Protein 6UUL (pdb70)

Sequence (875 aa):
QVQLVQSGAEVKKPGSSVTISCKPVGGTFTNFAIHWVRQAPGQGLEWVGGRVPVVGIYKYGKKFHDRLRLYEDDPMKTVFLELRSLTSDDTGVYYCTRWRGCGMCPYDTSSYYNDASDVWGPGTKVIVSAASTKGPSVFPLAPSSKSGGTAALGCLVKDYFPEPVTVSWNSGALTSGVHTFPAVLQSSGLYSLSSVVTVPSSSLGTQTYICNVNHKPSNTKVDKKVEPKSEIVLTQSPVTLSLSSGETGTLSCRASQNISSSWIAWYQQRRGQVPRLLISAASARAAGIPDRFTGRGSGTDFTLTITRLEPEDLGVYSCQYYGGSFFTFGPGTQVDVKRTVAAPSVFIFPPSDEQLKSGTASVVCLLNNFYPREAKVQWKVDNALQSGNSQESVTEQDSKDSTYSLSSTLTLSKADYEKHKVYACEVTHQGLSSPVTKSFNRGECQVQLVQSGAEVKKPGSSVTISCKPVGGTFTNFAIHWVRQAPGQGLEWVGGRVPVVGIYKYGKKFHDRLRLYEDDPMKTVFLELRSLTSDDTGVYYCTRWRGDASDVWGPGTKVIVSAASTKGPSVFPLAPSSGGTAALGCLVKDYFPEPVTVSWNSGALTSGVHTFPAVLQSSGLYSLSSVVTVPSSSLGTQTYICNVNHKPSNTKVDKKVEPKSEIVLTQSPVTLSLSSGETGTLSCRASQNISSSWIAWYQQRRGQVPRLLISAASARAAGIPDRFTGRGSGTDFTLTITRLEPEDLGVYSCQYYGGSFFTFGPGTQVDVKRTVAAPSVFIFPPSDEQLKSGTASVVCLLNNFYPREAKVQWKVDNALQSGNSQESVTEQDSKDSTYSLSSTLTLSKADYEKHKVYACEVTHQGLSSPVTKSFNRGEC

Structure (mmCIF, N/CA/C/O backbone):
data_6UUL
#
_entry.id   6UUL
#
_cell.length_a   92.731
_cell.length_b   97.870
_cell.length_c   125.550
_cell.angle_alpha   90.000
_cell.angle_beta   90.000
_cell.angle_gamma   90.000
#
_symmetry.space_group_name_H-M   'P 21 21 21'
#
loop_
_entity.id
_entity.type
_entity.pdbx_description
1 polymer 'D5 Fab Heavy Chain'
2 polymer 'D5 Fab Light Chain'
3 branched 2-acetamido-2-deoxy-beta-D-glucopyranose-(1-4)-[alpha-L-fucopyranose-(1-6)]2-acetamido-2-deoxy-beta-D-glucopyranose
4 non-polymer 2-acetamido-2-deoxy-beta-D-glucopyranose
5 non-polymer GLYCEROL
6 water water
#
loop_
_atom_site.group_PDB
_atom_site.id
_atom_site.type_symbol
_atom_site.label_atom_id
_atom_site.label_alt_id
_atom_site.label_comp_id
_atom_site.label_asym_id
_atom_site.label_entity_id
_atom_site.label_seq_id
_atom_site.pdbx_PDB_ins_code
_atom_site.Cartn_x
_atom_site.Cartn_y
_atom_site.Cartn_z
_atom_site.occupancy
_atom_site.B_iso_or_equiv
_atom_site.auth_seq_id
_atom_site.auth_comp_id
_atom_site.auth_asym_id
_atom_site.auth_atom_id
_atom_site.pdbx_PDB_model_num
ATOM 1 N N . GLN A 1 1 ? -42.33246 -19.93538 -6.08300 1.000 86.02000 1 GLN A N 1
ATOM 2 C CA . GLN A 1 1 ? -41.98134 -20.34738 -4.72907 1.000 90.35000 1 GLN A CA 1
ATOM 3 C C . GLN A 1 1 ? -43.00120 -19.83512 -3.71492 1.000 90.78000 1 GLN A C 1
ATOM 4 O O . GLN A 1 1 ? -44.14033 -19.52702 -4.06705 1.000 93.07000 1 GLN A O 1
ATOM 10 N N . VAL A 1 2 ? -42.58715 -19.75078 -2.45294 1.000 82.94000 2 VAL A N 1
ATOM 11 C CA . VAL A 1 2 ? -43.43040 -19.26016 -1.36942 1.000 77.22000 2 VAL A CA 1
ATOM 12 C C . VAL A 1 2 ? -42.73531 -18.06703 -0.72908 1.000 72.83000 2 VAL A C 1
ATOM 13 O O . VAL A 1 2 ? -41.52967 -18.11680 -0.45889 1.000 70.52000 2 VAL A O 1
ATOM 17 N N . GLN A 1 3 ? -43.49377 -16.99945 -0.49089 1.000 69.66000 3 GLN A N 1
ATOM 18 C CA . GLN A 1 3 ? -42.97654 -15.78361 0.11654 1.000 74.11000 3 GLN A CA 1
ATOM 19 C C . GLN A 1 3 ? -43.90424 -15.35446 1.24650 1.000 66.83000 3 GLN A C 1
ATOM 20 O O . GLN A 1 3 ? -45.08718 -15.70023 1.27046 1.000 70.61000 3 GLN A O 1
ATOM 26 N N . LEU A 1 4 ? -43.35325 -14.59686 2.19228 1.000 62.42000 4 LEU A N 1
ATOM 27 C CA . LEU A 1 4 ? -44.09697 -14.12675 3.35217 1.000 62.27000 4 LEU A CA 1
ATOM 28 C C . LEU A 1 4 ? -43.95241 -12.61745 3.47245 1.000 62.45000 4 LEU A C 1
ATOM 29 O O . LEU A 1 4 ? -42.84900 -12.07906 3.34079 1.000 68.50000 4 LEU A O 1
ATOM 34 N N . VAL A 1 5 ? -45.07122 -11.94174 3.72702 1.000 54.92000 5 VAL A N 1
ATOM 35 C CA . VAL A 1 5 ? -45.12848 -10.48675 3.81992 1.000 55.98000 5 VAL A CA 1
ATOM 36 C C . VAL A 1 5 ? -45.71907 -10.11347 5.17321 1.000 45.62000 5 VAL A C 1
ATOM 37 O O . VAL A 1 5 ? -46.78037 -10.62292 5.55344 1.000 56.80000 5 VAL A O 1
ATOM 41 N N . GLN A 1 6 ? -45.03700 -9.22211 5.89237 1.000 45.88000 6 GLN A N 1
ATOM 42 C CA . GLN A 1 6 ? -45.41828 -8.84189 7.24477 1.000 53.28000 6 GLN A CA 1
ATOM 43 C C . GLN A 1 6 ? -45.77367 -7.36071 7.31410 1.000 54.42000 6 GLN A C 1
ATOM 44 O O . GLN A 1 6 ? -45.40319 -6.56553 6.44563 1.000 52.72000 6 GLN A O 1
ATOM 50 N N . SER A 1 7 ? -46.48805 -6.99799 8.37759 1.000 55.74000 7 SER A N 1
ATOM 51 C CA . SER A 1 7 ? -46.87257 -5.61679 8.61969 1.000 47.32000 7 SER A CA 1
ATOM 52 C C . SER A 1 7 ? -45.68132 -4.80775 9.13342 1.000 51.23000 7 SER A C 1
ATOM 53 O O . SER A 1 7 ? -44.61301 -5.34324 9.44118 1.000 59.49000 7 SER A O 1
ATOM 56 N N . GLY A 1 8 ? -45.88174 -3.49186 9.22995 1.000 44.94000 8 GLY A N 1
ATOM 57 C CA . GLY A 1 8 ? -44.79860 -2.56681 9.48921 1.000 46.77000 8 GLY A CA 1
ATOM 58 C C . GLY A 1 8 ? -44.43370 -2.44404 10.95805 1.000 47.26000 8 GLY A C 1
ATOM 59 O O . GLY A 1 8 ? -45.06216 -3.01899 11.84714 1.000 55.53000 8 GLY A O 1
ATOM 60 N N . ALA A 1 9 ? -43.39059 -1.64930 11.20163 1.000 51.84000 9 ALA A N 1
ATOM 61 C CA . ALA A 1 9 ? -42.83886 -1.48549 12.54079 1.000 48.33000 9 ALA A CA 1
ATOM 62 C C . ALA A 1 9 ? -43.86979 -0.89236 13.49622 1.000 52.66000 9 ALA A C 1
ATOM 63 O O . ALA A 1 9 ? -44.72591 -0.09393 13.10928 1.000 60.37000 9 ALA A O 1
ATOM 65 N N . GLU A 1 10 ? -43.77759 -1.29629 14.76194 1.000 54.87000 10 GLU A N 1
ATOM 66 C CA . GLU A 1 10 ? -44.74909 -0.93812 15.78573 1.000 61.09000 10 GLU A CA 1
ATOM 67 C C . GLU A 1 10 ? -44.03759 -0.37955 17.00919 1.000 58.46000 10 GLU A C 1
ATOM 68 O O . GLU A 1 10 ? -42.95185 -0.84234 17.37233 1.000 55.03000 10 GLU A O 1
ATOM 74 N N . VAL A 1 11 ? -44.65574 0.61612 17.64069 1.000 56.03000 11 VAL A N 1
ATOM 75 C CA . VAL A 1 11 ? -44.20906 1.15537 18.92176 1.000 44.38000 11 VAL A CA 1
ATOM 76 C C . VAL A 1 11 ? -45.38800 1.07136 19.87901 1.000 51.85000 11 VAL A C 1
ATOM 77 O O . VAL A 1 11 ? -46.44345 1.66289 19.62175 1.000 52.69000 11 VAL A O 1
ATOM 81 N N . LYS A 1 12 ? -45.21572 0.33981 20.97560 1.000 50.36000 12 LYS A N 1
ATOM 82 C CA . LYS A 1 12 ? -46.31433 0.05458 21.88422 1.000 54.03000 12 LYS A CA 1
ATOM 83 C C . LYS A 1 12 ? -45.95621 0.46765 23.30442 1.000 59.62000 12 LYS A C 1
ATOM 84 O O . LYS A 1 12 ? -44.80406 0.35481 23.73216 1.000 54.62000 12 LYS A O 1
ATOM 90 N N . LYS A 1 13 ? -46.97177 0.94941 24.03689 1.000 50.57000 13 LYS A N 1
ATOM 91 C CA . LYS A 1 13 ? -46.81656 1.30389 25.43685 1.000 56.96000 13 LYS A CA 1
ATOM 92 C C . LYS A 1 13 ? -46.79020 0.04635 26.30325 1.000 58.11000 13 LYS A C 1
ATOM 93 O O . LYS A 1 13 ? -47.46497 -0.93995 25.99791 1.000 56.89000 13 LYS A O 1
ATOM 99 N N . PRO A 1 14 ? -46.01008 0.05368 27.38166 1.000 57.14000 14 PRO A N 1
ATOM 100 C CA . PRO A 1 14 ? -46.01018 -1.09277 28.29959 1.000 53.25000 14 PRO A CA 1
ATOM 101 C C . PRO A 1 14 ? -47.40517 -1.35940 28.84206 1.000 58.55000 14 PRO A C 1
ATOM 102 O O . PRO A 1 14 ? -48.10555 -0.44488 29.27991 1.000 53.38000 14 PRO A O 1
ATOM 106 N N . GLY A 1 15 ? -47.80767 -2.62834 28.80165 1.000 58.14000 15 GLY A N 1
ATOM 107 C CA . GLY A 1 15 ? -49.12002 -3.04472 29.22651 1.000 55.42000 15 GLY A CA 1
ATOM 108 C C . GLY A 1 15 ? -50.13032 -3.17469 28.10633 1.000 53.81000 15 GLY A C 1
ATOM 109 O O . GLY A 1 15 ? -51.17907 -3.79547 28.30715 1.000 58.70000 15 GLY A O 1
ATOM 110 N N . SER A 1 16 ? -49.84327 -2.61323 26.93675 1.000 44.93000 16 SER A N 1
ATOM 111 C CA . SER A 1 16 ? -50.74660 -2.71180 25.79895 1.000 53.94000 16 SER A CA 1
ATOM 112 C C . SER A 1 16 ? -50.49344 -4.02351 25.05220 1.000 61.44000 16 SER A C 1
ATOM 113 O O . SER A 1 16 ? -49.69442 -4.86833 25.46825 1.000 59.88000 16 SER A O 1
ATOM 116 N N . SER A 1 17 ? -51.18123 -4.20499 23.92822 1.000 63.90000 17 SER A N 1
ATOM 117 C CA . SER A 1 17 ? -51.07617 -5.41179 23.12357 1.000 61.69000 17 SER A CA 1
ATOM 118 C C . SER A 1 17 ? -50.78759 -5.03973 21.67651 1.000 66.73000 17 SER A C 1
ATOM 119 O O . SER A 1 17 ? -51.19234 -3.97679 21.19797 1.000 70.25000 17 SER A O 1
ATOM 122 N N . VAL A 1 18 ? -50.08921 -5.93120 20.97913 1.000 64.74000 18 VAL A N 1
ATOM 123 C CA . VAL A 1 18 ? -49.67278 -5.69097 19.60420 1.000 57.35000 18 VAL A CA 1
ATOM 124 C C . VAL A 1 18 ? -50.20961 -6.80973 18.72267 1.000 57.64000 18 VAL A C 1
ATOM 125 O O . VAL A 1 18 ? -50.34337 -7.96044 19.15335 1.000 57.12000 18 VAL A O 1
ATOM 129 N N . THR A 1 19 ? -50.53794 -6.45531 17.48065 1.000 61.90000 19 THR A N 1
ATOM 130 C CA . THR A 1 19 ? -51.03700 -7.40159 16.49079 1.000 61.83000 19 THR A CA 1
ATOM 131 C C . THR A 1 19 ? -50.19901 -7.27381 15.22796 1.000 63.05000 19 THR A C 1
ATOM 132 O O . THR A 1 19 ? -50.08148 -6.17988 14.66597 1.000 56.79000 19 THR A O 1
ATOM 136 N N . ILE A 1 20 ? -49.61564 -8.38871 14.79102 1.000 57.21000 20 ILE A N 1
ATOM 137 C CA . ILE A 1 20 ? -48.77160 -8.44393 13.60422 1.000 55.07000 20 ILE A CA 1
ATOM 138 C C . ILE A 1 20 ? -49.44647 -9.35010 12.58769 1.000 46.31000 20 ILE A C 1
ATOM 139 O O . ILE A 1 20 ? -50.05034 -10.36265 12.95648 1.000 51.19000 20 ILE A O 1
ATOM 144 N N . SER A 1 21 ? -49.33465 -8.99554 11.31190 1.000 44.34000 21 SER A N 1
ATOM 145 C CA . SER A 1 21 ? -49.94627 -9.76245 10.23914 1.000 52.39000 21 SER A CA 1
ATOM 146 C C . SER A 1 21 ? -48.87040 -10.37418 9.35398 1.000 48.97000 21 SER A C 1
ATOM 147 O O . SER A 1 21 ? -47.78736 -9.80630 9.17667 1.000 50.20000 21 SER A O 1
ATOM 150 N N . CYS A 1 22 ? -49.19220 -11.53584 8.78901 1.000 51.60000 22 CYS A N 1
ATOM 151 C CA . CYS A 1 22 ? -48.29639 -12.25949 7.89360 1.000 54.71000 22 CYS A CA 1
ATOM 152 C C . CYS A 1 22 ? -49.13074 -12.79771 6.74251 1.000 58.73000 22 CYS A C 1
ATOM 153 O O . CYS A 1 22 ? -50.02269 -13.62462 6.95781 1.000 63.16000 22 CYS A O 1
ATOM 156 N N . LYS A 1 23 ? -48.85853 -12.32275 5.53000 1.000 60.92000 23 LYS A N 1
ATOM 157 C CA . LYS A 1 23 ? -49.63654 -12.73853 4.36833 1.000 66.41000 23 LYS A CA 1
ATOM 158 C C . LYS A 1 23 ? -48.77006 -13.56644 3.43053 1.000 61.54000 23 LYS A C 1
ATOM 159 O O . LYS A 1 23 ? -47.86307 -13.01526 2.78534 1.000 61.84000 23 LYS A O 1
ATOM 165 N N . PRO A 1 24 ? -49.00155 -14.87407 3.32158 1.000 59.43000 24 PRO A N 1
ATOM 166 C CA . PRO A 1 24 ? -48.20299 -15.68897 2.39894 1.000 64.33000 24 PRO A CA 1
ATOM 167 C C . PRO A 1 24 ? -48.51924 -15.36328 0.94738 1.000 63.56000 24 PRO A C 1
ATOM 168 O O . PRO A 1 24 ? -49.66997 -15.11134 0.58210 1.000 59.73000 24 PRO A O 1
ATOM 172 N N . VAL A 1 25 ? -47.47946 -15.37327 0.11891 1.000 57.24000 25 VAL A N 1
ATOM 173 C CA . VAL A 1 25 ? -47.60352 -15.16637 -1.32004 1.000 61.84000 25 VAL A CA 1
ATOM 174 C C . VAL A 1 25 ? -47.10092 -16.43703 -1.99389 1.000 66.46000 25 VAL A C 1
ATOM 175 O O . VAL A 1 25 ? -45.88843 -16.64569 -2.12508 1.000 66.68000 25 VAL A O 1
ATOM 179 N N . GLY A 1 26 ? -48.02169 -17.28652 -2.42274 1.000 68.45000 26 GLY A N 1
ATOM 180 C CA . GLY A 1 26 ? -47.68651 -18.52812 -3.08784 1.000 67.68000 26 GLY A CA 1
ATOM 181 C C . GLY A 1 26 ? -48.04591 -19.74079 -2.24561 1.000 63.11000 26 GLY A C 1
ATOM 182 O O . GLY A 1 26 ? -48.35778 -19.65121 -1.05729 1.000 65.98000 26 GLY A O 1
ATOM 183 N N . GLY A 1 27 ? -47.99975 -20.89599 -2.90316 1.000 62.06000 27 GLY A N 1
ATOM 184 C CA . GLY A 1 27 ? -48.29662 -22.15343 -2.24955 1.000 52.20000 27 GLY A CA 1
ATOM 185 C C . GLY A 1 27 ? -49.70000 -22.20315 -1.65826 1.000 61.20000 27 GLY A C 1
ATOM 186 O O . GLY A 1 27 ? -50.56501 -21.37121 -1.92188 1.000 72.40000 27 GLY A O 1
ATOM 187 N N . THR A 1 28 ? -49.90266 -23.22271 -0.83248 1.000 62.34000 28 THR A N 1
ATOM 188 C CA . THR A 1 28 ? -51.18607 -23.42663 -0.18761 1.000 57.33000 28 THR A CA 1
ATOM 189 C C . THR A 1 28 ? -51.24280 -22.64889 1.12361 1.000 55.46000 28 THR A C 1
ATOM 190 O O . THR A 1 28 ? -50.30362 -21.94677 1.50636 1.000 59.16000 28 THR A O 1
ATOM 194 N N . PHE A 1 29 ? -52.36585 -22.78684 1.82898 1.000 49.76000 29 PHE A N 1
ATOM 195 C CA . PHE A 1 29 ? -52.62951 -22.01341 3.02951 1.000 54.34000 29 PHE A CA 1
ATOM 196 C C . PHE A 1 29 ? -52.90471 -22.86495 4.25621 1.000 47.88000 29 PHE A C 1
ATOM 197 O O . PHE A 1 29 ? -52.68223 -22.38994 5.37374 1.000 51.76000 29 PHE A O 1
ATOM 205 N N . THR A 1 30 ? -53.35199 -24.10808 4.08612 1.000 44.98000 30 THR A N 1
ATOM 206 C CA . THR A 1 30 ? -53.80265 -24.93114 5.20088 1.000 52.23000 30 THR A CA 1
ATOM 207 C C . THR A 1 30 ? -52.96974 -26.19268 5.38603 1.000 44.95000 30 THR A C 1
ATOM 208 O O . THR A 1 30 ? -53.33858 -27.05067 6.19767 1.000 58.39000 30 THR A O 1
ATOM 212 N N . ASN A 1 31 ? -51.86064 -26.33210 4.66404 1.000 44.22000 31 ASN A N 1
ATOM 213 C CA . ASN A 1 31 ? -51.04202 -27.53336 4.77105 1.000 48.92000 31 ASN A CA 1
ATOM 214 C C . ASN A 1 31 ? -49.90331 -27.40038 5.77302 1.000 44.49000 31 ASN A C 1
ATOM 215 O O . ASN A 1 31 ? -49.53320 -28.39292 6.41151 1.000 50.18000 31 ASN A O 1
ATOM 220 N N . PHE A 1 32 ? -49.33836 -26.20619 5.92912 1.000 46.00000 32 PHE A N 1
ATOM 221 C CA . PHE A 1 32 ? -48.12493 -26.02322 6.71292 1.000 49.06000 32 PHE A CA 1
ATOM 222 C C . PHE A 1 32 ? -48.33498 -24.94149 7.76017 1.000 47.03000 32 PHE A C 1
ATOM 223 O O . PHE A 1 32 ? -48.84063 -23.85950 7.44948 1.000 44.51000 32 PHE A O 1
ATOM 231 N N . ALA A 1 33 ? -47.94611 -25.24299 8.99661 1.000 47.99000 33 ALA A N 1
ATOM 232 C CA . ALA A 1 33 ? -48.08016 -24.28683 10.08425 1.000 42.21000 33 ALA A CA 1
ATOM 233 C C . ALA A 1 33 ? -47.19740 -23.06871 9.84939 1.000 37.88000 33 ALA A C 1
ATOM 234 O O . ALA A 1 33 ? -46.11544 -23.15608 9.26318 1.000 42.99000 33 ALA A O 1
ATOM 236 N N . ILE A 1 34 ? -47.68191 -21.91813 10.30056 1.000 47.63000 34 ILE A N 1
ATOM 237 C CA . ILE A 1 34 ? -46.88457 -20.69973 10.34558 1.000 44.91000 34 ILE A CA 1
ATOM 238 C C . ILE A 1 34 ? -46.28647 -20.59869 11.74132 1.000 44.46000 34 ILE A C 1
ATOM 239 O O . ILE A 1 34 ? -47.01682 -20.61284 12.73785 1.000 45.93000 34 ILE A O 1
ATOM 244 N N . HIS A 1 35 ? -44.96133 -20.51527 11.81759 1.000 40.23000 35 HIS A N 1
ATOM 245 C CA . HIS A 1 35 ? -44.24946 -20.49083 13.08805 1.000 36.22000 35 HIS A CA 1
ATOM 246 C C . HIS A 1 35 ? -43.62227 -19.12354 13.29941 1.000 38.21000 35 HIS A C 1
ATOM 247 O O . HIS A 1 35 ? -42.88779 -18.62829 12.43755 1.000 41.28000 35 HIS A O 1
ATOM 254 N N . TRP A 1 36 ? -43.92287 -18.51785 14.44160 1.000 38.90000 36 TRP A N 1
ATOM 255 C CA . TRP A 1 36 ? -43.42692 -17.19290 14.77761 1.000 38.58000 36 TRP A CA 1
ATOM 256 C C . TRP A 1 36 ? -42.17945 -17.31771 15.63871 1.000 39.60000 36 TRP A C 1
ATOM 257 O O . TRP A 1 36 ? -42.17213 -18.04663 16.63767 1.000 39.99000 36 TRP A O 1
ATOM 268 N N . VAL A 1 37 ? -41.12961 -16.61053 15.23651 1.000 32.31000 37 VAL A N 1
ATOM 269 C CA . VAL A 1 37 ? -39.85073 -16.58865 15.93180 1.000 32.00000 37 VAL A CA 1
ATOM 270 C C . VAL A 1 37 ? -39.46945 -15.13007 16.12417 1.000 41.38000 37 VAL A C 1
ATOM 271 O O . VAL A 1 37 ? -39.58661 -14.32912 15.18983 1.000 50.15000 37 VAL A O 1
ATOM 275 N N . ARG A 1 38 ? -39.02612 -14.78005 17.32509 1.000 40.55000 38 ARG A N 1
ATOM 276 C CA . ARG A 1 38 ? -38.63554 -13.40729 17.60667 1.000 46.23000 38 ARG A CA 1
ATOM 277 C C . ARG A 1 38 ? -37.18783 -13.35494 18.07352 1.000 44.72000 38 ARG A C 1
ATOM 278 O O . ARG A 1 38 ? -36.58104 -14.36724 18.43492 1.000 39.40000 38 ARG A O 1
ATOM 286 N N . GLN A 1 39 ? -36.63479 -12.14555 18.06108 1.000 38.61000 39 GLN A N 1
ATOM 287 C CA . GLN A 1 39 ? -35.25585 -11.92711 18.48057 1.000 35.62000 39 GLN A CA 1
ATOM 288 C C . GLN A 1 39 ? -35.17748 -10.60180 19.22375 1.000 39.89000 39 GLN A C 1
ATOM 289 O O . GLN A 1 39 ? -35.38348 -9.54225 18.62703 1.000 38.30000 39 GLN A O 1
ATOM 295 N N . ALA A 1 40 ? -34.89548 -10.66376 20.52194 1.000 47.78000 40 ALA A N 1
ATOM 296 C CA . ALA A 1 40 ? -34.61902 -9.46359 21.28908 1.000 49.47000 40 ALA A CA 1
ATOM 297 C C . ALA A 1 40 ? -33.23257 -8.92944 20.93185 1.000 48.46000 40 ALA A C 1
ATOM 298 O O . ALA A 1 40 ? -32.37504 -9.67853 20.45530 1.000 48.95000 40 ALA A O 1
ATOM 300 N N . PRO A 1 41 ? -32.99607 -7.63085 21.13022 1.000 52.92000 41 PRO A N 1
ATOM 301 C CA . PRO A 1 41 ? -31.67843 -7.06372 20.80736 1.000 50.05000 41 PRO A CA 1
ATOM 302 C C . PRO A 1 41 ? -30.55289 -7.79279 21.52880 1.000 53.72000 41 PRO A C 1
ATOM 303 O O . PRO A 1 41 ? -30.58558 -7.97536 22.74826 1.000 55.38000 41 PRO A O 1
ATOM 307 N N . GLY A 1 42 ? -29.55823 -8.22057 20.75387 1.000 56.69000 42 GLY A N 1
ATOM 308 C CA . GLY A 1 42 ? -28.39210 -8.88461 21.31026 1.000 63.98000 42 GLY A CA 1
ATOM 309 C C . GLY A 1 42 ? -28.66799 -10.22843 21.94638 1.000 68.22000 42 GLY A C 1
ATOM 310 O O . GLY A 1 42 ? -27.93132 -10.63907 22.84994 1.000 74.30000 42 GLY A O 1
ATOM 311 N N . GLN A 1 43 ? -29.70905 -10.93137 21.50386 1.000 63.37000 43 GLN A N 1
ATOM 312 C CA . GLN A 1 43 ? -30.04774 -12.23686 22.05455 1.000 59.39000 43 GLN A CA 1
ATOM 313 C C . GLN A 1 43 ? -30.34187 -13.21879 20.92683 1.000 56.50000 43 GLN A C 1
ATOM 314 O O . GLN A 1 43 ? -30.39319 -12.85760 19.74652 1.000 49.51000 43 GLN A O 1
ATOM 320 N N . GLY A 1 44 ? -30.53498 -14.47992 21.30812 1.000 50.94000 44 GLY A N 1
ATOM 321 C CA . GLY A 1 44 ? -30.76925 -15.53521 20.34862 1.000 48.64000 44 GLY A CA 1
ATOM 322 C C . GLY A 1 44 ? -32.21156 -15.60139 19.87993 1.000 41.52000 44 GLY A C 1
ATOM 323 O O . GLY A 1 44 ? -33.09245 -14.87222 20.33379 1.000 43.93000 44 GLY A O 1
ATOM 324 N N . LEU A 1 45 ? -32.44820 -16.50986 18.94093 1.000 43.58000 45 LEU A N 1
ATOM 325 C CA . LEU A 1 45 ? -33.78593 -16.69278 18.39984 1.000 39.90000 45 LEU A CA 1
ATOM 326 C C . LEU A 1 45 ? -34.68312 -17.37629 19.42268 1.000 39.70000 45 LEU A C 1
ATOM 327 O O . LEU A 1 45 ? -34.25636 -18.28421 20.14095 1.000 43.86000 45 LEU A O 1
ATOM 332 N N . GLU A 1 46 ? -35.93492 -16.93061 19.49288 1.000 35.63000 46 GLU A N 1
ATOM 333 C CA . GLU A 1 46 ? -36.88714 -17.44676 20.46665 1.000 41.11000 46 GLU A CA 1
ATOM 334 C C . GLU A 1 46 ? -38.18439 -17.80420 19.75788 1.000 39.52000 46 GLU A C 1
ATOM 335 O O . GLU A 1 46 ? -38.81723 -16.94197 19.14101 1.000 41.97000 46 GLU A O 1
ATOM 341 N N . TRP A 1 47 ? -38.57884 -19.06903 19.85243 1.000 39.61000 47 TRP A N 1
ATOM 342 C CA . TRP A 1 47 ? -39.82775 -19.52165 19.25732 1.000 44.39000 47 TRP A CA 1
ATOM 343 C C . TRP A 1 47 ? -41.00493 -19.04371 20.09726 1.000 38.22000 47 TRP A C 1
ATOM 344 O O . TRP A 1 47 ? -41.04279 -19.26183 21.31179 1.000 43.77000 47 TRP A O 1
ATOM 355 N N . VAL A 1 48 ? -41.96280 -18.39390 19.44899 1.000 39.07000 48 VAL A N 1
ATOM 356 C CA . VAL A 1 48 ? -43.13379 -17.84115 20.12362 1.000 40.90000 48 VAL A CA 1
ATOM 357 C C . VAL A 1 48 ? -44.31768 -18.79676 20.06104 1.000 45.65000 48 VAL A C 1
ATOM 358 O O . VAL A 1 48 ? -44.91822 -19.12088 21.08592 1.000 45.55000 48 VAL A O 1
ATOM 362 N N . GLY A 1 49 ? -44.65651 -19.26110 18.86422 1.000 43.70000 49 GLY A N 1
ATOM 363 C CA . GLY A 1 49 ? -45.74885 -20.20251 18.68972 1.000 43.03000 49 GLY A CA 1
ATOM 364 C C . GLY A 1 49 ? -45.96501 -20.45691 17.21501 1.000 41.40000 49 GLY A C 1
ATOM 365 O O . GLY A 1 49 ? -45.44331 -19.74261 16.35373 1.000 44.46000 49 GLY A O 1
ATOM 366 N N . GLY A 1 50 ? -46.74335 -21.49186 16.93441 1.000 39.07000 50 GLY A N 1
ATOM 367 C CA . GLY A 1 50 ? -47.06210 -21.84446 15.56322 1.000 39.77000 50 GLY A CA 1
ATOM 368 C C . GLY A 1 50 ? -48.48923 -22.33343 15.44120 1.000 44.80000 50 GLY A C 1
ATOM 369 O O . GLY A 1 50 ? -49.05889 -22.89245 16.38030 1.000 47.35000 50 GLY A O 1
ATOM 370 N N . ARG A 1 51 ? -49.06349 -22.12650 14.25587 1.000 40.38000 51 ARG A N 1
ATOM 371 C CA . ARG A 1 51 ? -50.45072 -22.50346 14.01577 1.000 41.91000 51 ARG A CA 1
ATOM 372 C C . ARG A 1 51 ? -50.65695 -22.86988 12.55406 1.000 41.51000 51 ARG A C 1
ATOM 373 O O . ARG A 1 51 ? -50.27461 -22.10710 11.66145 1.000 38.78000 51 ARG A O 1
ATOM 381 N N . VAL A 1 52 ? -51.26179 -24.03339 12.32075 1.000 39.87000 52 VAL A N 1
ATOM 382 C CA . VAL A 1 52 ? -51.74091 -24.41702 10.99314 1.000 48.51000 52 VAL A CA 1
ATOM 383 C C . VAL A 1 52 ? -53.02534 -23.64388 10.72081 1.000 51.32000 52 VAL A C 1
ATOM 384 O O . VAL A 1 52 ? -54.00917 -23.81428 11.45427 1.000 46.73000 52 VAL A O 1
ATOM 388 N N . PRO A 1 53 A -53.07170 -22.79877 9.69340 1.000 47.62000 52 PRO A N 1
ATOM 389 C CA . PRO A 1 53 A -54.27076 -21.98421 9.46759 1.000 52.93000 52 PRO A CA 1
ATOM 390 C C . PRO A 1 53 A -55.48535 -22.83930 9.13275 1.000 63.03000 52 PRO A C 1
ATOM 391 O O . PRO A 1 53 A -55.37149 -23.92601 8.55920 1.000 56.15000 52 PRO A O 1
ATOM 395 N N . VAL A 1 54 ? -56.65904 -22.33260 9.52364 1.000 65.12000 53 VAL A N 1
ATOM 396 C CA . VAL A 1 54 ? -57.96239 -22.94106 9.25443 1.000 55.53000 53 VAL A CA 1
ATOM 397 C C . VAL A 1 54 ? -58.11084 -24.27093 9.98293 1.000 60.34000 53 VAL A C 1
ATOM 398 O O . VAL A 1 54 ? -59.09276 -24.48447 10.70207 1.000 68.42000 53 VAL A O 1
ATOM 402 N N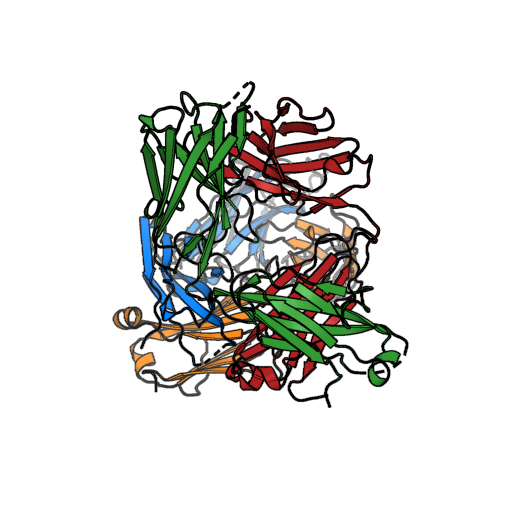 . VAL A 1 55 ? -57.14594 -25.17665 9.79763 1.000 58.96000 54 VAL A N 1
ATOM 403 C CA . VAL A 1 55 ? -57.21335 -26.48667 10.44061 1.000 60.40000 54 VAL A CA 1
ATOM 404 C C . VAL A 1 55 ? -57.16545 -26.35191 11.95770 1.000 59.92000 54 VAL A C 1
ATOM 405 O O . VAL A 1 55 ? -57.69576 -27.20278 12.68301 1.000 56.12000 54 VAL A O 1
ATOM 409 N N . GLY A 1 56 ? -56.53123 -25.29642 12.46377 1.000 66.72000 55 GLY A N 1
ATOM 410 C CA . GLY A 1 56 ? -56.58926 -24.99992 13.88108 1.000 60.67000 55 GLY A CA 1
ATOM 411 C C . GLY A 1 56 ? -55.68426 -25.81895 14.77045 1.000 59.70000 55 GLY A C 1
ATOM 412 O O . GLY A 1 56 ? -55.94849 -25.92186 15.97245 1.000 57.95000 55 GLY A O 1
ATOM 413 N N . ILE A 1 57 ? -54.62948 -26.41338 14.22627 1.000 56.79000 56 ILE A N 1
ATOM 414 C CA . ILE A 1 57 ? -53.60866 -27.06479 15.03804 1.000 59.27000 56 ILE A CA 1
ATOM 415 C C . ILE A 1 57 ? -52.57640 -26.01518 15.42586 1.000 59.03000 56 ILE A C 1
ATOM 416 O O . ILE A 1 57 ? -52.05439 -25.29832 14.56328 1.000 59.67000 56 ILE A O 1
ATOM 421 N N . TYR A 1 58 ? -52.29178 -25.90979 16.72263 1.000 54.48000 57 TYR A N 1
ATOM 422 C CA . TYR A 1 58 ? -51.45208 -24.82615 17.21312 1.000 52.89000 57 TYR A CA 1
ATOM 423 C C . TYR A 1 58 ? -50.89708 -25.18717 18.58111 1.000 52.52000 57 TYR A C 1
ATOM 424 O O . TYR A 1 58 ? -51.45240 -26.02278 19.29668 1.000 61.32000 57 TYR A O 1
ATOM 433 N N . LYS A 1 59 ? -49.78725 -24.53667 18.92945 1.000 48.33000 58 LYS A N 1
ATOM 434 C CA . LYS A 1 59 ? -49.23518 -24.56243 20.27696 1.000 44.27000 58 LYS A CA 1
ATOM 435 C C . LYS A 1 59 ? -48.60938 -23.20569 20.55858 1.000 49.91000 58 LYS A C 1
ATOM 436 O O . LYS A 1 59 ? -48.16593 -22.50845 19.64158 1.000 44.33000 58 LYS A O 1
ATOM 442 N N . TYR A 1 60 ? -48.57841 -22.83930 21.83501 1.000 50.80000 59 TYR A N 1
ATOM 443 C CA . TYR A 1 60 ? -47.96978 -21.59780 22.28654 1.000 51.44000 59 TYR A CA 1
ATOM 444 C C . TYR A 1 60 ? -46.79135 -21.92132 23.19054 1.000 52.31000 59 TYR A C 1
ATOM 445 O O . TYR A 1 60 ? -46.83608 -22.88995 23.95540 1.000 55.70000 59 TYR A O 1
ATOM 454 N N . GLY A 1 61 ? -45.73814 -21.11403 23.09764 1.000 51.92000 60 GLY A N 1
ATOM 455 C CA . GLY A 1 61 ? -44.63029 -21.26524 24.02412 1.000 48.45000 60 GLY A CA 1
ATOM 456 C C . GLY A 1 61 ? -45.09050 -21.05853 25.45629 1.000 52.14000 60 GLY A C 1
ATOM 457 O O . GLY A 1 61 ? -45.95951 -20.22907 25.73580 1.000 48.54000 60 GLY A O 1
ATOM 458 N N . LYS A 1 62 ? -44.50700 -21.84087 26.36992 1.000 56.44000 61 LYS A N 1
ATOM 459 C CA . LYS A 1 62 ? -44.89852 -21.77194 27.77604 1.000 68.45000 61 LYS A CA 1
ATOM 460 C C . LYS A 1 62 ? -44.76035 -20.35681 28.32229 1.000 73.13000 61 LYS A C 1
ATOM 461 O O . LYS A 1 62 ? -45.60415 -19.89656 29.10031 1.000 80.79000 61 LYS A O 1
ATOM 467 N N . LYS A 1 63 ? -43.70090 -19.65262 27.92028 1.000 63.98000 62 LYS A N 1
ATOM 468 C CA . LYS A 1 63 ? -43.46413 -18.28925 28.37772 1.000 62.28000 62 LYS A CA 1
ATOM 469 C C . LYS A 1 63 ? -44.57737 -17.33599 27.96033 1.000 58.94000 62 LYS A C 1
ATOM 470 O O . LYS A 1 63 ? -44.78438 -16.31325 28.62171 1.000 59.70000 62 LYS A O 1
ATOM 476 N N . PHE A 1 64 ? -45.30997 -17.65424 26.89445 1.000 57.27000 63 PHE A N 1
ATOM 477 C CA . PHE A 1 64 ? -46.30780 -16.75380 26.33368 1.000 61.39000 63 PHE A CA 1
ATOM 478 C C . PHE A 1 64 ? -47.73589 -17.19653 26.61853 1.000 71.08000 63 PHE A C 1
ATOM 479 O O . PHE A 1 64 ? -48.67342 -16.61236 26.06493 1.000 65.29000 63 PHE A O 1
ATOM 487 N N . HIS A 1 65 ? -47.93130 -18.21288 27.45296 1.000 84.47000 64 HIS A N 1
ATOM 488 C CA . HIS A 1 65 ? -49.28376 -18.67629 27.71915 1.000 96.77000 64 HIS A CA 1
ATOM 489 C C . HIS A 1 65 ? -50.04409 -17.64450 28.54471 1.000 96.69000 64 HIS A C 1
ATOM 490 O O . HIS A 1 65 ? -49.45830 -16.87558 29.31260 1.000 97.05000 64 HIS A O 1
ATOM 497 N N . ASP A 1 66 ? -51.36630 -17.63058 28.36519 1.000 101.57000 65 ASP A N 1
ATOM 498 C CA . ASP A 1 66 ? -52.26256 -16.64266 28.96362 1.000 103.82000 65 ASP A CA 1
ATOM 499 C C . ASP A 1 66 ? -51.94966 -15.22820 28.49234 1.000 93.52000 65 ASP A C 1
ATOM 500 O O . ASP A 1 66 ? -52.31832 -14.25411 29.15702 1.000 100.65000 65 ASP A O 1
ATOM 505 N N . ARG A 1 67 ? -51.28417 -15.09226 27.34478 1.000 75.92000 66 ARG A N 1
ATOM 506 C CA . ARG A 1 67 ? -50.81920 -13.78434 26.90307 1.000 67.99000 66 ARG A CA 1
ATOM 507 C C . ARG A 1 67 ? -50.79539 -13.67105 25.38166 1.000 66.30000 66 ARG A C 1
ATOM 508 O O . ARG A 1 67 ? -50.82263 -12.56265 24.83581 1.000 59.37000 66 ARG A O 1
ATOM 516 N N . LEU A 1 68 ? -50.75423 -14.80741 24.68869 1.000 65.40000 67 LEU A N 1
ATOM 517 C CA . LEU A 1 68 ? -50.58906 -14.84444 23.24268 1.000 58.14000 67 LEU A CA 1
ATOM 518 C C . LEU A 1 68 ? -51.82785 -15.43523 22.58067 1.000 55.53000 67 LEU A C 1
ATOM 519 O O . LEU A 1 68 ? -52.54543 -16.24376 23.17740 1.000 52.88000 67 LEU A O 1
ATOM 524 N N . ARG A 1 69 ? -52.07086 -15.02472 21.33686 1.000 49.36000 68 ARG A N 1
ATOM 525 C CA . ARG A 1 69 ? -53.15544 -15.58357 20.54303 1.000 49.57000 68 ARG A CA 1
ATOM 526 C C . ARG A 1 69 ? -52.76138 -15.56653 19.07343 1.000 49.16000 68 ARG A C 1
ATOM 527 O O . ARG A 1 69 ? -52.37577 -14.52103 18.54196 1.000 46.43000 68 ARG A O 1
ATOM 535 N N . LEU A 1 70 ? -52.85569 -16.72530 18.42714 1.000 48.87000 69 LEU A N 1
ATOM 536 C CA . LEU A 1 70 ? -52.60261 -16.86641 16.99954 1.000 57.09000 69 LEU A CA 1
ATOM 537 C C . LEU A 1 70 ? -53.90670 -17.19506 16.28584 1.000 50.81000 69 LEU A C 1
ATOM 538 O O . LEU A 1 70 ? -54.68223 -18.03290 16.75167 1.000 47.88000 69 LEU A O 1
ATOM 543 N N . TYR A 1 71 ? -54.14492 -16.54136 15.15462 1.000 50.06000 70 TYR A N 1
ATOM 544 C CA . TYR A 1 71 ? -55.38807 -16.73310 14.41773 1.000 52.27000 70 TYR A CA 1
ATOM 545 C C . TYR A 1 71 ? -55.16969 -16.28633 12.97741 1.000 51.97000 70 TYR A C 1
ATOM 546 O O . TYR A 1 71 ? -54.09241 -15.80813 12.60862 1.000 45.65000 70 TYR A O 1
ATOM 555 N N . GLU A 1 72 ? -56.20891 -16.44741 12.16055 1.000 58.22000 71 GLU A N 1
ATOM 556 C CA . GLU A 1 72 ? -56.12602 -16.14052 10.74101 1.000 64.51000 71 GLU A CA 1
ATOM 557 C C . GLU A 1 72 ? -57.43199 -15.52199 10.26514 1.000 65.17000 71 GLU A C 1
ATOM 558 O O . GLU A 1 72 ? -58.46594 -15.60261 10.93347 1.000 55.01000 71 GLU A O 1
ATOM 564 N N . ASP A 1 73 ? -57.36281 -14.89231 9.09450 1.000 58.99000 72 ASP A N 1
ATOM 565 C CA . ASP A 1 73 ? -58.53742 -14.46628 8.33946 1.000 70.36000 72 ASP A CA 1
ATOM 566 C C . ASP A 1 73 ? -58.52037 -15.24456 7.02838 1.000 68.98000 72 ASP A C 1
ATOM 567 O O . ASP A 1 73 ? -57.76109 -14.91282 6.11161 1.000 65.38000 72 ASP A O 1
ATOM 572 N N . ASP A 1 74 ? -59.35503 -16.28157 6.95070 1.000 67.79000 73 ASP A N 1
ATOM 573 C CA . ASP A 1 74 ? -59.34105 -17.16890 5.78888 1.000 72.14000 73 ASP A CA 1
ATOM 574 C C . ASP A 1 74 ? -59.61181 -16.44144 4.47637 1.000 71.47000 73 ASP A C 1
ATOM 575 O O . ASP A 1 74 ? -58.86745 -16.67552 3.50853 1.000 66.18000 73 ASP A O 1
ATOM 580 N N . PRO A 1 75 ? -60.62561 -15.57099 4.35719 1.000 72.21000 74 PRO A N 1
ATOM 581 C CA . PRO A 1 75 ? -60.83611 -14.89238 3.06234 1.000 64.49000 74 PRO A CA 1
ATOM 582 C C . PRO A 1 75 ? -59.62247 -14.12366 2.56625 1.000 66.79000 74 PRO A C 1
ATOM 583 O O . PRO A 1 75 ? -59.23383 -14.27156 1.39973 1.000 73.52000 74 PRO A O 1
ATOM 587 N N . MET A 1 76 ? -59.00439 -13.30790 3.42135 1.000 71.08000 75 MET A N 1
ATOM 588 C CA . MET A 1 76 ? -57.86718 -12.49634 3.00444 1.000 69.34000 75 MET A CA 1
ATOM 589 C C . MET A 1 76 ? -56.55814 -13.27486 2.94739 1.000 64.50000 75 MET A C 1
ATOM 590 O O . MET A 1 76 ? -55.54979 -12.71148 2.50503 1.000 67.44000 75 MET A O 1
ATOM 595 N N . LYS A 1 77 ? -56.55026 -14.54263 3.37040 1.000 65.65000 76 LYS A N 1
ATOM 596 C CA . LYS A 1 77 ? -55.34209 -15.37347 3.39666 1.000 69.47000 76 LYS A CA 1
ATOM 597 C C . LYS A 1 77 ? -54.22530 -14.67701 4.17756 1.000 61.05000 76 LYS A C 1
ATOM 598 O O . LYS A 1 77 ? -53.15376 -14.35903 3.65323 1.000 61.08000 76 LYS A O 1
ATOM 604 N N . THR A 1 78 ? -54.50943 -14.43422 5.45377 1.000 55.65000 77 THR A N 1
ATOM 605 C CA . THR A 1 78 ? -53.62019 -13.69039 6.32819 1.000 53.22000 77 THR A CA 1
ATOM 606 C C . THR A 1 78 ? -53.68073 -14.30221 7.71849 1.000 53.03000 77 THR A C 1
ATOM 607 O O . THR A 1 78 ? -54.76315 -14.63259 8.21159 1.000 54.70000 77 THR A O 1
ATOM 611 N N . VAL A 1 79 ? -52.51645 -14.46972 8.33783 1.000 54.10000 78 VAL A N 1
ATOM 612 C CA . VAL A 1 79 ? -52.43087 -14.97349 9.70012 1.000 48.97000 78 VAL A CA 1
ATOM 613 C C . VAL A 1 79 ? -51.96226 -13.84016 10.60116 1.000 48.04000 78 VAL A C 1
ATOM 614 O O . VAL A 1 79 ? -51.34219 -12.86877 10.15672 1.000 44.29000 78 VAL A O 1
ATOM 618 N N . PHE A 1 80 ? -52.26568 -13.97197 11.89056 1.000 49.83000 79 PHE A N 1
ATOM 619 C CA . PHE A 1 80 ? -52.04087 -12.89310 12.83961 1.000 51.54000 79 PHE A CA 1
ATOM 620 C C . PHE A 1 80 ? -51.44459 -13.43360 14.12812 1.000 52.95000 79 PHE A C 1
ATOM 621 O O . PHE A 1 80 ? -51.75563 -14.54697 14.56091 1.000 48.30000 79 PHE A O 1
ATOM 629 N N . LEU A 1 81 ? -50.59092 -12.61708 14.73975 1.000 46.46000 80 LEU A N 1
ATOM 630 C CA . LEU A 1 81 ? -50.07587 -12.85370 16.07918 1.000 50.25000 80 LEU A CA 1
ATOM 631 C C . LEU A 1 81 ? -50.51872 -11.70801 16.97699 1.000 51.95000 80 LEU A C 1
ATOM 632 O O . LEU A 1 81 ? -50.39822 -10.53836 16.59980 1.000 47.01000 80 LEU A O 1
ATOM 637 N N . GLU A 1 82 ? -51.01672 -12.04497 18.16398 1.000 49.53000 81 GLU A N 1
ATOM 638 C CA . GLU A 1 82 ? -51.43236 -11.05758 19.15220 1.000 50.49000 81 GLU A CA 1
ATOM 639 C C . GLU A 1 82 ? -50.71212 -11.35100 20.45805 1.000 54.41000 81 GLU A C 1
ATOM 640 O O . GLU A 1 82 ? -50.82636 -12.45763 20.99606 1.000 59.69000 81 GLU A O 1
ATOM 646 N N . LEU A 1 83 ? -49.97198 -10.36622 20.96234 1.000 45.35000 82 LEU A N 1
ATOM 647 C CA . LEU A 1 83 ? -49.25307 -10.48525 22.22518 1.000 42.90000 82 LEU A CA 1
ATOM 648 C C . LEU A 1 83 ? -49.73082 -9.38577 23.16312 1.000 48.74000 82 LEU A C 1
ATOM 649 O O . LEU A 1 83 ? -49.60035 -8.19769 22.84860 1.000 47.78000 82 LEU A O 1
ATOM 654 N N . ARG A 1 84 A -50.27331 -9.78191 24.30949 1.000 55.24000 82 ARG A N 1
ATOM 655 C CA . ARG A 1 84 A -50.84494 -8.85797 25.27769 1.000 57.95000 82 ARG A CA 1
ATOM 656 C C . ARG A 1 84 A -49.85011 -8.57278 26.39735 1.000 55.84000 82 ARG A C 1
ATOM 657 O O . ARG A 1 84 A -48.80532 -9.21647 26.51233 1.000 51.40000 82 ARG A O 1
ATOM 665 N N . SER A 1 85 B -50.19425 -7.58591 27.22609 1.000 57.03000 82 SER A N 1
ATOM 666 C CA . SER A 1 85 B -49.43618 -7.23973 28.42947 1.000 53.42000 82 SER A CA 1
ATOM 667 C C . SER A 1 85 B -47.94679 -7.09012 28.12152 1.000 51.95000 82 SER A C 1
ATOM 668 O O . SER A 1 85 B -47.08672 -7.75214 28.70622 1.000 57.01000 82 SER A O 1
ATOM 671 N N . LEU A 1 86 C -47.65697 -6.19891 27.17982 1.000 54.78000 82 LEU A N 1
ATOM 672 C CA . LEU A 1 86 C -46.29021 -6.02238 26.71182 1.000 50.36000 82 LEU A CA 1
ATOM 673 C C . LEU A 1 86 C -45.40645 -5.40805 27.79196 1.000 56.59000 82 LEU A C 1
ATOM 674 O O . LEU A 1 86 C -45.80762 -4.47890 28.49882 1.000 56.05000 82 LEU A O 1
ATOM 679 N N . THR A 1 87 ? -44.19828 -5.95030 27.92468 1.000 50.21000 83 THR A N 1
ATOM 680 C CA . THR A 1 87 ? -43.13854 -5.35977 28.72443 1.000 47.73000 83 THR A CA 1
ATOM 681 C C . THR A 1 87 ? -41.91302 -5.20148 27.83810 1.000 51.54000 83 THR A C 1
ATOM 682 O O . THR A 1 87 ? -41.89544 -5.63957 26.68563 1.000 53.09000 83 THR A O 1
ATOM 686 N N . SER A 1 88 ? -40.87464 -4.56780 28.38406 1.000 50.87000 84 SER A N 1
ATOM 687 C CA . SER A 1 88 ? -39.66214 -4.35310 27.60398 1.000 51.97000 84 SER A CA 1
ATOM 688 C C . SER A 1 88 ? -39.02243 -5.66581 27.16732 1.000 52.65000 84 SER A C 1
ATOM 689 O O . SER A 1 88 ? -38.25352 -5.67433 26.20072 1.000 54.42000 84 SER A O 1
ATOM 692 N N . ASP A 1 89 ? -39.33227 -6.77480 27.84775 1.000 51.41000 85 ASP A N 1
ATOM 693 C CA . ASP A 1 89 ? -38.82825 -8.08070 27.43477 1.000 68.82000 85 ASP A CA 1
ATOM 694 C C . ASP A 1 89 ? -39.37587 -8.51565 26.08142 1.000 62.87000 85 ASP A C 1
ATOM 695 O O . ASP A 1 89 ? -38.80141 -9.41419 25.45666 1.000 59.58000 85 ASP A O 1
ATOM 700 N N . ASP A 1 90 ? -40.46705 -7.90750 25.61994 1.000 46.32000 86 ASP A N 1
ATOM 701 C CA . ASP A 1 90 ? -41.08201 -8.25925 24.34878 1.000 45.63000 86 ASP A CA 1
ATOM 702 C C . ASP A 1 90 ? -40.56330 -7.42789 23.18229 1.000 45.78000 86 ASP A C 1
ATOM 703 O O . ASP A 1 90 ? -41.00268 -7.63913 22.04701 1.000 50.45000 86 ASP A O 1
ATOM 708 N N . THR A 1 91 ? -39.64400 -6.49800 23.42618 1.000 39.63000 87 THR A N 1
ATOM 709 C CA . THR A 1 91 ? -39.08797 -5.69492 22.34464 1.000 42.43000 87 THR A CA 1
ATOM 710 C C . THR A 1 91 ? -38.18188 -6.55444 21.47013 1.000 44.77000 87 THR A C 1
ATOM 711 O O . THR A 1 91 ? -37.35148 -7.31305 21.97885 1.000 49.17000 87 THR A O 1
ATOM 715 N N . GLY A 1 92 ? -38.34570 -6.44712 20.15944 1.000 46.62000 88 GLY A N 1
ATOM 716 C CA . GLY A 1 92 ? -37.50538 -7.19224 19.24649 1.000 42.67000 88 GLY A CA 1
ATOM 717 C C . GLY A 1 92 ? -38.14588 -7.30744 17.87599 1.000 43.21000 88 GLY A C 1
ATOM 718 O O . GLY A 1 92 ? -39.16127 -6.67655 17.58501 1.000 41.42000 88 GLY A O 1
ATOM 719 N N . VAL A 1 93 ? -37.51639 -8.13362 17.04132 1.000 43.71000 89 VAL A N 1
ATOM 720 C CA . VAL A 1 93 ? -37.95184 -8.36765 15.66882 1.000 43.20000 89 VAL A CA 1
ATOM 721 C C . VAL A 1 93 ? -38.72001 -9.67910 15.62015 1.000 44.39000 89 VAL A C 1
ATOM 722 O O . VAL A 1 93 ? -38.22530 -10.71632 16.08165 1.000 38.80000 89 VAL A O 1
ATOM 726 N N . TYR A 1 94 ? -39.91984 -9.63812 15.04864 1.000 35.51000 90 TYR A N 1
ATOM 727 C CA . TYR A 1 94 ? -40.82013 -10.78211 14.99621 1.000 38.34000 90 TYR A CA 1
ATOM 728 C C . TYR A 1 94 ? -40.88139 -11.30367 13.56698 1.000 43.32000 90 TYR A C 1
ATOM 729 O O . TYR A 1 94 ? -41.23827 -10.56235 12.64524 1.000 46.80000 90 TYR A O 1
ATOM 738 N N . TYR A 1 95 ? -40.53370 -12.57436 13.38856 1.000 33.76000 91 TYR A N 1
ATOM 739 C CA . TYR A 1 95 ? -40.53763 -13.22444 12.08597 1.000 35.55000 91 TYR A CA 1
ATOM 740 C C . TYR A 1 95 ? -41.65831 -14.25179 12.02705 1.000 41.58000 91 TYR A C 1
ATOM 741 O O . TYR A 1 95 ? -41.83249 -15.03588 12.96578 1.000 45.99000 91 TYR A O 1
ATOM 750 N N . CYS A 1 96 ? -42.40575 -14.25861 10.92734 1.000 42.76000 92 CYS A N 1
ATOM 751 C CA . CYS A 1 96 ? -43.25187 -15.39441 10.59531 1.000 40.96000 92 CYS A CA 1
ATOM 752 C C . CYS A 1 96 ? -42.49808 -16.27498 9.60935 1.000 41.87000 92 CYS A C 1
ATOM 753 O O . CYS A 1 96 ? -41.81152 -15.77393 8.71307 1.000 40.52000 92 CYS A O 1
ATOM 756 N N . THR A 1 97 ? -42.58926 -17.58811 9.81240 1.000 41.16000 93 THR A N 1
ATOM 757 C CA . THR A 1 97 ? -41.80478 -18.55166 9.05284 1.000 43.14000 93 THR A CA 1
ATOM 758 C C . THR A 1 97 ? -42.66651 -19.76292 8.72704 1.000 32.65000 93 THR A C 1
ATOM 759 O O . THR A 1 97 ? -43.71605 -19.98301 9.33759 1.000 37.03000 93 THR A O 1
ATOM 763 N N . ARG A 1 98 ? -42.19760 -20.56615 7.77263 1.000 36.49000 94 ARG A N 1
ATOM 764 C CA . ARG A 1 98 ? -42.84541 -21.83997 7.47625 1.000 39.63000 94 ARG A CA 1
ATOM 765 C C . ARG A 1 98 ? -41.92713 -22.68084 6.59796 1.000 36.78000 94 ARG A C 1
ATOM 766 O O . ARG A 1 98 ? -40.87350 -22.22984 6.14202 1.000 36.26000 94 ARG A O 1
ATOM 774 N N . TRP A 1 99 ? -42.35397 -23.91932 6.37356 1.000 38.26000 95 TRP A N 1
ATOM 775 C CA . TRP A 1 99 ? -41.65626 -24.88370 5.53473 1.000 41.40000 95 TRP A CA 1
ATOM 776 C C . TRP A 1 99 ? -42.26212 -24.84505 4.13800 1.000 35.17000 95 TRP A C 1
ATOM 777 O O . TRP A 1 99 ? -43.48684 -24.88413 3.99161 1.000 42.22000 95 TRP A O 1
ATOM 788 N N . ARG A 1 100 ? -41.40885 -24.74502 3.11755 1.000 46.55000 96 ARG A N 1
ATOM 789 C CA . ARG A 1 100 ? -41.90897 -24.66677 1.74860 1.000 42.12000 96 ARG A CA 1
ATOM 790 C C . ARG A 1 100 ? -42.59999 -25.96409 1.34098 1.000 45.56000 96 ARG A C 1
ATOM 791 O O . ARG A 1 100 ? -43.70732 -25.94227 0.79126 1.000 46.23000 96 ARG A O 1
ATOM 799 N N . GLY A 1 101 ? -41.96375 -27.10275 1.60535 1.000 42.78000 97 GLY A N 1
ATOM 800 C CA . GLY A 1 101 ? -42.60996 -28.38570 1.37323 1.000 38.24000 97 GLY A CA 1
ATOM 801 C C . GLY A 1 101 ? -42.96085 -28.60538 -0.08534 1.000 40.35000 97 GLY A C 1
ATOM 802 O O . GLY A 1 101 ? -42.19910 -28.26198 -0.99650 1.000 54.92000 97 GLY A O 1
ATOM 803 N N . CYS A 1 102 ? -44.14928 -29.17124 -0.31263 1.000 45.04000 98 CYS A N 1
ATOM 804 C CA . CYS A 1 102 ? -44.61399 -29.55269 -1.64121 1.000 49.72000 98 CYS A CA 1
ATOM 805 C C . CYS A 1 102 ? -45.21066 -28.39778 -2.43534 1.000 53.41000 98 CYS A C 1
ATOM 806 O O . CYS A 1 102 ? -45.95889 -28.66169 -3.38273 1.000 63.42000 98 CYS A O 1
ATOM 809 N N . GLY A 1 103 ? -44.91332 -27.14691 -2.08667 1.000 51.01000 99 GLY A N 1
ATOM 810 C CA . GLY A 1 103 ? -45.42208 -26.00860 -2.83385 1.000 54.73000 99 GLY A CA 1
ATOM 811 C C . GLY A 1 103 ? -46.93212 -25.99974 -2.98337 1.000 46.98000 99 GLY A C 1
ATOM 812 O O . GLY A 1 103 ? -47.65425 -25.73290 -2.01837 1.000 54.07000 99 GLY A O 1
ATOM 813 N N . MET A 1 104 ? -47.42282 -26.30708 -4.18857 1.000 50.63000 100 MET A N 1
ATOM 814 C CA . MET A 1 104 ? -48.86180 -26.37962 -4.42409 1.000 54.74000 100 MET A CA 1
ATOM 815 C C . MET A 1 104 ? -49.48654 -27.65843 -3.87961 1.000 54.36000 100 MET A C 1
ATOM 816 O O . MET A 1 104 ? -50.70950 -27.71064 -3.70879 1.000 53.47000 100 MET A O 1
ATOM 821 N N . CYS A 1 105 A -48.68009 -28.68466 -3.61335 1.000 56.10000 100 CYS A N 1
ATOM 822 C CA . CYS A 1 105 A -49.10368 -29.92612 -2.97266 1.000 47.91000 100 CYS A CA 1
ATOM 823 C C . CYS A 1 105 A -50.29706 -30.59118 -3.65511 1.000 49.44000 100 CYS A C 1
ATOM 824 O O . CYS A 1 105 A -51.32588 -30.82864 -3.00777 1.000 50.90000 100 CYS A O 1
ATOM 827 N N . PRO A 1 106 B -50.19675 -30.93607 -4.94352 1.000 48.18000 100 PRO A N 1
ATOM 828 C CA . PRO A 1 106 B -51.31230 -31.64108 -5.59431 1.000 62.66000 100 PRO A CA 1
ATOM 829 C C . PRO A 1 106 B -51.51389 -33.05529 -5.08760 1.000 64.86000 100 PRO A C 1
ATOM 830 O O . PRO A 1 106 B -52.58003 -33.63367 -5.33448 1.000 59.95000 100 PRO A O 1
ATOM 834 N N . TYR A 1 107 C -50.53512 -33.62753 -4.38625 1.000 53.71000 100 TYR A N 1
ATOM 835 C CA . TYR A 1 107 C -50.59241 -35.01827 -3.95966 1.000 52.97000 100 TYR A CA 1
ATOM 836 C C . TYR A 1 107 C -50.74079 -35.17193 -2.45354 1.000 53.84000 100 TYR A C 1
ATOM 837 O O . TYR A 1 107 C -50.66865 -36.29531 -1.94466 1.000 48.27000 100 TYR A O 1
ATOM 846 N N . ASP A 1 108 D -50.95149 -34.07917 -1.72662 1.000 46.16000 100 ASP A N 1
ATOM 847 C CA . ASP A 1 108 D -51.07505 -34.15058 -0.27862 1.000 50.27000 100 ASP A CA 1
ATOM 848 C C . ASP A 1 108 D -52.13838 -33.16882 0.18747 1.000 61.03000 100 ASP A C 1
ATOM 849 O O . ASP A 1 108 D -52.15502 -32.01303 -0.24537 1.000 60.34000 100 ASP A O 1
ATOM 854 N N . THR A 1 109 E -53.03095 -33.63906 1.05574 1.000 63.39000 100 THR A N 1
ATOM 855 C CA . THR A 1 109 E -54.00113 -32.78168 1.71878 1.000 69.24000 100 THR A CA 1
ATOM 856 C C . THR A 1 109 E -53.81221 -32.75044 3.22707 1.000 71.24000 100 THR A C 1
ATOM 857 O O . THR A 1 109 E -54.59562 -32.09374 3.92265 1.000 73.99000 100 THR A O 1
ATOM 861 N N . SER A 1 110 F -52.80095 -33.43783 3.75027 1.000 67.34000 100 SER A N 1
ATOM 862 C CA . SER A 1 110 F -52.54808 -33.44156 5.17970 1.000 62.17000 100 SER A CA 1
ATOM 863 C C . SER A 1 110 F -52.02498 -32.07825 5.63418 1.000 52.28000 100 SER A C 1
ATOM 864 O O . SER A 1 110 F -51.65705 -31.21323 4.83238 1.000 48.42000 100 SER A O 1
ATOM 867 N N . SER A 1 111 G -51.99980 -31.89623 6.94824 1.000 47.59000 100 SER A N 1
ATOM 868 C CA . SER A 1 111 G -51.43051 -30.71554 7.57332 1.000 49.77000 100 SER A CA 1
ATOM 869 C C . SER A 1 111 G -50.18494 -31.11350 8.34962 1.000 53.79000 100 SER A C 1
ATOM 870 O O . SER A 1 111 G -50.10116 -32.22050 8.88970 1.000 54.43000 100 SER A O 1
ATOM 873 N N . TYR A 1 112 H -49.21272 -30.20302 8.39790 1.000 45.63000 100 TYR A N 1
ATOM 874 C CA . TYR A 1 112 H -47.91179 -30.49059 8.99012 1.000 48.66000 100 TYR A CA 1
ATOM 875 C C . TYR A 1 112 H -47.52598 -29.37775 9.95171 1.000 50.15000 100 TYR A C 1
ATOM 876 O O . TYR A 1 112 H -47.39955 -28.21664 9.54913 1.000 49.10000 100 TYR A O 1
ATOM 885 N N . TYR A 1 113 I -47.33374 -29.74187 11.21696 1.000 45.62000 100 TYR A N 1
ATOM 886 C CA . TYR A 1 113 I -46.92317 -28.81357 12.25860 1.000 43.94000 100 TYR A CA 1
ATOM 887 C C . TYR A 1 113 I -45.42197 -28.83036 12.51693 1.000 43.10000 100 TYR A C 1
ATOM 888 O O . TYR A 1 113 I -44.85340 -27.78568 12.83901 1.000 41.55000 100 TYR A O 1
ATOM 897 N N . ASN A 1 114 J -44.76622 -29.98097 12.37372 1.000 40.74000 100 ASN A N 1
ATOM 898 C CA . ASN A 1 114 J -43.36835 -30.15385 12.77051 1.000 41.93000 100 ASN A CA 1
ATOM 899 C C . ASN A 1 114 J -42.47224 -30.07038 11.54017 1.000 40.67000 100 ASN A C 1
ATOM 900 O O . ASN A 1 114 J -42.33283 -31.04207 10.79322 1.000 41.07000 100 ASN A O 1
ATOM 905 N N . ASP A 1 115 K -41.84358 -28.91462 11.34714 1.000 42.52000 100 ASP A N 1
ATOM 906 C CA . ASP A 1 115 K -40.93618 -28.71683 10.22753 1.000 36.38000 100 ASP A CA 1
ATOM 907 C C . ASP A 1 115 K -39.96396 -27.59968 10.56659 1.000 37.12000 100 ASP A C 1
ATOM 908 O O . ASP A 1 115 K -40.28898 -26.68496 11.32992 1.000 34.17000 100 ASP A O 1
ATOM 913 N N . ALA A 1 116 L -38.77191 -27.67661 9.97869 1.000 32.54000 100 ALA A N 1
ATOM 914 C CA . ALA A 1 116 L -37.89500 -26.52042 9.97874 1.000 33.56000 100 ALA A CA 1
ATOM 915 C C . ALA A 1 116 L -38.51804 -25.41018 9.13069 1.000 34.61000 100 ALA A C 1
ATOM 916 O O . ALA A 1 116 L -39.53765 -25.59750 8.46339 1.000 38.78000 100 ALA A O 1
ATOM 918 N N . SER A 1 117 M -37.89578 -24.23704 9.15221 1.000 35.77000 100 SER A N 1
ATOM 919 C CA . SER A 1 117 M -38.40610 -23.08602 8.41472 1.000 40.29000 100 SER A CA 1
ATOM 920 C C . SER A 1 117 M -37.37003 -22.64350 7.39361 1.000 34.41000 100 SER A C 1
ATOM 921 O O . SER A 1 117 M -36.33155 -22.08078 7.75756 1.000 30.56000 100 SER A O 1
ATOM 924 N N . ASP A 1 118 ? -37.64919 -22.89560 6.11784 1.000 36.18000 101 ASP A N 1
ATOM 925 C CA . ASP A 1 118 ? -36.80140 -22.39144 5.05016 1.000 37.26000 101 ASP A CA 1
ATOM 926 C C . ASP A 1 118 ? -37.37559 -21.15009 4.38503 1.000 41.63000 101 ASP A C 1
ATOM 927 O O . ASP A 1 118 ? -36.70213 -20.54708 3.54348 1.000 48.15000 101 ASP A O 1
ATOM 932 N N . VAL A 1 119 ? -38.58913 -20.74882 4.75153 1.000 45.96000 102 VAL A N 1
ATOM 933 C CA . VAL A 1 119 ? -39.18347 -19.49534 4.30687 1.000 44.01000 102 VAL A CA 1
ATOM 934 C C . VAL A 1 119 ? -39.31532 -18.58934 5.52146 1.000 42.44000 102 VAL A C 1
ATOM 935 O O . VAL A 1 119 ? -39.89162 -18.98746 6.54052 1.000 38.76000 102 VAL A O 1
ATOM 939 N N . TRP A 1 120 ? -38.77112 -17.38096 5.41811 1.000 41.93000 103 TRP A N 1
ATOM 940 C CA . TRP A 1 120 ? -38.76810 -16.41726 6.51032 1.000 41.75000 103 TRP A CA 1
ATOM 941 C C . TRP A 1 120 ? -39.32826 -15.09651 6.01034 1.000 46.48000 103 TRP A C 1
ATOM 942 O O . TRP A 1 120 ? -38.95502 -14.63431 4.92845 1.000 45.06000 103 TRP A O 1
ATOM 953 N N . GLY A 1 121 ? -40.22313 -14.49656 6.79202 1.000 46.34000 104 GLY A N 1
ATOM 954 C CA . GLY A 1 121 ? -40.67488 -13.15186 6.52729 1.000 42.47000 104 GLY A CA 1
ATOM 955 C C . GLY A 1 121 ? -39.57395 -12.14356 6.78893 1.000 44.64000 104 GLY A C 1
ATOM 956 O O . GLY A 1 121 ? -38.55463 -12.45057 7.41772 1.000 44.91000 104 GLY A O 1
ATOM 957 N N . PRO A 1 122 ? -39.75063 -10.91276 6.29935 1.000 42.11000 105 PRO A N 1
ATOM 958 C CA . PRO A 1 122 ? -38.70947 -9.89196 6.49107 1.000 39.59000 105 PRO A CA 1
ATOM 959 C C . PRO A 1 122 ? -38.54381 -9.44683 7.93535 1.000 39.86000 105 PRO A C 1
ATOM 960 O O . PRO A 1 122 ? -37.52646 -8.81948 8.25390 1.000 47.31000 105 PRO A O 1
ATOM 964 N N . GLY A 1 123 ? -39.49391 -9.74803 8.81367 1.000 43.36000 106 GLY A N 1
ATOM 965 C CA . GLY A 1 123 ? -39.39897 -9.31951 10.19422 1.000 52.41000 106 GLY A CA 1
ATOM 966 C C . GLY A 1 123 ? -40.16798 -8.04504 10.48054 1.000 51.90000 106 GLY A C 1
ATOM 967 O O . GLY A 1 123 ? -40.18195 -7.12160 9.66369 1.000 48.71000 106 GLY A O 1
ATOM 968 N N . THR A 1 124 ? -40.82102 -7.99048 11.63759 1.000 47.70000 107 THR A N 1
ATOM 969 C CA . THR A 1 124 ? -41.54393 -6.81035 12.09412 1.000 50.45000 107 THR A CA 1
ATOM 970 C C . THR A 1 124 ? -40.90774 -6.34169 13.39358 1.000 50.88000 107 THR A C 1
ATOM 971 O O . THR A 1 124 ? -40.84605 -7.10153 14.36590 1.000 51.82000 107 THR A O 1
ATOM 975 N N . LYS A 1 125 ? -40.43921 -5.09858 13.41184 1.000 50.94000 108 LYS A N 1
ATOM 976 C CA . LYS A 1 125 ? -39.82478 -4.54237 14.60922 1.000 46.72000 108 LYS A CA 1
ATOM 977 C C . LYS A 1 125 ? -40.90202 -4.06583 15.57700 1.000 47.51000 108 LYS A C 1
ATOM 978 O O . LYS A 1 125 ? -41.82924 -3.35435 15.18406 1.000 51.21000 108 LYS A O 1
ATOM 984 N N . VAL A 1 126 ? -40.78408 -4.46550 16.84020 1.000 43.34000 109 VAL A N 1
ATOM 985 C CA . VAL A 1 126 ? -41.71422 -4.06224 17.88858 1.000 42.50000 109 VAL A CA 1
ATOM 986 C C . VAL A 1 126 ? -40.91290 -3.40956 19.00567 1.000 51.80000 109 VAL A C 1
ATOM 987 O O . VAL A 1 126 ? -40.05455 -4.05632 19.61958 1.000 48.81000 109 VAL A O 1
ATOM 991 N N . ILE A 1 127 ? -41.19266 -2.13427 19.26657 1.000 48.07000 110 ILE A N 1
ATOM 992 C CA . ILE A 1 127 ? -40.52185 -1.35918 20.30536 1.000 40.38000 110 ILE A CA 1
ATOM 993 C C . ILE A 1 127 ? -41.51761 -1.13441 21.43427 1.000 50.16000 110 ILE A C 1
ATOM 994 O O . ILE A 1 127 ? -42.54708 -0.47778 21.23816 1.000 52.45000 110 ILE A O 1
ATOM 999 N N . VAL A 1 128 ? -41.22311 -1.68074 22.60976 1.000 48.53000 111 VAL A N 1
ATOM 1000 C CA . VAL A 1 128 ? -42.05798 -1.47617 23.78949 1.000 49.97000 111 VAL A CA 1
ATOM 1001 C C . VAL A 1 128 ? -41.46705 -0.31304 24.57883 1.000 50.37000 111 VAL A C 1
ATOM 1002 O O . VAL A 1 128 ? -40.38670 -0.43121 25.16182 1.000 51.45000 111 VAL A O 1
ATOM 1006 N N . SER A 1 129 ? -42.17354 0.81518 24.59809 1.000 54.65000 112 SER A N 1
ATOM 1007 C CA . SER A 1 129 ? -41.65824 2.00822 25.25349 1.000 55.88000 112 SER A CA 1
ATOM 1008 C C . SER A 1 129 ? -42.80657 2.95899 25.55439 1.000 59.89000 112 SER A C 1
ATOM 1009 O O . SER A 1 129 ? -43.67206 3.18162 24.70500 1.000 54.77000 112 SER A O 1
ATOM 1012 N N . ALA A 1 130 ? -42.80073 3.51622 26.76417 1.000 68.22000 113 ALA A N 1
ATOM 1013 C CA . ALA A 1 130 ? -43.74490 4.56684 27.14334 1.000 77.83000 113 ALA A CA 1
ATOM 1014 C C . ALA A 1 130 ? -43.07301 5.92908 26.98153 1.000 91.72000 113 ALA A C 1
ATOM 1015 O O . ALA A 1 130 ? -42.79665 6.64835 27.94226 1.000 108.43000 113 ALA A O 1
ATOM 1017 N N . ALA A 1 131 ? -42.80408 6.27295 25.72541 1.000 83.62000 114 ALA A N 1
ATOM 1018 C CA . ALA A 1 131 ? -42.09738 7.50586 25.42088 1.000 76.48000 114 ALA A CA 1
ATOM 1019 C C . ALA A 1 131 ? -42.60060 8.06642 24.10198 1.000 76.05000 114 ALA A C 1
ATOM 1020 O O . ALA A 1 131 ? -42.93440 7.31260 23.18404 1.000 67.86000 114 ALA A O 1
ATOM 1022 N N . SER A 1 132 ? -42.65620 9.39085 24.02269 1.000 81.08000 115 SER A N 1
ATOM 1023 C CA . SER A 1 132 ? -42.98644 10.09821 22.79653 1.000 75.99000 115 SER A CA 1
ATOM 1024 C C . SER A 1 132 ? -41.71429 10.65609 22.16732 1.000 63.84000 115 SER A C 1
ATOM 1025 O O . SER A 1 132 ? -40.62461 10.57903 22.73787 1.000 62.48000 115 SER A O 1
ATOM 1028 N N . THR A 1 133 ? -41.86689 11.22054 20.97112 1.000 59.68000 116 THR A N 1
ATOM 1029 C CA . THR A 1 133 ? -40.73135 11.80148 20.26734 1.000 62.74000 116 THR A CA 1
ATOM 1030 C C . THR A 1 133 ? -40.06122 12.86813 21.12526 1.000 61.72000 116 THR A C 1
ATOM 1031 O O . THR A 1 133 ? -40.72908 13.73684 21.69410 1.000 57.01000 116 THR A O 1
ATOM 1035 N N . LYS A 1 134 ? -38.73536 12.78577 21.23465 1.000 62.48000 117 LYS A N 1
ATOM 1036 C CA . LYS A 1 134 ? -37.98713 13.69024 22.09830 1.000 56.74000 117 LYS A CA 1
ATOM 1037 C C . LYS A 1 134 ? -36.55718 13.79939 21.59298 1.000 60.64000 117 LYS A C 1
ATOM 1038 O O . LYS A 1 134 ? -35.92208 12.78358 21.29357 1.000 59.10000 117 LYS A O 1
ATOM 1044 N N . GLY A 1 135 ? -36.05673 15.02737 21.50541 1.000 61.04000 118 GLY A N 1
ATOM 1045 C CA . GLY A 1 135 ? -34.71272 15.26983 21.04541 1.000 50.57000 118 GLY A CA 1
ATOM 1046 C C . GLY A 1 135 ? -33.67752 14.91200 22.09100 1.000 56.56000 118 GLY A C 1
ATOM 1047 O O . GLY A 1 135 ? -33.93648 14.94087 23.29984 1.000 50.73000 118 GLY A O 1
ATOM 1048 N N . PRO A 1 136 ? -32.47822 14.56275 21.64046 1.000 53.90000 119 PRO A N 1
ATOM 1049 C CA . PRO A 1 136 ? -31.41251 14.19994 22.57505 1.000 58.25000 119 PRO A CA 1
ATOM 1050 C C . PRO A 1 136 ? -30.79796 15.42200 23.23929 1.000 60.83000 119 PRO A C 1
ATOM 1051 O O . PRO A 1 136 ? -30.93089 16.55573 22.77773 1.000 66.32000 119 PRO A O 1
ATOM 1055 N N . SER A 1 137 ? -30.11439 15.16299 24.34843 1.000 60.15000 120 SER A N 1
ATOM 1056 C CA . SER A 1 137 ? -29.24361 16.13732 24.99216 1.000 60.12000 120 SER A CA 1
ATOM 1057 C C . SER A 1 137 ? -27.80860 15.63482 24.87109 1.000 62.13000 120 SER A C 1
ATOM 1058 O O . SER A 1 137 ? -27.49994 14.51735 25.29983 1.000 62.27000 120 SER A O 1
ATOM 1061 N N . VAL A 1 138 ? -26.94238 16.45370 24.28175 1.000 54.62000 121 VAL A N 1
ATOM 1062 C CA . VAL A 1 138 ? -25.58579 16.05549 23.92231 1.000 49.47000 121 VAL A CA 1
ATOM 1063 C C . VAL A 1 138 ? -24.62300 16.57229 24.98243 1.000 53.70000 121 VAL A C 1
ATOM 1064 O O . VAL A 1 138 ? -24.50887 17.78570 25.18973 1.000 54.71000 121 VAL A O 1
ATOM 1068 N N . PHE A 1 139 ? -23.91740 15.65063 25.65113 1.000 53.77000 122 PHE A N 1
ATOM 1069 C CA . PHE A 1 139 ? -22.93455 16.01702 26.65926 1.000 52.55000 122 PHE A CA 1
ATOM 1070 C C . PHE A 1 139 ? -21.53198 15.62456 26.20973 1.000 49.96000 122 PHE A C 1
ATOM 1071 O O . PHE A 1 139 ? -21.35963 14.59117 25.55360 1.000 50.10000 122 PHE A O 1
ATOM 1079 N N . PRO A 1 140 ? -20.51719 16.41528 26.54777 1.000 55.03000 123 PRO A N 1
ATOM 1080 C CA . PRO A 1 140 ? -19.14854 16.06884 26.15849 1.000 51.64000 123 PRO A CA 1
ATOM 1081 C C . PRO A 1 140 ? -18.53440 15.02281 27.07409 1.000 53.25000 123 PRO A C 1
ATOM 1082 O O . PRO A 1 140 ? -18.84104 14.93751 28.26587 1.000 54.41000 123 PRO A O 1
ATOM 1086 N N . LEU A 1 141 ? -17.65288 14.21821 26.48711 1.000 50.62000 124 LEU A N 1
ATOM 1087 C CA . LEU A 1 141 ? -16.82565 13.25531 27.20867 1.000 45.19000 124 LEU A CA 1
ATOM 1088 C C . LEU A 1 141 ? -15.39659 13.79702 27.15817 1.000 51.91000 124 LEU A C 1
ATOM 1089 O O . LEU A 1 141 ? -14.65224 13.54936 26.20762 1.000 55.61000 124 LEU A O 1
ATOM 1094 N N . ALA A 1 142 ? -15.02221 14.54332 28.19222 1.000 54.25000 125 ALA A N 1
ATOM 1095 C CA . ALA A 1 142 ? -13.80030 15.33918 28.14948 1.000 53.47000 125 ALA A CA 1
ATOM 1096 C C . ALA A 1 142 ? -12.57475 14.46025 28.37434 1.000 59.94000 125 ALA A C 1
ATOM 1097 O O . ALA A 1 142 ? -12.57780 13.62243 29.28199 1.000 57.82000 125 ALA A O 1
ATOM 1099 N N . PRO A 1 143 ? -11.51548 14.62880 27.58155 1.000 67.64000 126 PRO A N 1
ATOM 1100 C CA . PRO A 1 143 ? -10.26965 13.88689 27.80843 1.000 78.01000 126 PRO A CA 1
ATOM 1101 C C . PRO A 1 143 ? -9.34681 14.57678 28.80062 1.000 88.43000 126 PRO A C 1
ATOM 1102 O O . PRO A 1 143 ? -9.22293 15.80334 28.82670 1.000 96.15000 126 PRO A O 1
ATOM 1106 N N . SER A 1 144 ? -8.67944 13.76332 29.62249 1.000 94.95000 127 SER A N 1
ATOM 1107 C CA . SER A 1 144 ? -7.68024 14.27592 30.55491 1.000 109.31000 127 SER A CA 1
ATOM 1108 C C . SER A 1 144 ? -6.83854 13.15289 31.14916 1.000 114.69000 127 SER A C 1
ATOM 1109 O O . SER A 1 144 ? -7.37698 12.21935 31.75352 1.000 115.92000 127 SER A O 1
ATOM 1112 N N . SER A 1 145 ? -5.52158 13.24245 30.98971 1.000 116.95000 128 SER A N 1
ATOM 1113 C CA . SER A 1 145 ? -4.57591 12.28784 31.56272 1.000 120.35000 128 SER A CA 1
ATOM 1114 C C . SER A 1 145 ? -3.17367 12.86459 31.39600 1.000 125.06000 128 SER A C 1
ATOM 1115 O O . SER A 1 145 ? -2.98380 13.92207 30.78624 1.000 124.55000 128 SER A O 1
ATOM 1118 N N . LYS A 1 146 ? -2.18937 12.15660 31.94335 1.000 130.71000 129 LYS A N 1
ATOM 1119 C CA . LYS A 1 146 ? -0.78920 12.54883 31.80415 1.000 130.79000 129 LYS A CA 1
ATOM 1120 C C . LYS A 1 146 ? -0.15607 11.87931 30.58931 1.000 128.14000 129 LYS A C 1
ATOM 1121 O O . LYS A 1 146 ? 0.91874 11.28657 30.68620 1.000 127.59000 129 LYS A O 1
ATOM 1127 N N . SER A 1 149 ? -2.32348 8.02416 27.31155 1.000 112.43000 132 SER A N 1
ATOM 1128 C CA . SER A 1 149 ? -2.22055 6.66070 26.80229 1.000 115.99000 132 SER A CA 1
ATOM 1129 C C . SER A 1 149 ? -1.28856 6.58582 25.59484 1.000 115.23000 132 SER A C 1
ATOM 1130 O O . SER A 1 149 ? -1.73840 6.40333 24.46293 1.000 113.67000 132 SER A O 1
ATOM 1133 N N . GLY A 1 150 ? 0.00979 6.72555 25.84650 1.000 116.83000 133 GLY A N 1
ATOM 1134 C CA . GLY A 1 150 ? 0.99363 6.65604 24.77557 1.000 110.54000 133 GLY A CA 1
ATOM 1135 C C . GLY A 1 150 ? 0.86320 7.76473 23.75453 1.000 103.24000 133 GLY A C 1
ATOM 1136 O O . GLY A 1 150 ? 1.00942 7.51906 22.54989 1.000 102.71000 133 GLY A O 1
ATOM 1137 N N . GLY A 1 151 ? 0.59169 8.98683 24.20943 1.000 87.12000 134 GLY A N 1
ATOM 1138 C CA . GLY A 1 151 ? 0.38650 10.09191 23.29720 1.000 72.91000 134 GLY A CA 1
ATOM 1139 C C . GLY A 1 151 ? -0.94201 10.08646 22.58045 1.000 66.87000 134 GLY A C 1
ATOM 1140 O O . GLY A 1 151 ? -1.14494 10.90449 21.67792 1.000 67.44000 134 GLY A O 1
ATOM 1141 N N . THR A 1 152 ? -1.85538 9.19160 22.95342 1.000 65.52000 135 THR A N 1
ATOM 1142 C CA . THR A 1 152 ? -3.17210 9.09031 22.33543 1.000 64.11000 135 THR A CA 1
ATOM 1143 C C . THR A 1 152 ? -4.23659 9.23605 23.41262 1.000 57.44000 135 THR A C 1
ATOM 1144 O O . THR A 1 152 ? -4.24785 8.47879 24.38887 1.000 52.50000 135 THR A O 1
ATOM 1148 N N . ALA A 1 153 ? -5.12154 10.20838 23.23793 1.000 52.69000 136 ALA A N 1
ATOM 1149 C CA . ALA A 1 153 ? -6.21572 10.44061 24.16391 1.000 51.80000 136 ALA A CA 1
ATOM 1150 C C . ALA A 1 153 ? -7.54377 10.14932 23.48052 1.000 48.94000 136 ALA A C 1
ATOM 1151 O O . ALA A 1 153 ? -7.65607 10.16867 22.25155 1.000 46.85000 136 ALA A O 1
ATOM 1153 N N . ALA A 1 154 ? -8.55612 9.87987 24.29781 1.000 51.82000 137 ALA A N 1
ATOM 1154 C CA . ALA A 1 154 ? -9.90266 9.62377 23.81396 1.000 40.57000 137 ALA A CA 1
ATOM 1155 C C . ALA A 1 154 ? -10.84083 10.71346 24.30491 1.000 39.14000 137 ALA A C 1
ATOM 1156 O O . ALA A 1 154 ? -10.74529 11.16029 25.45082 1.000 45.68000 137 ALA A O 1
ATOM 1158 N N . LEU A 1 155 ? -11.74279 11.13617 23.42718 1.000 44.81000 138 LEU A N 1
ATOM 1159 C CA . LEU A 1 155 ? -12.81574 12.05275 23.77441 1.000 46.72000 138 LEU A CA 1
ATOM 1160 C C . LEU A 1 155 ? -14.05960 11.61772 23.01814 1.000 42.95000 138 LEU A C 1
ATOM 1161 O O . LEU A 1 155 ? -13.99782 10.76724 22.12630 1.000 48.57000 138 LEU A O 1
ATOM 1166 N N . GLY A 1 156 ? -15.19814 12.19727 23.37563 1.000 41.59000 139 GLY A N 1
ATOM 1167 C CA . GLY A 1 156 ? -16.41569 11.83789 22.68168 1.000 41.78000 139 GLY A CA 1
ATOM 1168 C C . GLY A 1 156 ? -17.60588 12.63996 23.15516 1.000 47.06000 139 GLY A C 1
ATOM 1169 O O . GLY A 1 156 ? -17.47773 13.59968 23.91815 1.000 50.56000 139 GLY A O 1
ATOM 1170 N N . CYS A 1 157 ? -18.77701 12.22046 22.67637 1.000 49.18000 140 CYS A N 1
ATOM 1171 C CA . CYS A 1 157 ? -20.04886 12.85736 22.98881 1.000 51.48000 140 CYS A CA 1
ATOM 1172 C C . CYS A 1 157 ? -21.03468 11.80346 23.46131 1.000 49.58000 140 CYS A C 1
ATOM 1173 O O . CYS A 1 157 ? -21.17059 10.75168 22.83090 1.000 42.13000 140 CYS A O 1
ATOM 1176 N N . LEU A 1 158 ? -21.71998 12.09033 24.56258 1.000 48.46000 141 LEU A N 1
ATOM 1177 C CA . LEU A 1 158 ? -22.75934 11.22137 25.10104 1.000 47.91000 141 LEU A CA 1
ATOM 1178 C C . LEU A 1 158 ? -24.11421 11.75013 24.63816 1.000 47.90000 141 LEU A C 1
ATOM 1179 O O . LEU A 1 158 ? -24.55381 12.81745 25.07781 1.000 56.38000 141 LEU A O 1
ATOM 1184 N N . VAL A 1 159 ? -24.76733 11.00985 23.74704 1.000 44.45000 142 VAL A N 1
ATOM 1185 C CA . VAL A 1 159 ? -26.03904 11.40874 23.15066 1.000 47.06000 142 VAL A CA 1
ATOM 1186 C C . VAL A 1 159 ? -27.14969 10.66799 23.88772 1.000 56.82000 142 VAL A C 1
ATOM 1187 O O . VAL A 1 159 ? -27.34847 9.46613 23.68152 1.000 63.83000 142 VAL A O 1
ATOM 1191 N N . LYS A 1 160 ? -27.89498 11.38017 24.73376 1.000 51.75000 143 LYS A N 1
ATOM 1192 C CA . LYS A 1 160 ? -28.72701 10.74171 25.74318 1.000 49.95000 143 LYS A CA 1
ATOM 1193 C C . LYS A 1 160 ? -30.17987 11.19697 25.65105 1.000 55.09000 143 LYS A C 1
ATOM 1194 O O . LYS A 1 160 ? -30.47441 12.32563 25.24958 1.000 61.00000 143 LYS A O 1
ATOM 1200 N N . ASP A 1 161 ? -31.08638 10.27792 26.00643 1.000 58.49000 144 ASP A N 1
ATOM 1201 C CA . ASP A 1 161 ? -32.48580 10.58540 26.32926 1.000 55.62000 144 ASP A CA 1
ATOM 1202 C C . ASP A 1 161 ? -33.27932 11.06246 25.11214 1.000 51.84000 144 ASP A C 1
ATOM 1203 O O . ASP A 1 161 ? -33.95751 12.08760 25.15881 1.000 50.45000 144 ASP A O 1
ATOM 1208 N N . TYR A 1 162 ? -33.22156 10.29662 24.02879 1.000 52.76000 145 TYR A N 1
ATOM 1209 C CA . TYR A 1 162 ? -34.00040 10.61272 22.84135 1.000 57.33000 145 TYR A CA 1
ATOM 1210 C C . TYR A 1 162 ? -34.89179 9.43637 22.45816 1.000 64.21000 145 TYR A C 1
ATOM 1211 O O . TYR A 1 162 ? -34.73886 8.31436 22.94939 1.000 65.76000 145 TYR A O 1
ATOM 1220 N N . PHE A 1 163 ? -35.84106 9.72151 21.56803 1.000 55.91000 146 PHE A N 1
ATOM 1221 C CA . PHE A 1 163 ? -36.78052 8.74650 21.03266 1.000 56.58000 146 PHE A CA 1
ATOM 1222 C C . PHE A 1 163 ? -37.50898 9.37264 19.85122 1.000 59.99000 146 PHE A C 1
ATOM 1223 O O . PHE A 1 163 ? -37.90550 10.54186 19.92080 1.000 68.87000 146 PHE A O 1
ATOM 1231 N N . PRO A 1 164 ? -37.68161 8.64507 18.73920 1.000 59.09000 147 PRO A N 1
ATOM 1232 C CA . PRO A 1 164 ? -37.16498 7.29056 18.55856 1.000 64.36000 147 PRO A CA 1
ATOM 1233 C C . PRO A 1 164 ? -35.83602 7.25170 17.80605 1.000 66.06000 147 PRO A C 1
ATOM 1234 O O . PRO A 1 164 ? -35.23479 8.29155 17.53634 1.000 66.70000 147 PRO A O 1
ATOM 1238 N N . GLU A 1 165 ? -35.39209 6.03794 17.49151 1.000 63.66000 148 GLU A N 1
ATOM 1239 C CA . GLU A 1 165 ? -34.26684 5.83268 16.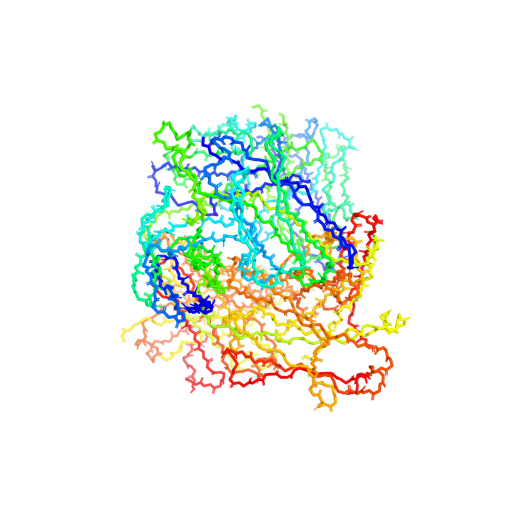59451 1.000 67.12000 148 GLU A CA 1
ATOM 1240 C C . GLU A 1 165 ? -34.61041 6.41237 15.21945 1.000 69.26000 148 GLU A C 1
ATOM 1241 O O . GLU A 1 165 ? -35.78505 6.46808 14.84164 1.000 71.37000 148 GLU A O 1
ATOM 1247 N N . PRO A 1 166 ? -33.61041 6.87334 14.44653 1.000 64.96000 149 PRO A N 1
ATOM 1248 C CA . PRO A 1 166 ? -32.18298 6.97995 14.74353 1.000 62.62000 149 PRO A CA 1
ATOM 1249 C C . PRO A 1 166 ? -31.67896 8.39735 14.97631 1.000 67.04000 149 PRO A C 1
ATOM 1250 O O . PRO A 1 166 ? -32.41345 9.37733 14.83406 1.000 67.69000 149 PRO A O 1
ATOM 1254 N N . VAL A 1 167 ? -30.40424 8.47932 15.34044 1.000 63.63000 150 VAL A N 1
ATOM 1255 C CA . VAL A 1 167 ? -29.66229 9.72886 15.39888 1.000 64.16000 150 VAL A CA 1
ATOM 1256 C C . VAL A 1 167 ? -28.34660 9.50194 14.67221 1.000 65.67000 150 VAL A C 1
ATOM 1257 O O . VAL A 1 167 ? -27.77663 8.40718 14.73443 1.000 75.58000 150 VAL A O 1
ATOM 1261 N N . THR A 1 168 ? -27.88164 10.51447 13.95144 1.000 63.30000 151 THR A N 1
ATOM 1262 C CA . THR A 1 168 ? -26.62847 10.41805 13.21985 1.000 68.52000 151 THR A CA 1
ATOM 1263 C C . THR A 1 168 ? -25.58960 11.32651 13.86271 1.000 62.97000 151 THR A C 1
ATOM 1264 O O . THR A 1 168 ? -25.90159 12.44350 14.28727 1.000 69.04000 151 THR A O 1
ATOM 1268 N N . VAL A 1 169 ? -24.35968 10.82715 13.95503 1.000 54.42000 152 VAL A N 1
ATOM 1269 C CA . VAL A 1 169 ? -23.26707 11.51905 14.62391 1.000 51.35000 152 VAL A CA 1
ATOM 1270 C C . VAL A 1 169 ? -22.07753 11.57782 13.67882 1.000 57.14000 152 VAL A C 1
ATOM 1271 O O . VAL A 1 169 ? -21.73530 10.58271 13.03084 1.000 54.01000 152 VAL A O 1
ATOM 1275 N N . SER A 1 170 ? -21.45546 12.75052 13.59456 1.000 60.46000 153 SER A N 1
ATOM 1276 C CA . SER A 1 170 ? -20.23358 12.94109 12.83058 1.000 59.18000 153 SER A CA 1
ATOM 1277 C C . SER A 1 170 ? -19.32786 13.87640 13.61505 1.000 54.21000 153 SER A C 1
ATOM 1278 O O . SER A 1 170 ? -19.74838 14.51305 14.58438 1.000 50.42000 153 SER A O 1
ATOM 1281 N N . TRP A 1 171 ? -18.06973 13.95367 13.19542 1.000 52.84000 154 TRP A N 1
ATOM 1282 C CA . TRP A 1 171 ? -17.07089 14.76234 13.87808 1.000 58.11000 154 TRP A CA 1
ATOM 1283 C C . TRP A 1 171 ? -16.46596 15.75426 12.89860 1.000 58.27000 154 TRP A C 1
ATOM 1284 O O . TRP A 1 171 ? -16.09070 15.37805 11.78261 1.000 60.44000 154 TRP A O 1
ATOM 1295 N N . ASN A 1 172 ? -16.38536 17.01749 13.32130 1.000 60.46000 155 ASN A N 1
ATOM 1296 C CA . ASN A 1 172 ? -15.84004 18.10546 12.50799 1.000 57.66000 155 ASN A CA 1
ATOM 1297 C C . ASN A 1 172 ? -16.46596 18.12010 11.11566 1.000 62.53000 155 ASN A C 1
ATOM 1298 O O . ASN A 1 172 ? -15.77607 18.18485 10.09601 1.000 65.29000 155 ASN A O 1
ATOM 1303 N N . SER A 1 173 ? -17.79932 18.04393 11.08874 1.000 67.07000 156 SER A N 1
ATOM 1304 C CA . SER A 1 173 ? -18.57915 18.05993 9.84899 1.000 75.11000 156 SER A CA 1
ATOM 1305 C C . SER A 1 173 ? -18.13497 16.95590 8.89188 1.000 81.96000 156 SER A C 1
ATOM 1306 O O . SER A 1 173 ? -18.12895 17.13109 7.67149 1.000 88.04000 156 SER A O 1
ATOM 1309 N N . GLY A 1 174 ? -17.76494 15.80490 9.45047 1.000 78.59000 157 GLY A N 1
ATOM 1310 C CA . GLY A 1 174 ? -17.34145 14.67387 8.65537 1.000 78.05000 157 GLY A CA 1
ATOM 1311 C C . GLY A 1 174 ? -15.88920 14.68393 8.23519 1.000 68.82000 157 GLY A C 1
ATOM 1312 O O . GLY A 1 174 ? -15.46441 13.76539 7.52209 1.000 65.77000 157 GLY A O 1
ATOM 1313 N N . ALA A 1 175 ? -15.11276 15.68798 8.64662 1.000 63.65000 158 ALA A N 1
ATOM 1314 C CA . ALA A 1 175 ? -13.70041 15.73600 8.29418 1.000 67.71000 158 ALA A CA 1
ATOM 1315 C C . ALA A 1 175 ? -12.84733 14.81112 9.15200 1.000 74.21000 158 ALA A C 1
ATOM 1316 O O . ALA A 1 175 ? -11.72670 14.47745 8.75187 1.000 78.66000 158 ALA A O 1
ATOM 1318 N N . LEU A 1 176 ? -13.34614 14.39339 10.31382 1.000 71.24000 159 LEU A N 1
ATOM 1319 C CA . LEU A 1 176 ? -12.62537 13.50721 11.22256 1.000 66.89000 159 LEU A CA 1
ATOM 1320 C C . LEU A 1 176 ? -13.33380 12.15854 11.24072 1.000 67.29000 159 LEU A C 1
ATOM 1321 O O . LEU A 1 176 ? -14.44360 12.04174 11.77046 1.000 69.26000 159 LEU A O 1
ATOM 1326 N N . THR A 1 177 ? -12.69379 11.14455 10.66375 1.000 69.27000 160 THR A N 1
ATOM 1327 C CA . THR A 1 177 ? -13.27554 9.81286 10.57022 1.000 70.02000 160 THR A CA 1
ATOM 1328 C C . THR A 1 177 ? -12.42441 8.72077 11.19861 1.000 67.98000 160 THR A C 1
ATOM 1329 O O . THR A 1 177 ? -12.98385 7.75719 11.72672 1.000 64.50000 160 THR A O 1
ATOM 1333 N N . SER A 1 178 ? -11.09959 8.84197 11.15901 1.000 55.73000 161 SER A N 1
ATOM 1334 C CA . SER A 1 178 ? -10.23369 7.81492 11.72129 1.000 61.85000 161 SER A CA 1
ATOM 1335 C C . SER A 1 178 ? -10.38732 7.74790 13.23518 1.000 53.55000 161 SER A C 1
ATOM 1336 O O . SER A 1 178 ? -10.50262 8.77288 13.91123 1.000 46.76000 161 SER A O 1
ATOM 1339 N N . GLY A 1 179 ? -10.38493 6.52759 13.76672 1.000 58.04000 162 GLY A N 1
ATOM 1340 C CA . GLY A 1 179 ? -10.48861 6.32975 15.19794 1.000 47.68000 162 GLY A CA 1
ATOM 1341 C C . GLY A 1 179 ? -11.84970 6.59913 15.79382 1.000 43.70000 162 GLY A C 1
ATOM 1342 O O . GLY A 1 179 ? -11.97766 6.60653 17.01978 1.000 47.70000 162 GLY A O 1
ATOM 1343 N N . VAL A 1 180 ? -12.86976 6.81675 14.97119 1.000 48.82000 163 VAL A N 1
ATOM 1344 C CA . VAL A 1 180 ? -14.21232 7.12016 15.45167 1.000 53.11000 163 VAL A CA 1
ATOM 1345 C C . VAL A 1 180 ? -14.96321 5.81978 15.69931 1.000 49.46000 163 VAL A C 1
ATOM 1346 O O . VAL A 1 180 ? -15.01339 4.94387 14.82747 1.000 56.17000 163 VAL A O 1
ATOM 1350 N N . HIS A 1 181 ? -15.55428 5.69396 16.88596 1.000 47.56000 164 HIS A N 1
ATOM 1351 C CA . HIS A 1 181 ? -16.44782 4.58383 17.20483 1.000 39.81000 164 HIS A CA 1
ATOM 1352 C C . HIS A 1 181 ? -17.76171 5.16319 17.70406 1.000 41.37000 164 HIS A C 1
ATOM 1353 O O . HIS A 1 181 ? -17.81335 5.73797 18.79633 1.000 42.67000 164 HIS A O 1
ATOM 1360 N N . THR A 1 182 ? -18.81815 5.01830 16.90805 1.000 41.89000 165 THR A N 1
ATOM 1361 C CA . THR A 1 182 ? -20.16900 5.37601 17.32346 1.000 46.73000 165 THR A CA 1
ATOM 1362 C C . THR A 1 182 ? -20.90124 4.08772 17.68145 1.000 52.30000 165 THR A C 1
ATOM 1363 O O . THR A 1 182 ? -21.17975 3.26077 16.80768 1.000 50.75000 165 THR A O 1
ATOM 1367 N N . PHE A 1 183 ? -21.21031 3.92186 18.96385 1.000 48.67000 166 PHE A N 1
ATOM 1368 C CA . PHE A 1 183 ? -21.74562 2.67129 19.47329 1.000 45.16000 166 PHE A CA 1
ATOM 1369 C C . PHE A 1 183 ? -23.23909 2.53867 19.17610 1.000 47.75000 166 PHE A C 1
ATOM 1370 O O . PHE A 1 183 ? -23.94307 3.54168 19.02669 1.000 46.26000 166 PHE A O 1
ATOM 1378 N N . PRO A 1 184 ? -23.73846 1.30554 19.06949 1.000 43.56000 167 PRO A N 1
ATOM 1379 C CA . PRO A 1 184 ? -25.18509 1.10676 18.91812 1.000 37.70000 167 PRO A CA 1
ATOM 1380 C C . PRO A 1 184 ? -25.95163 1.70308 20.08965 1.000 44.04000 167 PRO A C 1
ATOM 1381 O O . PRO A 1 184 ? -25.52945 1.61186 21.24509 1.000 47.99000 167 PRO A O 1
ATOM 1385 N N . ALA A 1 185 ? -27.08577 2.32689 19.77793 1.000 37.58000 168 ALA A N 1
ATOM 1386 C CA . ALA A 1 185 ? -27.93413 2.88234 20.82061 1.000 46.18000 168 ALA A CA 1
ATOM 1387 C C . ALA A 1 185 ? -28.47103 1.77304 21.71555 1.000 47.53000 168 ALA A C 1
ATOM 1388 O O . ALA A 1 185 ? -28.64483 0.62854 21.29051 1.000 48.68000 168 ALA A O 1
ATOM 1390 N N . VAL A 1 186 ? -28.71800 2.11585 22.97431 1.000 44.82000 169 VAL A N 1
ATOM 1391 C CA . VAL A 1 186 ? -29.32926 1.19823 23.92499 1.000 46.60000 169 VAL A CA 1
ATOM 1392 C C . VAL A 1 186 ? -30.56174 1.86705 24.51109 1.000 47.48000 169 VAL A C 1
ATOM 1393 O O . VAL A 1 186 ? -30.56303 3.07477 24.77507 1.000 46.51000 169 VAL A O 1
ATOM 1397 N N . LEU A 1 187 ? -31.61850 1.08470 24.68564 1.000 44.82000 170 LEU A N 1
ATOM 1398 C CA . LEU A 1 187 ? -32.83281 1.56305 25.32785 1.000 44.28000 170 LEU A CA 1
ATOM 1399 C C . LEU A 1 187 ? -32.64388 1.48020 26.83610 1.000 51.31000 170 LEU A C 1
ATOM 1400 O O . LEU A 1 187 ? -32.38035 0.39947 27.37179 1.000 52.20000 170 LEU A O 1
ATOM 1405 N N . GLN A 1 188 ? -32.74929 2.61330 27.52276 1.000 48.18000 171 GLN A N 1
ATOM 1406 C CA . GLN A 1 188 ? -32.63112 2.59124 28.97091 1.000 57.79000 171 GLN A CA 1
ATOM 1407 C C . GLN A 1 188 ? -34.01325 2.37781 29.59062 1.000 57.78000 171 GLN A C 1
ATOM 1408 O O . GLN A 1 188 ? -35.03088 2.31815 28.89699 1.000 53.20000 171 GLN A O 1
ATOM 1414 N N . SER A 1 189 ? -34.04781 2.23951 30.91853 1.000 61.03000 172 SER A N 1
ATOM 1415 C CA . SER A 1 189 ? -35.28007 1.86841 31.60635 1.000 61.28000 172 SER A CA 1
ATOM 1416 C C . SER A 1 189 ? -36.40201 2.87503 31.38820 1.000 65.46000 172 SER A C 1
ATOM 1417 O O . SER A 1 189 ? -37.57726 2.51445 31.51927 1.000 67.10000 172 SER A O 1
ATOM 1420 N N . SER A 1 190 ? -36.07015 4.11937 31.05441 1.000 61.07000 173 SER A N 1
ATOM 1421 C CA . SER A 1 190 ? -37.06175 5.15834 30.81813 1.000 59.61000 173 SER A CA 1
ATOM 1422 C C . SER A 1 190 ? -37.72498 5.05432 29.45167 1.000 63.55000 173 SER A C 1
ATOM 1423 O O . SER A 1 190 ? -38.62812 5.84510 29.16027 1.000 65.29000 173 SER A O 1
ATOM 1426 N N . GLY A 1 191 ? -37.30386 4.11616 28.60864 1.000 61.89000 174 GLY A N 1
ATOM 1427 C CA . GLY A 1 191 ? -37.84366 4.02212 27.26948 1.000 56.84000 174 GLY A CA 1
ATOM 1428 C C . GLY A 1 191 ? -37.23031 4.97180 26.26915 1.000 54.35000 174 GLY A C 1
ATOM 1429 O O . GLY A 1 191 ? -37.76004 5.10551 25.16001 1.000 49.65000 174 GLY A O 1
ATOM 1430 N N . LEU A 1 192 ? -36.13518 5.63763 26.62337 1.000 54.17000 175 LEU A N 1
ATOM 1431 C CA . LEU A 1 192 ? -35.43901 6.55430 25.73457 1.000 50.18000 175 LEU A CA 1
ATOM 1432 C C . LEU A 1 192 ? -34.10698 5.94871 25.31013 1.000 45.72000 175 LEU A C 1
ATOM 1433 O O . LEU A 1 192 ? -33.46200 5.23089 26.07613 1.000 46.22000 175 LEU A O 1
ATOM 1438 N N . TYR A 1 193 ? -33.70211 6.23452 24.07748 1.000 50.07000 176 TYR A N 1
ATOM 1439 C CA . TYR A 1 193 ? -32.43581 5.72053 23.58344 1.000 43.25000 176 TYR A CA 1
ATOM 1440 C C . TYR A 1 193 ? -31.27020 6.56282 24.09564 1.000 55.88000 176 TYR A C 1
ATOM 1441 O O . TYR A 1 193 ? -31.43296 7.70649 24.53094 1.000 58.94000 176 TYR A O 1
ATOM 1450 N N . SER A 1 194 ? -30.07630 5.97869 24.02706 1.000 52.35000 177 SER A N 1
ATOM 1451 C CA . SER A 1 194 ? -28.86355 6.65790 24.45417 1.000 50.15000 177 SER A CA 1
ATOM 1452 C C . SER A 1 194 ? -27.66368 5.96106 23.83085 1.000 50.18000 177 SER A C 1
ATOM 1453 O O . SER A 1 194 ? -27.61745 4.73048 23.76505 1.000 48.71000 177 SER A O 1
ATOM 1456 N N . LEU A 1 195 ? -26.70330 6.75577 23.36989 1.000 47.08000 178 LEU A N 1
ATOM 1457 C CA . LEU A 1 195 ? -25.46704 6.22161 22.82482 1.000 47.27000 178 LEU A CA 1
ATOM 1458 C C . LEU A 1 195 ? -24.35555 7.22810 23.06612 1.000 51.69000 178 LEU A C 1
ATOM 1459 O O . LEU A 1 195 ? -24.59656 8.37787 23.44360 1.000 45.63000 178 LEU A O 1
ATOM 1464 N N . SER A 1 196 ? -23.12689 6.77568 22.84501 1.000 47.59000 179 SER A N 1
ATOM 1465 C CA . SER A 1 196 ? -21.96518 7.64391 22.85649 1.000 48.46000 179 SER A CA 1
ATOM 1466 C C . SER A 1 196 ? -21.17332 7.41503 21.58031 1.000 49.06000 179 SER A C 1
ATOM 1467 O O . SER A 1 196 ? -21.23322 6.34019 20.97663 1.000 46.45000 179 SER A O 1
ATOM 1470 N N . SER A 1 197 ? -20.45038 8.44899 21.16127 1.000 46.22000 180 SER A N 1
ATOM 1471 C CA . SER A 1 197 ? -19.53078 8.36146 20.03551 1.000 46.43000 180 SER A CA 1
ATOM 1472 C C . SER A 1 197 ? -18.17225 8.83230 20.52015 1.000 48.89000 180 SER A C 1
ATOM 1473 O O . SER A 1 197 ? -18.05135 9.95084 21.02613 1.000 46.94000 180 SER A O 1
ATOM 1476 N N . VAL A 1 198 ? -17.15902 7.98050 20.38503 1.000 47.35000 181 VAL A N 1
ATOM 1477 C CA . VAL A 1 198 ? -15.82174 8.30547 20.85383 1.000 45.22000 181 VAL A CA 1
ATOM 1478 C C . VAL A 1 198 ? -14.88172 8.37964 19.66129 1.000 50.50000 181 VAL A C 1
ATOM 1479 O O . VAL A 1 198 ? -15.16473 7.86935 18.57429 1.000 46.85000 181 VAL A O 1
ATOM 1483 N N . VAL A 1 199 ? -13.74855 9.03644 19.88456 1.000 49.06000 182 VAL A N 1
ATOM 1484 C CA . VAL A 1 199 ? -12.68929 9.14345 18.89131 1.000 53.58000 182 VAL A CA 1
ATOM 1485 C C . VAL A 1 199 ? -11.37209 9.28712 19.63568 1.000 49.27000 182 VAL A C 1
ATOM 1486 O O . VAL A 1 199 ? -11.29591 9.96733 20.66288 1.000 53.06000 182 VAL A O 1
ATOM 1490 N N . THR A 1 200 ? -10.34418 8.60797 19.14000 1.000 46.55000 183 THR A N 1
ATOM 1491 C CA . THR A 1 200 ? -9.00285 8.71732 19.69167 1.000 52.69000 183 THR A CA 1
ATOM 1492 C C . THR A 1 200 ? -8.22288 9.74030 18.88044 1.000 50.54000 183 THR A C 1
ATOM 1493 O O . THR A 1 200 ? -8.25206 9.71254 17.64549 1.000 49.72000 183 THR A O 1
ATOM 1497 N N . VAL A 1 201 ? -7.54692 10.64849 19.57520 1.000 52.85000 184 VAL A N 1
ATOM 1498 C CA . VAL A 1 201 ? -6.79262 11.71876 18.92419 1.000 50.59000 184 VAL A CA 1
ATOM 1499 C C . VAL A 1 201 ? -5.42024 11.79872 19.56695 1.000 56.25000 184 VAL A C 1
ATOM 1500 O O . VAL A 1 201 ? -5.21118 11.30997 20.69235 1.000 54.42000 184 VAL A O 1
ATOM 1504 N N . PRO A 1 202 ? -4.44484 12.39306 18.87529 1.000 62.64000 185 PRO A N 1
ATOM 1505 C CA . PRO A 1 202 ? -3.14268 12.64063 19.50856 1.000 58.00000 185 PRO A CA 1
ATOM 1506 C C . PRO A 1 202 ? -3.29300 13.63399 20.65160 1.000 55.09000 185 PRO A C 1
ATOM 1507 O O . PRO A 1 202 ? -3.82496 14.73145 20.47100 1.000 57.71000 185 PRO A O 1
ATOM 1511 N N . SER A 1 203 ? -2.82561 13.23627 21.83670 1.000 57.03000 186 SER A N 1
ATOM 1512 C CA . SER A 1 203 ? -2.99412 14.07472 23.01771 1.000 68.98000 186 SER A CA 1
ATOM 1513 C C . SER A 1 203 ? -2.19429 15.36831 22.93414 1.000 68.12000 186 SER A C 1
ATOM 1514 O O . SER A 1 203 ? -2.53969 16.34001 23.61474 1.000 68.67000 186 SER A O 1
ATOM 1517 N N . SER A 1 204 ? -1.14392 15.40840 22.11278 1.000 68.90000 187 SER A N 1
ATOM 1518 C CA . SER A 1 204 ? -0.35212 16.62463 21.98017 1.000 75.31000 187 SER A CA 1
ATOM 1519 C C . SER A 1 204 ? -1.11204 17.74205 21.27702 1.000 83.79000 187 SER A C 1
ATOM 1520 O O . SER A 1 204 ? -0.72390 18.90877 21.39863 1.000 91.40000 187 SER A O 1
ATOM 1523 N N . SER A 1 205 ? -2.18130 17.41874 20.55030 1.000 82.59000 188 SER A N 1
ATOM 1524 C CA . SER A 1 205 ? -2.93869 18.40603 19.79414 1.000 87.56000 188 SER A CA 1
ATOM 1525 C C . SER A 1 205 ? -4.26547 18.76402 20.45706 1.000 80.84000 188 SER A C 1
ATOM 1526 O O . SER A 1 205 ? -5.16007 19.29555 19.78978 1.000 72.54000 188 SER A O 1
ATOM 1529 N N . LEU A 1 206 ? -4.41037 18.48916 21.75618 1.000 80.86000 189 LEU A N 1
ATOM 1530 C CA . LEU A 1 206 ? -5.66989 18.78532 22.43257 1.000 78.91000 189 LEU A CA 1
ATOM 1531 C C . LEU A 1 206 ? -5.87429 20.28659 22.59408 1.000 84.02000 189 LEU A C 1
ATOM 1532 O O . LEU A 1 206 ? -7.00027 20.78172 22.46825 1.000 87.44000 189 LEU A O 1
ATOM 1537 N N . GLY A 1 207 ? -4.80177 21.02685 22.87199 1.000 87.71000 190 GLY A N 1
ATOM 1538 C CA . GLY A 1 207 ? -4.90488 22.46732 23.00466 1.000 90.44000 190 GLY A CA 1
ATOM 1539 C C . GLY A 1 207 ? -4.95886 23.23242 21.70144 1.000 89.66000 190 GLY A C 1
ATOM 1540 O O . GLY A 1 207 ? -5.24642 24.43289 21.71704 1.000 93.32000 190 GLY A O 1
ATOM 1541 N N . THR A 1 208 ? -4.70049 22.56743 20.57644 1.000 90.00000 191 THR A N 1
ATOM 1542 C CA . THR A 1 208 ? -4.64569 23.20727 19.26781 1.000 91.21000 191 THR A CA 1
ATOM 1543 C C . THR A 1 208 ? -5.83671 22.86272 18.38636 1.000 94.83000 191 THR A C 1
ATOM 1544 O O . THR A 1 208 ? -6.45202 23.75613 17.79676 1.000 93.39000 191 THR A O 1
ATOM 1548 N N . GLN A 1 209 ? -6.17884 21.58241 18.27772 1.000 94.28000 192 GLN A N 1
ATOM 1549 C CA . GLN A 1 209 ? -7.24537 21.13636 17.39324 1.000 83.25000 192 GLN A CA 1
ATOM 1550 C C . GLN A 1 209 ? -8.59985 21.26041 18.07969 1.000 77.99000 192 GLN A C 1
ATOM 1551 O O . GLN A 1 209 ? -8.74055 20.96658 19.27077 1.000 74.05000 192 GLN A O 1
ATOM 1557 N N . THR A 1 210 ? -9.59408 21.70209 17.31686 1.000 74.46000 193 THR A N 1
ATOM 1558 C CA . THR A 1 210 ? -10.96611 21.81397 17.79039 1.000 70.15000 193 THR A CA 1
ATOM 1559 C C . THR A 1 210 ? -11.73326 20.55331 17.41273 1.000 68.25000 193 THR A C 1
ATOM 1560 O O . THR A 1 210 ? -11.71341 20.13106 16.25102 1.000 67.28000 193 THR A O 1
ATOM 1564 N N . TYR A 1 211 ? -12.39779 19.95007 18.39403 1.000 60.13000 194 TYR A N 1
ATOM 1565 C CA . TYR A 1 211 ? -13.17756 18.73812 18.17838 1.000 57.71000 194 TYR A CA 1
ATOM 1566 C C . TYR A 1 211 ? -14.64213 19.02885 18.47250 1.000 58.50000 194 TYR A C 1
ATOM 1567 O O . TYR A 1 211 ? -14.99406 19.40655 19.59591 1.000 58.50000 194 TYR A O 1
ATOM 1576 N N . ILE A 1 212 ? -15.48662 18.86382 17.45935 1.000 50.54000 195 ILE A N 1
ATOM 1577 C CA . ILE A 1 212 ? -16.92280 19.06822 17.57614 1.000 58.66000 195 ILE A CA 1
ATOM 1578 C C . ILE A 1 212 ? -17.62224 17.83157 17.03473 1.000 52.15000 195 ILE A C 1
ATOM 1579 O O . ILE A 1 212 ? -17.23337 17.29600 15.99097 1.000 56.70000 195 ILE A O 1
ATOM 1584 N N . CYS A 1 213 ? -18.64838 17.37515 17.74537 1.000 56.96000 196 CYS A N 1
ATOM 1585 C CA . CYS A 1 213 ? -19.49788 16.28995 17.27668 1.000 65.82000 196 CYS A CA 1
ATOM 1586 C C . CYS A 1 213 ? -20.82416 16.85883 16.78612 1.000 64.37000 196 CYS A C 1
ATOM 1587 O O . CYS A 1 213 ? -21.40591 17.74358 17.42066 1.000 58.31000 196 CYS A O 1
ATOM 1590 N N . ASN A 1 214 ? -21.29163 16.35474 15.64637 1.000 65.99000 197 ASN A N 1
ATOM 1591 C CA . ASN A 1 214 ? -22.50598 16.84063 14.99968 1.000 64.60000 197 ASN A CA 1
ATOM 1592 C C . ASN A 1 214 ? -23.61019 15.81126 15.21161 1.000 65.18000 197 ASN A C 1
ATOM 1593 O O . ASN A 1 214 ? -23.55493 14.70916 14.65574 1.000 64.54000 197 ASN A O 1
ATOM 1598 N N . VAL A 1 215 ? -24.61342 16.17630 16.00483 1.000 59.08000 198 VAL A N 1
ATOM 1599 C CA . VAL A 1 215 ? -25.69581 15.27734 16.39281 1.000 61.55000 198 VAL A CA 1
ATOM 1600 C C . VAL A 1 215 ? -26.97131 15.73973 15.70172 1.000 64.03000 198 VAL A C 1
ATOM 1601 O O . VAL A 1 215 ? -27.43812 16.86294 15.92849 1.000 61.86000 198 VAL A O 1
ATOM 1605 N N . ASN A 1 216 ? -27.53878 14.87481 14.86407 1.000 74.45000 199 ASN A N 1
ATOM 1606 C CA . ASN A 1 216 ? -28.71255 15.20929 14.06607 1.000 79.06000 199 ASN A CA 1
ATOM 1607 C C . ASN A 1 216 ? -29.79076 14.16400 14.31392 1.000 77.48000 199 ASN A C 1
ATOM 1608 O O . ASN A 1 216 ? -29.58386 12.97798 14.03825 1.000 78.84000 199 ASN A O 1
ATOM 1613 N N . HIS A 1 217 ? -30.93707 14.60459 14.82795 1.000 81.30000 200 HIS A N 1
ATOM 1614 C CA . HIS A 1 217 ? -32.06709 13.73518 15.15463 1.000 77.56000 200 HIS A CA 1
ATOM 1615 C C . HIS A 1 217 ? -33.26031 14.17626 14.30881 1.000 74.75000 200 HIS A C 1
ATOM 1616 O O . HIS A 1 217 ? -34.01797 15.06561 14.70497 1.000 68.50000 200 HIS A O 1
ATOM 1623 N N . LYS A 1 218 ? -33.42569 13.53912 13.14749 1.000 73.81000 201 LYS A N 1
ATOM 1624 C CA . LYS A 1 218 ? -34.47183 13.94430 12.20867 1.000 77.58000 201 LYS A CA 1
ATOM 1625 C C . LYS A 1 218 ? -35.87860 13.88414 12.79632 1.000 84.49000 201 LYS A C 1
ATOM 1626 O O . LYS A 1 218 ? -36.62404 14.86699 12.64026 1.000 88.92000 201 LYS A O 1
ATOM 1632 N N . PRO A 1 219 ? -36.31458 12.80341 13.45928 1.000 90.78000 202 PRO A N 1
ATOM 1633 C CA . PRO A 1 219 ? -37.69933 12.77464 13.96830 1.000 88.56000 202 PRO A CA 1
ATOM 1634 C C . PRO A 1 219 ? -38.03364 13.90420 14.92748 1.000 85.76000 202 PRO A C 1
ATOM 1635 O O . PRO A 1 219 ? -39.21996 14.18355 15.13809 1.000 89.78000 202 PRO A O 1
ATOM 1639 N N . SER A 1 220 ? -37.03631 14.55813 15.51782 1.000 82.15000 203 SER A N 1
ATOM 1640 C CA . SER A 1 220 ? -37.26103 15.69892 16.39183 1.000 77.28000 203 SER A CA 1
ATOM 1641 C C . SER A 1 220 ? -36.82686 17.01430 15.76149 1.000 81.09000 203 SER A C 1
ATOM 1642 O O . SER A 1 220 ? -36.98171 18.06822 16.39108 1.000 66.19000 203 SER A O 1
ATOM 1645 N N . ASN A 1 221 ? -36.29644 16.97895 14.53746 1.000 89.27000 204 ASN A N 1
ATOM 1646 C CA . ASN A 1 221 ? -35.77832 18.16321 13.85326 1.000 92.95000 204 ASN A CA 1
ATOM 1647 C C . ASN A 1 221 ? -34.77133 18.89892 14.73611 1.000 86.50000 204 ASN A C 1
ATOM 1648 O O . ASN A 1 221 ? -34.84162 20.11407 14.93295 1.000 85.69000 204 ASN A O 1
ATOM 1653 N N . THR A 1 222 ? -33.82433 18.13734 15.27865 1.000 75.86000 205 THR A N 1
ATOM 1654 C CA . THR A 1 222 ? -32.83657 18.64614 16.21913 1.000 74.49000 205 THR A CA 1
ATOM 1655 C C . THR A 1 222 ? -31.43834 18.45001 15.65107 1.000 69.48000 205 THR A C 1
ATOM 1656 O O . THR A 1 222 ? -31.08763 17.34793 15.21708 1.000 65.10000 205 THR A O 1
ATOM 1660 N N . LYS A 1 223 ? -30.64993 19.52197 15.64985 1.000 76.64000 206 LYS A N 1
ATOM 1661 C CA . LYS A 1 223 ? -29.24615 19.47939 15.26621 1.000 69.12000 206 LYS A CA 1
ATOM 1662 C C . LYS A 1 223 ? -28.44125 20.17634 16.34928 1.000 62.07000 206 LYS A C 1
ATOM 1663 O O . LYS A 1 223 ? -28.75737 21.30890 16.72568 1.000 60.50000 206 LYS A O 1
ATOM 1669 N N . VAL A 1 224 ? -27.41867 19.49581 16.86217 1.000 64.38000 207 VAL A N 1
ATOM 1670 C CA . VAL A 1 224 ? -26.57821 20.02342 17.92959 1.000 64.45000 207 VAL A CA 1
ATOM 1671 C C . VAL A 1 224 ? -25.11803 19.86533 17.52928 1.000 62.15000 207 VAL A C 1
ATOM 1672 O O . VAL A 1 224 ? -24.74375 18.88065 16.88212 1.000 58.02000 207 VAL A O 1
ATOM 1676 N N . ASP A 1 225 ? -24.29725 20.84497 17.90713 1.000 68.38000 208 ASP A N 1
ATOM 1677 C CA . ASP A 1 225 ? -22.84827 20.79264 17.73087 1.000 69.20000 208 ASP A CA 1
ATOM 1678 C C . ASP A 1 225 ? -22.20867 21.11906 19.07324 1.000 67.90000 208 ASP A C 1
ATOM 1679 O O . ASP A 1 225 ? -22.33166 22.24609 19.56306 1.000 75.02000 208 ASP A O 1
ATOM 1684 N N . LYS A 1 226 ? -21.53442 20.13950 19.67108 1.000 63.16000 209 LYS A N 1
ATOM 1685 C CA . LYS A 1 226 ? -20.93923 20.28824 20.99374 1.000 61.80000 209 LYS A CA 1
ATOM 1686 C C . LYS A 1 226 ? -19.42667 20.19652 20.87553 1.000 69.02000 209 LYS A C 1
ATOM 1687 O O . LYS A 1 226 ? -18.89470 19.17152 20.43544 1.000 72.05000 209 LYS A O 1
ATOM 1693 N N . LYS A 1 227 ? -18.74174 21.26580 21.26801 1.000 55.70000 210 LYS A N 1
ATOM 1694 C CA . LYS A 1 227 ? -17.28937 21.27750 21.28440 1.000 56.22000 210 LYS A CA 1
ATOM 1695 C C . LYS A 1 227 ? -16.79617 20.54694 22.52550 1.000 55.44000 210 LYS A C 1
ATOM 1696 O O . LYS A 1 227 ? -17.23747 20.83400 23.64281 1.000 59.93000 210 LYS A O 1
ATOM 1702 N N . VAL A 1 228 ? -15.89129 19.59557 22.32846 1.000 53.66000 211 VAL A N 1
ATOM 1703 C CA . VAL A 1 228 ? -15.37040 18.77161 23.41157 1.000 59.65000 211 VAL A CA 1
ATOM 1704 C C . VAL A 1 228 ? -13.99191 19.30273 23.77535 1.000 62.30000 211 VAL A C 1
ATOM 1705 O O . VAL A 1 228 ? -13.02391 19.10978 23.03276 1.000 66.11000 211 VAL A O 1
ATOM 1709 N N . GLU A 1 229 ? -13.90410 19.97401 24.91797 1.000 71.70000 212 GLU A N 1
ATOM 1710 C CA . GLU A 1 229 ? -12.66945 20.54272 25.42337 1.000 78.28000 212 GLU A CA 1
ATOM 1711 C C . GLU A 1 229 ? -12.19215 19.77472 26.64825 1.000 73.64000 212 GLU A C 1
ATOM 1712 O O . GLU A 1 229 ? -13.00411 19.22361 27.39690 1.000 77.56000 212 GLU A O 1
ATOM 1718 N N . PRO A 1 230 ? -10.88262 19.71715 26.88233 1.000 77.94000 213 PRO A N 1
ATOM 1719 C CA . PRO A 1 230 ? -10.39129 19.17586 28.15579 1.000 82.59000 213 PRO A CA 1
ATOM 1720 C C . PRO A 1 230 ? -10.71301 20.13304 29.29464 1.000 89.26000 213 PRO A C 1
ATOM 1721 O O . PRO A 1 230 ? -10.45764 21.33604 29.20378 1.000 94.66000 213 PRO A O 1
ATOM 1725 N N . LYS A 1 231 ? -11.28959 19.59318 30.36510 1.000 96.17000 214 LYS A N 1
ATOM 1726 C CA . LYS A 1 231 ? -11.66613 20.40998 31.51051 1.000 105.49000 214 LYS A CA 1
ATOM 1727 C C . LYS A 1 231 ? -10.44508 20.69067 32.37761 1.000 110.72000 214 LYS A C 1
ATOM 1728 O O . LYS A 1 231 ? -9.69987 19.77178 32.73307 1.000 113.47000 214 LYS A O 1
ATOM 1734 N N . SER A 1 232 ? -10.24174 21.96084 32.71507 1.000 111.02000 215 SER A N 1
ATOM 1735 C CA . SER A 1 232 ? -9.10643 22.35931 33.54023 1.000 110.48000 215 SER A CA 1
ATOM 1736 C C . SER A 1 232 ? -9.46541 23.53687 34.44101 1.000 105.14000 215 SER A C 1
ATOM 1737 O O . SER A 1 232 ? -8.91346 23.68672 35.53192 1.000 101.26000 215 SER A O 1
ATOM 1740 N N . GLU B 2 1 ? -39.60601 -30.63448 28.33562 1.000 105.77000 1 GLU B N 1
ATOM 1741 C CA . GLU B 2 1 ? -38.65564 -29.53305 28.43369 1.000 111.38000 1 GLU B CA 1
ATOM 1742 C C . GLU B 2 1 ? -37.32324 -29.89985 27.78567 1.000 101.68000 1 GLU B C 1
ATOM 1743 O O . GLU B 2 1 ? -36.40826 -30.38294 28.45499 1.000 103.54000 1 GLU B O 1
ATOM 1749 N N . ILE B 2 2 ? -37.21861 -29.67523 26.47972 1.000 87.47000 2 ILE B N 1
ATOM 1750 C CA . ILE B 2 2 ? -35.98651 -29.91545 25.73881 1.000 73.62000 2 ILE B CA 1
ATOM 1751 C C . ILE B 2 2 ? -35.25824 -28.58915 25.59003 1.000 68.76000 2 ILE B C 1
ATOM 1752 O O . ILE B 2 2 ? -35.80400 -27.62909 25.03304 1.000 60.25000 2 ILE B O 1
ATOM 1757 N N . VAL B 2 3 ? -34.02959 -28.53332 26.09586 1.000 65.42000 3 VAL B N 1
ATOM 1758 C CA . VAL B 2 3 ? -33.20675 -27.33144 26.06201 1.000 64.66000 3 VAL B CA 1
ATOM 1759 C C . VAL B 2 3 ? -31.95652 -27.62953 25.24871 1.000 60.72000 3 VAL B C 1
ATOM 1760 O O . VAL B 2 3 ? -31.29404 -28.65033 25.47127 1.000 54.69000 3 VAL B O 1
ATOM 1764 N N . LEU B 2 4 ? -31.64401 -26.74682 24.30277 1.000 51.87000 4 LEU B N 1
ATOM 1765 C CA . LEU B 2 4 ? -30.44773 -26.86634 23.48183 1.000 50.72000 4 LEU B CA 1
ATOM 1766 C C . LEU B 2 4 ? -29.38647 -25.90163 23.99029 1.000 47.69000 4 LEU B C 1
ATOM 1767 O O . LEU B 2 4 ? -29.67296 -24.72380 24.22548 1.000 49.89000 4 LEU B O 1
ATOM 1772 N N . THR B 2 5 ? -28.16883 -26.40138 24.15946 1.000 48.31000 5 THR B N 1
ATOM 1773 C CA . THR B 2 5 ? -27.01437 -25.56495 24.43877 1.000 51.06000 5 THR B CA 1
ATOM 1774 C C . THR B 2 5 ? -26.05395 -25.63908 23.26181 1.000 45.02000 5 THR B C 1
ATOM 1775 O O . THR B 2 5 ? -26.05207 -26.61191 22.50428 1.000 53.51000 5 THR B O 1
ATOM 1779 N N . GLN B 2 6 ? -25.24946 -24.59570 23.09932 1.000 48.05000 6 GLN B N 1
ATOM 1780 C CA . GLN B 2 6 ? -24.29355 -24.53521 22.00737 1.000 48.73000 6 GLN B CA 1
ATOM 1781 C C . GLN B 2 6 ? -22.91971 -24.15381 22.53510 1.000 45.76000 6 GLN B C 1
ATOM 1782 O O . GLN B 2 6 ? -22.79028 -23.50852 23.57871 1.000 44.58000 6 GLN B O 1
ATOM 1788 N N . SER B 2 7 ? -21.89465 -24.56938 21.79750 1.000 43.91000 7 SER B N 1
ATOM 1789 C CA . SER B 2 7 ? -20.51234 -24.22991 22.09329 1.000 44.34000 7 SER B CA 1
ATOM 1790 C C . SER B 2 7 ? -19.74967 -24.18510 20.78079 1.000 42.89000 7 SER B C 1
ATOM 1791 O O . SER B 2 7 ? -20.05789 -24.95563 19.86393 1.000 50.75000 7 SER B O 1
ATOM 1794 N N . PRO B 2 8 ? -18.75903 -23.29089 20.64909 1.000 49.88000 8 PRO B N 1
ATOM 1795 C CA . PRO B 2 8 ? -18.37666 -22.29962 21.65875 1.000 48.58000 8 PRO B CA 1
ATOM 1796 C C . PRO B 2 8 ? -19.30563 -21.09486 21.64701 1.000 55.42000 8 PRO B C 1
ATOM 1797 O O . PRO B 2 8 ? -20.26737 -21.08235 20.88266 1.000 58.63000 8 PRO B O 1
ATOM 1801 N N . VAL B 2 9 ? -19.02476 -20.10007 22.48937 1.000 56.77000 9 VAL B N 1
ATOM 1802 C CA . VAL B 2 9 ? -19.78502 -18.85697 22.43442 1.000 52.27000 9 VAL B CA 1
ATOM 1803 C C . VAL B 2 9 ? -19.40492 -18.06048 21.19277 1.000 49.81000 9 VAL B C 1
ATOM 1804 O O . VAL B 2 9 ? -20.26947 -17.53079 20.48302 1.000 42.82000 9 VAL B O 1
ATOM 1808 N N . THR B 2 10 ? -18.10999 -17.96562 20.91094 1.000 44.91000 10 THR B N 1
ATOM 1809 C CA . THR B 2 10 ? -17.59953 -17.28461 19.73085 1.000 45.69000 10 THR B CA 1
ATOM 1810 C C . THR B 2 10 ? -16.55071 -18.18162 19.09375 1.000 49.10000 10 THR B C 1
ATOM 1811 O O . THR B 2 10 ? -15.64978 -18.67030 19.78129 1.000 57.01000 10 THR B O 1
ATOM 1815 N N . LEU B 2 11 ? -16.68241 -18.42010 17.79481 1.000 50.72000 11 LEU B N 1
ATOM 1816 C CA . LEU B 2 11 ? -15.72346 -19.21543 17.04105 1.000 48.64000 11 LEU B CA 1
ATOM 1817 C C . LEU B 2 11 ? -14.97131 -18.28941 16.09764 1.000 52.26000 11 LEU B C 1
ATOM 1818 O O . LEU B 2 11 ? -15.57228 -17.69239 15.19780 1.000 46.20000 11 LEU B O 1
ATOM 1823 N N . SER B 2 12 ? -13.66587 -18.16770 16.30721 1.000 41.50000 12 SER B N 1
ATOM 1824 C CA . SER B 2 12 ? -12.82351 -17.29168 15.50615 1.000 51.37000 12 SER B CA 1
ATOM 1825 C C . SER B 2 12 ? -12.06707 -18.11348 14.47389 1.000 50.03000 12 SER B C 1
ATOM 1826 O O . SER B 2 12 ? -11.35742 -19.06014 14.82827 1.000 50.99000 12 SER B O 1
ATOM 1829 N N . LEU B 2 13 ? -12.21367 -17.74536 13.20360 1.000 47.42000 13 LEU B N 1
ATOM 1830 C CA . LEU B 2 13 ? -11.60264 -18.48802 12.11286 1.000 53.56000 13 LEU B CA 1
ATOM 1831 C C . LEU B 2 13 ? -11.03476 -17.52016 11.08661 1.000 53.15000 13 LEU B C 1
ATOM 1832 O O . LEU B 2 13 ? -11.51608 -16.39387 10.93706 1.000 48.93000 13 LEU B O 1
ATOM 1837 N N . SER B 2 14 ? -9.99932 -17.97228 10.38724 1.000 51.75000 14 SER B N 1
ATOM 1838 C CA . SER B 2 14 ? -9.45335 -17.25557 9.24661 1.000 51.45000 14 SER B CA 1
ATOM 1839 C C . SER B 2 14 ? -10.07536 -17.78653 7.95993 1.000 53.11000 14 SER B C 1
ATOM 1840 O O . SER B 2 14 ? -10.61369 -18.89508 7.91619 1.000 57.59000 14 SER B O 1
ATOM 1843 N N . SER B 2 15 ? -9.99872 -16.97572 6.90612 1.000 54.86000 15 SER B N 1
ATOM 1844 C CA . SER B 2 15 ? -10.49010 -17.39795 5.59974 1.000 62.19000 15 SER B CA 1
ATOM 1845 C C . SER B 2 15 ? -9.80024 -18.68510 5.16525 1.000 59.33000 15 SER B C 1
ATOM 1846 O O . SER B 2 15 ? -8.56995 -18.74456 5.08210 1.000 61.67000 15 SER B O 1
ATOM 1849 N N . GLY B 2 16 ? -10.59831 -19.71899 4.90159 1.000 61.24000 16 GLY B N 1
ATOM 1850 C CA . GLY B 2 16 ? -10.09424 -21.00842 4.48641 1.000 47.39000 16 GLY B CA 1
ATOM 1851 C C . GLY B 2 16 ? -9.95661 -22.02766 5.59556 1.000 43.85000 16 GLY B C 1
ATOM 1852 O O . GLY B 2 16 ? -9.73217 -23.20859 5.29987 1.000 52.06000 16 GLY B O 1
ATOM 1853 N N . GLU B 2 17 ? -10.07666 -21.61629 6.85622 1.000 37.93000 17 GLU B N 1
ATOM 1854 C CA . GLU B 2 17 ? -10.01847 -22.57764 7.94582 1.000 44.20000 17 GLU B CA 1
ATOM 1855 C C . GLU B 2 17 ? -11.31651 -23.38178 8.01832 1.000 51.59000 17 GLU B C 1
ATOM 1856 O O . GLU B 2 17 ? -12.30060 -23.10290 7.32589 1.000 52.48000 17 GLU B O 1
ATOM 1862 N N . THR B 2 18 ? -11.30563 -24.39494 8.88065 1.000 50.17000 18 THR B N 1
ATOM 1863 C CA . THR B 2 18 ? -12.46208 -25.24052 9.13284 1.000 41.53000 18 THR B CA 1
ATOM 1864 C C . THR B 2 18 ? -12.89043 -25.06679 10.58182 1.000 48.22000 18 THR B C 1
ATOM 1865 O O . THR B 2 18 ? -12.04773 -25.06957 11.48603 1.000 47.99000 18 THR B O 1
ATOM 1869 N N . GLY B 2 19 ? -14.19095 -24.91584 10.79792 1.000 51.12000 19 GLY B N 1
ATOM 1870 C CA . GLY B 2 19 ? -14.72480 -24.76676 12.13595 1.000 56.04000 19 GLY B CA 1
ATOM 1871 C C . GLY B 2 19 ? -15.86429 -25.73067 12.38479 1.000 48.44000 19 GLY B C 1
ATOM 1872 O O . GLY B 2 19 ? -16.62931 -26.07032 11.48291 1.000 50.06000 19 GLY B O 1
ATOM 1873 N N . THR B 2 20 ? -15.96963 -26.16630 13.63778 1.000 39.77000 20 THR B N 1
ATOM 1874 C CA . THR B 2 20 ? -16.99068 -27.11570 14.06223 1.000 49.46000 20 THR B CA 1
ATOM 1875 C C . THR B 2 20 ? -17.79051 -26.51231 15.20751 1.000 52.84000 20 THR B C 1
ATOM 1876 O O . THR B 2 20 ? -17.23585 -26.21910 16.27197 1.000 49.71000 20 THR B O 1
ATOM 1880 N N . LEU B 2 21 ? -19.08985 -26.33865 14.98893 1.000 45.62000 21 LEU B N 1
ATOM 1881 C CA . LEU B 2 21 ? -20.00223 -25.80793 15.99122 1.000 46.73000 21 LEU B CA 1
ATOM 1882 C C . LEU B 2 21 ? -20.79552 -26.95372 16.60539 1.000 40.72000 21 LEU B C 1
ATOM 1883 O O . LEU B 2 21 ? -21.20371 -27.88025 15.90293 1.000 38.40000 21 LEU B O 1
ATOM 1888 N N . SER B 2 22 ? -21.00720 -26.89419 17.91675 1.000 41.10000 22 SER B N 1
ATOM 1889 C CA . SER B 2 22 ? -21.63489 -27.98462 18.64899 1.000 47.07000 22 SER B CA 1
ATOM 1890 C C . SER B 2 22 ? -22.96916 -27.54522 19.23549 1.000 47.93000 22 SER B C 1
ATOM 1891 O O . SER B 2 22 ? -23.11088 -26.41558 19.71063 1.000 42.18000 22 SER B O 1
ATOM 1894 N N . CYS B 2 23 ? -23.94038 -28.45427 19.19948 1.000 42.63000 23 CYS B N 1
ATOM 1895 C CA . CYS B 2 23 ? -25.24979 -28.27127 19.80852 1.000 44.77000 23 CYS B CA 1
ATOM 1896 C C . CYS B 2 23 ? -25.51670 -29.48322 20.69090 1.000 46.81000 23 CYS B C 1
ATOM 1897 O O . CYS B 2 23 ? -25.27343 -30.61882 20.27234 1.000 47.75000 23 CYS B O 1
ATOM 1900 N N . ARG B 2 24 ? -26.00040 -29.24594 21.90841 1.000 44.26000 24 ARG B N 1
ATOM 1901 C CA . ARG B 2 24 ? -26.17223 -30.29793 22.90323 1.000 56.48000 24 ARG B CA 1
ATOM 1902 C C . ARG B 2 24 ? -27.60141 -30.28248 23.42433 1.000 55.57000 24 ARG B C 1
ATOM 1903 O O . ARG B 2 24 ? -28.09005 -29.24098 23.87320 1.000 57.86000 24 ARG B O 1
ATOM 1911 N N . ALA B 2 25 ? -28.26054 -31.43726 23.37716 1.000 50.89000 25 ALA B N 1
ATOM 1912 C CA . ALA B 2 25 ? -29.64739 -31.55460 23.79945 1.000 49.47000 25 ALA B CA 1
ATOM 1913 C C . ALA B 2 25 ? -29.74529 -31.99318 25.25622 1.000 54.29000 25 ALA B C 1
ATOM 1914 O O . ALA B 2 25 ? -28.86206 -32.67457 25.78121 1.000 61.13000 25 ALA B O 1
ATOM 1916 N N . SER B 2 26 ? -30.84410 -31.59361 25.90450 1.000 54.64000 26 SER B N 1
ATOM 1917 C CA . SER B 2 26 ? -31.07547 -31.97353 27.29599 1.000 60.25000 26 SER B CA 1
ATOM 1918 C C . SER B 2 26 ? -31.18840 -33.48434 27.45181 1.000 67.12000 26 SER B C 1
ATOM 1919 O O . SER B 2 26 ? -30.71015 -34.05330 28.44004 1.000 65.43000 26 SER B O 1
ATOM 1922 N N . GLN B 2 27 ? -31.83277 -34.14756 26.49595 1.000 66.98000 27 GLN B N 1
ATOM 1923 C CA . GLN B 2 27 ? -32.02509 -35.58703 26.53300 1.000 66.59000 27 GLN B CA 1
ATOM 1924 C C . GLN B 2 27 ? -31.83950 -36.13170 25.12508 1.000 65.53000 27 GLN B C 1
ATOM 1925 O O . GLN B 2 27 ? -31.59071 -35.38201 24.17544 1.000 62.13000 27 GLN B O 1
ATOM 1931 N N . ASN B 2 28 A -31.94649 -37.45142 24.99481 1.000 58.11000 27 ASN B N 1
ATOM 1932 C CA . ASN B 2 28 A -31.90404 -38.06718 23.67833 1.000 59.70000 27 ASN B CA 1
ATOM 1933 C C . ASN B 2 28 A -33.04939 -37.54609 22.82409 1.000 61.23000 27 ASN B C 1
ATOM 1934 O O . ASN B 2 28 A -34.18876 -37.43395 23.28382 1.000 60.57000 27 ASN B O 1
ATOM 1939 N N . ILE B 2 29 ? -32.73466 -37.20678 21.57465 1.000 56.30000 28 ILE B N 1
ATOM 1940 C CA . ILE B 2 29 ? -33.72978 -36.77711 20.60368 1.000 54.39000 28 ILE B CA 1
ATOM 1941 C C . ILE B 2 29 ? -33.40058 -37.41755 19.26450 1.000 56.07000 28 ILE B C 1
ATOM 1942 O O . ILE B 2 29 ? -32.26570 -37.81865 19.00079 1.000 63.05000 28 ILE B O 1
ATOM 1947 N N . SER B 2 30 ? -34.41646 -37.51007 18.41506 1.000 49.88000 29 SER B N 1
ATOM 1948 C CA . SER B 2 30 ? -34.22747 -38.02626 17.07052 1.000 47.10000 29 SER B CA 1
ATOM 1949 C C . SER B 2 30 ? -33.58807 -36.96355 16.18867 1.000 47.64000 29 SER B C 1
ATOM 1950 O O . SER B 2 30 ? -33.88369 -35.77011 16.30996 1.000 46.26000 29 SER B O 1
ATOM 1953 N N . SER B 2 31 ? -32.70362 -37.40431 15.29587 1.000 45.65000 30 SER B N 1
ATOM 1954 C CA . SER B 2 31 ? -32.06766 -36.48520 14.36308 1.000 47.21000 30 SER B CA 1
ATOM 1955 C C . SER B 2 31 ? -33.04877 -35.90632 13.35197 1.000 44.91000 30 SER B C 1
ATOM 1956 O O . SER B 2 31 ? -32.70095 -34.94921 12.65526 1.000 40.30000 30 SER B O 1
ATOM 1959 N N . SER B 2 32 ? -34.26329 -36.45211 13.26507 1.000 43.62000 31 SER B N 1
ATOM 1960 C CA . SER B 2 32 ? -35.25207 -35.96140 12.31125 1.000 39.37000 31 SER B CA 1
ATOM 1961 C C . SER B 2 32 ? -35.72204 -34.54365 12.61651 1.000 35.84000 31 SER B C 1
ATOM 1962 O O . SER B 2 32 ? -36.28940 -33.88951 11.73353 1.000 39.76000 31 SER B O 1
ATOM 1965 N N . TRP B 2 33 ? -35.51133 -34.05359 13.83800 1.000 33.87000 32 TRP B N 1
ATOM 1966 C CA . TRP B 2 33 ? -36.12108 -32.80425 14.28412 1.000 31.64000 32 TRP B CA 1
ATOM 1967 C C . TRP B 2 33 ? -35.08549 -31.75074 14.67602 1.000 30.10000 32 TRP B C 1
ATOM 1968 O O . TRP B 2 33 ? -35.36138 -30.88905 15.51327 1.000 34.94000 32 TRP B O 1
ATOM 1979 N N . ILE B 2 34 ? -33.89581 -31.79342 14.07696 1.000 31.12000 33 ILE B N 1
ATOM 1980 C CA . ILE B 2 34 ? -32.82309 -30.84900 14.38208 1.000 34.02000 33 ILE B CA 1
ATOM 1981 C C . ILE B 2 34 ? -32.50569 -30.03931 13.13269 1.000 35.53000 33 ILE B C 1
ATOM 1982 O O . ILE B 2 34 ? -32.34418 -30.60742 12.04623 1.000 36.78000 33 ILE B O 1
ATOM 1987 N N . ALA B 2 35 ? -32.40071 -28.71600 13.29116 1.000 32.42000 34 ALA B N 1
ATOM 1988 C CA . ALA B 2 35 ? -32.06326 -27.82434 12.19104 1.000 32.66000 34 ALA B CA 1
ATOM 1989 C C . ALA B 2 35 ? -30.96955 -26.84505 12.60536 1.000 38.90000 34 ALA B C 1
ATOM 1990 O O . ALA B 2 35 ? -30.73870 -26.59597 13.79198 1.000 38.11000 34 ALA B O 1
ATOM 1992 N N . TRP B 2 36 ? -30.29215 -26.29081 11.60005 1.000 31.92000 35 TRP B N 1
ATOM 1993 C CA . TRP B 2 36 ? -29.29346 -25.24667 11.78658 1.000 33.71000 35 TRP B CA 1
ATOM 1994 C C . TRP B 2 36 ? -29.65941 -24.03792 10.93597 1.000 37.13000 35 TRP B C 1
ATOM 1995 O O . TRP B 2 36 ? -30.05312 -24.17892 9.77268 1.000 31.61000 35 TRP B O 1
ATOM 2006 N N . TYR B 2 37 ? -29.52242 -22.85028 11.51535 1.000 31.82000 36 TYR B N 1
ATOM 2007 C CA . TYR B 2 37 ? -29.83498 -21.60872 10.82965 1.000 35.54000 36 TYR B CA 1
ATOM 2008 C C . TYR B 2 37 ? -28.62086 -20.69162 10.84686 1.000 36.54000 36 TYR B C 1
ATOM 2009 O O . TYR B 2 37 ? -27.81451 -20.72317 11.77903 1.000 34.72000 36 TYR B O 1
ATOM 2018 N N . GLN B 2 38 ? -28.50245 -19.87120 9.80627 1.000 39.05000 37 GLN B N 1
ATOM 2019 C CA . GLN B 2 38 ? -27.44230 -18.87901 9.69139 1.000 35.49000 37 GLN B CA 1
ATOM 2020 C C . GLN B 2 38 ? -28.06203 -17.49185 9.64591 1.000 35.53000 37 GLN B C 1
ATOM 2021 O O . GLN B 2 38 ? -29.02434 -17.26382 8.90604 1.000 39.06000 37 GLN B O 1
ATOM 2027 N N . GLN B 2 39 ? -27.51254 -16.56753 10.43202 1.000 39.60000 38 GLN B N 1
ATOM 2028 C CA . GLN B 2 39 ? -27.94387 -15.17440 10.40474 1.000 46.10000 38 GLN B CA 1
ATOM 2029 C C . GLN B 2 39 ? -26.72233 -14.28686 10.21208 1.000 45.27000 38 GLN B C 1
ATOM 2030 O O . GLN B 2 39 ? -25.85064 -14.22384 11.08378 1.000 39.53000 38 GLN B O 1
ATOM 2036 N N . ARG B 2 40 ? -26.65300 -13.61952 9.06780 1.000 49.47000 39 ARG B N 1
ATOM 2037 C CA . ARG B 2 40 ? -25.67781 -12.56199 8.87534 1.000 52.80000 39 ARG B CA 1
ATOM 2038 C C . ARG B 2 40 ? -26.19118 -11.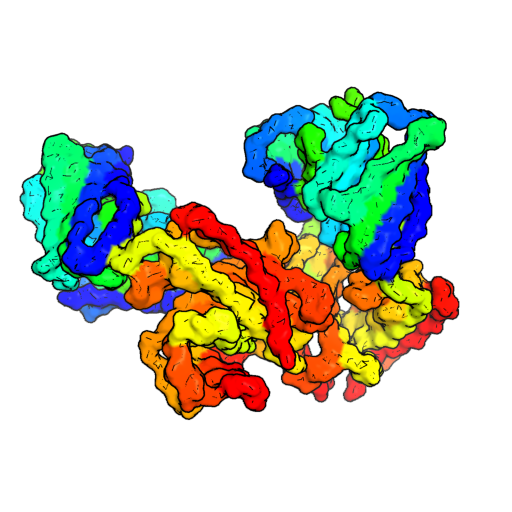27474 9.51227 1.000 53.53000 39 ARG B C 1
ATOM 2039 O O . ARG B 2 40 ? -27.39275 -11.10386 9.73328 1.000 47.82000 39 ARG B O 1
ATOM 2047 N N . ARG B 2 41 ? -25.26662 -10.36362 9.81468 1.000 63.38000 40 ARG B N 1
ATOM 2048 C CA . ARG B 2 41 ? -25.64905 -9.14944 10.52616 1.000 72.00000 40 ARG B CA 1
ATOM 2049 C C . ARG B 2 41 ? -26.64442 -8.33817 9.70258 1.000 67.26000 40 ARG B C 1
ATOM 2050 O O . ARG B 2 41 ? -26.44156 -8.10205 8.50748 1.000 63.94000 40 ARG B O 1
ATOM 2058 N N . GLY B 2 42 ? -27.74830 -7.94892 10.34252 1.000 64.47000 41 GLY B N 1
ATOM 2059 C CA . GLY B 2 42 ? -28.78444 -7.17086 9.69970 1.000 67.20000 41 GLY B CA 1
ATOM 2060 C C . GLY B 2 42 ? -29.69732 -7.93145 8.76149 1.000 73.02000 41 GLY B C 1
ATOM 2061 O O . GLY B 2 42 ? -30.67145 -7.34626 8.26914 1.000 74.83000 41 GLY B O 1
ATOM 2062 N N . GLN B 2 43 ? -29.43016 -9.20717 8.49457 1.000 65.27000 42 GLN B N 1
ATOM 2063 C CA . GLN B 2 43 ? -30.22504 -9.98820 7.55884 1.000 60.88000 42 GLN B CA 1
ATOM 2064 C C . GLN B 2 43 ? -31.10641 -10.98988 8.29539 1.000 52.19000 42 GLN B C 1
ATOM 2065 O O . GLN B 2 43 ? -30.89179 -11.30340 9.46990 1.000 53.44000 42 GLN B O 1
ATOM 2071 N N . VAL B 2 44 ? -32.11085 -11.49075 7.58326 1.000 47.09000 43 VAL B N 1
ATOM 2072 C CA . VAL B 2 44 ? -33.04687 -12.45598 8.15184 1.000 52.74000 43 VAL B CA 1
ATOM 2073 C C . VAL B 2 44 ? -32.34059 -13.80004 8.26435 1.000 47.58000 43 VAL B C 1
ATOM 2074 O O . VAL B 2 44 ? -31.46654 -14.11260 7.44272 1.000 39.16000 43 VAL B O 1
ATOM 2078 N N . PRO B 2 45 ? -32.66226 -14.60865 9.26912 1.000 48.08000 44 PRO B N 1
ATOM 2079 C CA . PRO B 2 45 ? -32.05980 -15.94010 9.35934 1.000 38.58000 44 PRO B CA 1
ATOM 2080 C C . PRO B 2 45 ? -32.38880 -16.77858 8.13324 1.000 39.25000 44 PRO B C 1
ATOM 2081 O O . PRO B 2 45 ? -33.35157 -16.52486 7.40370 1.000 40.84000 44 PRO B O 1
ATOM 2085 N N . ARG B 2 46 ? -31.55802 -17.79109 7.91013 1.000 37.55000 45 ARG B N 1
ATOM 2086 C CA . ARG B 2 46 ? -31.66646 -18.64736 6.74162 1.000 41.18000 45 ARG B CA 1
ATOM 2087 C C . ARG B 2 46 ? -31.43403 -20.09338 7.15815 1.000 40.12000 45 ARG B C 1
ATOM 2088 O O . ARG B 2 46 ? -30.51743 -20.38356 7.93210 1.000 37.10000 45 ARG B O 1
ATOM 2096 N N . LEU B 2 47 ? -32.27008 -20.99654 6.65201 1.000 38.94000 46 LEU B N 1
ATOM 2097 C CA . LEU B 2 47 ? -32.10099 -22.40908 6.95885 1.000 37.03000 46 LEU B CA 1
ATOM 2098 C C . LEU B 2 47 ? -30.89484 -22.96373 6.21450 1.000 36.37000 46 LEU B C 1
ATOM 2099 O O . LEU B 2 47 ? -30.76693 -22.78710 4.99858 1.000 38.65000 46 LEU B O 1
ATOM 2104 N N . LEU B 2 48 ? -30.00533 -23.62838 6.94885 1.000 33.63000 47 LEU B N 1
ATOM 2105 C CA . LEU B 2 48 ? -28.86803 -24.32568 6.36197 1.000 37.12000 47 LEU B CA 1
ATOM 2106 C C . LEU B 2 48 ? -29.10028 -25.82719 6.26186 1.000 40.02000 47 LEU B C 1
ATOM 2107 O O . LEU B 2 48 ? -28.93802 -26.41247 5.18794 1.000 38.55000 47 LEU B O 1
ATOM 2112 N N . ILE B 2 49 ? -29.46970 -26.45764 7.37473 1.000 42.18000 48 ILE B N 1
ATOM 2113 C CA . ILE B 2 49 ? -29.57383 -27.90691 7.49076 1.000 32.79000 48 ILE B CA 1
ATOM 2114 C C . ILE B 2 49 ? -30.87021 -28.22951 8.21752 1.000 32.63000 48 ILE B C 1
ATOM 2115 O O . ILE B 2 49 ? -31.21923 -27.56806 9.20043 1.000 32.74000 48 ILE B O 1
ATOM 2120 N N . SER B 2 50 ? -31.58442 -29.24666 7.74102 1.000 38.39000 49 SER B N 1
ATOM 2121 C CA . SER B 2 50 ? -32.72528 -29.79155 8.46206 1.000 35.26000 49 SER B CA 1
ATOM 2122 C C . SER B 2 50 ? -32.53244 -31.29331 8.61852 1.000 35.48000 49 SER B C 1
ATOM 2123 O O . SER B 2 50 ? -31.72950 -31.90994 7.91357 1.000 39.62000 49 SER B O 1
ATOM 2126 N N . ALA B 2 51 ? -33.27027 -31.87444 9.56708 1.000 34.54000 50 ALA B N 1
ATOM 2127 C CA . ALA B 2 51 ? -33.14032 -33.29428 9.90143 1.000 38.02000 50 ALA B CA 1
ATOM 2128 C C . ALA B 2 51 ? -31.68343 -33.66020 10.17332 1.000 36.53000 50 ALA B C 1
ATOM 2129 O O . ALA B 2 51 ? -31.19160 -34.70362 9.73626 1.000 39.97000 50 ALA B O 1
ATOM 2131 N N . ALA B 2 52 ? -30.98750 -32.76263 10.87947 1.000 37.78000 51 ALA B N 1
ATOM 2132 C CA . ALA B 2 52 ? -29.61768 -32.92876 11.36627 1.000 39.98000 51 ALA B CA 1
ATOM 2133 C C . ALA B 2 52 ? -28.56344 -32.86872 10.26453 1.000 40.54000 51 ALA B C 1
ATOM 2134 O O . ALA B 2 52 ? -27.48202 -32.31132 10.48090 1.000 39.16000 51 ALA B O 1
ATOM 2136 N N . SER B 2 53 ? -28.85251 -33.41843 9.08220 1.000 37.30000 52 SER B N 1
ATOM 2137 C CA . SER B 2 53 ? -27.81651 -33.56593 8.06843 1.000 40.10000 52 SER B CA 1
ATOM 2138 C C . SER B 2 53 ? -28.26307 -33.27317 6.64214 1.000 42.81000 52 SER B C 1
ATOM 2139 O O . SER B 2 53 ? -27.43286 -33.36591 5.73229 1.000 46.08000 52 SER B O 1
ATOM 2142 N N . ALA B 2 54 ? -29.52586 -32.93329 6.40770 1.000 42.05000 53 ALA B N 1
ATOM 2143 C CA . ALA B 2 54 ? -30.01866 -32.67285 5.05848 1.000 41.86000 53 ALA B CA 1
ATOM 2144 C C . ALA B 2 54 ? -29.78838 -31.20363 4.71937 1.000 48.14000 53 ALA B C 1
ATOM 2145 O O . ALA B 2 54 ? -30.42114 -30.31513 5.30154 1.000 38.71000 53 ALA B O 1
ATOM 2147 N N . ARG B 2 55 ? -28.89764 -30.95155 3.76421 1.000 45.51000 54 ARG B N 1
ATOM 2148 C CA . ARG B 2 55 ? -28.56744 -29.58654 3.37748 1.000 47.17000 54 ARG B CA 1
ATOM 2149 C C . ARG B 2 55 ? -29.72626 -28.94467 2.62129 1.000 43.75000 54 ARG B C 1
ATOM 2150 O O . ARG B 2 55 ? -30.23682 -29.51069 1.65052 1.000 46.68000 54 ARG B O 1
ATOM 2158 N N . ALA B 2 56 ? -30.13841 -27.75745 3.06416 1.000 42.64000 55 ALA B N 1
ATOM 2159 C CA . ALA B 2 56 ? -31.22391 -27.04687 2.40284 1.000 43.71000 55 ALA B CA 1
ATOM 2160 C C . ALA B 2 56 ? -30.83514 -26.68069 0.97357 1.000 46.85000 55 ALA B C 1
ATOM 2161 O O . ALA B 2 56 ? -29.66071 -26.68378 0.59800 1.000 50.00000 55 ALA B O 1
ATOM 2163 N N . ALA B 2 57 ? -31.84733 -26.36772 0.16960 1.000 52.32000 56 ALA B N 1
ATOM 2164 C CA . ALA B 2 57 ? -31.61474 -26.02148 -1.22528 1.000 47.92000 56 ALA B CA 1
ATOM 2165 C C . ALA B 2 57 ? -30.86870 -24.69834 -1.32976 1.000 52.71000 56 ALA B C 1
ATOM 2166 O O . ALA B 2 57 ? -31.13711 -23.75330 -0.58371 1.000 55.43000 56 ALA B O 1
ATOM 2168 N N . GLY B 2 58 ? -29.92092 -24.63740 -2.26402 1.000 55.83000 57 GLY B N 1
ATOM 2169 C CA . GLY B 2 58 ? -29.10836 -23.45858 -2.45884 1.000 62.88000 57 GLY B CA 1
ATOM 2170 C C . GLY B 2 58 ? -27.96917 -23.29374 -1.47860 1.000 67.54000 57 GLY B C 1
ATOM 2171 O O . GLY B 2 58 ? -27.15586 -22.37750 -1.65014 1.000 77.58000 57 GLY B O 1
ATOM 2172 N N . ILE B 2 59 ? -27.87624 -24.14239 -0.46510 1.000 56.91000 58 ILE B N 1
ATOM 2173 C CA . ILE B 2 59 ? -26.82025 -24.01335 0.53948 1.000 48.37000 58 ILE B CA 1
ATOM 2174 C C . ILE B 2 59 ? -25.55767 -24.68986 0.01343 1.000 56.35000 58 ILE B C 1
ATOM 2175 O O . ILE B 2 59 ? -25.62143 -25.85352 -0.41108 1.000 57.53000 58 ILE B O 1
ATOM 2180 N N . PRO B 2 60 ? -24.41431 -24.00937 0.02041 1.000 60.42000 59 PRO B N 1
ATOM 2181 C CA . PRO B 2 60 ? -23.19415 -24.60776 -0.52961 1.000 55.49000 59 PRO B CA 1
ATOM 2182 C C . PRO B 2 60 ? -22.71248 -25.79724 0.28819 1.000 58.85000 59 PRO B C 1
ATOM 2183 O O . PRO B 2 60 ? -23.04825 -25.97086 1.46215 1.000 62.18000 59 PRO B O 1
ATOM 2187 N N . ASP B 2 61 ? -21.89423 -26.62185 -0.37045 1.000 59.04000 60 ASP B N 1
ATOM 2188 C CA . ASP B 2 61 ? -21.37616 -27.85929 0.20191 1.000 68.29000 60 ASP B CA 1
ATOM 2189 C C . ASP B 2 61 ? -20.42870 -27.63273 1.37764 1.000 62.77000 60 ASP B C 1
ATOM 2190 O O . ASP B 2 61 ? -20.07459 -28.60283 2.05798 1.000 57.63000 60 ASP B O 1
ATOM 2195 N N . ARG B 2 62 ? -20.01003 -26.39015 1.63668 1.000 55.45000 61 ARG B N 1
ATOM 2196 C CA . ARG B 2 62 ? -19.10354 -26.13319 2.75351 1.000 59.91000 61 ARG B CA 1
ATOM 2197 C C . ARG B 2 62 ? -19.73892 -26.48344 4.09411 1.000 61.28000 61 ARG B C 1
ATOM 2198 O O . ARG B 2 62 ? -19.02870 -26.83514 5.04318 1.000 55.81000 61 ARG B O 1
ATOM 2206 N N . PHE B 2 63 ? -21.06400 -26.39126 4.19460 1.000 57.59000 62 PHE B N 1
ATOM 2207 C CA . PHE B 2 63 ? -21.77489 -26.69453 5.42938 1.000 46.48000 62 PHE B CA 1
ATOM 2208 C C . PHE B 2 63 ? -22.20947 -28.15397 5.42863 1.000 44.43000 62 PHE B C 1
ATOM 2209 O O . PHE B 2 63 ? -22.81569 -28.62386 4.46149 1.000 46.11000 62 PHE B O 1
ATOM 2217 N N . THR B 2 64 ? -21.89638 -28.86993 6.50669 1.000 39.14000 63 THR B N 1
ATOM 2218 C CA . THR B 2 64 ? -22.35874 -30.24222 6.67796 1.000 45.61000 63 THR B CA 1
ATOM 2219 C C . THR B 2 64 ? -22.78207 -30.43821 8.12463 1.000 48.00000 63 THR B C 1
ATOM 2220 O O . THR B 2 64 ? -22.05071 -30.05665 9.04309 1.000 47.22000 63 THR B O 1
ATOM 2224 N N . GLY B 2 65 ? -23.95355 -31.03602 8.32548 1.000 49.62000 64 GLY B N 1
ATOM 2225 C CA . GLY B 2 65 ? -24.46465 -31.32518 9.65224 1.000 37.46000 64 GLY B CA 1
ATOM 2226 C C . GLY B 2 65 ? -24.33537 -32.80217 9.97280 1.000 40.31000 64 GLY B C 1
ATOM 2227 O O . GLY B 2 65 ? -24.48279 -33.65670 9.09608 1.000 39.58000 64 GLY B O 1
ATOM 2228 N N . ARG B 2 66 ? -24.05447 -33.09731 11.23985 1.000 37.01000 65 ARG B N 1
ATOM 2229 C CA . ARG B 2 66 ? -23.91260 -34.46531 11.71146 1.000 39.66000 65 ARG B CA 1
ATOM 2230 C C . ARG B 2 66 ? -24.48007 -34.54635 13.11807 1.000 49.40000 65 ARG B C 1
ATOM 2231 O O . ARG B 2 66 ? -24.71841 -33.52655 13.77091 1.000 48.66000 65 ARG B O 1
ATOM 2239 N N . GLY B 2 67 ? -24.68153 -35.77381 13.58753 1.000 48.02000 66 GLY B N 1
ATOM 2240 C CA . GLY B 2 67 ? -25.04073 -35.96428 14.97658 1.000 44.72000 66 GLY B CA 1
ATOM 2241 C C . GLY B 2 67 ? -26.15722 -36.95266 15.23245 1.000 53.87000 66 GLY B C 1
ATOM 2242 O O . GLY B 2 67 ? -26.88346 -37.34778 14.31449 1.000 60.12000 66 GLY B O 1
ATOM 2243 N N . SER B 2 68 ? -26.29624 -37.35253 16.49305 1.000 45.12000 67 SER B N 1
ATOM 2244 C CA . SER B 2 68 ? -27.34441 -38.26370 16.93004 1.000 54.21000 67 SER B CA 1
ATOM 2245 C C . SER B 2 68 ? -27.40127 -38.22182 18.44885 1.000 59.88000 67 SER B C 1
ATOM 2246 O O . SER B 2 68 ? -26.46378 -37.76436 19.11013 1.000 56.60000 67 SER B O 1
ATOM 2249 N N . GLY B 2 69 ? -28.51301 -38.70706 18.99170 1.000 57.07000 68 GLY B N 1
ATOM 2250 C CA . GLY B 2 69 ? -28.68833 -38.75121 20.42841 1.000 57.37000 68 GLY B CA 1
ATOM 2251 C C . GLY B 2 69 ? -28.80556 -37.38239 21.06465 1.000 54.00000 68 GLY B C 1
ATOM 2252 O O . GLY B 2 69 ? -29.88971 -36.79416 21.10112 1.000 55.40000 68 GLY B O 1
ATOM 2253 N N . THR B 2 70 ? -27.69541 -36.86135 21.57646 1.000 53.07000 69 THR B N 1
ATOM 2254 C CA . THR B 2 70 ? -27.70571 -35.55895 22.22000 1.000 60.80000 69 THR B CA 1
ATOM 2255 C C . THR B 2 70 ? -26.62433 -34.61741 21.70458 1.000 52.44000 69 THR B C 1
ATOM 2256 O O . THR B 2 70 ? -26.60182 -33.45132 22.11120 1.000 58.01000 69 THR B O 1
ATOM 2260 N N . ASP B 2 71 ? -25.74293 -35.07544 20.81828 1.000 51.68000 70 ASP B N 1
ATOM 2261 C CA . ASP B 2 71 ? -24.63128 -34.27419 20.32047 1.000 59.57000 70 ASP B CA 1
ATOM 2262 C C . ASP B 2 71 ? -24.79670 -34.07125 18.82311 1.000 58.34000 70 ASP B C 1
ATOM 2263 O O . ASP B 2 71 ? -24.78740 -35.04147 18.05869 1.000 56.34000 70 ASP B O 1
ATOM 2268 N N . PHE B 2 72 ? -24.93228 -32.81495 18.40658 1.000 54.70000 71 PHE B N 1
ATOM 2269 C CA . PHE B 2 72 ? -25.06412 -32.46522 17.00055 1.000 49.33000 71 PHE B CA 1
ATOM 2270 C C . PHE B 2 72 ? -24.04434 -31.39102 16.66006 1.000 55.85000 71 PHE B C 1
ATOM 2271 O O . PHE B 2 72 ? -23.77545 -30.49918 17.47118 1.000 63.93000 71 PHE B O 1
ATOM 2279 N N . THR B 2 73 ? -23.46367 -31.48789 15.46584 1.000 42.54000 72 THR B N 1
ATOM 2280 C CA . THR B 2 73 ? -22.41930 -30.56830 15.04455 1.000 44.70000 72 THR B CA 1
ATOM 2281 C C . THR B 2 73 ? -22.70362 -30.04243 13.64628 1.000 39.69000 72 THR B C 1
ATOM 2282 O O . THR B 2 73 ? -23.30146 -30.72555 12.80943 1.000 41.24000 72 THR B O 1
ATOM 2286 N N . LEU B 2 74 ? -22.26314 -28.81149 13.41221 1.000 38.11000 73 LEU B N 1
ATOM 2287 C CA . LEU B 2 74 ? -22.24646 -28.19160 12.09706 1.000 42.78000 73 LEU B CA 1
ATOM 2288 C C . LEU B 2 74 ? -20.80373 -27.84890 11.75741 1.000 45.38000 73 LEU B C 1
ATOM 2289 O O . LEU B 2 74 ? -20.13298 -27.15217 12.52588 1.000 43.98000 73 LEU B O 1
ATOM 2294 N N . THR B 2 75 ? -20.32339 -28.33761 10.62022 1.000 44.26000 74 THR B N 1
ATOM 2295 C CA . THR B 2 75 ? -18.95107 -28.09963 10.19589 1.000 47.74000 74 THR B CA 1
ATOM 2296 C C . THR B 2 75 ? -18.94578 -27.16252 9.00044 1.000 49.72000 74 THR B C 1
ATOM 2297 O O . THR B 2 75 ? -19.69356 -27.36865 8.03958 1.000 53.65000 74 THR B O 1
ATOM 2301 N N . ILE B 2 76 ? -18.11089 -26.13146 9.07058 1.000 47.07000 75 ILE B N 1
ATOM 2302 C CA . ILE B 2 76 ? -17.90296 -25.20101 7.97014 1.000 54.54000 75 ILE B CA 1
ATOM 2303 C C . ILE B 2 76 ? -16.46307 -25.35960 7.51054 1.000 53.53000 75 ILE B C 1
ATOM 2304 O O . ILE B 2 76 ? -15.52920 -25.09157 8.27725 1.000 47.93000 75 ILE B O 1
ATOM 2309 N N . THR B 2 77 ? -16.28403 -25.81223 6.27413 1.000 57.57000 76 THR B N 1
ATOM 2310 C CA . THR B 2 77 ? -14.96623 -25.95967 5.67599 1.000 63.80000 76 THR B CA 1
ATOM 2311 C C . THR B 2 77 ? -14.73238 -24.84264 4.66777 1.000 55.45000 76 THR B C 1
ATOM 2312 O O . THR B 2 77 ? -15.67139 -24.34745 4.03814 1.000 52.07000 76 THR B O 1
ATOM 2316 N N . ARG B 2 78 ? -13.46440 -24.44952 4.52327 1.000 65.26000 77 ARG B N 1
ATOM 2317 C CA . ARG B 2 78 ? -13.06698 -23.40403 3.57814 1.000 62.27000 77 ARG B CA 1
ATOM 2318 C C . ARG B 2 78 ? -13.83820 -22.11159 3.84821 1.000 52.72000 77 ARG B C 1
ATOM 2319 O O . ARG B 2 78 ? -14.48272 -21.54450 2.96178 1.000 51.70000 77 ARG B O 1
ATOM 2327 N N . LEU B 2 79 ? -13.77103 -21.64986 5.09723 1.000 48.66000 78 LEU B N 1
ATOM 2328 C CA . LEU B 2 79 ? -14.56631 -20.50368 5.51862 1.000 48.32000 78 LEU B CA 1
ATOM 2329 C C . LEU B 2 79 ? -14.32175 -19.30820 4.61153 1.000 56.38000 78 LEU B C 1
ATOM 2330 O O . LEU B 2 79 ? -13.17665 -18.94447 4.33071 1.000 57.64000 78 LEU B O 1
ATOM 2335 N N . GLU B 2 80 ? -15.40906 -18.70784 4.15267 1.000 62.52000 79 GLU B N 1
ATOM 2336 C CA . GLU B 2 80 ? -15.39508 -17.53894 3.29433 1.000 64.37000 79 GLU B CA 1
ATOM 2337 C C . GLU B 2 80 ? -16.07154 -16.37741 4.01300 1.000 65.14000 79 GLU B C 1
ATOM 2338 O O . GLU B 2 80 ? -16.82063 -16.58841 4.97399 1.000 61.55000 79 GLU B O 1
ATOM 2344 N N . PRO B 2 81 ? -15.80305 -15.13321 3.59906 1.000 68.57000 80 PRO B N 1
ATOM 2345 C CA . PRO B 2 81 ? -16.32557 -13.98402 4.35954 1.000 62.81000 80 PRO B CA 1
ATOM 2346 C C . PRO B 2 81 ? -17.83632 -13.96770 4.50948 1.000 58.17000 80 PRO B C 1
ATOM 2347 O O . PRO B 2 81 ? -18.33576 -13.47957 5.53035 1.000 57.51000 80 PRO B O 1
ATOM 2351 N N . GLU B 2 82 ? -18.58479 -14.48745 3.53460 1.000 55.61000 81 GLU B N 1
ATOM 2352 C CA . GLU B 2 82 ? -20.03766 -14.51903 3.66074 1.000 56.61000 81 GLU B CA 1
ATOM 2353 C C . GLU B 2 82 ? -20.51199 -15.41206 4.79987 1.000 51.21000 81 GLU B C 1
ATOM 2354 O O . GLU B 2 82 ? -21.68224 -15.32219 5.18414 1.000 56.41000 81 GLU B O 1
ATOM 2360 N N . ASP B 2 83 ? -19.64038 -16.25728 5.34837 1.000 45.86000 82 ASP B N 1
ATOM 2361 C CA . ASP B 2 83 ? -19.99791 -17.16169 6.43337 1.000 48.21000 82 ASP B CA 1
ATOM 2362 C C . ASP B 2 83 ? -19.92328 -16.51101 7.80805 1.000 55.43000 82 ASP B C 1
ATOM 2363 O O . ASP B 2 83 ? -20.22239 -17.17744 8.80352 1.000 54.87000 82 ASP B O 1
ATOM 2368 N N . LEU B 2 84 ? -19.52453 -15.24566 7.89792 1.000 47.41000 83 LEU B N 1
ATOM 2369 C CA . LEU B 2 84 ? -19.47524 -14.57657 9.19107 1.000 45.98000 83 LEU B CA 1
ATOM 2370 C C . LEU B 2 84 ? -20.88999 -14.29222 9.67861 1.000 48.27000 83 LEU B C 1
ATOM 2371 O O . LEU B 2 84 ? -21.70595 -13.72114 8.94822 1.000 51.37000 83 LEU B O 1
ATOM 2376 N N . GLY B 2 85 ? -21.18575 -14.69627 10.90701 1.000 41.66000 84 GLY B N 1
ATOM 2377 C CA . GLY B 2 85 ? -22.50595 -14.45253 11.45561 1.000 40.21000 84 GLY B CA 1
ATOM 2378 C C . GLY B 2 85 ? -22.75123 -15.32164 12.67665 1.000 44.31000 84 GLY B C 1
ATOM 2379 O O . GLY B 2 85 ? -21.81587 -15.79229 13.31785 1.000 44.86000 84 GLY B O 1
ATOM 2380 N N . VAL B 2 86 ? -24.03400 -15.51299 12.97433 1.000 40.39000 85 VAL B N 1
ATOM 2381 C CA . VAL B 2 86 ? -24.48133 -16.27060 14.13562 1.000 38.14000 85 VAL B CA 1
ATOM 2382 C C . VAL B 2 86 ? -25.19891 -17.52047 13.64471 1.000 40.65000 85 VAL B C 1
ATOM 2383 O O . VAL B 2 86 ? -26.11660 -17.43376 12.81909 1.000 38.40000 85 VAL B O 1
ATOM 2387 N N . TYR B 2 87 ? -24.77891 -18.67737 14.14785 1.000 40.36000 86 TYR B N 1
ATOM 2388 C CA . TYR B 2 87 ? -25.35126 -19.96286 13.77297 1.000 35.54000 86 TYR B CA 1
ATOM 2389 C C . TYR B 2 87 ? -26.11565 -20.53106 14.95895 1.000 36.32000 86 TYR B C 1
ATOM 2390 O O . TYR B 2 87 ? -25.58774 -20.58406 16.07377 1.000 42.92000 86 TYR B O 1
ATOM 2399 N N . SER B 2 88 ? -27.35899 -20.94355 14.71775 1.000 32.66000 87 SER B N 1
ATOM 2400 C CA . SER B 2 88 ? -28.25534 -21.38896 15.77432 1.000 31.13000 87 SER B CA 1
ATOM 2401 C C . SER B 2 88 ? -28.82847 -22.75271 15.42235 1.000 36.96000 87 SER B C 1
ATOM 2402 O O . SER B 2 88 ? -29.22131 -22.99132 14.27685 1.000 37.00000 87 SER B O 1
ATOM 2405 N N . CYS B 2 89 ? -28.87651 -23.64352 16.40614 1.000 40.24000 88 CYS B N 1
ATOM 2406 C CA . CYS B 2 89 ? -29.55249 -24.92022 16.24475 1.000 33.45000 88 CYS B CA 1
ATOM 2407 C C . CYS B 2 89 ? -30.97346 -24.83352 16.79192 1.000 33.65000 88 CYS B C 1
ATOM 2408 O O . CYS B 2 89 ? -31.28721 -24.00998 17.65561 1.000 33.26000 88 CYS B O 1
ATOM 2411 N N . GLN B 2 90 ? -31.83910 -25.69236 16.25825 1.000 35.63000 89 GLN B N 1
ATOM 2412 C CA . GLN B 2 90 ? -33.25853 -25.67640 16.57862 1.000 34.52000 89 GLN B CA 1
ATOM 2413 C C . GLN B 2 90 ? -33.78127 -27.10093 16.67741 1.000 31.03000 89 GLN B C 1
ATOM 2414 O O . GLN B 2 90 ? -33.41404 -27.96355 15.87456 1.000 35.15000 89 GLN B O 1
ATOM 2420 N N . TYR B 2 91 ? -34.63861 -27.34084 17.66332 1.000 38.37000 90 TYR B N 1
ATOM 2421 C CA . TYR B 2 91 ? -35.39808 -28.57993 17.76237 1.000 35.94000 90 TYR B CA 1
ATOM 2422 C C . TYR B 2 91 ? -36.85027 -28.27840 17.41495 1.000 34.73000 90 TYR B C 1
ATOM 2423 O O . TYR B 2 91 ? -37.48720 -27.44256 18.06691 1.000 37.86000 90 TYR B O 1
ATOM 2432 N N . TYR B 2 92 ? -37.36918 -28.94516 16.38282 1.000 33.27000 91 TYR B N 1
ATOM 2433 C CA . TYR B 2 92 ? -38.73159 -28.70161 15.92509 1.000 34.90000 91 TYR B CA 1
ATOM 2434 C C . TYR B 2 92 ? -39.59283 -29.95677 16.01617 1.000 38.15000 91 TYR B C 1
ATOM 2435 O O . TYR B 2 92 ? -40.54884 -30.12041 15.25605 1.000 41.56000 91 TYR B O 1
ATOM 2444 N N . GLY B 2 93 ? -39.26192 -30.85375 16.94542 1.000 41.10000 92 GLY B N 1
ATOM 2445 C CA . GLY B 2 93 ? -40.11577 -31.98616 17.23436 1.000 40.95000 92 GLY B CA 1
ATOM 2446 C C . GLY B 2 93 ? -41.05285 -31.71008 18.40008 1.000 44.29000 92 GLY B C 1
ATOM 2447 O O . GLY B 2 93 ? -40.89427 -30.74822 19.15002 1.000 50.39000 92 GLY B O 1
ATOM 2448 N N . GLY B 2 94 ? -42.05191 -32.57624 18.54346 1.000 49.25000 93 GLY B N 1
ATOM 2449 C CA . GLY B 2 94 ? -43.00307 -32.37349 19.61934 1.000 50.82000 93 GLY B CA 1
ATOM 2450 C C . GLY B 2 94 ? -43.84731 -31.12357 19.41606 1.000 50.07000 93 GLY B C 1
ATOM 2451 O O . GLY B 2 94 ? -44.09661 -30.67512 18.29216 1.000 50.99000 93 GLY B O 1
ATOM 2452 N N . SER B 2 95 ? -44.28264 -30.54258 20.53284 1.000 46.26000 94 SER B N 1
ATOM 2453 C CA . SER B 2 95 ? -45.19936 -29.41055 20.50170 1.000 45.08000 94 SER B CA 1
ATOM 2454 C C . SER B 2 95 ? -44.51299 -28.05771 20.62955 1.000 44.19000 94 SER B C 1
ATOM 2455 O O . SER B 2 95 ? -44.99515 -27.07940 20.04589 1.000 43.41000 94 SER B O 1
ATOM 2458 N N . PHE B 2 96 ? -43.40766 -27.96952 21.37110 1.000 43.33000 95 PHE B N 1
ATOM 2459 C CA . PHE B 2 96 ? -42.77875 -26.69071 21.69863 1.000 49.93000 95 PHE B CA 1
ATOM 2460 C C . PHE B 2 96 ? -41.38488 -26.63639 21.08226 1.000 48.49000 95 PHE B C 1
ATOM 2461 O O . PHE B 2 96 ? -40.46923 -27.32799 21.54119 1.000 52.54000 95 PHE B O 1
ATOM 2469 N N . PHE B 2 97 ? -41.22287 -25.80718 20.05495 1.000 44.28000 96 PHE B N 1
ATOM 2470 C CA . PHE B 2 97 ? -39.92645 -25.65682 19.40962 1.000 40.71000 96 PHE B CA 1
ATOM 2471 C C . PHE B 2 97 ? -38.98154 -24.85967 20.30207 1.000 35.20000 96 PHE B C 1
ATOM 2472 O O . PHE B 2 97 ? -39.40661 -24.04792 21.12783 1.000 44.80000 96 PHE B O 1
ATOM 2480 N N . THR B 2 98 ? -37.68322 -25.08478 20.12059 1.000 39.59000 97 THR B N 1
ATOM 2481 C CA . THR B 2 98 ? -36.69309 -24.34992 20.89092 1.000 42.03000 97 THR B CA 1
ATOM 2482 C C . THR B 2 98 ? -35.44191 -24.13943 20.04651 1.000 36.58000 97 THR B C 1
ATOM 2483 O O . THR B 2 98 ? -35.13094 -24.93575 19.15551 1.000 46.10000 97 THR B O 1
ATOM 2487 N N . PHE B 2 99 ? -34.74146 -23.04382 20.32731 1.000 36.66000 98 PHE B N 1
ATOM 2488 C CA . PHE B 2 99 ? -33.49237 -22.69264 19.66680 1.000 35.71000 98 PHE B CA 1
ATOM 2489 C C . PHE B 2 99 ? -32.34906 -22.70162 20.67190 1.000 35.83000 98 PHE B C 1
ATOM 2490 O O . PHE B 2 99 ? -32.54183 -22.42412 21.85843 1.000 40.37000 98 PHE B O 1
ATOM 2498 N N . GLY B 2 100 ? -31.15004 -23.00409 20.18426 1.000 41.37000 99 GLY B N 1
ATOM 2499 C CA . GLY B 2 100 ? -29.95258 -22.80830 20.96520 1.000 41.47000 99 GLY B CA 1
ATOM 2500 C C . GLY B 2 100 ? -29.61464 -21.33431 21.06899 1.000 46.51000 99 GLY B C 1
ATOM 2501 O O . GLY B 2 100 ? -30.14200 -20.50312 20.32283 1.000 36.48000 99 GLY B O 1
ATOM 2502 N N . PRO B 2 101 ? -28.72143 -20.97778 21.99803 1.000 38.82000 100 PRO B N 1
ATOM 2503 C CA . PRO B 2 101 ? -28.35722 -19.56081 22.16550 1.000 37.93000 100 PRO B CA 1
ATOM 2504 C C . PRO B 2 101 ? -27.61545 -18.96615 20.98012 1.000 39.63000 100 PRO B C 1
ATOM 2505 O O . PRO B 2 101 ? -27.51356 -17.73475 20.89669 1.000 43.55000 100 PRO B O 1
ATOM 2509 N N . GLY B 2 102 ? -27.10507 -19.78139 20.06995 1.000 37.83000 101 GLY B N 1
ATOM 2510 C CA . GLY B 2 102 ? -26.35730 -19.25585 18.93843 1.000 32.88000 101 GLY B CA 1
ATOM 2511 C C . GLY B 2 102 ? -24.86488 -19.20907 19.20278 1.000 44.11000 101 GLY B C 1
ATOM 2512 O O . GLY B 2 102 ? -24.40289 -19.00284 20.32438 1.000 44.51000 101 GLY B O 1
ATOM 2513 N N . THR B 2 103 ? -24.09379 -19.42195 18.13918 1.000 39.20000 102 THR B N 1
ATOM 2514 C CA . THR B 2 103 ? -22.64448 -19.28606 18.16699 1.000 39.79000 102 THR B CA 1
ATOM 2515 C C . THR B 2 103 ? -22.24205 -18.21721 17.16442 1.000 41.22000 102 THR B C 1
ATOM 2516 O O . THR B 2 103 ? -22.70924 -18.22826 16.02119 1.000 37.52000 102 THR B O 1
ATOM 2520 N N . GLN B 2 104 ? -21.38895 -17.29318 17.59521 1.000 39.41000 103 GLN B N 1
ATOM 2521 C CA . GLN B 2 104 ? -20.88171 -16.24352 16.72302 1.000 33.11000 103 GLN B CA 1
ATOM 2522 C C . GLN B 2 104 ? -19.61138 -16.71663 16.02774 1.000 35.05000 103 GLN B C 1
ATOM 2523 O O . GLN B 2 104 ? -18.70149 -17.24102 16.67514 1.000 40.48000 103 GLN B O 1
ATOM 2529 N N . VAL B 2 105 ? -19.54659 -16.52444 14.71490 1.000 37.58000 104 VAL B N 1
ATOM 2530 C CA . VAL B 2 105 ? -18.35413 -16.83055 13.93237 1.000 39.69000 104 VAL B CA 1
ATOM 2531 C C . VAL B 2 105 ? -17.75975 -15.51110 13.46462 1.000 43.50000 104 VAL B C 1
ATOM 2532 O O . VAL B 2 105 ? -18.38542 -14.78602 12.68129 1.000 41.41000 104 VAL B O 1
ATOM 2536 N N . ASP B 2 106 ? -16.56146 -15.18995 13.94964 1.000 37.79000 105 ASP B N 1
ATOM 2537 C CA . ASP B 2 106 ? -15.93968 -13.91045 13.64219 1.000 39.14000 105 ASP B CA 1
ATOM 2538 C C . ASP B 2 106 ? -14.52514 -14.13160 13.12176 1.000 47.39000 105 ASP B C 1
ATOM 2539 O O . ASP B 2 106 ? -14.00827 -15.25249 13.11406 1.000 44.85000 105 ASP B O 1
ATOM 2544 N N . VAL B 2 107 ? -13.90668 -13.03882 12.67843 1.000 45.47000 106 VAL B N 1
ATOM 2545 C CA . VAL B 2 107 ? -12.58885 -13.08929 12.05253 1.000 48.35000 106 VAL B CA 1
ATOM 2546 C C . VAL B 2 107 ? -11.52196 -13.27609 13.12235 1.000 49.79000 106 VAL B C 1
ATOM 2547 O O . VAL B 2 107 ? -11.52404 -12.58977 14.15161 1.000 46.42000 106 VAL B O 1
ATOM 2551 N N . LYS B 2 108 ? -10.59866 -14.19789 12.87192 1.000 45.92000 107 LYS B N 1
ATOM 2552 C CA . LYS B 2 108 ? -9.50764 -14.46005 13.79662 1.000 48.13000 107 LYS B CA 1
ATOM 2553 C C . LYS B 2 108 ? -8.40635 -13.41879 13.63643 1.000 41.54000 107 LYS B C 1
ATOM 2554 O O . LYS B 2 108 ? -8.12294 -12.95376 12.52928 1.000 41.69000 107 LYS B O 1
ATOM 2560 N N . ARG B 2 109 ? -7.80204 -13.04116 14.75659 1.000 46.14000 108 ARG B N 1
ATOM 2561 C CA . ARG B 2 109 ? -6.61091 -12.20143 14.76617 1.000 45.57000 108 ARG B CA 1
ATOM 2562 C C . ARG B 2 109 ? -5.88475 -12.46266 16.07695 1.000 49.03000 108 ARG B C 1
ATOM 2563 O O . ARG B 2 109 ? -6.34348 -13.24612 16.91355 1.000 43.93000 108 ARG B O 1
ATOM 2571 N N . THR B 2 110 ? -4.73829 -11.81083 16.25026 1.000 50.10000 109 THR B N 1
ATOM 2572 C CA . THR B 2 110 ? -3.99440 -11.98890 17.48691 1.000 40.68000 109 THR B CA 1
ATOM 2573 C C . THR B 2 110 ? -4.68057 -11.24773 18.62966 1.000 36.97000 109 THR B C 1
ATOM 2574 O O . THR B 2 110 ? -5.47333 -10.32149 18.42557 1.000 36.19000 109 THR B O 1
ATOM 2578 N N . VAL B 2 111 ? -4.36127 -11.67016 19.85231 1.000 35.39000 110 VAL B N 1
ATOM 2579 C CA . VAL B 2 111 ? -4.95909 -11.06103 21.03246 1.000 41.39000 110 VAL B CA 1
ATOM 2580 C C . VAL B 2 111 ? -4.51957 -9.60676 21.14274 1.000 48.16000 110 VAL B C 1
ATOM 2581 O O . VAL B 2 111 ? -3.35749 -9.26500 20.88507 1.000 48.96000 110 VAL B O 1
ATOM 2585 N N . ALA B 2 112 ? -5.45655 -8.73540 21.51235 1.000 49.45000 111 ALA B N 1
ATOM 2586 C CA . ALA B 2 112 ? -5.16484 -7.32347 21.73047 1.000 41.14000 111 ALA B CA 1
ATOM 2587 C C . ALA B 2 112 ? -5.90025 -6.85941 22.97704 1.000 40.56000 111 ALA B C 1
ATOM 2588 O O . ALA B 2 112 ? -7.13281 -6.89534 23.02149 1.000 40.20000 111 ALA B O 1
ATOM 2590 N N . ALA B 2 113 ? -5.14559 -6.43637 23.98680 1.000 38.76000 112 ALA B N 1
ATOM 2591 C CA . ALA B 2 113 ? -5.74890 -5.88631 25.18766 1.000 34.26000 112 ALA B CA 1
ATOM 2592 C C . ALA B 2 113 ? -6.44695 -4.56678 24.86046 1.000 40.44000 112 ALA B C 1
ATOM 2593 O O . ALA B 2 113 ? -6.00662 -3.82503 23.97791 1.000 41.62000 112 ALA B O 1
ATOM 2595 N N . PRO B 2 114 ? -7.54354 -4.25116 25.54487 1.000 43.67000 113 PRO B N 1
ATOM 2596 C CA . PRO B 2 114 ? -8.19869 -2.96131 25.31245 1.000 47.94000 113 PRO B CA 1
ATOM 2597 C C . PRO B 2 114 ? -7.41894 -1.82876 25.95219 1.000 44.21000 113 PRO B C 1
ATOM 2598 O O . PRO B 2 114 ? -6.77638 -1.99795 26.99047 1.000 40.29000 113 PRO B O 1
ATOM 2602 N N . SER B 2 115 ? -7.47365 -0.66541 25.30877 1.000 44.67000 114 SER B N 1
ATOM 2603 C CA . SER B 2 115 ? -7.12051 0.57711 25.97755 1.000 42.94000 114 SER B CA 1
ATOM 2604 C C . SER B 2 115 ? -8.35676 1.08567 26.70716 1.000 41.26000 114 SER B C 1
ATOM 2605 O O . SER B 2 115 ? -9.42867 1.21156 26.10891 1.000 41.63000 114 SER B O 1
ATOM 2608 N N . VAL B 2 116 ? -8.21971 1.34839 28.00283 1.000 43.66000 115 VAL B N 1
ATOM 2609 C CA . VAL B 2 116 ? -9.35468 1.64248 28.87034 1.000 38.24000 115 VAL B CA 1
ATOM 2610 C C . VAL B 2 116 ? -9.33809 3.12422 29.21979 1.000 44.07000 115 VAL B C 1
ATOM 2611 O O . VAL B 2 116 ? -8.29504 3.66834 29.60049 1.000 45.89000 115 VAL B O 1
ATOM 2615 N N . PHE B 2 117 ? -10.49414 3.77296 29.08717 1.000 40.44000 116 PHE B N 1
ATOM 2616 C CA . PHE B 2 117 ? -10.67027 5.17805 29.42458 1.000 43.13000 116 PHE B CA 1
ATOM 2617 C C . PHE B 2 117 ? -11.93847 5.33988 30.25006 1.000 51.23000 116 PHE B C 1
ATOM 2618 O O . PHE B 2 117 ? -12.92866 4.63842 30.02433 1.000 49.21000 116 PHE B O 1
ATOM 2626 N N . ILE B 2 118 ? -11.91210 6.26796 31.20190 1.000 46.51000 117 ILE B N 1
ATOM 2627 C CA . ILE B 2 118 ? -13.07534 6.56979 32.02675 1.000 49.02000 117 ILE B CA 1
ATOM 2628 C C . ILE B 2 118 ? -13.35112 8.06420 31.94162 1.000 52.46000 117 ILE B C 1
ATOM 2629 O O . ILE B 2 118 ? -12.42523 8.88034 32.00396 1.000 51.16000 117 ILE B O 1
ATOM 2634 N N . PHE B 2 119 ? -14.62358 8.42006 31.77762 1.000 54.79000 118 PHE B N 1
ATOM 2635 C CA . PHE B 2 119 ? -15.04151 9.80654 31.60679 1.000 50.37000 118 PHE B CA 1
ATOM 2636 C C . PHE B 2 119 ? -15.97298 10.21103 32.74030 1.000 55.34000 118 PHE B C 1
ATOM 2637 O O . PHE B 2 119 ? -16.99984 9.54389 32.96202 1.000 49.15000 118 PHE B O 1
ATOM 2645 N N . PRO B 2 120 ? -15.66770 11.27574 33.47440 1.000 57.91000 119 PRO B N 1
ATOM 2646 C CA . PRO B 2 120 ? -16.58196 11.75902 34.51211 1.000 55.26000 119 PRO B CA 1
ATOM 2647 C C . PRO B 2 120 ? -17.81472 12.38910 33.89359 1.000 52.20000 119 PRO B C 1
ATOM 2648 O O . PRO B 2 120 ? -17.82947 12.69061 32.69092 1.000 51.78000 119 PRO B O 1
ATOM 2652 N N . PRO B 2 121 ? -18.87120 12.60260 34.67656 1.000 58.59000 120 PRO B N 1
ATOM 2653 C CA . PRO B 2 121 ? -20.01930 13.35414 34.15907 1.000 60.47000 120 PRO B CA 1
ATOM 2654 C C . PRO B 2 121 ? -19.63874 14.80077 33.88751 1.000 61.89000 120 PRO B C 1
ATOM 2655 O O . PRO B 2 121 ? -18.85307 15.40359 34.62201 1.000 60.58000 120 PRO B O 1
ATOM 2659 N N . SER B 2 122 ? -20.19807 15.35381 32.81638 1.000 61.60000 121 SER B N 1
ATOM 2660 C CA . SER B 2 122 ? -19.99724 16.76444 32.52610 1.000 64.65000 121 SER B CA 1
ATOM 2661 C C . SER B 2 122 ? -20.82307 17.61854 33.47965 1.000 62.98000 121 SER B C 1
ATOM 2662 O O . SER B 2 122 ? -21.85074 17.18346 34.00703 1.000 66.69000 121 SER B O 1
ATOM 2665 N N . ASP B 2 123 ? -20.36128 18.85192 33.70050 1.000 63.28000 122 ASP B N 1
ATOM 2666 C CA . ASP B 2 123 ? -21.11710 19.77401 34.54109 1.000 58.78000 122 ASP B CA 1
ATOM 2667 C C . ASP B 2 123 ? -22.46964 20.10466 33.92810 1.000 63.01000 122 ASP B C 1
ATOM 2668 O O . ASP B 2 123 ? -23.45012 20.29702 34.65656 1.000 65.81000 122 ASP B O 1
ATOM 2673 N N . GLU B 2 124 ? -22.54799 20.15675 32.59577 1.000 65.11000 123 GLU B N 1
ATOM 2674 C CA . GLU B 2 124 ? -23.82335 20.42477 31.93877 1.000 67.77000 123 GLU B CA 1
ATOM 2675 C C . GLU B 2 124 ? -24.85172 19.33735 32.23212 1.000 70.57000 123 GLU B C 1
ATOM 2676 O O . GLU B 2 124 ? -26.05884 19.60515 32.21176 1.000 75.80000 123 GLU B O 1
ATOM 2682 N N . GLN B 2 125 ? -24.40389 18.10879 32.50590 1.000 63.39000 124 GLN B N 1
ATOM 2683 C CA . GLN B 2 125 ? -25.35315 17.05361 32.84695 1.000 61.31000 124 GLN B CA 1
ATOM 2684 C C . GLN B 2 125 ? -25.74196 17.10859 34.31805 1.000 57.23000 124 GLN B C 1
ATOM 2685 O O . GLN B 2 125 ? -26.89093 16.81896 34.66985 1.000 60.75000 124 GLN B O 1
ATOM 2691 N N . LEU B 2 126 ? -24.79943 17.47498 35.18845 1.000 64.55000 125 LEU B N 1
ATOM 2692 C CA . LEU B 2 126 ? -25.09390 17.53251 36.61601 1.000 80.17000 125 LEU B CA 1
ATOM 2693 C C . LEU B 2 126 ? -26.16963 18.56447 36.92750 1.000 95.41000 125 LEU B C 1
ATOM 2694 O O . LEU B 2 126 ? -26.96477 18.37024 37.85401 1.000 104.95000 125 LEU B O 1
ATOM 2699 N N . LYS B 2 127 ? -26.22471 19.65561 36.16210 1.000 96.70000 126 LYS B N 1
ATOM 2700 C CA . LYS B 2 127 ? -27.29736 20.63315 36.34656 1.000 97.57000 126 LYS B CA 1
ATOM 2701 C C . LYS B 2 127 ? -28.62813 20.15541 35.79061 1.000 95.57000 126 LYS B C 1
ATOM 2702 O O . LYS B 2 127 ? -29.58699 20.93709 35.77516 1.000 102.86000 126 LYS B O 1
ATOM 2708 N N . SER B 2 128 ? -28.71011 18.90363 35.33631 1.000 91.15000 127 SER B N 1
ATOM 2709 C CA . SER B 2 128 ? -29.94444 18.33575 34.81663 1.000 86.47000 127 SER B CA 1
ATOM 2710 C C . SER B 2 128 ? -30.54020 17.25989 35.71378 1.000 81.04000 127 SER B C 1
ATOM 2711 O O . SER B 2 128 ? -31.64867 16.79163 35.43387 1.000 77.31000 127 SER B O 1
ATOM 2714 N N . GLY B 2 129 ? -29.84188 16.85170 36.77237 1.000 77.75000 128 GLY B N 1
ATOM 2715 C CA . GLY B 2 129 ? -30.36688 15.92539 37.75238 1.000 77.88000 128 GLY B CA 1
ATOM 2716 C C . GLY B 2 129 ? -29.78588 14.52876 37.68219 1.000 88.47000 128 GLY B C 1
ATOM 2717 O O . GLY B 2 129 ? -29.95118 13.75656 38.63678 1.000 85.85000 128 GLY B O 1
ATOM 2718 N N . THR B 2 130 ? -29.11340 14.17917 36.58928 1.000 93.67000 129 THR B N 1
ATOM 2719 C CA . THR B 2 130 ? -28.55541 12.84895 36.40395 1.000 92.39000 129 THR B CA 1
ATOM 2720 C C . THR B 2 130 ? -27.04694 12.93355 36.20948 1.000 76.84000 129 THR B C 1
ATOM 2721 O O . THR B 2 130 ? -26.49819 13.98864 35.88100 1.000 76.04000 129 THR B O 1
ATOM 2725 N N . ALA B 2 131 ? -26.37832 11.80111 36.41966 1.000 65.86000 130 ALA B N 1
ATOM 2726 C CA . ALA B 2 131 ? -24.93305 11.70468 36.24626 1.000 61.82000 130 ALA B CA 1
ATOM 2727 C C . ALA B 2 131 ? -24.61364 10.41849 35.50220 1.000 60.21000 130 ALA B C 1
ATOM 2728 O O . ALA B 2 131 ? -24.99895 9.33235 35.94468 1.000 51.48000 130 ALA B O 1
ATOM 2730 N N . SER B 2 132 ? -23.91628 10.54169 34.37747 1.000 56.86000 131 SER B N 1
ATOM 2731 C CA . SER B 2 132 ? -23.46856 9.39892 33.59465 1.000 54.11000 131 SER B CA 1
ATOM 2732 C C . SER B 2 132 ? -21.95115 9.30415 33.66011 1.000 51.14000 131 SER B C 1
ATOM 2733 O O . SER B 2 132 ? -21.24948 10.28525 33.39223 1.000 47.54000 131 SER B O 1
ATOM 2736 N N . VAL B 2 133 ? -21.45199 8.12910 34.02706 1.000 47.37000 132 VAL B N 1
ATOM 2737 C CA . VAL B 2 133 ? -20.02951 7.81979 33.98689 1.000 44.60000 132 VAL B CA 1
ATOM 2738 C C . VAL B 2 133 ? -19.82281 6.78906 32.88752 1.000 50.53000 132 VAL B C 1
ATOM 2739 O O . VAL B 2 133 ? -20.55203 5.79129 32.82193 1.000 48.55000 132 VAL B O 1
ATOM 2743 N N . VAL B 2 134 ? -18.84389 7.03250 32.01957 1.000 45.67000 133 VAL B N 1
ATOM 2744 C CA . VAL B 2 134 ? -18.62637 6.21639 30.83195 1.000 45.36000 133 VAL B CA 1
ATOM 2745 C C . VAL B 2 134 ? -17.25525 5.56286 30.91392 1.000 46.41000 133 VAL B C 1
ATOM 2746 O O . VAL B 2 134 ? -16.26451 6.21453 31.26067 1.000 49.62000 133 VAL B O 1
ATOM 2750 N N . CYS B 2 135 ? -17.20431 4.26991 30.60070 1.000 39.13000 134 CYS B N 1
ATOM 2751 C CA . CYS B 2 135 ? -15.96070 3.51118 30.54392 1.000 41.95000 134 CYS B CA 1
ATOM 2752 C C . CYS B 2 135 ? -15.81988 2.93506 29.14381 1.000 44.95000 134 CYS B C 1
ATOM 2753 O O . CYS B 2 135 ? -16.72904 2.25481 28.65345 1.000 43.98000 134 CYS B O 1
ATOM 2756 N N . LEU B 2 136 ? -14.68980 3.21179 28.50452 1.000 41.49000 135 LEU B N 1
ATOM 2757 C CA . LEU B 2 136 ? -14.44456 2.83165 27.12078 1.000 42.46000 135 LEU B CA 1
ATOM 2758 C C . LEU B 2 136 ? -13.35190 1.77457 27.06164 1.000 43.48000 135 LEU B C 1
ATOM 2759 O O . LEU B 2 136 ? -12.28235 1.94736 27.65339 1.000 48.04000 135 LEU B O 1
ATOM 2764 N N . LEU B 2 137 ? -13.63238 0.68369 26.35507 1.000 41.68000 136 LEU B N 1
ATOM 2765 C CA . LEU B 2 137 ? -12.66445 -0.36586 26.05446 1.000 39.48000 136 LEU B CA 1
ATOM 2766 C C . LEU B 2 137 ? -12.45896 -0.33376 24.54754 1.000 39.66000 136 LEU B C 1
ATOM 2767 O O . LEU B 2 137 ? -13.38724 -0.62681 23.78793 1.000 45.94000 136 LEU B O 1
ATOM 2772 N N . ASN B 2 138 ? -11.25736 0.02945 24.11176 1.000 38.97000 137 ASN B N 1
ATOM 2773 C CA . ASN B 2 138 ? -11.01982 0.38610 22.71894 1.000 43.58000 137 ASN B CA 1
ATOM 2774 C C . ASN B 2 138 ? -10.12438 -0.64663 22.04834 1.000 33.00000 137 ASN B C 1
ATOM 2775 O O . ASN B 2 138 ? -9.02191 -0.92507 22.53133 1.000 38.18000 137 ASN B O 1
ATOM 2780 N N . ASN B 2 139 ? -10.61085 -1.21093 20.94049 1.000 39.04000 138 ASN B N 1
ATOM 2781 C CA . ASN B 2 139 ? -9.80404 -1.98329 19.99165 1.000 41.77000 138 ASN B CA 1
ATOM 2782 C C . ASN B 2 139 ? -9.20580 -3.23756 20.63159 1.000 43.38000 138 ASN B C 1
ATOM 2783 O O . ASN B 2 139 ? -7.99768 -3.46844 20.59547 1.000 42.02000 138 ASN B O 1
ATOM 2788 N N . PHE B 2 140 ? -10.07345 -4.06880 21.19626 1.000 37.82000 139 PHE B N 1
ATOM 2789 C CA . PHE B 2 140 ? -9.62029 -5.28899 21.84697 1.000 34.86000 139 PHE B CA 1
ATOM 2790 C C . PHE B 2 140 ? -10.05858 -6.52267 21.06557 1.000 39.14000 139 PHE B C 1
ATOM 2791 O O . PHE B 2 140 ? -10.91375 -6.46552 20.17380 1.000 34.28000 139 PHE B O 1
ATOM 2799 N N . TYR B 2 141 ? -9.44321 -7.65450 21.42817 1.000 38.94000 140 TYR B N 1
ATOM 2800 C CA . TYR B 2 141 ? -9.74436 -8.95087 20.84294 1.000 40.42000 140 TYR B CA 1
ATOM 2801 C C . TYR B 2 141 ? -9.14427 -10.00716 21.75135 1.000 39.32000 140 TYR B C 1
ATOM 2802 O O . TYR B 2 141 ? -7.99869 -9.83574 22.18779 1.000 38.11000 140 TYR B O 1
ATOM 2811 N N . PRO B 2 142 ? -9.85895 -11.10679 22.05350 1.000 43.34000 141 PRO B N 1
ATOM 2812 C CA . PRO B 2 142 ? -11.17896 -11.51610 21.56303 1.000 40.69000 141 PRO B CA 1
ATOM 2813 C C . PRO B 2 142 ? -12.33092 -10.68697 22.12136 1.000 39.79000 141 PRO B C 1
ATOM 2814 O O . PRO B 2 142 ? -12.12449 -9.79153 22.93947 1.000 38.03000 141 PRO B O 1
ATOM 2818 N N . ARG B 2 143 ? -13.54286 -11.02224 21.67387 1.000 36.89000 142 ARG B N 1
ATOM 2819 C CA . ARG B 2 143 ? -14.73399 -10.25396 22.02708 1.000 44.88000 142 ARG B CA 1
ATOM 2820 C C . ARG B 2 143 ? -15.02777 -10.29369 23.52394 1.000 41.35000 142 ARG B C 1
ATOM 2821 O O . ARG B 2 143 ? -15.54385 -9.31675 24.07760 1.000 39.68000 142 ARG B O 1
ATOM 2829 N N . GLU B 2 144 ? -14.69848 -11.39572 24.19464 1.000 47.15000 143 GLU B N 1
ATOM 2830 C CA . GLU B 2 144 ? -15.06299 -11.57184 25.59732 1.000 46.42000 143 GLU B CA 1
ATOM 2831 C C . GLU B 2 144 ? -14.35322 -10.56068 26.49366 1.000 44.43000 143 GLU B C 1
ATOM 2832 O O . GLU B 2 144 ? -13.12005 -10.47963 26.50440 1.000 43.16000 143 GLU B O 1
ATOM 2838 N N . ALA B 2 145 ? -15.13469 -9.80731 27.26580 1.000 40.01000 144 ALA B N 1
ATOM 2839 C CA . ALA B 2 145 ? -14.58789 -8.82523 28.19158 1.000 43.53000 144 ALA B CA 1
ATOM 2840 C C . ALA B 2 145 ? -15.58360 -8.58658 29.31791 1.000 43.50000 144 ALA B C 1
ATOM 2841 O O . ALA B 2 145 ? -16.79701 -8.65167 29.11342 1.000 43.97000 144 ALA B O 1
ATOM 2843 N N . LYS B 2 146 ? -15.05777 -8.29470 30.50633 1.000 42.32000 145 LYS B N 1
ATOM 2844 C CA . LYS B 2 146 ? -15.86709 -8.01851 31.68435 1.000 41.61000 145 LYS B CA 1
ATOM 2845 C C . LYS B 2 146 ? -15.55580 -6.62523 32.21243 1.000 43.48000 145 LYS B C 1
ATOM 2846 O O . LYS B 2 146 ? -14.39065 -6.21889 32.27410 1.000 40.80000 145 LYS B O 1
ATOM 2852 N N . VAL B 2 147 ? -16.60404 -5.89854 32.59524 1.000 43.03000 146 VAL B N 1
ATOM 2853 C CA . VAL B 2 147 ? -16.48646 -4.56178 33.16462 1.000 40.19000 146 VAL B CA 1
ATOM 2854 C C . VAL B 2 147 ? -17.24369 -4.53649 34.48311 1.000 43.57000 146 VAL B C 1
ATOM 2855 O O . VAL B 2 147 ? -18.41772 -4.91719 34.53526 1.000 48.77000 146 VAL B O 1
ATOM 2859 N N . GLN B 2 148 ? -16.57596 -4.09395 35.54393 1.000 44.83000 147 GLN B N 1
ATOM 2860 C CA . GLN B 2 148 ? -17.19309 -3.94365 36.85397 1.000 48.34000 147 GLN B CA 1
ATOM 2861 C C . GLN B 2 148 ? -17.04182 -2.50248 37.31001 1.000 45.76000 147 GLN B C 1
ATOM 2862 O O . GLN B 2 148 ? -15.94491 -1.94067 37.25131 1.000 47.89000 147 GLN B O 1
ATOM 2868 N N . TRP B 2 149 ? -18.14019 -1.91025 37.75858 1.000 45.39000 148 TRP B N 1
ATOM 2869 C CA . TRP B 2 149 ? -18.13895 -0.55477 38.28138 1.000 40.31000 148 TRP B CA 1
ATOM 2870 C C . TRP B 2 149 ? -18.03021 -0.58392 39.79935 1.000 40.36000 148 TRP B C 1
ATOM 2871 O O . TRP B 2 149 ? -18.59589 -1.46275 40.45669 1.000 48.06000 148 TRP B O 1
ATOM 2882 N N . LYS B 2 150 ? -17.29055 0.37595 40.35083 1.000 40.43000 149 LYS B N 1
ATOM 2883 C CA . LYS B 2 150 ? -17.09580 0.47509 41.79107 1.000 43.42000 149 LYS B CA 1
ATOM 2884 C C . LYS B 2 150 ? -17.14812 1.93587 42.20222 1.000 51.28000 149 LYS B C 1
ATOM 2885 O O . LYS B 2 150 ? -16.42475 2.76861 41.64685 1.000 58.92000 149 LYS B O 1
ATOM 2891 N N . VAL B 2 151 ? -18.00661 2.23818 43.17123 1.000 52.81000 150 VAL B N 1
ATOM 2892 C CA . VAL B 2 151 ? -18.17887 3.58489 43.70099 1.000 51.15000 150 VAL B CA 1
ATOM 2893 C C . VAL B 2 151 ? -17.74982 3.54636 45.16119 1.000 58.70000 150 VAL B C 1
ATOM 2894 O O . VAL B 2 151 ? -18.38899 2.87753 45.98388 1.000 57.34000 150 VAL B O 1
ATOM 2898 N N . ASP B 2 152 ? -16.66672 4.25687 45.48089 1.000 59.59000 151 ASP B N 1
ATOM 2899 C CA . ASP B 2 152 ? -16.02166 4.18974 46.79428 1.000 54.24000 151 ASP B CA 1
ATOM 2900 C C . ASP B 2 152 ? -15.81537 2.74053 47.22837 1.000 53.66000 151 ASP B C 1
ATOM 2901 O O . ASP B 2 152 ? -16.10759 2.35354 48.36211 1.000 53.20000 151 ASP B O 1
ATOM 2906 N N . ASN B 2 153 ? -15.31213 1.93408 46.29054 1.000 53.94000 152 ASN B N 1
ATOM 2907 C CA . ASN B 2 153 ? -15.00409 0.51888 46.47732 1.000 62.42000 152 ASN B CA 1
ATOM 2908 C C . ASN B 2 153 ? -16.24546 -0.33958 46.71377 1.000 64.01000 152 ASN B C 1
ATOM 2909 O O . ASN B 2 153 ? -16.13471 -1.46999 47.20038 1.000 67.41000 152 ASN B O 1
ATOM 2914 N N . ALA B 2 154 ? -17.43050 0.15834 46.37016 1.000 61.65000 153 ALA B N 1
ATOM 2915 C CA . ALA B 2 154 ? -18.66188 -0.61999 46.44940 1.000 53.19000 153 ALA B CA 1
ATOM 2916 C C . ALA B 2 154 ? -19.04874 -1.06771 45.04503 1.000 53.50000 153 ALA B C 1
ATOM 2917 O O . ALA B 2 154 ? -19.21720 -0.23463 44.14840 1.000 58.45000 153 ALA B O 1
ATOM 2919 N N . LEU B 2 155 ? -19.18908 -2.37640 44.85883 1.000 54.28000 154 LEU B N 1
ATOM 2920 C CA . LEU B 2 155 ? -19.52545 -2.91750 43.54904 1.000 54.54000 154 LEU B CA 1
ATOM 2921 C C . LEU B 2 155 ? -20.93882 -2.51388 43.14349 1.000 52.34000 154 LEU B C 1
ATOM 2922 O O . LEU B 2 155 ? -21.87674 -2.58412 43.94118 1.000 52.76000 154 LEU B O 1
ATOM 2927 N N . GLN B 2 156 ? -21.08650 -2.08793 41.89350 1.000 41.64000 155 GLN B N 1
ATOM 2928 C CA . GLN B 2 156 ? -22.36583 -1.64499 41.36124 1.000 46.35000 155 GLN B CA 1
ATOM 2929 C C . GLN B 2 156 ? -23.00300 -2.75500 40.53760 1.000 44.12000 155 GLN B C 1
ATOM 2930 O O . GLN B 2 156 ? -22.30997 -3.52098 39.86267 1.000 42.23000 155 GLN B O 1
ATOM 2936 N N . SER B 2 157 ? -24.32812 -2.83915 40.59734 1.000 48.20000 156 SER B N 1
ATOM 2937 C CA . SER B 2 157 ? -25.05904 -3.80081 39.78788 1.000 48.24000 156 SER B CA 1
ATOM 2938 C C . SER B 2 157 ? -26.42136 -3.22137 39.44566 1.000 45.83000 156 SER B C 1
ATOM 2939 O O . SER B 2 157 ? -27.03381 -2.52880 40.26299 1.000 41.77000 156 SER B O 1
ATOM 2942 N N . GLY B 2 158 ? -26.87796 -3.49165 38.22432 1.000 44.49000 157 GLY B N 1
ATOM 2943 C CA . GLY B 2 158 ? -28.18398 -3.06070 37.78038 1.000 47.66000 157 GLY B CA 1
ATOM 2944 C C . GLY B 2 158 ? -28.27530 -1.63656 37.28393 1.000 53.65000 157 GLY B C 1
ATOM 2945 O O . GLY B 2 158 ? -29.33163 -1.24927 36.76804 1.000 59.13000 157 GLY B O 1
ATOM 2946 N N . ASN B 2 159 ? -27.21594 -0.83737 37.41212 1.000 45.24000 158 ASN B N 1
ATOM 2947 C CA . ASN B 2 159 ? -27.25872 0.56077 36.99831 1.000 43.43000 158 ASN B CA 1
ATOM 2948 C C . ASN B 2 159 ? -26.24700 0.86355 35.89571 1.000 46.87000 158 ASN B C 1
ATOM 2949 O O . ASN B 2 159 ? -25.76724 1.99323 35.78018 1.000 44.07000 158 ASN B O 1
ATOM 2954 N N . SER B 2 160 ? -25.91729 -0.13089 35.07168 1.000 44.98000 159 SER B N 1
ATOM 2955 C CA . SER B 2 160 ? -25.02893 0.08730 33.94041 1.000 41.92000 159 SER B CA 1
ATOM 2956 C C . SER B 2 160 ? -25.57121 -0.62831 32.71397 1.000 40.74000 159 SER B C 1
ATOM 2957 O O . SER B 2 160 ? -26.23677 -1.66136 32.81612 1.000 42.06000 159 SER B O 1
ATOM 2960 N N . GLN B 2 161 ? -25.29440 -0.04657 31.55141 1.000 40.14000 160 GLN B N 1
ATOM 2961 C CA . GLN B 2 161 ? -25.58660 -0.65549 30.26486 1.000 41.27000 160 GLN B CA 1
ATOM 2962 C C . GLN B 2 161 ? -24.33420 -0.58383 29.40678 1.000 49.11000 160 GLN B C 1
ATOM 2963 O O . GLN B 2 161 ? -23.55968 0.37041 29.49841 1.000 42.52000 160 GLN B O 1
ATOM 2969 N N . GLU B 2 162 ? -24.12614 -1.59968 28.57756 1.000 44.85000 161 GLU B N 1
ATOM 2970 C CA . GLU B 2 162 ? -22.98067 -1.59692 27.68490 1.000 47.80000 161 GLU B CA 1
ATOM 2971 C C . GLU B 2 162 ? -23.42650 -1.90207 26.26308 1.000 48.61000 161 GLU B C 1
ATOM 2972 O O . GLU B 2 162 ? -24.43108 -2.57990 26.04152 1.000 45.09000 161 GLU B O 1
ATOM 2978 N N . SER B 2 163 ? -22.68467 -1.36179 25.29829 1.000 43.08000 162 SER B N 1
ATOM 2979 C CA . SER B 2 163 ? -22.88785 -1.69741 23.89853 1.000 41.05000 162 SER B CA 1
ATOM 2980 C C . SER B 2 163 ? -21.52872 -1.89451 23.24687 1.000 43.04000 162 SER B C 1
ATOM 2981 O O . SER B 2 163 ? -20.51164 -1.36848 23.70593 1.000 40.31000 162 SER B O 1
ATOM 2984 N N . VAL B 2 164 ? -21.52454 -2.67758 22.17258 1.000 38.23000 163 VAL B N 1
ATOM 2985 C CA . VAL B 2 164 ? -20.30213 -3.13330 21.52527 1.000 40.44000 163 VAL B CA 1
ATOM 2986 C C . VAL B 2 164 ? -20.40773 -2.83590 20.03900 1.000 42.47000 163 VAL B C 1
ATOM 2987 O O . VAL B 2 164 ? -21.46823 -3.02295 19.43322 1.000 42.53000 163 VAL B O 1
ATOM 2991 N N . THR B 2 165 ? -19.31384 -2.36302 19.45416 1.000 42.33000 164 THR B N 1
ATOM 2992 C CA . THR B 2 165 ? -19.27928 -2.17677 18.01471 1.000 44.72000 164 THR B CA 1
ATOM 2993 C C . THR B 2 165 ? -19.20615 -3.52997 17.31467 1.000 39.32000 164 THR B C 1
ATOM 2994 O O . THR B 2 165 ? -18.83751 -4.54630 17.90810 1.000 36.88000 164 THR B O 1
ATOM 2998 N N . GLU B 2 166 ? -19.58652 -3.53794 16.04062 1.000 40.61000 165 GLU B N 1
ATOM 2999 C CA . GLU B 2 166 ? -19.31419 -4.69213 15.20305 1.000 41.20000 165 GLU B CA 1
ATOM 3000 C C . GLU B 2 166 ? -17.80780 -4.84324 15.02124 1.000 48.51000 165 GLU B C 1
ATOM 3001 O O . GLU B 2 166 ? -17.04100 -3.88573 15.17046 1.000 41.27000 165 GLU B O 1
ATOM 3007 N N . GLN B 2 167 ? -17.38242 -6.06615 14.70906 1.000 43.02000 166 GLN B N 1
ATOM 3008 C CA . GLN B 2 167 ? -15.96685 -6.31624 14.46959 1.000 38.50000 166 GLN B CA 1
ATOM 3009 C C . GLN B 2 167 ? -15.47392 -5.43654 13.32777 1.000 47.12000 166 GLN B C 1
ATOM 3010 O O . GLN B 2 167 ? -16.03410 -5.45899 12.22841 1.000 43.50000 166 GLN B O 1
ATOM 3016 N N . ASP B 2 168 ? -14.43696 -4.64746 13.59551 1.000 44.38000 167 ASP B N 1
ATOM 3017 C CA . ASP B 2 168 ? -13.96718 -3.67560 12.61718 1.000 50.50000 167 ASP B CA 1
ATOM 3018 C C . ASP B 2 168 ? -13.37668 -4.38014 11.39917 1.000 49.34000 167 ASP B C 1
ATOM 3019 O O . ASP B 2 168 ? -12.64873 -5.36895 11.52080 1.000 49.71000 167 ASP B O 1
ATOM 3024 N N . SER B 2 169 ? -13.69532 -3.85923 10.21253 1.000 52.82000 168 SER B N 1
ATOM 3025 C CA . SER B 2 169 ? -13.26175 -4.50201 8.97788 1.000 59.99000 168 SER B CA 1
ATOM 3026 C C . SER B 2 169 ? -11.75903 -4.38643 8.74679 1.000 61.54000 168 SER B C 1
ATOM 3027 O O . SER B 2 169 ? -11.19821 -5.20331 8.00978 1.000 65.59000 168 SER B O 1
ATOM 3030 N N . LYS B 2 170 ? -11.09503 -3.40506 9.35998 1.000 64.69000 169 LYS B N 1
ATOM 3031 C CA . LYS B 2 170 ? -9.67513 -3.16802 9.11719 1.000 62.20000 169 LYS B CA 1
ATOM 3032 C C . LYS B 2 170 ? -8.77677 -3.97087 10.05522 1.000 61.02000 169 LYS B C 1
ATOM 3033 O O . LYS B 2 170 ? -7.89423 -4.70099 9.59387 1.000 64.97000 169 LYS B O 1
ATOM 3039 N N . ASP B 2 171 ? -8.97634 -3.84573 11.36737 1.000 49.31000 170 ASP B N 1
ATOM 3040 C CA . ASP B 2 171 ? -8.11964 -4.50975 12.34053 1.000 51.82000 170 ASP B CA 1
ATOM 3041 C C . ASP B 2 171 ? -8.80058 -5.66267 13.06815 1.000 45.67000 170 ASP B C 1
ATOM 3042 O O . ASP B 2 171 ? -8.17706 -6.26995 13.94508 1.000 39.79000 170 ASP B O 1
ATOM 3047 N N . SER B 2 172 ? -10.05851 -5.97242 12.73885 1.000 49.12000 171 SER B N 1
ATOM 3048 C CA . SER B 2 172 ? -10.77121 -7.13148 13.28827 1.000 45.38000 171 SER B CA 1
ATOM 3049 C C . SER B 2 172 ? -10.92750 -7.05610 14.80571 1.000 42.44000 171 SER B C 1
ATOM 3050 O O . SER B 2 172 ? -10.97099 -8.08271 15.49087 1.000 41.22000 171 SER B O 1
ATOM 3053 N N . THR B 2 173 ? -11.03622 -5.85011 15.34572 1.000 33.89000 172 THR B N 1
ATOM 3054 C CA . THR B 2 173 ? -11.13638 -5.65319 16.78299 1.000 36.67000 172 THR B CA 1
ATOM 3055 C C . THR B 2 173 ? -12.53469 -5.18499 17.15837 1.000 34.88000 172 THR B C 1
ATOM 3056 O O . THR B 2 173 ? -13.35004 -4.81477 16.30972 1.000 35.52000 172 THR B O 1
ATOM 3060 N N . TYR B 2 174 ? -12.79776 -5.20846 18.45974 1.000 39.19000 173 TYR B N 1
ATOM 3061 C CA . TYR B 2 174 ? -14.04291 -4.72456 19.02955 1.000 35.68000 173 TYR B CA 1
ATOM 3062 C C . TYR B 2 174 ? -13.75804 -3.53221 19.92970 1.000 39.83000 173 TYR B C 1
ATOM 3063 O O . TYR B 2 174 ? -12.65003 -3.36769 20.44524 1.000 34.30000 173 TYR B O 1
ATOM 3072 N N . SER B 2 175 ? -14.77611 -2.70137 20.12021 1.000 38.86000 174 SER B N 1
ATOM 3073 C CA . SER B 2 175 ? -14.73730 -1.65236 21.12357 1.000 36.33000 174 SER B CA 1
ATOM 3074 C C . SER B 2 175 ? -16.01964 -1.70815 21.93957 1.000 39.93000 174 SER B C 1
ATOM 3075 O O . SER B 2 175 ? -17.08377 -2.07731 21.43282 1.000 36.45000 174 SER B O 1
ATOM 3078 N N . LEU B 2 176 ? -15.90334 -1.35398 23.21667 1.000 37.18000 175 LEU B N 1
ATOM 3079 C CA . LEU B 2 176 ? -17.00775 -1.48839 24.15054 1.000 42.67000 175 LEU B CA 1
ATOM 3080 C C . LEU B 2 176 ? -17.13220 -0.21979 24.97763 1.000 45.80000 175 LEU B C 1
ATOM 3081 O O . LEU B 2 176 ? -16.12877 0.35923 25.40254 1.000 38.86000 175 LEU B O 1
ATOM 3086 N N . SER B 2 177 ? -18.37407 0.19786 25.20127 1.000 35.25000 176 SER B N 1
ATOM 3087 C CA . SER B 2 177 ? -18.70374 1.32402 26.05897 1.000 46.58000 176 SER B CA 1
ATOM 3088 C C . SER B 2 177 ? -19.62534 0.83601 27.16454 1.000 47.35000 176 SER B C 1
ATOM 3089 O O . SER B 2 177 ? -20.62435 0.16650 26.88860 1.000 48.98000 176 SER B O 1
ATOM 3092 N N . SER B 2 178 ? -19.28541 1.15969 28.40777 1.000 44.64000 177 SER B N 1
ATOM 3093 C CA . SER B 2 178 ? -20.12341 0.85936 29.56060 1.000 41.20000 177 SER B CA 1
ATOM 3094 C C . SER B 2 178 ? -20.50660 2.16760 30.23314 1.000 44.46000 177 SER B C 1
ATOM 3095 O O . SER B 2 178 ? -19.63865 3.00146 30.51304 1.000 40.20000 177 SER B O 1
ATOM 3098 N N . THR B 2 179 ? -21.79776 2.34185 30.50052 1.000 45.25000 178 THR B N 1
ATOM 3099 C CA . THR B 2 179 ? -22.33237 3.59962 31.00890 1.000 47.62000 178 THR B CA 1
ATOM 3100 C C . THR B 2 179 ? -22.99594 3.36448 32.35792 1.000 46.41000 178 THR B C 1
ATOM 3101 O O . THR B 2 179 ? -23.98668 2.63199 32.44767 1.000 47.17000 178 THR B O 1
ATOM 3105 N N . LEU B 2 180 ? -22.45305 3.99118 33.39721 1.000 43.95000 179 LEU B N 1
ATOM 3106 C CA . LEU B 2 180 ? -23.01737 3.92925 34.73885 1.000 43.63000 179 LEU B CA 1
ATOM 3107 C C . LEU B 2 180 ? -23.95270 5.11691 34.93494 1.000 49.87000 179 LEU B C 1
ATOM 3108 O O . LEU B 2 180 ? -23.53071 6.27089 34.80504 1.000 53.16000 179 LEU B O 1
ATOM 3113 N N . THR B 2 181 ? -25.21692 4.83878 35.24121 1.000 50.50000 180 THR B N 1
ATOM 3114 C CA . THR B 2 181 ? -26.22542 5.87860 35.41084 1.000 53.40000 180 THR B CA 1
ATOM 3115 C C . THR B 2 181 ? -26.48070 6.09801 36.89681 1.000 52.58000 180 THR B C 1
ATOM 3116 O O . THR B 2 181 ? -26.88685 5.17110 37.60645 1.000 55.45000 180 THR B O 1
ATOM 3120 N N . LEU B 2 182 ? -26.24304 7.32357 37.35798 1.000 56.17000 181 LEU B N 1
ATOM 3121 C CA . LEU B 2 182 ? -26.43186 7.70319 38.74879 1.000 54.69000 181 LEU B CA 1
ATOM 3122 C C . LEU B 2 182 ? -27.27668 8.96654 38.82866 1.000 62.80000 181 LEU B C 1
ATOM 3123 O O . LEU B 2 182 ? -27.30311 9.77794 37.89849 1.000 66.82000 181 LEU B O 1
ATOM 3128 N N . SER B 2 183 ? -27.97446 9.12273 39.94891 1.000 61.50000 182 SER B N 1
ATOM 3129 C CA . SER B 2 183 ? -28.61010 10.39363 40.24891 1.000 61.15000 182 SER B CA 1
ATOM 3130 C C . SER B 2 183 ? -27.55650 11.39650 40.70324 1.000 62.37000 182 SER B C 1
ATOM 3131 O O . SER B 2 183 ? -26.47246 11.02805 41.16454 1.000 64.23000 182 SER B O 1
ATOM 3134 N N . LYS B 2 184 ? -27.88244 12.68266 40.56139 1.000 60.84000 183 LYS B N 1
ATOM 3135 C CA . LYS B 2 184 ? -26.96379 13.71535 41.02770 1.000 63.03000 183 LYS B CA 1
ATOM 3136 C C . LYS B 2 184 ? -26.70012 13.57583 42.52062 1.000 63.14000 183 LYS B C 1
ATOM 3137 O O . LYS B 2 184 ? -25.55268 13.68111 42.96883 1.000 65.81000 183 LYS B O 1
ATOM 3143 N N . ALA B 2 185 ? -27.74917 13.31103 43.30202 1.000 65.17000 184 ALA B N 1
ATOM 3144 C CA . ALA B 2 185 ? -27.59447 13.20501 44.74920 1.000 71.79000 184 ALA B CA 1
ATOM 3145 C C . ALA B 2 185 ? -26.63955 12.07726 45.12226 1.000 73.16000 184 ALA B C 1
ATOM 3146 O O . ALA B 2 185 ? -25.74156 12.25886 45.95200 1.000 75.02000 184 ALA B O 1
ATOM 3148 N N . ASP B 2 186 ? -26.81214 10.90245 44.51054 1.000 74.45000 185 ASP B N 1
ATOM 3149 C CA . ASP B 2 186 ? -25.93813 9.77666 44.82546 1.000 77.25000 185 ASP B CA 1
ATOM 3150 C C . ASP B 2 186 ? -24.52726 9.98562 44.28819 1.000 67.63000 185 ASP B C 1
ATOM 3151 O O . ASP B 2 186 ? -23.56555 9.45198 44.85378 1.000 71.46000 185 ASP B O 1
ATOM 3156 N N . TYR B 2 187 ? -24.38044 10.75637 43.20859 1.000 56.72000 186 TYR B N 1
ATOM 3157 C CA . TYR B 2 187 ? -23.05021 11.02027 42.66923 1.000 56.60000 186 TYR B CA 1
ATOM 3158 C C . TYR B 2 187 ? -22.26754 11.97232 43.56638 1.000 65.73000 186 TYR B C 1
ATOM 3159 O O . TYR B 2 187 ? -21.05396 11.81107 43.74314 1.000 63.24000 186 TYR B O 1
ATOM 3168 N N . GLU B 2 188 ? -22.94512 12.96481 44.14660 1.000 70.12000 187 GLU B N 1
ATOM 3169 C CA . GLU B 2 188 ? -22.29412 13.94311 45.00882 1.000 74.17000 187 GLU B CA 1
ATOM 3170 C C . GLU B 2 188 ? -21.95419 13.39342 46.38770 1.000 71.05000 187 GLU B C 1
ATOM 3171 O O . GLU B 2 188 ? -21.26303 14.07435 47.15214 1.000 78.04000 187 GLU B O 1
ATOM 3177 N N . LYS B 2 189 ? -22.41695 12.19426 46.72673 1.000 64.44000 188 LYS B N 1
ATOM 3178 C CA . LYS B 2 189 ? -22.15627 11.60914 48.03388 1.000 68.34000 188 LYS B CA 1
ATOM 3179 C C . LYS B 2 189 ? -20.91030 10.73632 48.05882 1.000 72.16000 188 LYS B C 1
ATOM 3180 O O . LYS B 2 189 ? -20.55791 10.22121 49.12425 1.000 77.05000 188 LYS B O 1
ATOM 3186 N N . HIS B 2 190 ? -20.23809 10.55588 46.92352 1.000 68.00000 189 HIS B N 1
ATOM 3187 C CA . HIS B 2 190 ? -19.10105 9.65197 46.83538 1.000 67.07000 189 HIS B CA 1
ATOM 3188 C C . HIS B 2 190 ? -17.98822 10.31409 46.03541 1.000 60.28000 189 HIS B C 1
ATOM 3189 O O . HIS B 2 190 ? -18.19925 11.30837 45.33687 1.000 60.17000 189 HIS B O 1
ATOM 3196 N N . LYS B 2 191 ? -16.79072 9.74140 46.13538 1.000 69.46000 190 LYS B N 1
ATOM 3197 C CA . LYS B 2 191 ? -15.59242 10.35187 45.57290 1.000 65.67000 190 LYS B CA 1
ATOM 3198 C C . LYS B 2 191 ? -14.92884 9.49975 44.50276 1.000 57.25000 190 LYS B C 1
ATOM 3199 O O . LYS B 2 191 ? -14.70988 9.98328 43.38681 1.000 55.82000 190 LYS B O 1
ATOM 3205 N N . VAL B 2 192 ? -14.60075 8.24681 44.80384 1.000 56.38000 191 VAL B N 1
ATOM 3206 C CA . VAL B 2 192 ? -13.79820 7.41466 43.91098 1.000 55.41000 191 VAL B CA 1
ATOM 3207 C C . VAL B 2 192 ? -14.71799 6.60675 43.00206 1.000 58.01000 191 VAL B C 1
ATOM 3208 O O . VAL B 2 192 ? -15.53651 5.81112 43.47680 1.000 56.15000 191 VAL B O 1
ATOM 3212 N N . TYR B 2 193 ? -14.56785 6.79776 41.69191 1.000 56.55000 192 TYR B N 1
ATOM 3213 C CA . TYR B 2 193 ? -15.34758 6.09027 40.68060 1.000 53.51000 192 TYR B CA 1
ATOM 3214 C C . TYR B 2 193 ? -14.38529 5.30441 39.80111 1.000 58.67000 192 TYR B C 1
ATOM 3215 O O . TYR B 2 193 ? -13.60087 5.89353 39.05067 1.000 58.94000 192 TYR B O 1
ATOM 3224 N N . ALA B 2 194 ? -14.44903 3.97859 39.89058 1.000 50.85000 193 ALA B N 1
ATOM 3225 C CA . ALA B 2 194 ? -13.47400 3.09976 39.26267 1.000 51.14000 193 ALA B CA 1
ATOM 3226 C C . ALA B 2 194 ? -14.15763 2.12948 38.31006 1.000 51.70000 193 ALA B C 1
ATOM 3227 O O . ALA B 2 194 ? -15.22061 1.57975 38.61788 1.000 53.49000 193 ALA B O 1
ATOM 3229 N N . CYS B 2 195 ? -13.53110 1.92238 37.15663 1.000 50.65000 194 CYS B N 1
ATOM 3230 C CA . CYS B 2 195 ? -13.95915 0.94583 36.16350 1.000 50.92000 194 CYS B CA 1
ATOM 3231 C C . CYS B 2 195 ? -12.89030 -0.13704 36.08267 1.000 56.29000 194 CYS B C 1
ATOM 3232 O O . CYS B 2 195 ? -11.73575 0.15545 35.75538 1.000 52.36000 194 CYS B O 1
ATOM 3235 N N . GLU B 2 196 ? -13.26677 -1.37695 36.38910 1.000 47.03000 195 GLU B N 1
ATOM 3236 C CA . GLU B 2 196 ? -12.32837 -2.49130 36.45158 1.000 39.09000 195 GLU B CA 1
ATOM 3237 C C . GLU B 2 196 ? -12.59833 -3.44420 35.29282 1.000 45.33000 195 GLU B C 1
ATOM 3238 O O . GLU B 2 196 ? -13.69888 -3.99615 35.18077 1.000 42.86000 195 GLU B O 1
ATOM 3244 N N . VAL B 2 197 ? -11.58572 -3.65644 34.45313 1.000 41.05000 196 VAL B N 1
ATOM 3245 C CA . VAL B 2 197 ? -11.73540 -4.35166 33.17980 1.000 36.72000 196 VAL B CA 1
ATOM 3246 C C . VAL B 2 197 ? -10.93320 -5.64405 33.21860 1.000 46.63000 196 VAL B C 1
ATOM 3247 O O . VAL B 2 197 ? -9.75923 -5.64353 33.60611 1.000 43.41000 196 VAL B O 1
ATOM 3251 N N . THR B 2 198 ? -11.56477 -6.73838 32.80095 1.000 45.29000 197 THR B N 1
ATOM 3252 C CA . THR B 2 198 ? -10.94043 -8.05434 32.73953 1.000 42.29000 197 THR B CA 1
ATOM 3253 C C . THR B 2 198 ? -10.96030 -8.52576 31.29388 1.000 39.50000 197 THR B C 1
ATOM 3254 O O . THR B 2 198 ? -12.02608 -8.57109 30.67042 1.000 45.09000 197 THR B O 1
ATOM 3258 N N . HIS B 2 199 ? -9.78846 -8.86533 30.76008 1.000 41.91000 198 HIS B N 1
ATOM 3259 C CA . HIS B 2 199 ? -9.68781 -9.30373 29.37656 1.000 39.98000 198 HIS B CA 1
ATOM 3260 C C . HIS B 2 199 ? -8.48943 -10.22945 29.22440 1.000 45.33000 198 HIS B C 1
ATOM 3261 O O . HIS B 2 199 ? -7.51052 -10.13478 29.97165 1.000 43.52000 198 HIS B O 1
ATOM 3268 N N . GLN B 2 200 ? -8.58370 -11.12158 28.23475 1.000 46.51000 199 GLN B N 1
ATOM 3269 C CA . GLN B 2 200 ? -7.54242 -12.11941 28.00204 1.000 44.93000 199 GLN B CA 1
ATOM 3270 C C . GLN B 2 200 ? -6.18068 -11.47243 27.76837 1.000 49.55000 199 GLN B C 1
ATOM 3271 O O . GLN B 2 200 ? -5.16112 -11.95826 28.27155 1.000 47.21000 199 GLN B O 1
ATOM 3277 N N . GLY B 2 201 ? -6.14227 -10.37193 27.01870 1.000 48.33000 200 GLY B N 1
ATOM 3278 C CA . GLY B 2 201 ? -4.89082 -9.69917 26.71634 1.000 43.75000 200 GLY B CA 1
ATOM 3279 C C . GLY B 2 201 ? -4.25174 -8.95884 27.87053 1.000 46.86000 200 GLY B C 1
ATOM 3280 O O . GLY B 2 201 ? -3.19116 -8.35378 27.68605 1.000 44.32000 200 GLY B O 1
ATOM 3281 N N . LEU B 2 202 ? -4.86224 -8.98354 29.05017 1.000 46.26000 201 LEU B N 1
ATOM 3282 C CA . LEU B 2 202 ? -4.33226 -8.32304 30.23364 1.000 41.59000 201 LEU B CA 1
ATOM 3283 C C . LEU B 2 202 ? -3.87576 -9.37830 31.22947 1.000 55.02000 201 LEU B C 1
ATOM 3284 O O . LEU B 2 202 ? -4.62348 -10.31436 31.53127 1.000 58.66000 201 LEU B O 1
ATOM 3289 N N . SER B 2 203 ? -2.64911 -9.22404 31.73729 1.000 63.83000 202 SER B N 1
ATOM 3290 C CA . SER B 2 203 ? -2.13038 -10.16826 32.72297 1.000 64.28000 202 SER B CA 1
ATOM 3291 C C . SER B 2 203 ? -2.94872 -10.14137 34.00492 1.000 63.73000 202 SER B C 1
ATOM 3292 O O . SER B 2 203 ? -3.00502 -11.14113 34.73018 1.000 64.98000 202 SER B O 1
ATOM 3295 N N . SER B 2 204 ? -3.58139 -9.01094 34.29739 1.000 62.83000 203 SER B N 1
ATOM 3296 C CA . SER B 2 204 ? -4.40287 -8.84096 35.48513 1.000 59.93000 203 SER B CA 1
ATOM 3297 C C . SER B 2 204 ? -5.40881 -7.73429 35.20505 1.000 61.07000 203 SER B C 1
ATOM 3298 O O . SER B 2 204 ? -5.16712 -6.87910 34.34283 1.000 53.91000 203 SER B O 1
ATOM 3301 N N . PRO B 2 205 ? -6.54725 -7.72873 35.90014 1.000 60.21000 204 PRO B N 1
ATOM 3302 C CA . PRO B 2 205 ? -7.56501 -6.70562 35.63118 1.000 55.36000 204 PRO B CA 1
ATOM 3303 C C . PRO B 2 205 ? -7.01988 -5.29653 35.81392 1.000 53.90000 204 PRO B C 1
ATOM 3304 O O . PRO B 2 205 ? -6.26533 -5.01374 36.74665 1.000 57.22000 204 PRO B O 1
ATOM 3308 N N . VAL B 2 206 ? -7.40526 -4.41446 34.89832 1.000 47.36000 205 VAL B N 1
ATOM 3309 C CA . VAL B 2 206 ? -6.97228 -3.02237 34.89568 1.000 51.57000 205 VAL B CA 1
ATOM 3310 C C . VAL B 2 206 ? -8.09073 -2.16202 35.46021 1.000 50.48000 205 VAL B C 1
ATOM 3311 O O . VAL B 2 206 ? -9.26932 -2.37419 35.14853 1.000 53.29000 205 VAL B O 1
ATOM 3315 N N . THR B 2 207 ? -7.72616 -1.18558 36.28916 1.000 41.52000 206 THR B N 1
ATOM 3316 C CA . THR B 2 207 ? -8.68469 -0.28056 36.90879 1.000 43.43000 206 THR B CA 1
ATOM 3317 C C . THR B 2 207 ? -8.33162 1.15530 36.55159 1.000 54.03000 206 THR B C 1
ATOM 3318 O O . THR B 2 207 ? -7.26708 1.65012 36.93712 1.000 58.41000 206 THR B O 1
ATOM 3322 N N . LYS B 2 208 ? -9.21861 1.81537 35.81405 1.000 47.53000 207 LYS B N 1
ATOM 3323 C CA . LYS B 2 208 ? -9.16198 3.25505 35.61975 1.000 43.08000 207 LYS B CA 1
ATOM 3324 C C . LYS B 2 208 ? -10.14750 3.90827 36.57547 1.000 53.17000 207 LYS B C 1
ATOM 3325 O O . LYS B 2 208 ? -11.23539 3.37730 36.81589 1.000 57.31000 207 LYS B O 1
ATOM 3331 N N . SER B 2 209 ? -9.76582 5.05832 37.12234 1.000 51.75000 208 SER B N 1
ATOM 3332 C CA . SER B 2 209 ? -10.58397 5.69266 38.14152 1.000 49.84000 208 SER B CA 1
ATOM 3333 C C . SER B 2 209 ? -10.31920 7.18732 38.15726 1.000 53.39000 208 SER B C 1
ATOM 3334 O O . SER B 2 209 ? -9.27000 7.65926 37.71444 1.000 52.16000 208 SER B O 1
ATOM 3337 N N . PHE B 2 210 ? -11.29914 7.92793 38.66959 1.000 57.76000 209 PHE B N 1
ATOM 3338 C CA . PHE B 2 210 ? -11.15583 9.35332 38.91360 1.000 54.75000 209 PHE B CA 1
ATOM 3339 C C . PHE B 2 210 ? -11.81549 9.68682 40.24346 1.000 64.45000 209 PHE B C 1
ATOM 3340 O O . PHE B 2 210 ? -12.64435 8.92953 40.75751 1.000 62.14000 209 PHE B O 1
ATOM 3348 N N . ASN B 2 211 ? -11.42864 10.83018 40.80110 1.000 60.36000 210 ASN B N 1
ATOM 3349 C CA . ASN B 2 211 ? -12.01654 11.35168 42.02584 1.000 62.54000 210 ASN B CA 1
ATOM 3350 C C . ASN B 2 211 ? -12.90757 12.53313 41.67592 1.000 65.56000 210 ASN B C 1
ATOM 3351 O O . ASN B 2 211 ? -12.48640 13.43483 40.94373 1.000 69.05000 210 ASN B O 1
ATOM 3356 N N . ARG B 2 212 ? -14.13808 12.51717 42.18267 1.000 65.94000 211 ARG B N 1
ATOM 3357 C CA . ARG B 2 212 ? -15.06343 13.61366 41.93140 1.000 70.10000 211 ARG B CA 1
ATOM 3358 C C . ARG B 2 212 ? -14.46990 14.92044 42.44046 1.000 79.31000 211 ARG B C 1
ATOM 3359 O O . ARG B 2 212 ? -14.09873 15.02981 43.61342 1.000 80.74000 211 ARG B O 1
ATOM 3367 N N . GLY B 2 213 ? -14.36748 15.90481 41.55230 1.000 86.52000 212 GLY B N 1
ATOM 3368 C CA . GLY B 2 213 ? -13.71642 17.15594 41.88170 1.000 93.51000 212 GLY B CA 1
ATOM 3369 C C . GLY B 2 213 ? -12.23256 17.19755 41.60078 1.000 98.65000 212 GLY B C 1
ATOM 3370 O O . GLY B 2 213 ? -11.52871 18.01596 42.20334 1.000 101.83000 212 GLY B O 1
ATOM 3371 N N . GLU B 2 214 ? -11.73411 16.33443 40.71303 1.000 104.17000 213 GLU B N 1
ATOM 3372 C CA . GLU B 2 214 ? -10.32285 16.25969 40.33204 1.000 111.38000 213 GLU B CA 1
ATOM 3373 C C . GLU B 2 214 ? -9.40500 15.93291 41.50694 1.000 120.76000 213 GLU B C 1
ATOM 3374 O O . GLU B 2 214 ? -8.19246 16.15409 41.42570 1.000 127.00000 213 GLU B O 1
ATOM 3380 N N . CYS B 2 215 ? -9.94785 15.40345 42.59876 1.000 121.55000 214 CYS B N 1
ATOM 3381 C CA . CYS B 2 215 ? -9.13197 15.04851 43.75660 1.000 120.81000 214 CYS B CA 1
ATOM 3382 C C . CYS B 2 215 ? -8.25742 13.83089 43.46493 1.000 120.09000 214 CYS B C 1
ATOM 3383 O O . CYS B 2 215 ? -7.04122 13.94618 43.30950 1.000 118.44000 214 CYS B O 1
ATOM 3386 N N . GLN C 1 1 ? 3.84323 24.67995 -28.29800 1.000 93.05000 1 GLN C N 1
ATOM 3387 C CA . GLN C 1 1 ? 2.50973 24.78174 -27.71584 1.000 90.93000 1 GLN C CA 1
ATOM 3388 C C . GLN C 1 1 ? 2.52064 25.64351 -26.45642 1.000 86.47000 1 GLN C C 1
ATOM 3389 O O . GLN C 1 1 ? 3.57274 26.11694 -26.02432 1.000 85.64000 1 GLN C O 1
ATOM 3395 N N . VAL C 1 2 ? 1.33955 25.84136 -25.86834 1.000 80.56000 2 VAL C N 1
ATOM 3396 C CA . VAL C 1 2 ? 1.22759 26.68685 -24.68765 1.000 69.22000 2 VAL C CA 1
ATOM 3397 C C . VAL C 1 2 ? 1.85552 25.98766 -23.48570 1.000 67.33000 2 VAL C C 1
ATOM 3398 O O . VAL C 1 2 ? 1.86112 24.75346 -23.38016 1.000 62.07000 2 VAL C O 1
ATOM 3402 N N . GLN C 1 3 ? 2.40282 26.78644 -22.57381 1.000 65.35000 3 GLN C N 1
ATOM 3403 C CA . GLN C 1 3 ? 3.03338 26.29008 -21.35948 1.000 69.48000 3 GLN C CA 1
ATOM 3404 C C . GLN C 1 3 ? 2.53959 27.10712 -20.17454 1.000 61.38000 3 GLN C C 1
ATOM 3405 O O . GLN C 1 3 ? 2.54915 28.34128 -20.22021 1.000 61.14000 3 GLN C O 1
ATOM 3411 N N . LEU C 1 4 ? 2.10629 26.42357 -19.12066 1.000 52.97000 4 LEU C N 1
ATOM 3412 C CA . LEU C 1 4 ? 1.65313 27.09133 -17.90958 1.000 46.59000 4 LEU C CA 1
ATOM 3413 C C . LEU C 1 4 ? 2.83524 27.28646 -16.97354 1.000 44.70000 4 LEU C C 1
ATOM 3414 O O . LEU C 1 4 ? 3.56845 26.33761 -16.68378 1.000 45.63000 4 LEU C O 1
ATOM 3419 N N . VAL C 1 5 ? 3.02073 28.51542 -16.50673 1.000 47.50000 5 VAL C N 1
ATOM 3420 C CA . VAL C 1 5 ? 4.11585 28.86399 -15.61194 1.000 55.96000 5 VAL C CA 1
ATOM 3421 C C . VAL C 1 5 ? 3.52634 29.24439 -14.26434 1.000 48.78000 5 VAL C C 1
ATOM 3422 O O . VAL C 1 5 ? 2.65278 30.11675 -14.18390 1.000 53.94000 5 VAL C O 1
ATOM 3426 N N . GLN C 1 6 ? 4.00266 28.59309 -13.21146 1.000 44.76000 6 GLN C N 1
ATOM 3427 C CA . GLN C 1 6 ? 3.53372 28.83604 -11.85916 1.000 47.03000 6 GLN C CA 1
ATOM 3428 C C . GLN C 1 6 ? 4.63980 29.47223 -11.02988 1.000 46.17000 6 GLN C C 1
ATOM 3429 O O . GLN C 1 6 ? 5.82021 29.41492 -11.37854 1.000 50.54000 6 GLN C O 1
ATOM 3435 N N . SER C 1 7 ? 4.24062 30.08983 -9.92391 1.000 51.86000 7 SER C N 1
ATOM 3436 C CA . SER C 1 7 ? 5.20684 30.67613 -9.01336 1.000 56.98000 7 SER C CA 1
ATOM 3437 C C . SER C 1 7 ? 6.02960 29.57861 -8.33743 1.000 54.08000 7 SER C C 1
ATOM 3438 O O . SER C 1 7 ? 5.68909 28.39261 -8.37310 1.000 51.78000 7 SER C O 1
ATOM 3441 N N . GLY C 1 8 ? 7.13263 29.99337 -7.70988 1.000 57.70000 8 GLY C N 1
ATOM 3442 C CA . GLY C 1 8 ? 8.08486 29.05281 -7.15692 1.000 46.50000 8 GLY C CA 1
ATOM 3443 C C . GLY C 1 8 ? 7.62247 28.40733 -5.86171 1.000 47.34000 8 GLY C C 1
ATOM 3444 O O . GLY C 1 8 ? 6.63053 28.80403 -5.24874 1.000 52.03000 8 GLY C O 1
ATOM 3445 N N . ALA C 1 9 ? 8.37556 27.38704 -5.44919 1.000 43.29000 9 ALA C N 1
ATOM 3446 C CA . ALA C 1 9 ? 8.04402 26.63243 -4.24731 1.000 42.34000 9 ALA C CA 1
ATOM 3447 C C . ALA C 1 9 ? 8.08289 27.53342 -3.02063 1.000 47.41000 9 ALA C C 1
ATOM 3448 O O . ALA C 1 9 ? 8.82743 28.51546 -2.96642 1.000 53.17000 9 ALA C O 1
ATOM 3450 N N . GLU C 1 10 ? 7.27005 27.19119 -2.02286 1.000 48.22000 10 GLU C N 1
ATOM 3451 C CA . GLU C 1 10 ? 7.09214 28.05591 -0.86692 1.000 50.28000 10 GLU C CA 1
ATOM 3452 C C . GLU C 1 10 ? 7.04934 27.23345 0.41200 1.000 50.09000 10 GLU C C 1
ATOM 3453 O O . GLU C 1 10 ? 6.61383 26.07932 0.41732 1.000 51.68000 10 GLU C O 1
ATOM 3459 N N . VAL C 1 11 ? 7.52451 27.84493 1.49447 1.000 45.03000 11 VAL C N 1
ATOM 3460 C CA . VAL C 1 11 ? 7.41676 27.30909 2.84560 1.000 44.02000 11 VAL C CA 1
ATOM 3461 C C . VAL C 1 11 ? 6.62577 28.31371 3.67028 1.000 46.29000 11 VAL C C 1
ATOM 3462 O O . VAL C 1 11 ? 6.93934 29.50873 3.66560 1.000 48.52000 11 VAL C O 1
ATOM 3466 N N . LYS C 1 12 ? 5.60722 27.83576 4.37406 1.000 49.96000 12 LYS C N 1
ATOM 3467 C CA . LYS C 1 12 ? 4.68072 28.71043 5.07433 1.000 53.14000 12 LYS C CA 1
ATOM 3468 C C . LYS C 1 12 ? 4.46273 28.22362 6.49750 1.000 51.31000 12 LYS C C 1
ATOM 3469 O O . LYS C 1 12 ? 4.26778 27.02779 6.73375 1.000 52.61000 12 LYS C O 1
ATOM 3475 N N . LYS C 1 13 ? 4.49473 29.16065 7.44046 1.000 50.51000 13 LYS C N 1
ATOM 3476 C CA . LYS C 1 13 ? 4.17331 28.84128 8.81938 1.000 52.57000 13 LYS C CA 1
ATOM 3477 C C . LYS C 1 13 ? 2.71550 28.39532 8.91634 1.000 60.91000 13 LYS C C 1
ATOM 3478 O O . LYS C 1 13 ? 1.86031 28.87350 8.16451 1.000 61.94000 13 LYS C O 1
ATOM 3484 N N . PRO C 1 14 ? 2.40496 27.47026 9.81984 1.000 56.12000 14 PRO C N 1
ATOM 3485 C CA . PRO C 1 14 ? 0.99956 27.11836 10.04926 1.000 57.20000 14 PRO C CA 1
ATOM 3486 C C . PRO C 1 14 ? 0.21033 28.33039 10.52305 1.000 65.09000 14 PRO C C 1
ATOM 3487 O O . PRO C 1 14 ? 0.66023 29.09241 11.38213 1.000 61.37000 14 PRO C O 1
ATOM 3491 N N . GLY C 1 15 ? -0.97135 28.51219 9.93936 1.000 64.88000 15 GLY C N 1
ATOM 3492 C CA . GLY C 1 15 ? -1.81063 29.65332 10.22478 1.000 55.82000 15 GLY C CA 1
ATOM 3493 C C . GLY C 1 15 ? -1.68419 30.79588 9.24041 1.000 51.80000 15 GLY C C 1
ATOM 3494 O O . GLY C 1 15 ? -2.54917 31.67842 9.23080 1.000 65.76000 15 GLY C O 1
ATOM 3495 N N . SER C 1 16 ? -0.64216 30.80823 8.41682 1.000 49.12000 16 SER C N 1
ATOM 3496 C CA . SER C 1 16 ? -0.44193 31.87197 7.44632 1.000 50.84000 16 SER C CA 1
ATOM 3497 C C . SER C 1 16 ? -1.21870 31.54582 6.17380 1.000 49.54000 16 SER C C 1
ATOM 3498 O O . SER C 1 16 ? -2.02284 30.61156 6.13251 1.000 55.09000 16 SER C O 1
ATOM 3501 N N . SER C 1 17 ? -0.98258 32.31657 5.11632 1.000 48.15000 17 SER C N 1
ATOM 3502 C CA . SER C 1 17 ? -1.64852 32.11053 3.84172 1.000 51.09000 17 SER C CA 1
ATOM 3503 C C . SER C 1 17 ? -0.61247 32.05602 2.73064 1.000 56.99000 17 SER C C 1
ATOM 3504 O O . SER C 1 17 ? 0.48697 32.60402 2.85500 1.000 61.27000 17 SER C O 1
ATOM 3507 N N . VAL C 1 18 ? -0.97438 31.38523 1.64067 1.000 51.44000 18 VAL C N 1
ATOM 3508 C CA . VAL C 1 18 ? -0.10188 31.22513 0.48561 1.000 52.25000 18 VAL C CA 1
ATOM 3509 C C . VAL C 1 18 ? -0.82784 31.74604 -0.74701 1.000 51.23000 18 VAL C C 1
ATOM 3510 O O . VAL C 1 18 ? -2.04049 31.55764 -0.89602 1.000 53.92000 18 VAL C O 1
ATOM 3514 N N . THR C 1 19 ? -0.08529 32.41812 -1.61934 1.000 44.63000 19 THR C N 1
ATOM 3515 C CA . THR C 1 19 ? -0.60730 32.92701 -2.87750 1.000 46.12000 19 THR C CA 1
ATOM 3516 C C . THR C 1 19 ? 0.20328 32.33192 -4.01571 1.000 50.60000 19 THR C C 1
ATOM 3517 O O . THR C 1 19 ? 1.43303 32.43769 -4.02896 1.000 53.20000 19 THR C O 1
ATOM 3521 N N . ILE C 1 20 ? -0.48382 31.70008 -4.95878 1.000 49.85000 20 ILE C N 1
ATOM 3522 C CA . ILE C 1 20 ? 0.15623 31.04481 -6.08941 1.000 41.76000 20 ILE C CA 1
ATOM 3523 C C . ILE C 1 20 ? -0.39611 31.65976 -7.36414 1.000 44.92000 20 ILE C C 1
ATOM 3524 O O . ILE C 1 20 ? -1.56500 32.05364 -7.42748 1.000 49.00000 20 ILE C O 1
ATOM 3529 N N . SER C 1 21 ? 0.44977 31.73909 -8.38511 1.000 46.25000 21 SER C N 1
ATOM 3530 C CA . SER C 1 21 ? 0.06991 32.32834 -9.65758 1.000 50.63000 21 SER C CA 1
ATOM 3531 C C . SER C 1 21 ? 0.25209 31.31752 -10.77876 1.000 44.26000 21 SER C C 1
ATOM 3532 O O . SER C 1 21 ? 1.03731 30.37215 -10.67450 1.000 41.97000 21 SER C O 1
ATOM 3535 N N . CYS C 1 22 ? -0.48056 31.54212 -11.86495 1.000 44.47000 22 CYS C N 1
ATOM 3536 C CA . CYS C 1 22 ? -0.39494 30.71224 -13.05581 1.000 43.04000 22 CYS C CA 1
ATOM 3537 C C . CYS C 1 22 ? -0.51439 31.61495 -14.27363 1.000 44.47000 22 CYS C C 1
ATOM 3538 O O . CYS C 1 22 ? -1.40028 32.47259 -14.32102 1.000 44.57000 22 CYS C O 1
ATOM 3541 N N . LYS C 1 23 ? 0.38392 31.43367 -15.24472 1.000 45.09000 23 LYS C N 1
ATOM 3542 C CA . LYS C 1 23 ? 0.42617 32.24874 -16.45058 1.000 53.05000 23 LYS C CA 1
ATOM 3543 C C . LYS C 1 23 ? 0.55570 31.35978 -17.67933 1.000 43.38000 23 LYS C C 1
ATOM 3544 O O . LYS C 1 23 ? 1.26593 30.34924 -17.64092 1.000 48.98000 23 LYS C O 1
ATOM 3550 N N . PRO C 1 24 ? -0.11646 31.70229 -18.78046 1.000 49.66000 24 PRO C N 1
ATOM 3551 C CA . PRO C 1 24 ? 0.07468 30.94275 -20.02154 1.000 53.47000 24 PRO C CA 1
ATOM 3552 C C . PRO C 1 24 ? 1.13436 31.55828 -20.92288 1.000 63.18000 24 PRO C C 1
ATOM 3553 O O . PRO C 1 24 ? 0.91622 32.61492 -21.52363 1.000 74.01000 24 PRO C O 1
ATOM 3557 N N . VAL C 1 25 ? 2.28772 30.90838 -21.02205 1.000 63.64000 25 VAL C N 1
ATOM 3558 C CA . VAL C 1 25 ? 3.35270 31.34562 -21.91662 1.000 62.41000 25 VAL C CA 1
ATOM 3559 C C . VAL C 1 25 ? 3.19677 30.60236 -23.23625 1.000 60.94000 25 VAL C C 1
ATOM 3560 O O . VAL C 1 25 ? 3.24483 29.36838 -23.27478 1.000 59.20000 25 VAL C O 1
ATOM 3564 N N . GLY C 1 26 ? 3.00570 31.35110 -24.31709 1.000 61.59000 26 GLY C N 1
ATOM 3565 C CA . GLY C 1 26 ? 2.72512 30.75355 -25.60499 1.000 64.27000 26 GLY C CA 1
ATOM 3566 C C . GLY C 1 26 ? 1.25927 30.55415 -25.89950 1.000 62.85000 26 GLY C C 1
ATOM 3567 O O . GLY C 1 26 ? 0.92220 29.76336 -26.78907 1.000 61.14000 26 GLY C O 1
ATOM 3568 N N . GLY C 1 27 ? 0.37976 31.24256 -25.18384 1.000 60.98000 27 GLY C N 1
ATOM 3569 C CA . GLY C 1 27 ? -1.04359 31.07216 -25.38990 1.000 51.26000 27 GLY C CA 1
ATOM 3570 C C . GLY C 1 27 ? -1.82023 32.00687 -24.49472 1.000 56.72000 27 GLY C C 1
ATOM 3571 O O . GLY C 1 27 ? -1.28765 33.00646 -24.00854 1.000 62.59000 27 GLY C O 1
ATOM 3572 N N . THR C 1 28 ? -3.08679 31.66703 -24.26724 1.000 52.49000 28 THR C N 1
ATOM 3573 C CA . THR C 1 28 ? -3.98260 32.53183 -23.51595 1.000 55.41000 28 THR C CA 1
ATOM 3574 C C . THR C 1 28 ? -4.87104 31.69781 -22.60418 1.000 55.08000 28 THR C C 1
ATOM 3575 O O . THR C 1 28 ? -4.92913 30.46858 -22.70104 1.000 51.28000 28 THR C O 1
ATOM 3579 N N . PHE C 1 29 ? -5.56979 32.39426 -21.70952 1.000 51.88000 29 PHE C N 1
ATOM 3580 C CA . PHE C 1 29 ? -6.60511 31.80618 -20.87181 1.000 55.43000 29 PHE C CA 1
ATOM 3581 C C . PHE C 1 29 ? -8.00935 32.10267 -21.37886 1.000 53.66000 29 PHE C C 1
ATOM 3582 O O . PHE C 1 29 ? -8.98130 31.60527 -20.80188 1.000 52.38000 29 PHE C O 1
ATOM 3590 N N . THR C 1 30 ? -8.13423 32.89293 -22.44186 1.000 60.90000 30 THR C N 1
ATOM 3591 C CA . THR C 1 30 ? -9.44100 33.28282 -22.95199 1.000 59.77000 30 THR C CA 1
ATOM 3592 C C . THR C 1 30 ? -10.22104 32.06483 -23.42853 1.000 58.76000 30 THR C C 1
ATOM 3593 O O . THR C 1 30 ? -9.70215 31.23797 -24.18281 1.000 62.22000 30 THR C O 1
ATOM 3597 N N . ASN C 1 31 ? -11.47316 31.96121 -22.97434 1.000 60.79000 31 ASN C N 1
ATOM 3598 C CA . ASN C 1 31 ? -12.38030 30.86435 -23.32766 1.000 55.30000 31 ASN C CA 1
ATOM 3599 C C . ASN C 1 31 ? -11.87919 29.51566 -22.81671 1.000 53.10000 31 ASN C C 1
ATOM 3600 O O . ASN C 1 31 ? -12.21343 28.46675 -23.37163 1.000 59.55000 31 ASN C O 1
ATOM 3605 N N . PHE C 1 32 ? -11.08274 29.53077 -21.75059 1.000 49.47000 32 PHE C N 1
ATOM 3606 C CA . PHE C 1 32 ? -10.63519 28.31656 -21.08525 1.000 49.15000 32 PHE C CA 1
ATOM 3607 C C . PHE C 1 32 ? -10.96932 28.40029 -19.60441 1.000 47.11000 32 PHE C C 1
ATOM 3608 O O . PHE C 1 32 ? -10.99982 29.48404 -19.01649 1.000 46.58000 32 PHE C O 1
ATOM 3616 N N . ALA C 1 33 ? -11.22268 27.24284 -19.00796 1.000 44.52000 33 ALA C N 1
ATOM 3617 C CA . ALA C 1 33 ? -11.33210 27.13773 -17.56346 1.000 44.36000 33 ALA C CA 1
ATOM 3618 C C . ALA C 1 33 ? -9.94235 26.92570 -16.97976 1.000 41.07000 33 ALA C C 1
ATOM 3619 O O . ALA C 1 33 ? -9.09887 26.26389 -17.58849 1.000 44.46000 33 ALA C O 1
ATOM 3621 N N . ILE C 1 34 ? -9.69604 27.50977 -15.81255 1.000 37.73000 34 ILE C N 1
ATOM 3622 C CA . ILE C 1 34 ? -8.40890 27.39686 -15.13590 1.000 40.77000 34 ILE C CA 1
ATOM 3623 C C . ILE C 1 34 ? -8.67467 26.81958 -13.75700 1.000 37.26000 34 ILE C C 1
ATOM 3624 O O . ILE C 1 34 ? -9.18413 27.52261 -12.87478 1.000 41.96000 34 ILE C O 1
ATOM 3629 N N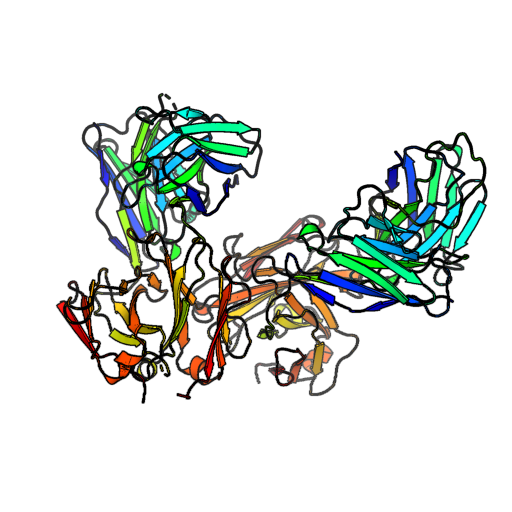 . HIS C 1 35 ? -8.31390 25.55407 -13.55912 1.000 35.28000 35 HIS C N 1
ATOM 3630 C CA . HIS C 1 35 ? -8.61803 24.84489 -12.32714 1.000 40.76000 35 HIS C CA 1
ATOM 3631 C C . HIS C 1 35 ? -7.35204 24.52098 -11.55047 1.000 40.28000 35 HIS C C 1
ATOM 3632 O O . HIS C 1 35 ? -6.29327 24.26324 -12.12642 1.000 41.55000 35 HIS C O 1
ATOM 3639 N N . TRP C 1 36 ? -7.47828 24.54917 -10.22968 1.000 37.60000 36 TRP C N 1
ATOM 3640 C CA . TRP C 1 36 ? -6.38925 24.23468 -9.32067 1.000 35.80000 36 TRP C CA 1
ATOM 3641 C C . TRP C 1 36 ? -6.63794 22.87066 -8.69774 1.000 37.29000 36 TRP C C 1
ATOM 3642 O O . TRP C 1 36 ? -7.70696 22.62815 -8.12585 1.000 38.32000 36 TRP C O 1
ATOM 3653 N N . VAL C 1 37 ? -5.65427 21.98339 -8.82591 1.000 32.06000 37 VAL C N 1
ATOM 3654 C CA . VAL C 1 37 ? -5.71657 20.62780 -8.29564 1.000 31.54000 37 VAL C CA 1
ATOM 3655 C C . VAL C 1 37 ? -4.44296 20.38637 -7.49951 1.000 41.90000 37 VAL C C 1
ATOM 3656 O O . VAL C 1 37 ? -3.34243 20.66199 -7.98838 1.000 42.99000 37 VAL C O 1
ATOM 3660 N N . ARG C 1 38 ? -4.58681 19.89111 -6.27444 1.000 30.81000 38 ARG C N 1
ATOM 3661 C CA . ARG C 1 38 ? -3.43921 19.64458 -5.41917 1.000 33.79000 38 ARG C CA 1
ATOM 3662 C C . ARG C 1 38 ? -3.31356 18.15765 -5.11711 1.000 37.54000 38 ARG C C 1
ATOM 3663 O O . ARG C 1 38 ? -4.25785 17.37937 -5.28159 1.000 39.11000 38 ARG C O 1
ATOM 3671 N N . GLN C 1 39 ? -2.12161 17.77090 -4.67103 1.000 31.88000 39 GLN C N 1
ATOM 3672 C CA . GLN C 1 39 ? -1.85596 16.39724 -4.26369 1.000 34.81000 39 GLN C CA 1
ATOM 3673 C C . GLN C 1 39 ? -0.98824 16.43075 -3.01679 1.000 36.25000 39 GLN C C 1
ATOM 3674 O O . GLN C 1 39 ? 0.18623 16.81003 -3.08229 1.000 37.52000 39 GLN C O 1
ATOM 3680 N N . ALA C 1 40 ? -1.57183 16.04753 -1.89188 1.000 40.45000 40 ALA C N 1
ATOM 3681 C CA . ALA C 1 40 ? -0.87260 15.92450 -0.62838 1.000 41.69000 40 ALA C CA 1
ATOM 3682 C C . ALA C 1 40 ? -0.12378 14.59654 -0.57645 1.000 55.72000 40 ALA C C 1
ATOM 3683 O O . ALA C 1 40 ? -0.54620 13.61698 -1.19631 1.000 58.00000 40 ALA C O 1
ATOM 3685 N N . PRO C 1 41 ? 0.99969 14.54300 0.13776 1.000 65.40000 41 PRO C N 1
ATOM 3686 C CA . PRO C 1 41 ? 1.73354 13.27586 0.25569 1.000 64.90000 41 PRO C CA 1
ATOM 3687 C C . PRO C 1 41 ? 0.86177 12.20470 0.89492 1.000 63.93000 41 PRO C C 1
ATOM 3688 O O . PRO C 1 41 ? 0.26276 12.41577 1.95151 1.000 67.12000 41 PRO C O 1
ATOM 3692 N N . GLY C 1 42 ? 0.77923 11.05303 0.23342 1.000 62.88000 42 GLY C N 1
ATOM 3693 C CA . GLY C 1 42 ? -0.06306 9.97363 0.70902 1.000 56.73000 42 GLY C CA 1
ATOM 3694 C C . GLY C 1 42 ? -1.53060 10.09718 0.36621 1.000 62.98000 42 GLY C C 1
ATOM 3695 O O . GLY C 1 42 ? -2.34178 9.33375 0.90325 1.000 62.88000 42 GLY C O 1
ATOM 3696 N N . GLN C 1 43 ? -1.90235 11.03229 -0.50440 1.000 59.63000 43 GLN C N 1
ATOM 3697 C CA . GLN C 1 43 ? -3.28570 11.22979 -0.90919 1.000 54.11000 43 GLN C CA 1
ATOM 3698 C C . GLN C 1 43 ? -3.36726 11.22267 -2.42992 1.000 49.65000 43 GLN C C 1
ATOM 3699 O O . GLN C 1 43 ? -2.35071 11.21065 -3.13159 1.000 52.67000 43 GLN C O 1
ATOM 3705 N N . GLY C 1 44 ? -4.60180 11.22514 -2.93939 1.000 52.47000 44 GLY C N 1
ATOM 3706 C CA . GLY C 1 44 ? -4.83842 11.34800 -4.36087 1.000 44.61000 44 GLY C CA 1
ATOM 3707 C C . GLY C 1 44 ? -5.01089 12.79561 -4.78510 1.000 45.05000 44 GLY C C 1
ATOM 3708 O O . GLY C 1 44 ? -4.84372 13.72995 -4.00301 1.000 40.78000 44 GLY C O 1
ATOM 3709 N N . LEU C 1 45 ? -5.34741 12.97048 -6.06154 1.000 39.82000 45 LEU C N 1
ATOM 3710 C CA . LEU C 1 45 ? -5.62089 14.30234 -6.58487 1.000 44.31000 45 LEU C CA 1
ATOM 3711 C C . LEU C 1 45 ? -6.86746 14.88369 -5.92916 1.000 36.89000 45 LEU C C 1
ATOM 3712 O O . LEU C 1 45 ? -7.85929 14.18413 -5.71503 1.000 40.60000 45 LEU C O 1
ATOM 3717 N N . GLU C 1 46 ? -6.81234 16.17404 -5.60655 1.000 33.19000 46 GLU C N 1
ATOM 3718 C CA . GLU C 1 46 ? -7.91391 16.84813 -4.92930 1.000 35.66000 46 GLU C CA 1
ATOM 3719 C C . GLU C 1 46 ? -8.16160 18.19318 -5.59327 1.000 37.96000 46 GLU C C 1
ATOM 3720 O O . GLU C 1 46 ? -7.27027 19.04651 -5.62382 1.000 37.78000 46 GLU C O 1
ATOM 3726 N N . TRP C 1 47 ? -9.36734 18.37553 -6.12469 1.000 39.13000 47 TRP C N 1
ATOM 3727 C CA . TRP C 1 47 ? -9.74724 19.64597 -6.72696 1.000 32.90000 47 TRP C CA 1
ATOM 3728 C C . TRP C 1 47 ? -9.94343 20.69815 -5.64281 1.000 36.79000 47 TRP C C 1
ATOM 3729 O O . TRP C 1 47 ? -10.62486 20.45303 -4.64349 1.000 38.40000 47 TRP C O 1
ATOM 3740 N N . VAL C 1 48 ? -9.32782 21.86066 -5.82770 1.000 33.80000 48 VAL C N 1
ATOM 3741 C CA . VAL C 1 48 ? -9.44818 22.97083 -4.88750 1.000 32.35000 48 VAL C CA 1
ATOM 3742 C C . VAL C 1 48 ? -10.48158 23.98406 -5.35958 1.000 38.92000 48 VAL C C 1
ATOM 3743 O O . VAL C 1 48 ? -11.36037 24.38978 -4.59956 1.000 40.72000 48 VAL C O 1
ATOM 3747 N N . GLY C 1 49 ? -10.38584 24.39712 -6.61516 1.000 37.85000 49 GLY C N 1
ATOM 3748 C CA . GLY C 1 49 ? -11.26324 25.41446 -7.15849 1.000 34.19000 49 GLY C CA 1
ATOM 3749 C C . GLY C 1 49 ? -10.72453 25.87714 -8.48987 1.000 42.38000 49 GLY C C 1
ATOM 3750 O O . GLY C 1 49 ? -9.59080 25.57068 -8.87223 1.000 42.18000 49 GLY C O 1
ATOM 3751 N N . GLY C 1 50 ? -11.56080 26.62384 -9.20475 1.000 38.59000 50 GLY C N 1
ATOM 3752 C CA . GLY C 1 50 ? -11.14130 27.08424 -10.51445 1.000 40.77000 50 GLY C CA 1
ATOM 3753 C C . GLY C 1 50 ? -11.95921 28.25289 -11.01302 1.000 44.13000 50 GLY C C 1
ATOM 3754 O O . GLY C 1 50 ? -12.92697 28.68680 -10.38496 1.000 44.69000 50 GLY C O 1
ATOM 3755 N N . ARG C 1 51 ? -11.52906 28.77042 -12.15953 1.000 38.97000 51 ARG C N 1
ATOM 3756 C CA . ARG C 1 51 ? -12.28283 29.74633 -12.92910 1.000 37.13000 51 ARG C CA 1
ATOM 3757 C C . ARG C 1 51 ? -12.93371 29.03879 -14.10792 1.000 51.83000 51 ARG C C 1
ATOM 3758 O O . ARG C 1 51 ? -12.31285 28.18860 -14.74887 1.000 46.07000 51 ARG C O 1
ATOM 3766 N N . VAL C 1 52 ? -14.18811 29.37991 -14.38229 1.000 49.17000 52 VAL C N 1
ATOM 3767 C CA . VAL C 1 52 ? -14.90230 28.83579 -15.53559 1.000 44.13000 52 VAL C CA 1
ATOM 3768 C C . VAL C 1 52 ? -14.38499 29.56687 -16.77275 1.000 44.48000 52 VAL C C 1
ATOM 3769 O O . VAL C 1 52 ? -13.55103 30.47305 -16.63297 1.000 46.66000 52 VAL C O 1
ATOM 3773 N N . PRO C 1 53 A -14.81939 29.22062 -18.00350 1.000 48.96000 52 PRO C N 1
ATOM 3774 C CA . PRO C 1 53 A -14.29964 29.93703 -19.18015 1.000 52.50000 52 PRO C CA 1
ATOM 3775 C C . PRO C 1 53 A -14.77966 31.37848 -19.31360 1.000 58.43000 52 PRO C C 1
ATOM 3776 O O . PRO C 1 53 A -14.90330 31.87931 -20.43516 1.000 65.94000 52 PRO C O 1
ATOM 3780 N N . VAL C 1 54 ? -15.04887 32.05832 -18.19956 1.000 55.04000 53 VAL C N 1
ATOM 3781 C CA . VAL C 1 54 ? -15.47127 33.45476 -18.20399 1.000 57.17000 53 VAL C CA 1
ATOM 3782 C C . VAL C 1 54 ? -14.67854 34.20491 -17.14205 1.000 50.28000 53 VAL C C 1
ATOM 3783 O O . VAL C 1 54 ? -14.50976 33.71535 -16.01955 1.000 49.62000 53 VAL C O 1
ATOM 3787 N N . VAL C 1 55 ? -14.18913 35.39547 -17.49764 1.000 48.14000 54 VAL C N 1
ATOM 3788 C CA . VAL C 1 55 ? -13.44316 36.20782 -16.54315 1.000 53.97000 54 VAL C CA 1
ATOM 3789 C C . VAL C 1 55 ? -14.35360 36.60931 -15.39080 1.000 52.67000 54 VAL C C 1
ATOM 3790 O O . VAL C 1 55 ? -15.46381 37.11338 -15.59985 1.000 45.81000 54 VAL C O 1
ATOM 3794 N N . GLY C 1 56 ? -13.89303 36.36782 -14.16491 1.000 49.82000 55 GLY C N 1
ATOM 3795 C CA . GLY C 1 56 ? -14.60332 36.78663 -12.97433 1.000 50.44000 55 GLY C CA 1
ATOM 3796 C C . GLY C 1 56 ? -15.62388 35.81483 -12.41838 1.000 48.59000 55 GLY C C 1
ATOM 3797 O O . GLY C 1 56 ? -16.32070 36.16475 -11.45970 1.000 50.97000 55 GLY C O 1
ATOM 3798 N N . ILE C 1 57 ? -15.73775 34.61163 -12.97427 1.000 43.41000 56 ILE C N 1
ATOM 3799 C CA . ILE C 1 57 ? -16.70138 33.61413 -12.51170 1.000 39.88000 56 ILE C CA 1
ATOM 3800 C C . ILE C 1 57 ? -15.93399 32.37981 -12.05350 1.000 38.98000 56 ILE C C 1
ATOM 3801 O O . ILE C 1 57 ? -15.23228 31.74845 -12.85362 1.000 46.47000 56 ILE C O 1
ATOM 3806 N N . TYR C 1 58 ? -16.08318 32.02526 -10.77622 1.000 38.56000 57 TYR C N 1
ATOM 3807 C CA . TYR C 1 58 ? -15.26843 30.99208 -10.15178 1.000 37.74000 57 TYR C CA 1
ATOM 3808 C C . TYR C 1 58 ? -16.13587 29.94154 -9.47632 1.000 48.16000 57 TYR C C 1
ATOM 3809 O O . TYR C 1 58 ? -17.26397 30.21451 -9.05728 1.000 41.87000 57 TYR C O 1
ATOM 3818 N N . LYS C 1 59 ? -15.57825 28.73728 -9.36075 1.000 37.73000 58 LYS C N 1
ATOM 3819 C CA . LYS C 1 59 ? -16.14253 27.66009 -8.56084 1.000 39.98000 58 LYS C CA 1
ATOM 3820 C C . LYS C 1 59 ? -15.17728 27.33910 -7.42778 1.000 49.91000 58 LYS C C 1
ATOM 3821 O O . LYS C 1 59 ? -13.99647 27.07106 -7.67454 1.000 44.80000 58 LYS C O 1
ATOM 3827 N N . TYR C 1 60 ? -15.67289 27.37115 -6.19302 1.000 49.82000 59 TYR C N 1
ATOM 3828 C CA . TYR C 1 60 ? -14.87038 27.05601 -5.01608 1.000 43.76000 59 TYR C CA 1
ATOM 3829 C C . TYR C 1 60 ? -15.23120 25.66586 -4.51012 1.000 47.59000 59 TYR C C 1
ATOM 3830 O O . TYR C 1 60 ? -16.41412 25.32819 -4.40694 1.000 49.30000 59 TYR C O 1
ATOM 3839 N N . GLY C 1 61 ? -14.21721 24.86562 -4.19222 1.000 50.05000 60 GLY C N 1
ATOM 3840 C CA . GLY C 1 61 ? -14.47172 23.58598 -3.55342 1.000 48.70000 60 GLY C CA 1
ATOM 3841 C C . GLY C 1 61 ? -15.07961 23.77908 -2.17393 1.000 55.59000 60 GLY C C 1
ATOM 3842 O O . GLY C 1 61 ? -14.65504 24.63783 -1.39946 1.000 56.78000 60 GLY C O 1
ATOM 3843 N N . LYS C 1 62 ? -16.10201 22.97072 -1.87282 1.000 57.99000 61 LYS C N 1
ATOM 3844 C CA . LYS C 1 62 ? -16.80356 23.09145 -0.59492 1.000 58.19000 61 LYS C CA 1
ATOM 3845 C C . LYS C 1 62 ? -15.84705 22.98708 0.58702 1.000 58.75000 61 LYS C C 1
ATOM 3846 O O . LYS C 1 62 ? -16.02526 23.66654 1.60478 1.000 54.72000 61 LYS C O 1
ATOM 3852 N N . LYS C 1 63 ? -14.82057 22.14359 0.46474 1.000 51.64000 62 LYS C N 1
ATOM 3853 C CA . LYS C 1 63 ? -13.86691 21.93809 1.54762 1.000 51.72000 62 LYS C CA 1
ATOM 3854 C C . LYS C 1 63 ? -13.05594 23.19185 1.86297 1.000 53.72000 62 LYS C C 1
ATOM 3855 O O . LYS C 1 63 ? -12.48724 23.28828 2.95551 1.000 63.41000 62 LYS C O 1
ATOM 3861 N N . PHE C 1 64 ? -13.00120 24.15902 0.94478 1.000 48.91000 63 PHE C N 1
ATOM 3862 C CA . PHE C 1 64 ? -12.15139 25.33508 1.09768 1.000 54.90000 63 PHE C CA 1
ATOM 3863 C C . PHE C 1 64 ? -12.91938 26.65145 1.01442 1.000 67.95000 63 PHE C C 1
ATOM 3864 O O . PHE C 1 64 ? -12.28855 27.70921 0.89829 1.000 65.79000 63 PHE C O 1
ATOM 3872 N N . HIS C 1 65 ? -14.25513 26.62381 1.08616 1.000 67.35000 64 HIS C N 1
ATOM 3873 C CA . HIS C 1 65 ? -15.04129 27.81783 0.77531 1.000 81.15000 64 HIS C CA 1
ATOM 3874 C C . HIS C 1 65 ? -14.69966 28.99475 1.68495 1.000 81.50000 64 HIS C C 1
ATOM 3875 O O . HIS C 1 65 ? -14.81472 30.15318 1.26689 1.000 82.28000 64 HIS C O 1
ATOM 3882 N N . ASP C 1 66 ? -14.26682 28.72783 2.91601 1.000 74.57000 65 ASP C N 1
ATOM 3883 C CA . ASP C 1 66 ? -13.98004 29.79425 3.86669 1.000 69.94000 65 ASP C CA 1
ATOM 3884 C C . ASP C 1 66 ? -12.52821 30.25589 3.84903 1.000 70.55000 65 ASP C C 1
ATOM 3885 O O . ASP C 1 66 ? -12.24284 31.36476 4.31613 1.000 68.96000 65 ASP C O 1
ATOM 3890 N N . ARG C 1 67 ? -11.60865 29.44549 3.32512 1.000 67.40000 66 ARG C N 1
ATOM 3891 C CA . ARG C 1 67 ? -10.19067 29.78010 3.31051 1.000 57.78000 66 ARG C CA 1
ATOM 3892 C C . ARG C 1 67 ? -9.66987 30.12160 1.92375 1.000 54.46000 66 ARG C C 1
ATOM 3893 O O . ARG C 1 67 ? -8.50579 30.51099 1.79576 1.000 53.64000 66 ARG C O 1
ATOM 3901 N N . LEU C 1 68 ? -10.48813 29.98568 0.88689 1.000 50.40000 67 LEU C N 1
ATOM 3902 C CA . LEU C 1 68 ? -10.02634 30.11825 -0.48563 1.000 45.76000 67 LEU C CA 1
ATOM 3903 C C . LEU C 1 68 ? -10.43592 31.46087 -1.06726 1.000 53.65000 67 LEU C C 1
ATOM 3904 O O . LEU C 1 68 ? -11.52885 31.96590 -0.79380 1.000 56.15000 67 LEU C O 1
ATOM 3909 N N . ARG C 1 69 ? -9.54503 32.03242 -1.87193 1.000 48.17000 68 ARG C N 1
ATOM 3910 C CA . ARG C 1 69 ? -9.86159 33.19372 -2.68889 1.000 55.03000 68 ARG C CA 1
ATOM 3911 C C . ARG C 1 69 ? -9.18575 33.02310 -4.03810 1.000 53.82000 68 ARG C C 1
ATOM 3912 O O . ARG C 1 69 ? -7.95905 32.91638 -4.10918 1.000 50.15000 68 ARG C O 1
ATOM 3920 N N . LEU C 1 70 ? -9.98282 32.97375 -5.09839 1.000 48.97000 69 LEU C N 1
ATOM 3921 C CA . LEU C 1 70 ? -9.47898 32.96585 -6.46310 1.000 44.00000 69 LEU C CA 1
ATOM 3922 C C . LEU C 1 70 ? -9.71213 34.33711 -7.07557 1.000 50.38000 69 LEU C C 1
ATOM 3923 O O . LEU C 1 70 ? -10.83296 34.85537 -7.03838 1.000 46.74000 69 LEU C O 1
ATOM 3928 N N . TYR C 1 71 ? -8.65472 34.92903 -7.62015 1.000 48.11000 70 TYR 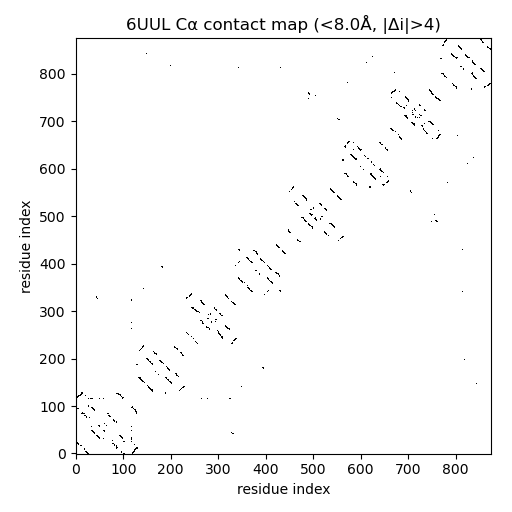C N 1
ATOM 3929 C CA . TYR C 1 71 ? -8.76192 36.21337 -8.29086 1.000 48.99000 70 TYR C CA 1
ATOM 3930 C C . TYR C 1 71 ? -7.84100 36.20183 -9.50194 1.000 51.70000 70 TYR C C 1
ATOM 3931 O O . TYR C 1 71 ? -7.19589 35.19523 -9.81040 1.000 54.56000 70 TYR C O 1
ATOM 3940 N N . GLU C 1 72 ? -7.77572 37.33424 -10.19314 1.000 53.61000 71 GLU C N 1
ATOM 3941 C CA . GLU C 1 72 ? -7.33075 37.32114 -11.57443 1.000 50.39000 71 GLU C CA 1
ATOM 3942 C C . GLU C 1 72 ? -6.66667 38.64445 -11.92339 1.000 63.65000 71 GLU C C 1
ATOM 3943 O O . GLU C 1 72 ? -6.86597 39.66147 -11.25456 1.000 58.78000 71 GLU C O 1
ATOM 3949 N N . ASP C 1 73 ? -5.86417 38.61263 -12.99744 1.000 71.68000 72 ASP C N 1
ATOM 3950 C CA . ASP C 1 73 ? -5.29224 39.80919 -13.61830 1.000 74.86000 72 ASP C CA 1
ATOM 3951 C C . ASP C 1 73 ? -5.35253 39.57570 -15.13020 1.000 76.96000 72 ASP C C 1
ATOM 3952 O O . ASP C 1 73 ? -4.36527 39.18959 -15.76088 1.000 79.12000 72 ASP C O 1
ATOM 3957 N N . ASP C 1 74 ? -6.53363 39.81167 -15.70239 1.000 75.90000 73 ASP C N 1
ATOM 3958 C CA . ASP C 1 74 ? -6.75875 39.50925 -17.11414 1.000 82.01000 73 ASP C CA 1
ATOM 3959 C C . ASP C 1 74 ? -5.79070 40.20578 -18.06769 1.000 83.70000 73 ASP C C 1
ATOM 3960 O O . ASP C 1 74 ? -5.36741 39.55932 -19.04223 1.000 80.53000 73 ASP C O 1
ATOM 3965 N N . PRO C 1 75 ? -5.41891 41.48115 -17.88637 1.000 84.09000 74 PRO C N 1
ATOM 3966 C CA . PRO C 1 75 ? -4.44590 42.07147 -18.82281 1.000 83.49000 74 PRO C CA 1
ATOM 3967 C C . PRO C 1 75 ? -3.10488 41.35664 -18.83100 1.000 83.65000 74 PRO C C 1
ATOM 3968 O O . PRO C 1 75 ? -2.49405 41.21350 -19.89775 1.000 84.03000 74 PRO C O 1
ATOM 3972 N N . MET C 1 76 ? -2.63009 40.89459 -17.67596 1.000 80.16000 75 MET C N 1
ATOM 3973 C CA . MET C 1 76 ? -1.36485 40.17554 -17.59914 1.000 81.89000 75 MET C CA 1
ATOM 3974 C C . MET C 1 76 ? -1.51455 38.67092 -17.78558 1.000 77.70000 75 MET C C 1
ATOM 3975 O O . MET C 1 76 ? -0.51942 37.94935 -17.65689 1.000 79.31000 75 MET C O 1
ATOM 3980 N N . LYS C 1 77 ? -2.71802 38.18536 -18.08522 1.000 65.52000 76 LYS C N 1
ATOM 3981 C CA . LYS C 1 77 ? -2.98065 36.75916 -18.25911 1.000 63.44000 76 LYS C CA 1
ATOM 3982 C C . LYS C 1 77 ? -2.47592 35.96381 -17.05559 1.000 68.13000 76 LYS C C 1
ATOM 3983 O O . LYS C 1 77 ? -1.56024 35.14820 -17.15287 1.000 76.48000 76 LYS C O 1
ATOM 3989 N N . THR C 1 78 ? -3.07993 36.22570 -15.90085 1.000 58.43000 77 THR C N 1
ATOM 3990 C CA . THR C 1 78 ? -2.65096 35.58067 -14.66850 1.000 55.98000 77 THR C CA 1
ATOM 3991 C C . THR C 1 78 ? -3.85545 35.28636 -13.78884 1.000 58.73000 77 THR C C 1
ATOM 3992 O O . THR C 1 78 ? -4.72503 36.14496 -13.60732 1.000 53.77000 77 THR C O 1
ATOM 3996 N N . VAL C 1 79 ? -3.90469 34.06833 -13.25611 1.000 49.02000 78 VAL C N 1
ATOM 3997 C CA . VAL C 1 79 ? -4.89845 33.66640 -12.27074 1.000 47.35000 78 VAL C CA 1
ATOM 3998 C C . VAL C 1 79 ? -4.17579 33.36432 -10.96667 1.000 47.09000 78 VAL C C 1
ATOM 3999 O O . VAL C 1 79 ? -3.07826 32.79533 -10.96737 1.000 46.11000 78 VAL C O 1
ATOM 4003 N N . PHE C 1 80 ? -4.78886 33.74952 -9.85660 1.000 45.56000 79 PHE C N 1
ATOM 4004 C CA . PHE C 1 80 ? -4.18005 33.60853 -8.54573 1.000 48.13000 79 PHE C CA 1
ATOM 4005 C C . PHE C 1 80 ? -5.02142 32.68884 -7.67663 1.000 50.84000 79 PHE C C 1
ATOM 4006 O O . PHE C 1 80 ? -6.25366 32.68817 -7.76220 1.000 48.87000 79 PHE C O 1
ATOM 4014 N N . LEU C 1 81 ? -4.34299 31.89958 -6.85014 1.000 48.18000 80 LEU C N 1
ATOM 4015 C CA . LEU C 1 81 ? -4.97320 31.11448 -5.80160 1.000 45.81000 80 LEU C CA 1
ATOM 4016 C C . LEU C 1 81 ? -4.42936 31.58966 -4.46387 1.000 50.00000 80 LEU C C 1
ATOM 4017 O O . LEU C 1 81 ? -3.21137 31.62928 -4.26362 1.000 45.83000 80 LEU C O 1
ATOM 4022 N N . GLU C 1 82 ? -5.32684 31.94962 -3.55465 1.000 45.84000 81 GLU C N 1
ATOM 4023 C CA . GLU C 1 82 ? -4.95635 32.32914 -2.20090 1.000 45.46000 81 GLU C CA 1
ATOM 4024 C C . GLU C 1 82 ? -5.63366 31.37697 -1.23021 1.000 50.78000 81 GLU C C 1
ATOM 4025 O O . GLU C 1 82 ? -6.85798 31.21701 -1.26337 1.000 48.71000 81 GLU C O 1
ATOM 4031 N N . LEU C 1 83 ? -4.83699 30.73357 -0.38194 1.000 44.25000 82 LEU C N 1
ATOM 4032 C CA . LEU C 1 83 ? -5.34967 29.79214 0.60358 1.000 44.88000 82 LEU C CA 1
ATOM 4033 C C . LEU C 1 83 ? -4.86389 30.23172 1.97478 1.000 53.07000 82 LEU C C 1
ATOM 4034 O O . LEU C 1 83 ? -3.65423 30.31269 2.20848 1.000 51.32000 82 LEU C O 1
ATOM 4039 N N . ARG C 1 84 A -5.80132 30.51148 2.87328 1.000 54.45000 82 ARG C N 1
ATOM 4040 C CA . ARG C 1 84 A -5.51333 31.07515 4.18365 1.000 57.03000 82 ARG C CA 1
ATOM 4041 C C . ARG C 1 84 A -5.64577 30.00799 5.26160 1.000 53.71000 82 ARG C C 1
ATOM 4042 O O . ARG C 1 84 A -6.16629 28.91251 5.02796 1.000 43.96000 82 ARG C O 1
ATOM 4050 N N . SER C 1 85 B -5.16703 30.35241 6.45670 1.000 55.95000 82 SER C N 1
ATOM 4051 C CA . SER C 1 85 B -5.22162 29.47537 7.62602 1.000 61.01000 82 SER C CA 1
ATOM 4052 C C . SER C 1 85 B -4.64974 28.09466 7.30261 1.000 51.68000 82 SER C C 1
ATOM 4053 O O . SER C 1 85 B -5.31325 27.06492 7.43471 1.000 52.64000 82 SER C O 1
ATOM 4056 N N . LEU C 1 86 C -3.39232 28.09592 6.86807 1.000 46.35000 82 LEU C N 1
ATOM 4057 C CA . LEU C 1 86 C -2.74571 26.86735 6.42648 1.000 41.78000 82 LEU C CA 1
ATOM 4058 C C . LEU C 1 86 C -2.47851 25.93538 7.60187 1.000 43.70000 82 LEU C C 1
ATOM 4059 O O . LEU C 1 86 C -2.05598 26.36872 8.67737 1.000 49.08000 82 LEU C O 1
ATOM 4064 N N . THR C 1 87 ? -2.74424 24.64914 7.39583 1.000 40.07000 83 THR C N 1
ATOM 4065 C CA . THR C 1 87 ? -2.40014 23.60050 8.34658 1.000 47.05000 83 THR C CA 1
ATOM 4066 C C . THR C 1 87 ? -1.51519 22.56583 7.65554 1.000 49.90000 83 THR C C 1
ATOM 4067 O O . THR C 1 87 ? -1.15864 22.70140 6.48285 1.000 48.72000 83 THR C O 1
ATOM 4071 N N . SER C 1 88 ? -1.17349 21.51149 8.39923 1.000 52.87000 84 SER C N 1
ATOM 4072 C CA . SER C 1 88 ? -0.32358 20.46042 7.84958 1.000 49.06000 84 SER C CA 1
ATOM 4073 C C . SER C 1 88 ? -0.99554 19.73459 6.69262 1.000 52.63000 84 SER C C 1
ATOM 4074 O O . SER C 1 88 ? -0.31038 19.23120 5.79519 1.000 47.33000 84 SER C O 1
ATOM 4077 N N . ASP C 1 89 ? -2.32763 19.67205 6.68945 1.000 55.68000 85 ASP C N 1
ATOM 4078 C CA . ASP C 1 89 ? -3.04646 19.00138 5.61325 1.000 57.39000 85 ASP C CA 1
ATOM 4079 C C . ASP C 1 89 ? -2.97451 19.75699 4.29331 1.000 50.12000 85 ASP C C 1
ATOM 4080 O O . ASP C 1 89 ? -3.39859 19.21550 3.26714 1.000 50.83000 85 ASP C O 1
ATOM 4085 N N . ASP C 1 90 ? -2.44989 20.98041 4.28967 1.000 44.29000 86 ASP C N 1
ATOM 4086 C CA . ASP C 1 90 ? -2.32901 21.75615 3.06471 1.000 41.00000 86 ASP C CA 1
ATOM 4087 C C . ASP C 1 90 ? -0.96576 21.61237 2.39821 1.000 42.37000 86 ASP C C 1
ATOM 4088 O O . ASP C 1 90 ? -0.76912 22.15677 1.30596 1.000 35.44000 86 ASP C O 1
ATOM 4093 N N . THR C 1 91 ? -0.02486 20.90706 3.02555 1.000 42.96000 87 THR C N 1
ATOM 4094 C CA . THR C 1 91 ? 1.24179 20.60044 2.37313 1.000 38.12000 87 THR C CA 1
ATOM 4095 C C . THR C 1 91 ? 0.99601 19.71166 1.16171 1.000 41.59000 87 THR C C 1
ATOM 4096 O O . THR C 1 91 ? 0.26490 18.72025 1.24370 1.000 37.41000 87 THR C O 1
ATOM 4100 N N . GLY C 1 92 ? 1.59730 20.06943 0.03697 1.000 34.11000 88 GLY C N 1
ATOM 4101 C CA . GLY C 1 92 ? 1.47124 19.26316 -1.15775 1.000 34.63000 88 GLY C CA 1
ATOM 4102 C C . GLY C 1 92 ? 1.89029 20.06066 -2.37496 1.000 32.34000 88 GLY C C 1
ATOM 4103 O O . GLY C 1 92 ? 2.39183 21.17548 -2.26627 1.000 35.96000 88 GLY C O 1
ATOM 4104 N N . VAL C 1 93 ? 1.67206 19.45514 -3.53786 1.000 38.70000 89 VAL C N 1
ATOM 4105 C CA . VAL C 1 93 ? 1.98170 20.07636 -4.81967 1.000 36.95000 89 VAL C CA 1
ATOM 4106 C C . VAL C 1 93 ? 0.68366 20.60771 -5.40563 1.000 39.95000 89 VAL C C 1
ATOM 4107 O O . VAL C 1 93 ? -0.28931 19.85736 -5.55693 1.000 37.28000 89 VAL C O 1
ATOM 4111 N N . TYR C 1 94 ? 0.66674 21.89617 -5.73555 1.000 33.09000 90 TYR C N 1
ATOM 4112 C CA . TYR C 1 94 ? -0.52187 22.56752 -6.24834 1.000 43.02000 90 TYR C CA 1
ATOM 4113 C C . TYR C 1 94 ? -0.36728 22.76537 -7.74986 1.000 42.39000 90 TYR C C 1
ATOM 4114 O O . TYR C 1 94 ? 0.53742 23.47775 -8.19411 1.000 43.14000 90 TYR C O 1
ATOM 4123 N N . TYR C 1 95 ? -1.24122 22.13001 -8.52322 1.000 34.49000 91 TYR C N 1
ATOM 4124 C CA . TYR C 1 95 ? -1.18423 22.17739 -9.97754 1.000 35.18000 91 TYR C CA 1
ATOM 4125 C C . TYR C 1 95 ? -2.21005 23.16570 -10.51463 1.000 43.38000 91 TYR C C 1
ATOM 4126 O O . TYR C 1 95 ? -3.38301 23.12687 -10.12736 1.000 39.44000 91 TYR C O 1
ATOM 4135 N N . CYS C 1 96 ? -1.76405 24.03655 -11.41108 1.000 34.27000 92 CYS C N 1
ATOM 4136 C CA . CYS C 1 96 ? -2.65352 24.80971 -12.26012 1.000 42.52000 92 CYS C CA 1
ATOM 4137 C C . CYS C 1 96 ? -2.93023 24.01665 -13.52916 1.000 41.67000 92 CYS C C 1
ATOM 4138 O O . CYS C 1 96 ? -2.02516 23.40016 -14.09325 1.000 47.14000 92 CYS C O 1
ATOM 4141 N N . THR C 1 97 ? -4.18204 24.02199 -13.97675 1.000 37.64000 93 THR C N 1
ATOM 4142 C CA . THR C 1 97 ? -4.52665 23.30771 -15.19648 1.000 35.68000 93 THR C CA 1
ATOM 4143 C C . THR C 1 97 ? -5.48120 24.14758 -16.03287 1.000 41.00000 93 THR C C 1
ATOM 4144 O O . THR C 1 97 ? -6.29602 24.90946 -15.50439 1.000 48.13000 93 THR C O 1
ATOM 4148 N N . ARG C 1 98 ? -5.35031 24.01819 -17.35153 1.000 38.22000 94 ARG C N 1
ATOM 4149 C CA . ARG C 1 98 ? -6.16915 24.75080 -18.31180 1.000 38.48000 94 ARG C CA 1
ATOM 4150 C C . ARG C 1 98 ? -7.05065 23.73915 -19.02652 1.000 43.12000 94 ARG C C 1
ATOM 4151 O O . ARG C 1 98 ? -6.54965 22.87958 -19.75781 1.000 42.94000 94 ARG C O 1
ATOM 4159 N N . TRP C 1 99 ? -8.35850 23.85177 -18.82341 1.000 46.09000 95 TRP C N 1
ATOM 4160 C CA . TRP C 1 99 ? -9.30573 22.81436 -19.19420 1.000 52.15000 95 TRP C CA 1
ATOM 4161 C C . TRP C 1 99 ? -10.32740 23.35611 -20.18665 1.000 54.84000 95 TRP C C 1
ATOM 4162 O O . TRP C 1 99 ? -10.66696 24.54271 -20.17366 1.000 51.18000 95 TRP C O 1
ATOM 4173 N N . ARG C 1 100 ? -10.81051 22.46759 -21.05376 1.000 70.20000 96 ARG C N 1
ATOM 4174 C CA . ARG C 1 100 ? -11.79681 22.82725 -22.07106 1.000 80.54000 96 ARG C CA 1
ATOM 4175 C C . ARG C 1 100 ? -12.61081 21.56961 -22.36562 1.000 90.84000 96 ARG C C 1
ATOM 4176 O O . ARG C 1 100 ? -12.15131 20.68956 -23.09932 1.000 95.00000 96 ARG C O 1
ATOM 4184 N N . GLY C 1 101 ? -13.80503 21.48882 -21.78744 1.000 92.06000 97 GLY C N 1
ATOM 4185 C CA . GLY C 1 101 ? -14.64804 20.31615 -21.94097 1.000 93.05000 97 GLY C CA 1
ATOM 4186 C C . GLY C 1 101 ? -15.51696 20.33415 -23.18326 1.000 93.71000 97 GLY C C 1
ATOM 4187 O O . GLY C 1 101 ? -15.73408 19.30046 -23.81620 1.000 92.19000 97 GLY C O 1
ATOM 4188 N N . ASP C 1 115 K -11.02600 16.30497 -28.77058 1.000 115.93000 100 ASP C N 1
ATOM 4189 C CA . ASP C 1 115 K -11.70478 17.59523 -28.73710 1.000 116.36000 100 ASP C CA 1
ATOM 4190 C C . ASP C 1 115 K -11.43782 18.30989 -27.41375 1.000 111.83000 100 ASP C C 1
ATOM 4191 O O . ASP C 1 115 K -11.31564 19.53449 -27.37058 1.000 111.56000 100 ASP C O 1
ATOM 4196 N N . ALA C 1 116 L -11.34084 17.53536 -26.33587 1.000 108.36000 100 ALA C N 1
ATOM 4197 C CA . ALA C 1 116 L -11.12099 18.09370 -25.00737 1.000 102.77000 100 ALA C CA 1
ATOM 4198 C C . ALA C 1 116 L -9.66129 18.50721 -24.85294 1.000 101.84000 100 ALA C C 1
ATOM 4199 O O . ALA C 1 116 L -8.76124 17.66147 -24.89421 1.000 103.80000 100 ALA C O 1
ATOM 4201 N N . SER C 1 117 M -9.42853 19.80512 -24.67638 1.000 100.15000 100 SER C N 1
ATOM 4202 C CA . SER C 1 117 M -8.08980 20.33294 -24.45237 1.000 94.32000 100 SER C CA 1
ATOM 4203 C C . SER C 1 117 M -7.78535 20.32792 -22.95918 1.000 78.02000 100 SER C C 1
ATOM 4204 O O . SER C 1 117 M -8.61778 20.74854 -22.14771 1.000 76.50000 100 SER C O 1
ATOM 4207 N N . ASP C 1 118 ? -6.59285 19.85528 -22.60094 1.000 58.77000 101 ASP C N 1
ATOM 4208 C CA . ASP C 1 118 ? -6.21313 19.72977 -21.19739 1.000 58.46000 101 ASP C CA 1
ATOM 4209 C C . ASP C 1 118 ? -4.70691 19.90088 -21.07027 1.000 61.84000 101 ASP C C 1
ATOM 4210 O O . ASP C 1 118 ? -3.94257 19.07459 -21.57853 1.000 67.52000 101 ASP C O 1
ATOM 4215 N N . VAL C 1 119 ? -4.28625 20.96789 -20.39387 1.000 52.40000 102 VAL C N 1
ATOM 4216 C CA . VAL C 1 119 ? -2.87836 21.27710 -20.17768 1.000 48.48000 102 VAL C CA 1
ATOM 4217 C C . VAL C 1 119 ? -2.64982 21.46636 -18.68434 1.000 45.51000 102 VAL C C 1
ATOM 4218 O O . VAL C 1 119 ? -3.46689 22.08766 -17.99686 1.000 50.04000 102 VAL C O 1
ATOM 4222 N N . TRP C 1 120 ? -1.53837 20.93551 -18.18313 1.000 41.60000 103 TRP C N 1
ATOM 4223 C CA . TRP C 1 120 ? -1.20084 20.99295 -16.76834 1.000 37.70000 103 TRP C CA 1
ATOM 4224 C C . TRP C 1 120 ? 0.12056 21.71988 -16.57391 1.000 50.07000 103 TRP C C 1
ATOM 4225 O O . TRP C 1 120 ? 1.08896 21.47483 -17.30043 1.000 52.23000 103 TRP C O 1
ATOM 4236 N N . GLY C 1 121 ? 0.15723 22.60789 -15.58517 1.000 44.28000 104 GLY C N 1
ATOM 4237 C CA . GLY C 1 121 ? 1.38483 23.24949 -15.18970 1.000 46.48000 104 GLY C CA 1
ATOM 4238 C C . GLY C 1 121 ? 2.29163 22.29136 -14.44498 1.000 42.42000 104 GLY C C 1
ATOM 4239 O O . GLY C 1 121 ? 1.89262 21.18205 -14.07505 1.000 41.09000 104 GLY C O 1
ATOM 4240 N N . PRO C 1 122 ? 3.53913 22.70311 -14.20723 1.000 50.82000 105 PRO C N 1
ATOM 4241 C CA . PRO C 1 122 ? 4.47972 21.80895 -13.51552 1.000 53.57000 105 PRO C CA 1
ATOM 4242 C C . PRO C 1 122 ? 4.16253 21.63468 -12.04480 1.000 52.42000 105 PRO C C 1
ATOM 4243 O O . PRO C 1 122 ? 4.65978 20.68391 -11.43035 1.000 51.46000 105 PRO C O 1
ATOM 4247 N N . GLY C 1 123 ? 3.36490 22.51488 -11.46481 1.000 50.11000 106 GLY C N 1
ATOM 4248 C CA . GLY C 1 123 ? 3.00593 22.40236 -10.06842 1.000 41.58000 106 GLY C CA 1
ATOM 4249 C C . GLY C 1 123 ? 3.88213 23.26535 -9.18447 1.000 43.07000 106 GLY C C 1
ATOM 4250 O O . GLY C 1 123 ? 5.04172 23.55462 -9.49618 1.000 49.81000 106 GLY C O 1
ATOM 4251 N N . THR C 1 124 ? 3.31904 23.68756 -8.05917 1.000 38.65000 107 THR C N 1
ATOM 4252 C CA . THR C 1 124 ? 4.01775 24.50261 -7.07606 1.000 38.15000 107 THR C CA 1
ATOM 4253 C C . THR C 1 124 ? 4.00765 23.75401 -5.75480 1.000 49.21000 107 THR C C 1
ATOM 4254 O O . THR C 1 124 ? 2.93682 23.44827 -5.22064 1.000 45.93000 107 THR C O 1
ATOM 4258 N N . LYS C 1 125 ? 5.19196 23.45031 -5.23784 1.000 42.71000 108 LYS C N 1
ATOM 4259 C CA . LYS C 1 125 ? 5.29742 22.73175 -3.97886 1.000 42.99000 108 LYS C CA 1
ATOM 4260 C C . LYS C 1 125 ? 5.06315 23.69304 -2.82130 1.000 42.68000 108 LYS C C 1
ATOM 4261 O O . LYS C 1 125 ? 5.68771 24.75504 -2.74883 1.000 43.07000 108 LYS C O 1
ATOM 4267 N N . VAL C 1 126 ? 4.15458 23.32769 -1.92228 1.000 40.69000 109 VAL C N 1
ATOM 4268 C CA . VAL C 1 126 ? 3.85340 24.12852 -0.74260 1.000 43.84000 109 VAL C CA 1
ATOM 4269 C C . VAL C 1 126 ? 4.13091 23.27744 0.48537 1.000 40.57000 109 VAL C C 1
ATOM 4270 O O . VAL C 1 126 ? 3.56297 22.18829 0.63411 1.000 38.00000 109 VAL C O 1
ATOM 4274 N N . ILE C 1 127 ? 4.99312 23.77550 1.36597 1.000 39.01000 110 ILE C N 1
ATOM 4275 C CA . ILE C 1 127 ? 5.34296 23.09427 2.60471 1.000 41.25000 110 ILE C CA 1
ATOM 4276 C C . ILE C 1 127 ? 4.85161 23.95163 3.75887 1.000 42.91000 110 ILE C C 1
ATOM 4277 O O . ILE C 1 127 ? 5.27968 25.10221 3.90878 1.000 50.05000 110 ILE C O 1
ATOM 4282 N N . VAL C 1 128 ? 3.96227 23.39797 4.57291 1.000 39.10000 111 VAL C N 1
ATOM 4283 C CA . VAL C 1 128 ? 3.44986 24.08663 5.74963 1.000 46.22000 111 VAL C CA 1
ATOM 4284 C C . VAL C 1 128 ? 4.25315 23.60319 6.94836 1.000 43.92000 111 VAL C C 1
ATOM 4285 O O . VAL C 1 128 ? 4.06116 22.48139 7.43077 1.000 44.56000 111 VAL C O 1
ATOM 4289 N N . SER C 1 129 ? 5.15851 24.45359 7.42435 1.000 43.71000 112 SER C N 1
ATOM 4290 C CA . SER C 1 129 ? 6.04843 24.11411 8.52377 1.000 50.26000 112 SER C CA 1
ATOM 4291 C C . SER C 1 129 ? 6.58725 25.40406 9.11958 1.000 45.81000 112 SER C C 1
ATOM 4292 O O . SER C 1 129 ? 6.90888 26.33951 8.38503 1.000 47.28000 112 SER C O 1
ATOM 4295 N N . ALA C 1 130 ? 6.68263 25.44496 10.44631 1.000 46.08000 113 ALA C N 1
ATOM 4296 C CA . ALA C 1 130 ? 7.28002 26.57247 11.14907 1.000 52.44000 113 ALA C CA 1
ATOM 4297 C C . ALA C 1 130 ? 8.78356 26.42168 11.32414 1.000 58.00000 113 ALA C C 1
ATOM 4298 O O . ALA C 1 130 ? 9.40649 27.25516 11.98929 1.000 62.75000 113 ALA C O 1
ATOM 4300 N N . ALA C 1 131 ? 9.37684 25.38818 10.73800 1.000 51.92000 114 ALA C N 1
ATOM 4301 C CA . ALA C 1 131 ? 10.77767 25.08538 10.97013 1.000 52.44000 114 ALA C CA 1
ATOM 4302 C C . ALA C 1 131 ? 11.68619 25.95250 10.10969 1.000 51.89000 114 ALA C C 1
ATOM 4303 O O . ALA C 1 131 ? 11.32447 26.37954 9.01031 1.000 57.33000 114 ALA C O 1
ATOM 4305 N N . SER C 1 132 ? 12.87883 26.20816 10.63014 1.000 48.44000 115 SER C N 1
ATOM 4306 C CA . SER C 1 132 ? 13.96404 26.80505 9.87221 1.000 41.26000 115 SER C CA 1
ATOM 4307 C C . SER C 1 132 ? 14.94799 25.71542 9.45797 1.000 44.27000 115 SER C C 1
ATOM 4308 O O . SER C 1 132 ? 14.80872 24.54742 9.83255 1.000 48.47000 115 SER C O 1
ATOM 4311 N N . THR C 1 133 ? 15.94340 26.10707 8.66191 1.000 47.27000 116 THR C N 1
ATOM 4312 C CA . THR C 1 133 ? 16.96323 25.15972 8.22587 1.000 49.58000 116 THR C CA 1
ATOM 4313 C C . THR C 1 133 ? 17.61304 24.49575 9.43217 1.000 44.78000 116 THR C C 1
ATOM 4314 O O . THR C 1 133 ? 18.03044 25.16981 10.37829 1.000 44.39000 116 THR C O 1
ATOM 4318 N N . LYS C 1 134 ? 17.67811 23.16610 9.40528 1.000 39.42000 117 LYS C N 1
ATOM 4319 C CA . LYS C 1 134 ? 18.15541 22.40775 10.55222 1.000 43.02000 117 LYS C CA 1
ATOM 4320 C C . LYS C 1 134 ? 18.80128 21.11742 10.06963 1.000 47.78000 117 LYS C C 1
ATOM 4321 O O . LYS C 1 134 ? 18.23683 20.41551 9.22598 1.000 44.94000 117 LYS C O 1
ATOM 4327 N N . GLY C 1 135 ? 19.98369 20.81491 10.59869 1.000 42.83000 118 GLY C N 1
ATOM 4328 C CA . GLY C 1 135 ? 20.69105 19.61108 10.23497 1.000 36.94000 118 GLY C CA 1
ATOM 4329 C C . GLY C 1 135 ? 20.11133 18.38702 10.91355 1.000 36.14000 118 GLY C C 1
ATOM 4330 O O . GLY C 1 135 ? 19.48068 18.47170 11.97202 1.000 37.93000 118 GLY C O 1
ATOM 4331 N N . PRO C 1 136 ? 20.31680 17.21989 10.31478 1.000 36.38000 119 PRO C N 1
ATOM 4332 C CA . PRO C 1 136 ? 19.75144 15.99271 10.87791 1.000 36.54000 119 PRO C CA 1
ATOM 4333 C C . PRO C 1 136 ? 20.56519 15.46201 12.04365 1.000 44.05000 119 PRO C C 1
ATOM 4334 O O . PRO C 1 136 ? 21.78670 15.61676 12.11076 1.000 53.15000 119 PRO C O 1
ATOM 4338 N N . SER C 1 137 ? 19.86002 14.82606 12.97231 1.000 40.01000 120 SER C N 1
ATOM 4339 C CA . SER C 1 137 ? 20.48134 13.97649 13.97491 1.000 38.51000 120 SER C CA 1
ATOM 4340 C C . SER C 1 137 ? 20.31230 12.52880 13.53146 1.000 41.53000 120 SER C C 1
ATOM 4341 O O . SER C 1 137 ? 19.22886 12.13197 13.09079 1.000 45.83000 120 SER C O 1
ATOM 4344 N N . VAL C 1 138 ? 21.38992 11.75508 13.61401 1.000 31.39000 121 VAL C N 1
ATOM 4345 C CA . VAL C 1 138 ? 21.45231 10.41773 13.03797 1.000 36.05000 121 VAL C CA 1
ATOM 4346 C C . VAL C 1 138 ? 21.62150 9.40988 14.16436 1.000 36.54000 121 VAL C C 1
ATOM 4347 O O . VAL C 1 138 ? 22.53150 9.53967 14.99099 1.000 41.95000 121 VAL C O 1
ATOM 4351 N N . PHE C 1 139 ? 20.73856 8.41404 14.19801 1.000 35.18000 122 PHE C N 1
ATOM 4352 C CA . PHE C 1 139 ? 20.70999 7.41775 15.24635 1.000 38.69000 122 PHE C CA 1
ATOM 4353 C C . PHE C 1 139 ? 20.84594 6.02500 14.64609 1.000 38.53000 122 PHE C C 1
ATOM 4354 O O . PHE C 1 139 ? 20.34553 5.77110 13.54442 1.000 39.46000 122 PHE C O 1
ATOM 4362 N N . PRO C 1 140 ? 21.51264 5.10774 15.33666 1.000 35.58000 123 PRO C N 1
ATOM 4363 C CA . PRO C 1 140 ? 21.72157 3.77330 14.77160 1.000 41.92000 123 PRO C CA 1
ATOM 4364 C C . PRO C 1 140 ? 20.48181 2.89846 14.88816 1.000 40.05000 123 PRO C C 1
ATOM 4365 O O . PRO C 1 140 ? 19.74206 2.95029 15.87481 1.000 39.79000 123 PRO C O 1
ATOM 4369 N N . LEU C 1 141 ? 20.25162 2.10522 13.84505 1.000 35.90000 124 LEU C N 1
ATOM 4370 C CA . LEU C 1 141 ? 19.29136 1.00438 13.87172 1.000 34.10000 124 LEU C CA 1
ATOM 4371 C C . LEU C 1 141 ? 20.14069 -0.25313 13.98520 1.000 37.22000 124 LEU C C 1
ATOM 4372 O O . LEU C 1 141 ? 20.54852 -0.84215 12.98527 1.000 37.34000 124 LEU C O 1
ATOM 4377 N N . ALA C 1 142 ? 20.42718 -0.64675 15.21984 1.000 42.53000 125 ALA C N 1
ATOM 4378 C CA . ALA C 1 142 ? 21.42349 -1.67599 15.47698 1.000 42.99000 125 ALA C CA 1
ATOM 4379 C C . ALA C 1 142 ? 20.85390 -3.06229 15.18611 1.000 49.43000 125 ALA C C 1
ATOM 4380 O O . ALA C 1 142 ? 19.71534 -3.35772 15.55750 1.000 43.86000 125 ALA C O 1
ATOM 4382 N N . PRO C 1 143 ? 21.62583 -3.92986 14.53641 1.000 54.86000 126 PRO C N 1
ATOM 4383 C CA . PRO C 1 143 ? 21.15048 -5.29577 14.29949 1.000 53.76000 126 PRO C CA 1
ATOM 4384 C C . PRO C 1 143 ? 21.05610 -6.06413 15.60715 1.000 62.45000 126 PRO C C 1
ATOM 4385 O O . PRO C 1 143 ? 21.89819 -5.91705 16.49582 1.000 61.09000 126 PRO C O 1
ATOM 4389 N N . SER C 1 144 ? 20.01151 -6.88314 15.72322 1.000 66.23000 127 SER C N 1
ATOM 4390 C CA . SER C 1 144 ? 19.77864 -7.63335 16.95117 1.000 76.04000 127 SER C CA 1
ATOM 4391 C C . SER C 1 144 ? 20.67055 -8.86695 17.01354 1.000 79.23000 127 SER C C 1
ATOM 4392 O O . SER C 1 144 ? 21.64777 -8.97453 16.26588 1.000 83.05000 127 SER C O 1
ATOM 4395 N N . SER C 1 145 ? 20.33839 -9.79915 17.90098 1.000 90.19000 128 SER C N 1
ATOM 4396 C CA . SER C 1 145 ? 21.10749 -11.02787 18.06793 1.000 95.42000 128 SER C CA 1
ATOM 4397 C C . SER C 1 145 ? 21.14853 -11.85295 16.78359 1.000 96.56000 128 SER C C 1
ATOM 4398 O O . SER C 1 145 ? 22.19082 -11.95805 16.13574 1.000 91.75000 128 SER C O 1
ATOM 4401 N N . GLY C 1 150 ? 23.82183 -18.23747 10.58491 1.000 83.64000 133 GLY C N 1
ATOM 4402 C CA . GLY C 1 150 ? 23.66912 -18.55499 9.17675 1.000 92.41000 133 GLY C CA 1
ATOM 4403 C C . GLY C 1 150 ? 22.39363 -18.00444 8.56855 1.000 100.36000 133 GLY C C 1
ATOM 4404 O O . GLY C 1 150 ? 21.56825 -18.75495 8.04542 1.000 104.75000 133 GLY C O 1
ATOM 4405 N N . GLY C 1 151 ? 22.23430 -16.68474 8.63987 1.000 95.61000 134 GLY C N 1
ATOM 4406 C CA . GLY C 1 1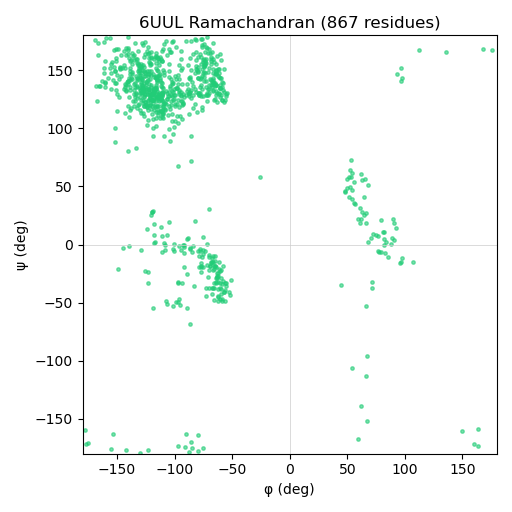51 ? 21.06069 -16.02554 8.10173 1.000 84.70000 134 GLY C CA 1
ATOM 4407 C C . GLY C 1 151 ? 21.32970 -14.59109 7.69588 1.000 74.06000 134 GLY C C 1
ATOM 4408 O O . GLY C 1 151 ? 22.48882 -14.18790 7.54825 1.000 60.34000 134 GLY C O 1
ATOM 4409 N N . THR C 1 152 ? 20.26913 -13.80818 7.51811 1.000 70.99000 135 THR C N 1
ATOM 4410 C CA . THR C 1 152 ? 20.37678 -12.42202 7.08283 1.000 62.58000 135 THR C CA 1
ATOM 4411 C C . THR C 1 152 ? 19.97972 -11.49035 8.21756 1.000 50.63000 135 THR C C 1
ATOM 4412 O O . THR C 1 152 ? 18.90081 -11.64081 8.80018 1.000 50.98000 135 THR C O 1
ATOM 4416 N N . ALA C 1 153 ? 20.84880 -10.53308 8.52451 1.000 46.06000 136 ALA C N 1
ATOM 4417 C CA . ALA C 1 153 ? 20.55282 -9.48297 9.48571 1.000 38.24000 136 ALA C CA 1
ATOM 4418 C C . ALA C 1 153 ? 20.24622 -8.17680 8.75984 1.000 38.44000 136 ALA C C 1
ATOM 4419 O O . ALA C 1 153 ? 20.52534 -8.01198 7.57165 1.000 42.75000 136 ALA C O 1
ATOM 4421 N N . ALA C 1 154 ? 19.67405 -7.23423 9.49898 1.000 33.96000 137 ALA C N 1
ATOM 4422 C CA . ALA C 1 154 ? 19.37191 -5.91357 8.97025 1.000 34.98000 137 ALA C CA 1
ATOM 4423 C C . ALA C 1 154 ? 19.85460 -4.85321 9.94697 1.000 36.93000 137 ALA C C 1
ATOM 4424 O O . ALA C 1 154 ? 19.77728 -5.03475 11.16548 1.000 40.49000 137 ALA C O 1
ATOM 4426 N N . LEU C 1 155 ? 20.36156 -3.75176 9.40448 1.000 34.39000 138 LEU C N 1
ATOM 4427 C CA . LEU C 1 155 ? 20.79544 -2.62358 10.21360 1.000 36.16000 138 LEU C CA 1
ATOM 4428 C C . LEU C 1 155 ? 20.57970 -1.35899 9.40101 1.000 35.35000 138 LEU C C 1
ATOM 4429 O O . LEU C 1 155 ? 20.30736 -1.41171 8.19856 1.000 38.31000 138 LEU C O 1
ATOM 4434 N N . GLY C 1 156 ? 20.69349 -0.21634 10.06418 1.000 33.73000 139 GLY C N 1
ATOM 4435 C CA . GLY C 1 156 ? 20.45486 1.01842 9.35190 1.000 34.54000 139 GLY C CA 1
ATOM 4436 C C . GLY C 1 156 ? 20.72498 2.24524 10.19278 1.000 36.60000 139 GLY C C 1
ATOM 4437 O O . GLY C 1 156 ? 21.27148 2.16867 11.29593 1.000 33.99000 139 GLY C O 1
ATOM 4438 N N . CYS C 1 157 ? 20.33227 3.38805 9.63349 1.000 31.86000 140 CYS C N 1
ATOM 4439 C CA . CYS C 1 157 ? 20.45953 4.68824 10.27410 1.000 33.97000 140 CYS C CA 1
ATOM 4440 C C . CYS C 1 157 ? 19.12947 5.41265 10.19237 1.000 34.86000 140 CYS C C 1
ATOM 4441 O O . CYS C 1 157 ? 18.51480 5.46444 9.12296 1.000 36.27000 140 CYS C O 1
ATOM 4444 N N . LEU C 1 158 ? 18.69433 5.96989 11.31633 1.000 39.46000 141 LEU C N 1
ATOM 4445 C CA . LEU C 1 158 ? 17.51711 6.82422 11.37181 1.000 35.85000 141 LEU C CA 1
ATOM 4446 C C . LEU C 1 158 ? 17.97290 8.27603 11.28667 1.000 41.79000 141 LEU C C 1
ATOM 4447 O O . LEU C 1 158 ? 18.71476 8.74950 12.15336 1.000 40.10000 141 LEU C O 1
ATOM 4452 N N . VAL C 1 159 ? 17.53745 8.96877 10.24105 1.000 35.28000 142 VAL C N 1
ATOM 4453 C CA . VAL C 1 159 ? 17.93371 10.34094 9.95224 1.000 29.87000 142 VAL C CA 1
ATOM 4454 C C . VAL C 1 159 ? 16.74615 11.22011 10.31948 1.000 38.87000 142 VAL C C 1
ATOM 4455 O O . VAL C 1 159 ? 15.79049 11.34347 9.54589 1.000 41.09000 142 VAL C O 1
ATOM 4459 N N . LYS C 1 160 ? 16.79311 11.83955 11.49433 1.000 39.24000 143 LYS C N 1
ATOM 4460 C CA . LYS C 1 160 ? 15.61462 12.45373 12.08570 1.000 41.89000 143 LYS C CA 1
ATOM 4461 C C . LYS C 1 160 ? 15.77422 13.96399 12.22043 1.000 47.71000 143 LYS C C 1
ATOM 4462 O O . LYS C 1 160 ? 16.87558 14.46524 12.47114 1.000 39.02000 143 LYS C O 1
ATOM 4468 N N . ASP C 1 161 ? 14.66195 14.67919 12.02005 1.000 43.18000 144 ASP C N 1
ATOM 4469 C CA . ASP C 1 161 ? 14.50242 16.08351 12.39391 1.000 35.86000 144 ASP C CA 1
ATOM 4470 C C . ASP C 1 161 ? 15.40220 17.04463 11.62804 1.000 39.94000 144 ASP C C 1
ATOM 4471 O O . ASP C 1 161 ? 16.15141 17.81510 12.23690 1.000 41.85000 144 ASP C O 1
ATOM 4476 N N . TYR C 1 162 ? 15.31623 17.03610 10.30221 1.000 36.62000 145 TYR C N 1
ATOM 4477 C CA . TYR C 1 162 ? 16.03315 17.99310 9.47518 1.000 38.72000 145 TYR C CA 1
ATOM 4478 C C . TYR C 1 162 ? 15.05404 18.80694 8.64009 1.000 42.29000 145 TYR C C 1
ATOM 4479 O O . TYR C 1 162 ? 13.87457 18.45868 8.50498 1.000 44.83000 145 TYR C O 1
ATOM 4488 N N . PHE C 1 163 ? 15.56813 19.90763 8.07565 1.000 38.09000 146 PHE C N 1
ATOM 4489 C CA . PHE C 1 163 ? 14.77162 20.78055 7.22499 1.000 39.74000 146 PHE C CA 1
ATOM 4490 C C . PHE C 1 163 ? 15.69785 21.71089 6.46412 1.000 44.54000 146 PHE C C 1
ATOM 4491 O O . PHE C 1 163 ? 16.64651 22.24031 7.06037 1.000 43.72000 146 PHE C O 1
ATOM 4499 N N . PRO C 1 164 ? 15.47345 21.92660 5.16197 1.000 43.58000 147 PRO C N 1
ATOM 4500 C CA . PRO C 1 164 ? 14.44215 21.24283 4.38216 1.000 48.67000 147 PRO C CA 1
ATOM 4501 C C . PRO C 1 164 ? 14.97221 19.96494 3.74509 1.000 46.73000 147 PRO C C 1
ATOM 4502 O O . PRO C 1 164 ? 16.01502 19.45372 4.14902 1.000 45.19000 147 PRO C O 1
ATOM 4506 N N . GLU C 1 165 ? 14.24286 19.45951 2.75737 1.000 45.41000 148 GLU C N 1
ATOM 4507 C CA . GLU C 1 165 ? 14.73432 18.37698 1.93033 1.000 46.03000 148 GLU C CA 1
ATOM 4508 C C . GLU C 1 165 ? 15.82284 18.90149 0.99966 1.000 43.68000 148 GLU C C 1
ATOM 4509 O O . GLU C 1 165 ? 15.87018 20.09624 0.70518 1.000 47.91000 148 GLU C O 1
ATOM 4515 N N . PRO C 1 166 ? 16.72235 18.02393 0.52045 1.000 42.31000 149 PRO C N 1
ATOM 4516 C CA . PRO C 1 166 ? 16.82651 16.59242 0.80529 1.000 46.65000 149 PRO C CA 1
ATOM 4517 C C . PRO C 1 166 ? 18.02697 16.22365 1.66707 1.000 47.43000 149 PRO C C 1
ATOM 4518 O O . PRO C 1 166 ? 18.88998 17.06251 1.93886 1.000 44.47000 149 PRO C O 1
ATOM 4522 N N . VAL C 1 167 ? 18.08232 14.96598 2.08736 1.000 38.18000 150 VAL C N 1
ATOM 4523 C CA . VAL C 1 167 ? 19.33291 14.36102 2.51031 1.000 38.60000 150 VAL C CA 1
ATOM 4524 C C . VAL C 1 167 ? 19.65929 13.25148 1.52627 1.000 47.67000 150 VAL C C 1
ATOM 4525 O O . VAL C 1 167 ? 18.79772 12.75106 0.79698 1.000 44.31000 150 VAL C O 1
ATOM 4529 N N . THR C 1 168 ? 20.93135 12.87749 1.49856 1.000 43.52000 151 THR C N 1
ATOM 4530 C CA . THR C 1 168 ? 21.37711 11.70876 0.76543 1.000 46.10000 151 THR C CA 1
ATOM 4531 C C . THR C 1 168 ? 22.16115 10.82242 1.71886 1.000 45.35000 151 THR C C 1
ATOM 4532 O O . THR C 1 168 ? 22.83568 11.30739 2.63013 1.000 44.83000 151 THR C O 1
ATOM 4536 N N . VAL C 1 169 ? 22.03177 9.51479 1.52833 1.000 41.45000 152 VAL C N 1
ATOM 4537 C CA . VAL C 1 169 ? 22.65058 8.53235 2.40568 1.000 37.73000 152 VAL C CA 1
ATOM 4538 C C . VAL C 1 169 ? 23.47145 7.57830 1.55571 1.000 40.57000 152 VAL C C 1
ATOM 4539 O O . VAL C 1 169 ? 22.99133 7.08026 0.53249 1.000 47.04000 152 VAL C O 1
ATOM 4543 N N . SER C 1 170 ? 24.70638 7.33603 1.97124 1.000 38.92000 153 SER C N 1
ATOM 4544 C CA . SER C 1 170 ? 25.51630 6.25865 1.43219 1.000 34.84000 153 SER C CA 1
ATOM 4545 C C . SER C 1 170 ? 25.95074 5.36419 2.58190 1.000 32.92000 153 SER C C 1
ATOM 4546 O O . SER C 1 170 ? 25.76201 5.68911 3.75697 1.000 34.53000 153 SER C O 1
ATOM 4549 N N . TRP C 1 171 ? 26.52389 4.21902 2.23416 1.000 33.02000 154 TRP C N 1
ATOM 4550 C CA . TRP C 1 171 ? 27.06313 3.29528 3.21758 1.000 35.59000 154 TRP C CA 1
ATOM 4551 C C . TRP C 1 171 ? 28.50582 2.97749 2.86742 1.000 42.09000 154 TRP C C 1
ATOM 4552 O O . TRP C 1 171 ? 28.82167 2.69783 1.70756 1.000 38.61000 154 TRP C O 1
ATOM 4563 N N . ASN C 1 172 ? 29.36962 3.02742 3.88197 1.000 39.38000 155 ASN C N 1
ATOM 4564 C CA . ASN C 1 172 ? 30.80342 2.78659 3.73158 1.000 44.86000 155 ASN C CA 1
ATOM 4565 C C . ASN C 1 172 ? 31.37388 3.58638 2.56045 1.000 44.70000 155 ASN C C 1
ATOM 4566 O O . ASN C 1 172 ? 32.11838 3.07240 1.72382 1.000 40.68000 155 ASN C O 1
ATOM 4571 N N . SER C 1 173 ? 30.97956 4.86201 2.49795 1.000 48.11000 156 SER C N 1
ATOM 4572 C CA . SER C 1 173 ? 31.45933 5.80656 1.48676 1.000 49.19000 156 SER C CA 1
ATOM 4573 C C . SER C 1 173 ? 31.20279 5.29861 0.07064 1.000 57.13000 156 SER C C 1
ATOM 4574 O O . SER C 1 173 ? 31.99189 5.53227 -0.84813 1.000 59.63000 156 SER C O 1
ATOM 4577 N N . GLY C 1 174 ? 30.07956 4.60127 -0.10933 1.000 51.94000 157 GLY C N 1
ATOM 4578 C CA . GLY C 1 174 ? 29.70222 4.08136 -1.40580 1.000 45.21000 157 GLY C CA 1
ATOM 4579 C C . GLY C 1 174 ? 30.24007 2.70645 -1.74126 1.000 49.21000 157 GLY C C 1
ATOM 4580 O O . GLY C 1 174 ? 29.97320 2.20884 -2.84302 1.000 58.46000 157 GLY C O 1
ATOM 4581 N N . ALA C 1 175 ? 30.99351 2.07620 -0.83886 1.000 43.52000 158 ALA C N 1
ATOM 4582 C CA . ALA C 1 175 ? 31.46877 0.72013 -1.08422 1.000 43.28000 158 ALA C CA 1
ATOM 4583 C C . ALA C 1 175 ? 30.38464 -0.32895 -0.87663 1.000 52.47000 158 ALA C C 1
ATOM 4584 O O . ALA C 1 175 ? 30.47948 -1.42124 -1.44906 1.000 50.03000 158 ALA C O 1
ATOM 4586 N N . LEU C 1 176 ? 29.36473 -0.02599 -0.07563 1.000 56.08000 159 LEU C N 1
ATOM 4587 C CA . LEU C 1 176 ? 28.26607 -0.94548 0.20578 1.000 46.71000 159 LEU C CA 1
ATOM 4588 C C . LEU C 1 176 ? 27.00939 -0.40432 -0.46490 1.000 45.45000 159 LEU C C 1
ATOM 4589 O O . LEU C 1 176 ? 26.46063 0.61688 -0.03701 1.000 39.97000 159 LEU C O 1
ATOM 4594 N N . THR C 1 177 ? 26.56574 -1.07896 -1.52585 1.000 48.83000 160 THR C N 1
ATOM 4595 C CA . THR C 1 177 ? 25.35653 -0.68986 -2.24184 1.000 48.53000 160 THR C CA 1
ATOM 4596 C C . THR C 1 177 ? 24.33161 -1.80608 -2.39033 1.000 49.48000 160 THR C C 1
ATOM 4597 O O . THR C 1 177 ? 23.14896 -1.50027 -2.58391 1.000 51.61000 160 THR C O 1
ATOM 4601 N N . SER C 1 178 ? 24.73107 -3.07284 -2.31467 1.000 50.06000 161 SER C N 1
ATOM 4602 C CA . SER C 1 178 ? 23.77338 -4.16449 -2.41539 1.000 53.40000 161 SER C CA 1
ATOM 4603 C C . SER C 1 178 ? 22.94394 -4.26281 -1.14392 1.000 50.30000 161 SER C C 1
ATOM 4604 O O . SER C 1 178 ? 23.47204 -4.18445 -0.03047 1.000 46.71000 161 SER C O 1
ATOM 4607 N N . GLY C 1 179 ? 21.63540 -4.43895 -1.31790 1.000 44.76000 162 GLY C N 1
ATOM 4608 C CA . GLY C 1 179 ? 20.73061 -4.57726 -0.19596 1.000 45.87000 162 GLY C CA 1
ATOM 4609 C C . GLY C 1 179 ? 20.40026 -3.29233 0.52456 1.000 43.83000 162 GLY C C 1
ATOM 4610 O O . GLY C 1 179 ? 19.75354 -3.33796 1.57677 1.000 39.18000 162 GLY C O 1
ATOM 4611 N N . VAL C 1 180 ? 20.81822 -2.15230 0.00036 1.000 40.35000 163 VAL C N 1
ATOM 4612 C CA . VAL C 1 180 ? 20.52629 -0.87536 0.63646 1.000 32.52000 163 VAL C CA 1
ATOM 4613 C C . VAL C 1 180 ? 19.13969 -0.40958 0.21940 1.000 36.19000 163 VAL C C 1
ATOM 4614 O O . VAL C 1 180 ? 18.76536 -0.49346 -0.95603 1.000 38.42000 163 VAL C O 1
ATOM 4618 N N . HIS C 1 181 ? 18.36851 0.07919 1.18832 1.000 30.80000 164 HIS C N 1
ATOM 4619 C CA . HIS C 1 181 ? 17.08883 0.72751 0.92936 1.000 31.49000 164 HIS C CA 1
ATOM 4620 C C . HIS C 1 181 ? 17.04470 2.02639 1.71605 1.000 34.60000 164 HIS C C 1
ATOM 4621 O O . HIS C 1 181 ? 17.09228 2.00765 2.95004 1.000 39.08000 164 HIS C O 1
ATOM 4628 N N . THR C 1 182 ? 16.95171 3.14612 1.01049 1.000 40.29000 165 THR C N 1
ATOM 4629 C CA . THR C 1 182 ? 16.78029 4.45248 1.63194 1.000 38.07000 165 THR C CA 1
ATOM 4630 C C . THR C 1 182 ? 15.35957 4.91611 1.35288 1.000 35.10000 165 THR C C 1
ATOM 4631 O O . THR C 1 182 ? 14.98781 5.12353 0.19342 1.000 36.16000 165 THR C O 1
ATOM 4635 N N . PHE C 1 183 ? 14.57115 5.06686 2.41124 1.000 33.71000 166 PHE C N 1
ATOM 4636 C CA . PHE C 1 183 ? 13.15283 5.33682 2.27042 1.000 34.33000 166 PHE C CA 1
ATOM 4637 C C . PHE C 1 183 ? 12.89565 6.81623 2.00017 1.000 42.50000 166 PHE C C 1
ATOM 4638 O O . PHE C 1 183 ? 13.69798 7.67380 2.37947 1.000 42.22000 166 PHE C O 1
ATOM 4646 N N . PRO C 1 184 ? 11.78785 7.13314 1.33087 1.000 39.07000 167 PRO C N 1
ATOM 4647 C CA . PRO C 1 184 ? 11.41480 8.54017 1.14924 1.000 35.82000 167 PRO C CA 1
ATOM 4648 C C . PRO C 1 184 ? 11.16799 9.21090 2.48958 1.000 38.86000 167 PRO C C 1
ATOM 4649 O O . PRO C 1 184 ? 10.64790 8.59866 3.42539 1.000 36.90000 167 PRO C O 1
ATOM 4653 N N . ALA C 1 185 ? 11.54559 10.48392 2.57134 1.000 35.93000 168 ALA C N 1
ATOM 4654 C CA . ALA C 1 185 ? 11.33019 11.25513 3.78545 1.000 36.79000 168 ALA C CA 1
ATOM 4655 C C . ALA C 1 185 ? 9.84640 11.46013 4.03658 1.000 38.20000 168 ALA C C 1
ATOM 4656 O O . ALA C 1 185 ? 9.03742 11.52022 3.10805 1.000 43.03000 168 ALA C O 1
ATOM 4658 N N . VAL C 1 186 ? 9.49373 11.58103 5.31181 1.000 41.39000 169 VAL C N 1
ATOM 4659 C CA . VAL C 1 186 ? 8.14074 11.92800 5.72269 1.000 42.07000 169 VAL C CA 1
ATOM 4660 C C . VAL C 1 186 ? 8.21509 13.18269 6.58051 1.000 47.01000 169 VAL C C 1
ATOM 4661 O O . VAL C 1 186 ? 9.07701 13.29331 7.46056 1.000 45.93000 169 VAL C O 1
ATOM 4665 N N . LEU C 1 187 ? 7.33604 14.13919 6.29891 1.000 41.52000 170 LEU C N 1
ATOM 4666 C CA . LEU C 1 187 ? 7.21272 15.33544 7.12136 1.000 41.08000 170 LEU C CA 1
ATOM 4667 C C . LEU C 1 187 ? 6.36350 14.98407 8.33689 1.000 53.80000 170 LEU C C 1
ATOM 4668 O O . LEU C 1 187 ? 5.17869 14.66332 8.20096 1.000 65.42000 170 LEU C O 1
ATOM 4673 N N . GLN C 1 188 ? 6.96446 15.01275 9.52318 1.000 48.96000 171 GLN C N 1
ATOM 4674 C CA . GLN C 1 188 ? 6.21834 14.69287 10.72722 1.000 51.64000 171 GLN C CA 1
ATOM 4675 C C . GLN C 1 188 ? 5.51968 15.94916 11.24434 1.000 48.66000 171 GLN C C 1
ATOM 4676 O O . GLN C 1 188 ? 5.68950 17.05022 10.71464 1.000 46.04000 171 GLN C O 1
ATOM 4682 N N . SER C 1 189 ? 4.71055 15.78024 12.29266 1.000 43.90000 172 SER C N 1
ATOM 4683 C CA . SER C 1 189 ? 3.86014 16.86794 12.76501 1.000 54.26000 172 SER C CA 1
ATOM 4684 C C . SER C 1 189 ? 4.66055 18.05314 13.28694 1.000 61.20000 172 SER C C 1
ATOM 4685 O O . SER C 1 189 ? 4.11759 19.16067 13.37650 1.000 57.55000 172 SER C O 1
ATOM 4688 N N . SER C 1 190 ? 5.93529 17.85112 13.62553 1.000 54.49000 173 SER C N 1
ATOM 4689 C CA . SER C 1 190 ? 6.78896 18.93898 14.08759 1.000 47.16000 173 SER C CA 1
ATOM 4690 C C . SER C 1 190 ? 7.22251 19.87729 12.97051 1.000 43.49000 173 SER C C 1
ATOM 4691 O O . SER C 1 190 ? 7.87123 20.88735 13.25733 1.000 46.48000 173 SER C O 1
ATOM 4694 N N . GLY C 1 191 ? 6.89610 19.58051 11.71644 1.000 44.27000 174 GLY C N 1
ATOM 4695 C CA . GLY C 1 191 ? 7.40990 20.35068 10.60613 1.000 45.12000 174 GLY C CA 1
ATOM 4696 C C . GLY C 1 191 ? 8.80376 19.97044 10.15364 1.000 43.23000 174 GLY C C 1
ATOM 4697 O O . GLY C 1 191 ? 9.34904 20.63256 9.26175 1.000 42.76000 174 GLY C O 1
ATOM 4698 N N . LEU C 1 192 ? 9.39501 18.92838 10.72950 1.000 48.50000 175 LEU C N 1
ATOM 4699 C CA . LEU C 1 192 ? 10.72380 18.46076 10.36462 1.000 39.76000 175 LEU C CA 1
ATOM 4700 C C . LEU C 1 192 ? 10.62484 17.12741 9.63181 1.000 36.09000 175 LEU C C 1
ATOM 4701 O O . LEU C 1 192 ? 9.72395 16.32886 9.88795 1.000 37.00000 175 LEU C O 1
ATOM 4706 N N . TYR C 1 193 ? 11.55509 16.89156 8.71351 1.000 34.64000 176 TYR C N 1
ATOM 4707 C CA . TYR C 1 193 ? 11.55495 15.64540 7.96622 1.000 32.99000 176 TYR C CA 1
ATOM 4708 C C . TYR C 1 193 ? 12.26258 14.53731 8.74295 1.000 40.28000 176 TYR C C 1
ATOM 4709 O O . TYR C 1 193 ? 13.00215 14.77889 9.70197 1.000 41.34000 176 TYR C O 1
ATOM 4718 N N . SER C 1 194 ? 12.03035 13.30292 8.30235 1.000 39.78000 177 SER C N 1
ATOM 4719 C CA . SER C 1 194 ? 12.66586 12.13871 8.89982 1.000 38.21000 177 SER C CA 1
ATOM 4720 C C . SER C 1 194 ? 12.64656 10.99994 7.89143 1.000 36.88000 177 SER C C 1
ATOM 4721 O O . SER C 1 194 ? 11.68440 10.85217 7.13740 1.000 35.97000 177 SER C O 1
ATOM 4724 N N . LEU C 1 195 ? 13.71770 10.21274 7.87235 1.000 33.88000 178 LEU C N 1
ATOM 4725 C CA . LEU C 1 195 ? 13.76179 9.00033 7.06919 1.000 35.75000 178 LEU C CA 1
ATOM 4726 C C . LEU C 1 195 ? 14.71318 8.01672 7.72624 1.000 34.96000 178 LEU C C 1
ATOM 4727 O O . LEU C 1 195 ? 15.47707 8.36265 8.63012 1.000 38.82000 178 LEU C O 1
ATOM 4732 N N . SER C 1 196 ? 14.66287 6.77832 7.25215 1.000 35.21000 179 SER C N 1
ATOM 4733 C CA . SER C 1 196 ? 15.64551 5.77906 7.62272 1.000 37.29000 179 SER C CA 1
ATOM 4734 C C . SER C 1 196 ? 16.23797 5.17797 6.35752 1.000 37.01000 179 SER C C 1
ATOM 4735 O O . SER C 1 196 ? 15.61147 5.17610 5.29466 1.000 34.50000 179 SER C O 1
ATOM 4738 N N . SER C 1 197 ? 17.47376 4.71060 6.47451 1.000 30.14000 180 SER C N 1
ATOM 4739 C CA . SER C 1 197 ? 18.14163 3.96891 5.41742 1.000 34.23000 180 SER C CA 1
ATOM 4740 C C . SER C 1 197 ? 18.60458 2.66011 6.02570 1.000 36.30000 180 SER C C 1
ATOM 4741 O O . SER C 1 197 ? 19.21480 2.66046 7.09775 1.000 39.07000 180 SER C O 1
ATOM 4744 N N . VAL C 1 198 ? 18.28572 1.54733 5.36985 1.000 30.00000 181 VAL C N 1
ATOM 4745 C CA . VAL C 1 198 ? 18.59727 0.23494 5.91313 1.000 32.32000 181 VAL C CA 1
ATOM 4746 C C . VAL C 1 198 ? 19.39776 -0.55805 4.89402 1.000 37.94000 181 VAL C C 1
ATOM 4747 O O . VAL C 1 198 ? 19.44608 -0.22929 3.70700 1.000 37.61000 181 VAL C O 1
ATOM 4751 N N . VAL C 1 199 ? 20.02954 -1.61895 5.38417 1.000 29.43000 182 VAL C N 1
ATOM 4752 C CA . VAL C 1 199 ? 20.78423 -2.54272 4.54892 1.000 33.31000 182 VAL C CA 1
ATOM 4753 C C . VAL C 1 199 ? 20.74576 -3.90939 5.21572 1.000 35.25000 182 VAL C C 1
ATOM 4754 O O . VAL C 1 199 ? 20.84375 -4.01910 6.44166 1.000 37.00000 182 VAL C O 1
ATOM 4758 N N . THR C 1 200 ? 20.56878 -4.94988 4.41067 1.000 35.03000 183 THR C N 1
ATOM 4759 C CA . THR C 1 200 ? 20.63504 -6.31923 4.89670 1.000 36.24000 183 THR C CA 1
ATOM 4760 C C . THR C 1 200 ? 22.01861 -6.88694 4.61693 1.000 40.88000 183 THR C C 1
ATOM 4761 O O . THR C 1 200 ? 22.56198 -6.71490 3.52287 1.000 39.69000 183 THR C O 1
ATOM 4765 N N . VAL C 1 201 ? 22.58770 -7.54691 5.62040 1.000 41.64000 184 VAL C N 1
ATOM 4766 C CA . VAL C 1 201 ? 23.93608 -8.10627 5.53923 1.000 43.09000 184 VAL C CA 1
ATOM 4767 C C . VAL C 1 201 ? 23.92126 -9.50749 6.12670 1.000 53.07000 184 VAL C C 1
ATOM 4768 O O . VAL C 1 201 ? 22.98565 -9.88725 6.84546 1.000 48.50000 184 VAL C O 1
ATOM 4772 N N . PRO C 1 202 ? 24.93915 -10.31302 5.81904 1.000 53.36000 185 PRO C N 1
ATOM 4773 C CA . PRO C 1 202 ? 25.04494 -11.62411 6.46933 1.000 48.21000 185 PRO C CA 1
ATOM 4774 C C . PRO C 1 202 ? 25.18306 -11.46572 7.97610 1.000 39.18000 185 PRO C C 1
ATOM 4775 O O . PRO C 1 202 ? 25.91399 -10.60133 8.46282 1.000 47.28000 185 PRO C O 1
ATOM 4779 N N . SER C 1 203 ? 24.46071 -12.30707 8.71876 1.000 40.31000 186 SER C N 1
ATOM 4780 C CA . SER C 1 203 ? 24.50557 -12.22287 10.17445 1.000 53.75000 186 SER C CA 1
ATOM 4781 C C . SER C 1 203 ? 25.87936 -12.57032 10.73089 1.000 57.44000 186 SER C C 1
ATOM 4782 O O . SER C 1 203 ? 26.19760 -12.17224 11.85647 1.000 58.43000 186 SER C O 1
ATOM 4785 N N . SER C 1 204 ? 26.69879 -13.29563 9.96853 1.000 61.12000 187 SER C N 1
ATOM 4786 C CA . SER C 1 204 ? 28.03570 -13.65314 10.42148 1.000 66.47000 187 SER C CA 1
ATOM 4787 C C . SER C 1 204 ? 29.02121 -12.49573 10.32124 1.000 72.40000 187 SER C C 1
ATOM 4788 O O . SER C 1 204 ? 30.09026 -12.55516 10.93959 1.000 77.44000 187 SER C O 1
ATOM 4791 N N . SER C 1 205 ? 28.68935 -11.44892 9.56873 1.000 66.06000 188 SER C N 1
ATOM 4792 C CA . SER C 1 205 ? 29.58190 -10.31311 9.38078 1.000 64.64000 188 SER C CA 1
ATOM 4793 C C . SER C 1 205 ? 29.44906 -9.26020 10.47122 1.000 55.60000 188 SER C C 1
ATOM 4794 O O . SER C 1 205 ? 30.21573 -8.29194 10.46853 1.000 58.34000 188 SER C O 1
ATOM 4797 N N . LEU C 1 206 ? 28.50768 -9.42866 11.40258 1.000 61.38000 189 LEU C N 1
ATOM 4798 C CA . LEU C 1 206 ? 28.21997 -8.37578 12.37337 1.000 62.87000 189 LEU C CA 1
ATOM 4799 C C . LEU C 1 206 ? 29.43164 -8.07637 13.24913 1.000 71.86000 189 LEU C C 1
ATOM 4800 O O . LEU C 1 206 ? 29.76561 -6.91008 13.48767 1.000 78.21000 189 LEU C O 1
ATOM 4805 N N . GLY C 1 207 ? 30.10249 -9.11803 13.74494 1.000 69.56000 190 GLY C N 1
ATOM 4806 C CA . GLY C 1 207 ? 31.33796 -8.89967 14.47576 1.000 81.84000 190 GLY C CA 1
ATOM 4807 C C . GLY C 1 207 ? 32.53293 -8.60980 13.59518 1.000 84.60000 190 GLY C C 1
ATOM 4808 O O . GLY C 1 207 ? 33.52163 -8.04506 14.07262 1.000 87.08000 190 GLY C O 1
ATOM 4809 N N . THR C 1 208 ? 32.45342 -8.97022 12.31624 1.000 84.75000 191 THR C N 1
ATOM 4810 C CA . THR C 1 208 ? 33.57190 -8.80731 11.37976 1.000 77.74000 191 THR C CA 1
ATOM 4811 C C . THR C 1 208 ? 33.56687 -7.41901 10.74508 1.000 73.83000 191 THR C C 1
ATOM 4812 O O . THR C 1 208 ? 34.45120 -6.59907 11.00927 1.000 71.19000 191 THR C O 1
ATOM 4816 N N . GLN C 1 209 ? 32.56765 -7.14907 9.90984 1.000 63.18000 192 GLN C N 1
ATOM 4817 C CA . GLN C 1 209 ? 32.57116 -5.97561 9.05396 1.000 51.26000 192 GLN C CA 1
ATOM 4818 C C . GLN C 1 209 ? 32.10292 -4.74567 9.82018 1.000 50.77000 192 GLN C C 1
ATOM 4819 O O . GLN C 1 209 ? 31.28483 -4.83126 10.73953 1.000 53.70000 192 GLN C O 1
ATOM 4825 N N . THR C 1 210 ? 32.65368 -3.59695 9.44548 1.000 47.42000 193 THR C N 1
ATOM 4826 C CA . THR C 1 210 ? 32.25501 -2.31206 9.99746 1.000 50.19000 193 THR C CA 1
ATOM 4827 C C . THR C 1 210 ? 31.27674 -1.64093 9.04410 1.000 44.23000 193 THR C C 1
ATOM 4828 O O . THR C 1 210 ? 31.48955 -1.62675 7.82739 1.000 43.24000 193 THR C O 1
ATOM 4832 N N . TYR C 1 211 ? 30.19525 -1.10012 9.60009 1.000 39.07000 194 TYR C N 1
ATOM 4833 C CA . TYR C 1 211 ? 29.13116 -0.48976 8.81277 1.000 38.97000 194 TYR C CA 1
ATOM 4834 C C . TYR C 1 211 ? 28.93595 0.94798 9.26356 1.000 35.09000 194 TYR C C 1
ATOM 4835 O O . TYR C 1 211 ? 28.62015 1.20443 10.43065 1.000 36.64000 194 TYR C O 1
ATOM 4844 N N . ILE C 1 212 ? 29.12940 1.87837 8.33606 1.000 34.00000 195 ILE C N 1
ATOM 4845 C CA . ILE C 1 212 ? 29.02204 3.30591 8.59590 1.000 43.02000 195 ILE C CA 1
ATOM 4846 C C . ILE C 1 212 ? 28.07983 3.89410 7.55909 1.000 39.33000 195 ILE C C 1
ATOM 4847 O O . ILE C 1 212 ? 28.23391 3.63964 6.35949 1.000 42.49000 195 ILE C O 1
ATOM 4852 N N . CYS C 1 213 ? 27.10486 4.66685 8.01283 1.000 39.27000 196 CYS C N 1
ATOM 4853 C CA . CYS C 1 213 ? 26.23389 5.39585 7.10592 1.000 41.05000 196 CYS C CA 1
ATOM 4854 C C . CYS C 1 213 ? 26.72387 6.83239 6.99696 1.000 35.08000 196 CYS C C 1
ATOM 4855 O O . CYS C 1 213 ? 27.07159 7.46021 8.00026 1.000 38.39000 196 CYS C O 1
ATOM 4858 N N . ASN C 1 214 ? 26.77377 7.33590 5.77155 1.000 33.95000 197 ASN C N 1
ATOM 4859 C CA . ASN C 1 214 ? 27.26972 8.67516 5.47973 1.000 33.95000 197 ASN C CA 1
ATOM 4860 C C . ASN C 1 214 ? 26.08498 9.51987 5.03031 1.000 40.08000 197 ASN C C 1
ATOM 4861 O O . ASN C 1 214 ? 25.51104 9.27554 3.96424 1.000 41.68000 197 ASN C O 1
ATOM 4866 N N . VAL C 1 215 ? 25.72007 10.50496 5.84447 1.000 41.13000 198 VAL C N 1
ATOM 4867 C CA . VAL C 1 215 ? 24.53620 11.32435 5.62171 1.000 39.42000 198 VAL C CA 1
ATOM 4868 C C . VAL C 1 215 ? 24.98820 12.72535 5.24211 1.000 34.24000 198 VAL C C 1
ATOM 4869 O O . VAL C 1 215 ? 25.73165 13.36785 5.99227 1.000 37.84000 198 VAL C O 1
ATOM 4873 N N . ASN C 1 216 ? 24.53370 13.20143 4.08640 1.000 36.38000 199 ASN C N 1
ATOM 4874 C CA . ASN C 1 216 ? 24.75963 14.57291 3.65433 1.000 29.92000 199 ASN C CA 1
ATOM 4875 C C . ASN C 1 216 ? 23.44808 15.34335 3.66740 1.000 36.09000 199 ASN C C 1
ATOM 4876 O O . ASN C 1 216 ? 22.41704 14.84374 3.20411 1.000 41.69000 199 ASN C O 1
ATOM 4881 N N . HIS C 1 217 ? 23.49489 16.56539 4.20007 1.000 33.64000 200 HIS C N 1
ATOM 4882 C CA . HIS C 1 217 ? 22.36285 17.49308 4.18763 1.000 35.60000 200 HIS C CA 1
ATOM 4883 C C . HIS C 1 217 ? 22.90882 18.84687 3.74101 1.000 37.60000 200 HIS C C 1
ATOM 4884 O O . HIS C 1 217 ? 23.20968 19.70969 4.56948 1.000 38.40000 200 HIS C O 1
ATOM 4891 N N . LYS C 1 218 ? 23.03489 19.01758 2.42615 1.000 41.97000 201 LYS C N 1
ATOM 4892 C CA . LYS C 1 218 ? 23.60857 20.24160 1.86994 1.000 44.73000 201 LYS C CA 1
ATOM 4893 C C . LYS C 1 218 ? 22.95462 21.52688 2.36554 1.000 50.25000 201 LYS C C 1
ATOM 4894 O O . LYS C 1 218 ? 23.69490 22.48847 2.63190 1.000 51.09000 201 LYS C O 1
ATOM 4900 N N . PRO C 1 219 ? 21.62488 21.62938 2.51181 1.000 47.43000 202 PRO C N 1
ATOM 4901 C CA . PRO C 1 219 ? 21.04659 22.89060 3.01061 1.000 41.48000 202 PRO C CA 1
ATOM 4902 C C . PRO C 1 219 ? 21.67274 23.40889 4.29674 1.000 45.28000 202 PRO C C 1
ATOM 4903 O O . PRO C 1 219 ? 21.71293 24.62739 4.50408 1.000 48.03000 202 PRO C O 1
ATOM 4907 N N . SER C 1 220 ? 22.16337 22.52983 5.16818 1.000 41.62000 203 SER C N 1
ATOM 4908 C CA . SER C 1 220 ? 22.77922 22.94369 6.42071 1.000 41.65000 203 SER C CA 1
ATOM 4909 C C . SER C 1 220 ? 24.27458 22.66146 6.45470 1.000 45.39000 203 SER C C 1
ATOM 4910 O O . SER C 1 220 ? 24.87057 22.67411 7.53646 1.000 49.39000 203 SER C O 1
ATOM 4913 N N . ASN C 1 221 ? 24.88961 22.38290 5.30416 1.000 37.21000 204 ASN C N 1
ATOM 4914 C CA . ASN C 1 221 ? 26.32135 22.11093 5.21049 1.000 46.69000 204 ASN C CA 1
ATOM 4915 C C . ASN C 1 221 ? 26.74396 20.91518 6.05512 1.000 45.46000 204 ASN C C 1
ATOM 4916 O O . ASN C 1 221 ? 27.92050 20.78988 6.40494 1.000 41.15000 204 ASN C O 1
ATOM 4921 N N . THR C 1 222 ? 25.80832 20.03110 6.38869 1.000 40.76000 205 THR C N 1
ATOM 4922 C CA . THR C 1 222 ? 26.05499 18.96616 7.34957 1.000 41.90000 205 THR C CA 1
ATOM 4923 C C . THR C 1 222 ? 26.49893 17.68452 6.65739 1.000 42.33000 205 THR C C 1
ATOM 4924 O O . THR C 1 222 ? 25.96052 17.30207 5.61429 1.000 40.12000 205 THR C O 1
ATOM 4928 N N . LYS C 1 223 ? 27.49603 17.03130 7.24925 1.000 34.97000 206 LYS C N 1
ATOM 4929 C CA . LYS C 1 223 ? 27.93868 15.70005 6.85881 1.000 42.26000 206 LYS C CA 1
ATOM 4930 C C . LYS C 1 223 ? 28.12622 14.88972 8.13213 1.000 43.29000 206 LYS C C 1
ATOM 4931 O O . LYS C 1 223 ? 28.78230 15.35492 9.06905 1.000 41.63000 206 LYS C O 1
ATOM 4937 N N . VAL C 1 224 ? 27.53437 13.69613 8.18020 1.000 40.65000 207 VAL C N 1
ATOM 4938 C CA . VAL C 1 224 ? 27.55849 12.85725 9.37432 1.000 42.23000 207 VAL C CA 1
ATOM 4939 C C . VAL C 1 224 ? 28.02077 11.45930 8.99304 1.000 47.54000 207 VAL C C 1
ATOM 4940 O O . VAL C 1 224 ? 27.50555 10.86821 8.03747 1.000 43.67000 207 VAL C O 1
ATOM 4944 N N . ASP C 1 225 ? 28.99487 10.93862 9.73659 1.000 44.13000 208 ASP C N 1
ATOM 4945 C CA . ASP C 1 225 ? 29.40121 9.54174 9.66586 1.000 45.20000 208 ASP C CA 1
ATOM 4946 C C . ASP C 1 225 ? 28.99879 8.87075 10.97273 1.000 46.77000 208 ASP C C 1
ATOM 4947 O O . ASP C 1 225 ? 29.38629 9.32775 12.05338 1.000 49.62000 208 ASP C O 1
ATOM 4952 N N . LYS C 1 226 ? 28.21722 7.79795 10.87591 1.000 45.67000 209 LYS C N 1
ATOM 4953 C CA . LYS C 1 226 ? 27.68276 7.11551 12.04772 1.000 44.31000 209 LYS C CA 1
ATOM 4954 C C . LYS C 1 226 ? 27.96973 5.62964 11.92342 1.000 46.70000 209 LYS C C 1
ATOM 4955 O O . LYS C 1 226 ? 27.45427 4.97344 11.01207 1.000 44.33000 209 LYS C O 1
ATOM 4961 N N . LYS C 1 227 ? 28.78596 5.10205 12.83402 1.000 40.12000 210 LYS C N 1
ATOM 4962 C CA . LYS C 1 227 ? 29.04049 3.67008 12.87724 1.000 41.61000 210 LYS C CA 1
ATOM 4963 C C . LYS C 1 227 ? 27.86930 2.95879 13.55122 1.000 39.36000 210 LYS C C 1
ATOM 4964 O O . LYS C 1 227 ? 27.42204 3.36117 14.62995 1.000 43.02000 210 LYS C O 1
ATOM 4970 N N . VAL C 1 228 ? 27.37003 1.90557 12.91203 1.000 44.06000 211 VAL C N 1
ATOM 4971 C CA . VAL C 1 228 ? 26.22106 1.15188 13.40444 1.000 38.61000 211 VAL C CA 1
ATOM 4972 C C . VAL C 1 228 ? 26.72574 -0.20916 13.85908 1.000 37.03000 211 VAL C C 1
ATOM 4973 O O . VAL C 1 228 ? 27.16383 -1.02817 13.04153 1.000 41.46000 211 VAL C O 1
ATOM 4977 N N . GLU C 1 229 ? 26.67339 -0.44613 15.16173 1.000 43.76000 212 GLU C N 1
ATOM 4978 C CA . GLU C 1 229 ? 27.15734 -1.66592 15.78379 1.000 54.03000 212 GLU C CA 1
ATOM 4979 C C . GLU C 1 229 ? 26.02247 -2.35080 16.52944 1.000 49.48000 212 GLU C C 1
ATOM 4980 O O . GLU C 1 229 ? 25.05346 -1.69770 16.93260 1.000 51.38000 212 GLU C O 1
ATOM 4986 N N . PRO C 1 230 ? 26.11094 -3.66319 16.74207 1.000 52.83000 213 PRO C N 1
ATOM 4987 C CA . PRO C 1 230 ? 25.16195 -4.31649 17.65146 1.000 60.48000 213 PRO C CA 1
ATOM 4988 C C . PRO C 1 230 ? 25.30404 -3.75292 19.05802 1.000 61.87000 213 PRO C C 1
ATOM 4989 O O . PRO C 1 230 ? 26.40103 -3.40043 19.49626 1.000 61.25000 213 PRO C O 1
ATOM 4993 N N . LYS C 1 231 ? 24.17887 -3.65392 19.76115 1.000 69.15000 214 LYS C N 1
ATOM 4994 C CA . LYS C 1 231 ? 24.17586 -2.99401 21.05983 1.000 78.36000 214 LYS C CA 1
ATOM 4995 C C . LYS C 1 231 ? 24.81897 -3.87757 22.12170 1.000 88.31000 214 LYS C C 1
ATOM 4996 O O . LYS C 1 231 ? 24.62520 -5.09674 22.14331 1.000 91.66000 214 LYS C O 1
ATOM 5002 N N . SER C 1 232 ? 25.58677 -3.24923 23.00768 1.000 88.96000 215 SER C N 1
ATOM 5003 C CA . SER C 1 232 ? 26.25311 -3.95100 24.09769 1.000 91.22000 215 SER C CA 1
ATOM 5004 C C . SER C 1 232 ? 25.25574 -4.36251 25.17851 1.000 92.60000 215 SER C C 1
ATOM 5005 O O . SER C 1 232 ? 25.37710 -5.43053 25.77951 1.000 90.44000 215 SER C O 1
ATOM 5008 N N . GLU D 2 1 ? -20.74532 16.44414 -3.37301 1.000 90.79000 1 GLU D N 1
ATOM 5009 C CA . GLU D 2 1 ? -21.49368 15.36923 -2.73077 1.000 94.15000 1 GLU D CA 1
ATOM 5010 C C . GLU D 2 1 ? -21.22809 14.03462 -3.42600 1.000 78.77000 1 GLU D C 1
ATOM 5011 O O . GLU D 2 1 ? -21.32327 12.97161 -2.81216 1.000 75.34000 1 GLU D O 1
ATOM 5017 N N . ILE D 2 2 ? -20.88759 14.09877 -4.70868 1.000 66.99000 2 ILE D N 1
ATOM 5018 C CA . ILE D 2 2 ? -20.55911 12.90181 -5.47502 1.000 60.40000 2 ILE D CA 1
ATOM 5019 C C . ILE D 2 2 ? -19.15544 12.44211 -5.10683 1.000 53.05000 2 ILE D C 1
ATOM 5020 O O . ILE D 2 2 ? -18.19911 13.22557 -5.15474 1.000 54.74000 2 ILE D O 1
ATOM 5025 N N . VAL D 2 3 ? -19.03012 11.16891 -4.73852 1.000 48.66000 3 VAL D N 1
ATOM 5026 C CA . VAL D 2 3 ? -17.76759 10.57672 -4.31044 1.000 49.54000 3 VAL D CA 1
ATOM 5027 C C . VAL D 2 3 ? -17.40144 9.45881 -5.27671 1.000 51.51000 3 VAL D C 1
ATOM 5028 O O . VAL D 2 3 ? -18.24520 8.61799 -5.61190 1.000 47.60000 3 VAL D O 1
ATOM 5032 N N . LEU D 2 4 ? -16.14598 9.44831 -5.71578 1.000 44.18000 4 LEU D N 1
ATOM 5033 C CA . LEU D 2 4 ? -15.62141 8.41906 -6.60146 1.000 36.30000 4 LEU D CA 1
ATOM 5034 C C . LEU D 2 4 ? -14.70512 7.48728 -5.82156 1.000 43.20000 4 LEU D C 1
ATOM 5035 O O . LEU D 2 4 ? -13.77910 7.94526 -5.14275 1.000 45.90000 4 LEU D O 1
ATOM 5040 N N . THR D 2 5 ? -14.96169 6.18706 -5.92441 1.000 38.96000 5 THR D N 1
ATOM 5041 C CA . THR D 2 5 ? -14.06900 5.16343 -5.40518 1.000 42.44000 5 THR D CA 1
ATOM 5042 C C . THR D 2 5 ? -13.44261 4.39465 -6.56173 1.000 39.94000 5 THR D C 1
ATOM 5043 O O . THR D 2 5 ? -13.95268 4.39316 -7.68462 1.000 42.75000 5 THR D O 1
ATOM 5047 N N . GLN D 2 6 ? -12.32284 3.73550 -6.27698 1.000 40.67000 6 GLN D N 1
ATOM 5048 C CA . GLN D 2 6 ? -11.59684 2.99581 -7.29720 1.000 38.00000 6 GLN D CA 1
ATOM 5049 C C . GLN D 2 6 ? -11.13173 1.66202 -6.73627 1.000 38.35000 6 GLN D C 1
ATOM 5050 O O . GLN D 2 6 ? -11.01559 1.47772 -5.52339 1.000 40.82000 6 GLN D O 1
ATOM 5056 N N . SER D 2 7 ? -10.86182 0.73172 -7.64895 1.000 35.00000 7 SER D N 1
ATOM 5057 C CA . SER D 2 7 ? -10.37654 -0.59548 -7.30359 1.000 37.34000 7 SER D CA 1
ATOM 5058 C C . SER D 2 7 ? -9.74816 -1.20288 -8.54589 1.000 36.74000 7 SER D C 1
ATOM 5059 O O . SER D 2 7 ? -10.18650 -0.90360 -9.66169 1.000 37.62000 7 SER D O 1
ATOM 5062 N N . PRO D 2 8 ? -8.70759 -2.03704 -8.39521 1.000 34.67000 8 PRO D N 1
ATOM 5063 C CA . PRO D 2 8 ? -8.08855 -2.34551 -7.10359 1.000 37.68000 8 PRO D CA 1
ATOM 5064 C C . PRO D 2 8 ? -7.19249 -1.20541 -6.62481 1.000 45.68000 8 PRO D C 1
ATOM 5065 O O . PRO D 2 8 ? -7.05166 -0.20530 -7.32944 1.000 44.19000 8 PRO D O 1
ATOM 5069 N N . VAL D 2 9 ? -6.61359 -1.34013 -5.43172 1.000 39.28000 9 VAL D N 1
ATOM 5070 C CA . VAL D 2 9 ? -5.62868 -0.35831 -4.98884 1.000 38.38000 9 VAL D CA 1
ATOM 5071 C C . VAL D 2 9 ? -4.37357 -0.45070 -5.84624 1.000 43.21000 9 VAL D C 1
ATOM 5072 O O . VAL D 2 9 ? -3.80322 0.56878 -6.25256 1.000 38.68000 9 VAL D O 1
ATOM 5076 N N . THR D 2 10 ? -3.93333 -1.67197 -6.14773 1.000 37.94000 10 THR D N 1
ATOM 5077 C CA . THR D 2 10 ? -2.76775 -1.91032 -6.98685 1.000 30.37000 10 THR D CA 1
ATOM 5078 C C . THR D 2 10 ? -3.09944 -2.99164 -8.00257 1.000 32.43000 10 THR D C 1
ATOM 5079 O O . THR D 2 10 ? -3.55158 -4.07827 -7.63044 1.000 42.08000 10 THR D O 1
ATOM 5083 N N . LEU D 2 11 ? -2.87266 -2.69569 -9.27781 1.000 35.69000 11 LEU D N 1
ATOM 5084 C CA . LEU D 2 11 ? -3.08420 -3.64854 -10.35949 1.000 41.02000 11 LEU D CA 1
ATOM 5085 C C . LEU D 2 11 ? -1.72936 -4.06344 -10.91849 1.000 44.87000 11 LEU D C 1
ATOM 5086 O O . LEU D 2 11 ? -0.98100 -3.22342 -11.42853 1.000 44.39000 11 LEU D O 1
ATOM 5091 N N . SER D 2 12 ? -1.42047 -5.35288 -10.82827 1.000 34.38000 12 SER D N 1
ATOM 5092 C CA . SER D 2 12 ? -0.13270 -5.88033 -11.25710 1.000 42.32000 12 SER D CA 1
ATOM 5093 C C . SER D 2 12 ? -0.25916 -6.49844 -12.63961 1.000 39.23000 12 SER D C 1
ATOM 5094 O O . SER D 2 12 ? -1.13538 -7.33535 -12.87148 1.000 42.98000 12 SER D O 1
ATOM 5097 N N . LEU D 2 13 ? 0.62541 -6.09798 -13.54784 1.000 33.35000 13 LEU D N 1
ATOM 5098 C CA . LEU D 2 13 ? 0.58465 -6.58323 -14.91787 1.000 43.78000 13 LEU D CA 1
ATOM 5099 C C . LEU D 2 13 ? 1.99724 -6.82418 -15.42688 1.000 48.29000 13 LEU D C 1
ATOM 5100 O O . LEU D 2 13 ? 2.91293 -6.05301 -15.13282 1.000 41.53000 13 LEU D O 1
ATOM 5105 N N . SER D 2 14 ? 2.16833 -7.90197 -16.18151 1.000 48.78000 14 SER D N 1
ATOM 5106 C CA . SER D 2 14 ? 3.37316 -8.09213 -16.97113 1.000 44.41000 14 SER D CA 1
ATOM 5107 C C . SER D 2 14 ? 3.20566 -7.40176 -18.31919 1.000 44.58000 14 SER D C 1
ATOM 5108 O O . SER D 2 14 ? 2.08958 -7.10901 -18.75834 1.000 44.72000 14 SER D O 1
ATOM 5111 N N . SER D 2 15 ? 4.33387 -7.13999 -18.97443 1.000 44.95000 15 SER D N 1
ATOM 5112 C CA . SER D 2 15 ? 4.29207 -6.54704 -20.30331 1.000 50.81000 15 SER D CA 1
ATOM 5113 C C . SER D 2 15 ? 3.51361 -7.44630 -21.25334 1.000 49.76000 15 SER D C 1
ATOM 5114 O O . SER D 2 15 ? 3.67230 -8.66982 -21.24788 1.000 49.37000 15 SER D O 1
ATOM 5117 N N . GLY D 2 16 ? 2.64608 -6.83273 -22.05663 1.000 45.78000 16 GLY D N 1
ATOM 5118 C CA . GLY D 2 16 ? 1.80064 -7.57008 -22.96637 1.000 35.98000 16 GLY D CA 1
ATOM 5119 C C . GLY D 2 16 ? 0.50725 -8.08640 -22.38182 1.000 42.06000 16 GLY D C 1
ATOM 5120 O O . GLY D 2 16 ? -0.35168 -8.54893 -23.14389 1.000 49.47000 16 GLY D O 1
ATOM 5121 N N . GLU D 2 17 ? 0.32835 -8.02743 -21.06382 1.000 41.23000 17 GLU D N 1
ATOM 5122 C CA . GLU D 2 17 ? -0.91327 -8.48561 -20.46101 1.000 48.10000 17 GLU D CA 1
ATOM 5123 C C . GLU D 2 17 ? -1.99247 -7.40857 -20.55932 1.000 47.30000 17 GLU D C 1
ATOM 5124 O O . GLU D 2 17 ? -1.72412 -6.23947 -20.84744 1.000 41.80000 17 GLU D O 1
ATOM 5130 N N . THR D 2 18 ? -3.23151 -7.82597 -20.31180 1.000 43.21000 18 THR D N 1
ATOM 5131 C CA . THR D 2 18 ? -4.39586 -6.95386 -20.31812 1.000 40.98000 18 THR D CA 1
ATOM 5132 C C . THR D 2 18 ? -4.94785 -6.84375 -18.90214 1.000 36.96000 18 THR D C 1
ATOM 5133 O O . THR D 2 18 ? -4.95618 -7.82775 -18.15723 1.000 44.78000 18 THR D O 1
ATOM 5137 N N . GLY D 2 19 ? -5.40580 -5.64674 -18.53363 1.000 33.99000 19 GLY D N 1
ATOM 5138 C CA . GLY D 2 19 ? -5.93162 -5.41684 -17.20006 1.000 39.55000 19 GLY D CA 1
ATOM 5139 C C . GLY D 2 19 ? -6.98566 -4.33039 -17.20114 1.000 38.64000 19 GLY D C 1
ATOM 5140 O O . GLY D 2 19 ? -7.03438 -3.48177 -18.09795 1.000 42.42000 19 GLY D O 1
ATOM 5141 N N . THR D 2 20 ? -7.82980 -4.35959 -16.16753 1.000 38.43000 20 THR D N 1
ATOM 5142 C CA . THR D 2 20 ? -8.98904 -3.48060 -16.06873 1.000 41.64000 20 THR D CA 1
ATOM 5143 C C . THR D 2 20 ? -8.99622 -2.75504 -14.72938 1.000 41.71000 20 THR D C 1
ATOM 5144 O O . THR D 2 20 ? -8.82401 -3.37992 -13.67858 1.000 45.88000 20 THR D O 1
ATOM 5148 N N . LEU D 2 21 ? -9.21225 -1.44131 -14.77201 1.000 37.97000 21 LEU D N 1
ATOM 5149 C CA . LEU D 2 21 ? -9.29573 -0.60040 -13.58614 1.000 33.45000 21 LEU D CA 1
ATOM 5150 C C . LEU D 2 21 ? -10.72439 -0.09549 -13.43135 1.000 38.41000 21 LEU D C 1
ATOM 5151 O O . LEU D 2 21 ? -11.37124 0.26445 -14.41875 1.000 38.69000 21 LEU D O 1
ATOM 5156 N N . SER D 2 22 ? -11.21843 -0.05930 -12.19665 1.000 39.18000 22 SER D N 1
ATOM 5157 C CA . SER D 2 22 ? -12.61867 0.24998 -11.94630 1.000 39.75000 22 SER D CA 1
ATOM 5158 C C . SER D 2 22 ? -12.76851 1.54108 -11.15395 1.000 36.50000 22 SER D C 1
ATOM 5159 O O . SER D 2 22 ? -11.95993 1.85547 -10.27755 1.000 36.56000 22 SER D O 1
ATOM 5162 N N . CYS D 2 23 ? -13.83067 2.27613 -11.47405 1.000 31.15000 23 CYS D N 1
ATOM 5163 C CA . CYS D 2 23 ? -14.20291 3.52067 -10.81675 1.000 39.31000 23 CYS D CA 1
ATOM 5164 C C . CYS D 2 23 ? -15.70129 3.47824 -10.55343 1.000 43.93000 23 CYS D C 1
ATOM 5165 O O . CYS D 2 23 ? -16.47706 3.12318 -11.44647 1.000 46.33000 23 CYS D O 1
ATOM 5168 N N . ARG D 2 24 ? -16.10610 3.83586 -9.33621 1.000 40.51000 24 ARG D N 1
ATOM 5169 C CA . ARG D 2 24 ? -17.49506 3.73014 -8.90243 1.000 47.66000 24 ARG D CA 1
ATOM 5170 C C . ARG D 2 24 ? -17.95654 5.07265 -8.35602 1.000 44.94000 24 ARG D C 1
ATOM 5171 O O . ARG D 2 24 ? -17.36775 5.59079 -7.40145 1.000 43.29000 24 ARG D O 1
ATOM 5179 N N . ALA D 2 25 ? -19.00842 5.62919 -8.95527 1.000 43.17000 25 ALA D N 1
ATOM 5180 C CA . ALA D 2 25 ? -19.61436 6.86045 -8.46841 1.000 43.59000 25 ALA D CA 1
ATOM 5181 C C . ALA D 2 25 ? -20.67029 6.54418 -7.41827 1.000 44.73000 25 ALA D C 1
ATOM 5182 O O . ALA D 2 25 ? -21.38959 5.54811 -7.52211 1.000 50.82000 25 ALA D O 1
ATOM 5184 N N . SER D 2 26 ? -20.75426 7.40061 -6.40219 1.000 40.12000 26 SER D N 1
ATOM 5185 C CA . SER D 2 26 ? -21.67775 7.18311 -5.29728 1.000 49.72000 26 SER D CA 1
ATOM 5186 C C . SER D 2 26 ? -23.12643 7.48018 -5.66915 1.000 58.08000 26 SER D C 1
ATOM 5187 O O . SER D 2 26 ? -24.03638 7.01624 -4.97408 1.000 56.35000 26 SER D O 1
ATOM 5190 N N . GLN D 2 27 ? -23.35860 8.23711 -6.74079 1.000 59.87000 27 GLN D N 1
ATOM 5191 C CA . GLN D 2 27 ? -24.70090 8.58350 -7.18476 1.000 60.62000 27 GLN D CA 1
ATOM 5192 C C . GLN D 2 27 ? -24.78789 8.41145 -8.69403 1.000 62.89000 27 GLN D C 1
ATOM 5193 O O . GLN D 2 27 ? -23.77104 8.33344 -9.38779 1.000 55.04000 27 GLN D O 1
ATOM 5199 N N . ASN D 2 28 A -26.02269 8.35051 -9.19472 1.000 67.84000 27 ASN D N 1
ATOM 5200 C CA . ASN D 2 28 A -26.25931 8.28248 -10.63273 1.000 68.00000 27 ASN D CA 1
ATOM 5201 C C . ASN D 2 28 A -25.74403 9.54505 -11.30753 1.000 69.66000 27 ASN D C 1
ATOM 5202 O O . ASN D 2 28 A -26.16502 10.65466 -10.96811 1.000 77.75000 27 ASN D O 1
ATOM 5207 N N . ILE D 2 29 ? -24.83247 9.37738 -12.26586 1.000 58.90000 28 ILE D N 1
ATOM 5208 C CA . ILE D 2 29 ? -24.20238 10.49302 -12.95727 1.000 52.86000 28 ILE D CA 1
ATOM 5209 C C . ILE D 2 29 ? -24.24631 10.23682 -14.45828 1.000 55.84000 28 ILE D C 1
ATOM 5210 O O . ILE D 2 29 ? -24.51912 9.12781 -14.91841 1.000 55.81000 28 ILE D O 1
ATOM 5215 N N . SER D 2 30 ? -23.96001 11.28971 -15.22063 1.000 61.63000 29 SER D N 1
ATOM 5216 C CA . SER D 2 30 ? -23.88710 11.20514 -16.67225 1.000 57.00000 29 SER D CA 1
ATOM 5217 C C . SER D 2 30 ? -22.49277 10.76216 -17.09274 1.000 56.42000 29 SER D C 1
ATOM 5218 O O . SER D 2 30 ? -21.49075 11.29462 -16.60391 1.000 56.21000 29 SER D O 1
ATOM 5221 N N . SER D 2 31 ? -22.43606 9.79402 -18.00929 1.000 53.39000 30 SER D N 1
ATOM 5222 C CA . SER D 2 31 ? -21.15872 9.27828 -18.48328 1.000 55.56000 30 SER D CA 1
ATOM 5223 C C . SER D 2 31 ? -20.37426 10.30442 -19.28999 1.000 59.74000 30 SER D C 1
ATOM 5224 O O . SER D 2 31 ? -19.17541 10.10946 -19.51317 1.000 70.05000 30 SER D O 1
ATOM 5227 N N . SER D 2 32 ? -21.01406 11.38989 -19.72983 1.000 52.70000 31 SER D N 1
ATOM 5228 C CA . SER D 2 32 ? -20.32354 12.39787 -20.52588 1.000 52.50000 31 SER D CA 1
ATOM 5229 C C . SER D 2 32 ? -19.30695 13.19780 -19.72362 1.000 54.00000 31 SER D C 1
ATOM 5230 O O . SER D 2 32 ? -18.51201 13.93176 -20.32231 1.000 51.75000 31 SER D O 1
ATOM 5233 N N . TRP D 2 33 ? -19.30486 13.07470 -18.39587 1.000 50.96000 32 TRP D N 1
ATOM 5234 C CA . TRP D 2 33 ? -18.44263 13.88628 -17.54609 1.000 52.11000 32 TRP D CA 1
ATOM 5235 C C . TRP D 2 33 ? -17.48962 13.04269 -16.70152 1.000 49.18000 32 TRP D C 1
ATOM 5236 O O . TRP D 2 33 ? -17.05321 13.49020 -15.63610 1.000 44.00000 32 TRP D O 1
ATOM 5247 N N . ILE D 2 34 ? -17.15518 11.83546 -17.15617 1.000 48.58000 33 ILE D N 1
ATOM 5248 C CA . ILE D 2 34 ? -16.19416 10.96186 -16.48817 1.000 43.86000 33 ILE D CA 1
ATOM 5249 C C . ILE D 2 34 ? -14.90865 10.95858 -17.30710 1.000 45.54000 33 ILE D C 1
ATOM 5250 O O . ILE D 2 34 ? -14.93137 10.65842 -18.50743 1.000 46.82000 33 ILE D O 1
ATOM 5255 N N . ALA D 2 35 ? -13.78810 11.28684 -16.66493 1.000 40.90000 34 ALA D N 1
ATOM 5256 C CA . ALA D 2 35 ? -12.48654 11.27127 -17.31604 1.000 36.99000 34 ALA D CA 1
ATOM 5257 C C . ALA D 2 35 ? -11.52580 10.34296 -16.57773 1.000 39.89000 34 ALA D C 1
ATOM 5258 O O . ALA D 2 35 ? -11.72984 9.99918 -15.41050 1.000 45.13000 34 ALA D O 1
ATOM 5260 N N . TRP D 2 36 ? -10.47164 9.93027 -17.27960 1.000 40.42000 35 TRP D N 1
ATOM 5261 C CA . TRP D 2 36 ? -9.39422 9.13457 -16.70293 1.000 31.51000 35 TRP D CA 1
ATOM 5262 C C . TRP D 2 36 ? -8.08263 9.87425 -16.89406 1.000 37.79000 35 TRP D C 1
ATOM 5263 O O . TRP D 2 36 ? -7.79583 10.36057 -17.99396 1.000 39.27000 35 TRP D O 1
ATOM 5274 N N . TYR D 2 37 ? -7.28660 9.94834 -15.83092 1.000 32.33000 36 TYR D N 1
ATOM 5275 C CA . TYR D 2 37 ? -5.98217 10.58698 -15.87872 1.000 35.25000 36 TYR D CA 1
ATOM 5276 C C . TYR D 2 37 ? -4.88762 9.58022 -15.55178 1.000 33.99000 36 TYR D C 1
ATOM 5277 O O . TYR D 2 37 ? -5.08415 8.65102 -14.76223 1.000 36.67000 36 TYR D O 1
ATOM 5286 N N . GLN D 2 38 ? -3.73033 9.77229 -16.17618 1.000 38.73000 37 GLN D N 1
ATOM 5287 C CA . GLN D 2 38 ? -2.57124 8.91325 -15.97952 1.000 35.60000 37 GLN D CA 1
ATOM 5288 C C . GLN D 2 38 ? -1.44990 9.72705 -15.35631 1.000 38.38000 37 GLN D C 1
ATOM 5289 O O . GLN D 2 38 ? -1.16011 10.83768 -15.80914 1.000 41.89000 37 GLN D O 1
ATOM 5295 N N . GLN D 2 39 ? -0.81904 9.16845 -14.32986 1.000 40.61000 38 GLN D N 1
ATOM 5296 C CA . GLN D 2 39 ? 0.27137 9.81615 -13.60517 1.000 42.89000 38 GLN D CA 1
ATOM 5297 C C . GLN D 2 39 ? 1.48699 8.89520 -13.64337 1.000 45.03000 38 GLN D C 1
ATOM 5298 O O . GLN D 2 39 ? 1.54329 7.90179 -12.91163 1.000 39.71000 38 GLN D O 1
ATOM 5304 N N . ARG D 2 40 ? 2.45096 9.21704 -14.49755 1.000 47.24000 39 ARG D N 1
ATOM 5305 C CA . ARG D 2 40 ? 3.73787 8.53929 -14.49522 1.000 54.15000 39 ARG D CA 1
ATOM 5306 C C . ARG D 2 40 ? 4.65627 9.20782 -13.48098 1.000 56.34000 39 ARG D C 1
ATOM 5307 O O . ARG D 2 40 ? 4.53241 10.40433 -13.20267 1.000 57.11000 39 ARG D O 1
ATOM 5315 N N . ARG D 2 41 ? 5.57037 8.42058 -12.91380 1.000 62.75000 40 ARG D N 1
ATOM 5316 C CA . ARG D 2 41 ? 6.38189 8.91743 -11.80898 1.000 70.47000 40 ARG D CA 1
ATOM 5317 C C . ARG D 2 41 ? 7.20123 10.12808 -12.24273 1.000 61.11000 40 ARG D C 1
ATOM 5318 O O . ARG D 2 41 ? 7.79114 10.15062 -13.32690 1.000 54.51000 40 ARG D O 1
ATOM 5326 N N . GLY D 2 42 ? 7.20324 11.15539 -11.39652 1.000 66.45000 41 GLY D N 1
ATOM 5327 C CA . GLY D 2 42 ? 7.90438 12.38656 -11.69689 1.000 73.30000 41 GLY D CA 1
ATOM 5328 C C . GLY D 2 42 ? 7.29353 13.23597 -12.78770 1.000 73.72000 41 GLY D C 1
ATOM 5329 O O . GLY D 2 42 ? 7.89044 14.24732 -13.16832 1.000 80.94000 41 GLY D O 1
ATOM 5330 N N . GLN D 2 43 ? 6.12614 12.86399 -13.30583 1.000 62.12000 42 GLN D N 1
ATOM 5331 C CA . GLN D 2 43 ? 5.46761 13.61112 -14.36477 1.000 53.65000 42 GLN D CA 1
ATOM 5332 C C . GLN D 2 43 ? 4.09078 14.07268 -13.90108 1.000 51.54000 42 GLN D C 1
ATOM 5333 O O . GLN D 2 43 ? 3.48053 13.48296 -13.00559 1.000 50.80000 42 GLN D O 1
ATOM 5339 N N . VAL D 2 44 ? 3.60958 15.14518 -14.52167 1.000 49.22000 43 VAL D N 1
ATOM 5340 C CA . VAL D 2 44 ? 2.31811 15.73216 -14.17600 1.000 50.47000 43 VAL D CA 1
ATOM 5341 C C . VAL D 2 44 ? 1.21800 14.82679 -14.71572 1.000 46.83000 43 VAL D C 1
ATOM 5342 O O . VAL D 2 44 ? 1.46851 14.03444 -15.63654 1.000 39.78000 43 VAL D O 1
ATOM 5346 N N . PRO D 2 45 ? 0.00344 14.89167 -14.17000 1.000 46.98000 44 PRO D N 1
ATOM 5347 C CA . PRO D 2 45 ? -1.09691 14.10286 -14.73241 1.000 38.76000 44 PRO D CA 1
ATOM 5348 C C . PRO D 2 45 ? -1.31774 14.42311 -16.20167 1.000 44.86000 44 PRO D C 1
ATOM 5349 O O . PRO D 2 45 ? -1.04047 15.52875 -16.67278 1.000 45.57000 44 PRO D O 1
ATOM 5353 N N . ARG D 2 46 ? -1.81692 13.43067 -16.92710 1.000 39.20000 45 ARG D N 1
ATOM 5354 C CA . ARG D 2 46 ? -2.14202 13.56894 -18.33684 1.000 45.12000 45 ARG D CA 1
ATOM 5355 C C . ARG D 2 46 ? -3.52436 12.98382 -18.58110 1.000 48.43000 45 ARG D C 1
ATOM 5356 O O . ARG D 2 46 ? -3.85023 11.90920 -18.06653 1.000 42.58000 45 ARG D O 1
ATOM 5364 N N . LEU D 2 47 ? -4.33823 13.69587 -19.35773 1.000 45.61000 46 LEU D N 1
ATOM 5365 C CA . LEU D 2 47 ? -5.66918 13.20495 -19.69706 1.000 43.24000 46 LEU D CA 1
ATOM 5366 C C . LEU D 2 47 ? -5.56437 12.04800 -20.68304 1.000 42.47000 46 LEU D C 1
ATOM 5367 O O . LEU D 2 47 ? -4.97670 12.18999 -21.75991 1.000 44.22000 46 LEU D O 1
ATOM 5372 N N . LEU D 2 48 ? -6.13687 10.90366 -20.31746 1.000 38.07000 47 LEU D N 1
ATOM 5373 C CA . LEU D 2 48 ? -6.18101 9.73461 -21.18649 1.000 41.76000 47 LEU D CA 1
ATOM 5374 C C . LEU D 2 48 ? -7.49791 9.62792 -21.93812 1.000 42.45000 47 LEU D C 1
ATOM 5375 O O . LEU D 2 48 ? -7.51042 9.42184 -23.15425 1.000 47.41000 47 LEU D O 1
ATOM 5380 N N . ILE D 2 49 ? -8.60907 9.75106 -21.22115 1.000 42.57000 48 ILE D N 1
ATOM 5381 C CA . ILE D 2 49 ? -9.94152 9.53456 -21.76301 1.000 44.58000 48 ILE D CA 1
ATOM 5382 C C . ILE D 2 49 ? -10.88279 10.54599 -21.12698 1.000 42.53000 48 ILE D C 1
ATOM 5383 O O . ILE D 2 49 ? -10.79703 10.81836 -19.92530 1.000 42.91000 48 ILE D O 1
ATOM 5388 N N . SER D 2 50 ? -11.76296 11.12171 -21.93870 1.000 41.45000 49 SER D N 1
ATOM 5389 C CA . SER D 2 50 ? -12.84402 11.96193 -21.45312 1.000 48.76000 49 SER D CA 1
ATOM 5390 C C . SER D 2 50 ? -14.16838 11.38948 -21.93647 1.000 49.06000 49 SER D C 1
ATOM 5391 O O . SER D 2 50 ? -14.20837 10.55298 -22.84255 1.000 43.43000 49 SER D O 1
ATOM 5394 N N . ALA D 2 51 ? -15.25535 11.83945 -21.30727 1.000 46.65000 50 ALA D N 1
ATOM 5395 C CA . ALA D 2 51 ? -16.60174 11.37219 -21.63982 1.000 48.26000 50 ALA D CA 1
ATOM 5396 C C . ALA D 2 51 ? -16.68839 9.85009 -21.56980 1.000 48.64000 50 ALA D C 1
ATOM 5397 O O . ALA D 2 51 ? -17.31820 9.20212 -22.41083 1.000 48.02000 50 ALA D O 1
ATOM 5399 N N . ALA D 2 52 ? -16.01176 9.28126 -20.56605 1.000 44.83000 51 ALA D N 1
ATOM 5400 C CA . ALA D 2 52 ? -16.03141 7.85788 -20.23596 1.000 42.43000 51 ALA D CA 1
ATOM 5401 C C . ALA D 2 52 ? -15.29549 6.98948 -21.25170 1.000 37.79000 51 ALA D C 1
ATOM 5402 O O . ALA D 2 52 ? -14.71633 5.96418 -20.87914 1.000 38.45000 51 ALA D O 1
ATOM 5404 N N . SER D 2 53 ? -15.30149 7.37246 -22.52702 1.000 39.92000 52 SER D N 1
ATOM 5405 C CA . SER D 2 53 ? -14.74646 6.48857 -23.54464 1.000 49.20000 52 SER D CA 1
ATOM 5406 C C . SER D 2 53 ? -14.04977 7.20603 -24.68972 1.000 52.26000 52 SER D C 1
ATOM 5407 O O . SER D 2 53 ? -13.49862 6.52552 -25.55805 1.000 55.53000 52 SER D O 1
ATOM 5410 N N . ALA D 2 54 ? -14.04635 8.53425 -24.73453 1.000 50.62000 53 ALA D N 1
ATOM 5411 C CA . ALA D 2 54 ? -13.40297 9.26934 -25.81532 1.000 48.52000 53 ALA D CA 1
ATOM 5412 C C . ALA D 2 54 ? -11.92030 9.42373 -25.50191 1.000 49.37000 53 ALA D C 1
ATOM 5413 O O . ALA D 2 54 ? -11.54936 10.05711 -24.50731 1.000 45.60000 53 ALA D O 1
ATOM 5415 N N . ARG D 2 55 ? -11.07846 8.85413 -26.35532 1.000 44.71000 54 ARG D N 1
ATOM 5416 C CA . ARG D 2 55 ? -9.64120 8.89366 -26.14630 1.000 50.16000 54 ARG D CA 1
ATOM 5417 C C . ARG D 2 55 ? -9.08910 10.25373 -26.55280 1.000 54.90000 54 ARG D C 1
ATOM 5418 O O . ARG D 2 55 ? -9.37651 10.74783 -27.64683 1.000 58.99000 54 ARG D O 1
ATOM 5426 N N . ALA D 2 56 ? -8.29865 10.85853 -25.67106 1.000 54.52000 55 ALA D N 1
ATOM 5427 C CA . ALA D 2 56 ? -7.68905 12.14201 -25.97541 1.000 52.42000 55 ALA D CA 1
ATOM 5428 C C . ALA D 2 56 ? -6.64499 11.99036 -27.07884 1.000 59.70000 55 ALA D C 1
ATOM 5429 O O . ALA D 2 56 ? -6.14882 10.89519 -27.35885 1.000 53.97000 55 ALA D O 1
ATOM 5431 N N . ALA D 2 57 ? -6.31037 13.11664 -27.70587 1.000 66.63000 56 ALA D N 1
ATOM 5432 C CA . ALA D 2 57 ? -5.37421 13.10290 -28.82271 1.000 67.46000 56 ALA D CA 1
ATOM 5433 C C . ALA D 2 57 ? -3.99153 12.64740 -28.36948 1.000 58.72000 56 ALA D C 1
ATOM 5434 O O . ALA D 2 57 ? -3.49995 13.04934 -27.31132 1.000 61.70000 56 ALA D O 1
ATOM 5436 N N . GLY D 2 58 ? -3.36371 11.80027 -29.18373 1.000 54.72000 57 GLY D N 1
ATOM 5437 C CA . GLY D 2 58 ? -2.05564 11.26250 -28.87641 1.000 52.55000 57 GLY D CA 1
ATOM 5438 C C . GLY D 2 58 ? -2.04623 10.08337 -27.92877 1.000 56.53000 57 GLY D C 1
ATOM 5439 O O . GLY D 2 58 ? -0.96455 9.56080 -27.62870 1.000 62.65000 57 GLY D O 1
ATOM 5440 N N . ILE D 2 59 ? -3.20550 9.64493 -27.45007 1.000 50.07000 58 ILE D N 1
ATOM 5441 C CA . ILE D 2 59 ? -3.28569 8.54081 -26.49832 1.000 50.85000 58 ILE D CA 1
ATOM 5442 C C . ILE D 2 59 ? -3.33003 7.22843 -27.27305 1.000 49.57000 58 ILE D C 1
ATOM 5443 O O . ILE D 2 59 ? -4.10678 7.09779 -28.23006 1.000 47.06000 58 ILE D O 1
ATOM 5448 N N . PRO D 2 60 ? -2.50682 6.24557 -26.91242 1.000 43.55000 59 PRO D N 1
ATOM 5449 C CA . PRO D 2 60 ? -2.45549 4.99886 -27.68259 1.000 43.03000 59 PRO D CA 1
ATOM 5450 C C . PRO D 2 60 ? -3.77457 4.24145 -27.64255 1.000 50.18000 59 PRO D C 1
ATOM 5451 O O . PRO D 2 60 ? -4.57529 4.37106 -26.71377 1.000 50.59000 59 PRO D O 1
ATOM 5455 N N . ASP D 2 61 ? -3.98614 3.42259 -28.67728 1.000 48.77000 60 ASP D N 1
ATOM 5456 C CA . ASP D 2 61 ? -5.18207 2.59128 -28.77241 1.000 56.31000 60 ASP D CA 1
ATOM 5457 C C . ASP D 2 61 ? -5.26325 1.53820 -27.67567 1.000 52.57000 60 ASP D C 1
ATOM 5458 O O . ASP D 2 61 ? -6.30652 0.88866 -27.54388 1.000 53.14000 60 ASP D O 1
ATOM 5463 N N . ARG D 2 62 ? -4.19448 1.34957 -26.89793 1.000 46.00000 61 ARG D N 1
ATOM 5464 C CA . ARG D 2 62 ? -4.21114 0.37621 -25.81303 1.000 49.84000 61 ARG D CA 1
ATOM 5465 C C . ARG D 2 62 ? -5.23711 0.71791 -24.74295 1.000 48.07000 61 ARG D C 1
ATOM 5466 O O . ARG D 2 62 ? -5.68664 -0.18287 -24.02579 1.000 37.78000 61 ARG D O 1
ATOM 5474 N N . PHE D 2 63 ? -5.61344 1.99066 -24.61483 1.000 43.01000 62 PHE D N 1
ATOM 5475 C CA . PHE D 2 63 ? -6.53577 2.43923 -23.57785 1.000 40.49000 62 PHE D CA 1
ATOM 5476 C C . PHE D 2 63 ? -7.95061 2.52671 -24.13711 1.000 42.87000 62 PHE D C 1
ATOM 5477 O O . PHE D 2 63 ? -8.18926 3.23144 -25.12357 1.000 42.62000 62 PHE D O 1
ATOM 5485 N N . THR D 2 64 ? -8.88495 1.82512 -23.49656 1.000 41.02000 63 THR D N 1
ATOM 5486 C CA . THR D 2 64 ? -10.29926 1.91657 -23.82348 1.000 40.76000 63 THR D CA 1
ATOM 5487 C C . THR D 2 64 ? -11.10218 2.11889 -22.54487 1.000 46.75000 63 THR D C 1
ATOM 5488 O O . THR D 2 64 ? -10.71213 1.66407 -21.46668 1.000 46.11000 63 THR D O 1
ATOM 5492 N N . GLY D 2 65 ? -12.22606 2.80976 -22.67500 1.000 46.50000 64 GLY D N 1
ATOM 5493 C CA . GLY D 2 65 ? -13.06301 3.12069 -21.53455 1.000 41.36000 64 GLY D CA 1
ATOM 5494 C C . GLY D 2 65 ? -14.48730 2.66175 -21.75814 1.000 43.58000 64 GLY D C 1
ATOM 5495 O O . GLY D 2 65 ? -14.99489 2.65722 -22.87905 1.000 47.63000 64 GLY D O 1
ATOM 5496 N N . ARG D 2 66 ? -15.12996 2.26773 -20.66203 1.000 45.89000 65 ARG D N 1
ATOM 5497 C CA . ARG D 2 66 ? -16.49512 1.76359 -20.69184 1.000 47.75000 65 ARG D CA 1
ATOM 5498 C C . ARG D 2 66 ? -17.26873 2.34290 -19.51800 1.000 54.79000 65 ARG D C 1
ATOM 5499 O O . ARG D 2 66 ? -16.71408 2.52128 -18.42939 1.000 48.11000 65 ARG D O 1
ATOM 5507 N N . GLY D 2 67 ? -18.54418 2.64227 -19.74683 1.000 52.89000 66 GLY D N 1
ATOM 5508 C CA . GLY D 2 67 ? -19.44376 3.04962 -18.68689 1.000 45.84000 66 GLY D CA 1
ATOM 5509 C C . GLY D 2 67 ? -20.61143 2.08671 -18.58953 1.000 49.27000 66 GLY D C 1
ATOM 5510 O O . GLY D 2 67 ? -21.07325 1.54166 -19.59384 1.000 41.97000 66 GLY D O 1
ATOM 5511 N N . SER D 2 68 ? -21.07871 1.86912 -17.36062 1.000 47.14000 67 SER D N 1
ATOM 5512 C CA . SER D 2 68 ? -22.21719 0.98168 -17.10495 1.000 49.68000 67 SER D CA 1
ATOM 5513 C C . SER D 2 68 ? -22.90561 1.48477 -15.83400 1.000 42.82000 67 SER D C 1
ATOM 5514 O O . SER D 2 68 ? -22.58791 1.04856 -14.72631 1.000 46.50000 67 SER D O 1
ATOM 5517 N N . GLY D 2 69 ? -23.84187 2.41207 -16.01015 1.000 44.55000 68 GLY D N 1
ATOM 5518 C CA . GLY D 2 69 ? -24.50618 3.02803 -14.87868 1.000 45.22000 68 GLY D CA 1
ATOM 5519 C C . GLY D 2 69 ? -23.55413 3.86051 -14.04669 1.000 47.40000 68 GLY D C 1
ATOM 5520 O O . GLY D 2 69 ? -23.04781 4.88387 -14.51353 1.000 49.57000 68 GLY D O 1
ATOM 5521 N N . THR D 2 70 ? -23.29643 3.43101 -12.81420 1.000 45.50000 69 THR D N 1
ATOM 5522 C CA . THR D 2 70 ? -22.36405 4.11895 -11.93169 1.000 49.87000 69 THR D CA 1
ATOM 5523 C C . THR D 2 70 ? -20.96471 3.51618 -11.95736 1.000 51.21000 69 THR D C 1
ATOM 5524 O O . THR D 2 70 ? -20.07276 4.02867 -11.27464 1.000 51.79000 69 THR D O 1
ATOM 5528 N N . ASP D 2 71 ? -20.75160 2.44846 -12.72098 1.000 46.94000 70 ASP D N 1
ATOM 5529 C CA . ASP D 2 71 ? -19.45793 1.78296 -12.80687 1.000 54.35000 70 ASP D CA 1
ATOM 5530 C C . ASP D 2 71 ? -18.76216 2.16860 -14.10552 1.000 52.19000 70 ASP D C 1
ATOM 5531 O O . ASP D 2 71 ? -19.35222 2.06883 -15.18676 1.000 46.17000 70 ASP D O 1
ATOM 5536 N N . PHE D 2 72 ? -17.50900 2.60225 -13.99416 1.000 43.09000 71 PHE D N 1
ATOM 5537 C CA . PHE D 2 72 ? -16.70967 3.01151 -15.14070 1.000 45.47000 71 PHE D CA 1
ATOM 5538 C C . PHE D 2 72 ? -15.37790 2.28125 -15.09641 1.000 49.74000 71 PHE D C 1
ATOM 5539 O O . PHE D 2 72 ? -14.71797 2.24633 -14.05236 1.000 45.51000 71 PHE D O 1
ATOM 5547 N N . THR D 2 73 ? -14.99313 1.68967 -16.22197 1.000 41.61000 72 THR D N 1
ATOM 5548 C CA . THR D 2 73 ? -13.80409 0.85973 -16.29266 1.000 38.67000 72 THR D CA 1
ATOM 5549 C C . THR D 2 73 ? -12.83592 1.41277 -17.32635 1.000 42.02000 72 THR D C 1
ATOM 5550 O O . THR D 2 73 ? -13.24549 1.90652 -18.38248 1.000 39.80000 72 THR D O 1
ATOM 5554 N N . LEU D 2 74 ? -11.55136 1.33017 -17.00358 1.000 43.61000 73 LEU D N 1
ATOM 5555 C CA . LEU D 2 74 ? -10.47019 1.60467 -17.93520 1.000 38.99000 73 LEU D CA 1
ATOM 5556 C C . LEU D 2 74 ? -9.72598 0.30247 -18.18435 1.000 45.45000 73 LEU D C 1
ATOM 5557 O O . LEU D 2 74 ? -9.34356 -0.38787 -17.23277 1.000 47.32000 73 LEU D O 1
ATOM 5562 N N . THR D 2 75 ? -9.53978 -0.04164 -19.45483 1.000 44.43000 74 THR D N 1
ATOM 5563 C CA . THR D 2 75 ? -8.87667 -1.27975 -19.83907 1.000 42.09000 74 THR D CA 1
ATOM 5564 C C . THR D 2 75 ? -7.57494 -0.95321 -20.55257 1.000 40.13000 74 THR D C 1
ATOM 5565 O O . THR D 2 75 ? -7.55371 -0.12364 -21.46844 1.000 39.00000 74 THR D O 1
ATOM 5569 N N . ILE D 2 76 ? -6.49232 -1.58589 -20.11092 1.000 36.81000 75 ILE D N 1
ATOM 5570 C CA . ILE D 2 76 ? -5.18784 -1.48871 -20.75160 1.000 39.27000 75 ILE D CA 1
ATOM 5571 C C . ILE D 2 76 ? -4.91628 -2.84428 -21.38616 1.000 46.11000 75 ILE D C 1
ATOM 5572 O O . ILE D 2 76 ? -4.76179 -3.84683 -20.67770 1.000 47.73000 75 ILE D O 1
ATOM 5577 N N . THR D 2 77 ? -4.88151 -2.89191 -22.71497 1.000 40.52000 76 THR D N 1
ATOM 5578 C CA . THR D 2 77 ? -4.63561 -4.13319 -23.43800 1.000 47.15000 76 THR D CA 1
ATOM 5579 C C . THR D 2 77 ? -3.19726 -4.14664 -23.92734 1.000 47.85000 76 THR D C 1
ATOM 5580 O O . THR D 2 77 ? -2.74921 -3.19511 -24.57653 1.000 43.83000 76 THR D O 1
ATOM 5584 N N . ARG D 2 78 ? -2.48488 -5.22571 -23.61444 1.000 55.08000 77 ARG D N 1
ATOM 5585 C CA . ARG D 2 78 ? -1.06985 -5.37762 -23.94067 1.000 50.29000 77 ARG D CA 1
ATOM 5586 C C . ARG D 2 78 ? -0.26687 -4.18364 -23.41610 1.000 44.80000 77 ARG D C 1
ATOM 5587 O O . ARG D 2 78 ? 0.18659 -3.30651 -24.15374 1.000 50.80000 77 ARG D O 1
ATOM 5595 N N . LEU D 2 79 ? -0.11532 -4.18464 -22.09430 1.000 42.69000 78 LEU D N 1
ATOM 5596 C CA . LEU D 2 79 ? 0.59400 -3.11052 -21.41487 1.000 44.42000 78 LEU D CA 1
ATOM 5597 C C . LEU D 2 79 ? 2.03229 -3.01106 -21.90519 1.000 49.18000 78 LEU D C 1
ATOM 5598 O O . LEU D 2 79 ? 2.67842 -4.01705 -22.20739 1.000 46.28000 78 LEU D O 1
ATOM 5603 N N . GLU D 2 80 ? 2.52266 -1.78721 -21.99567 1.000 45.74000 79 GLU D N 1
ATOM 5604 C CA . GLU D 2 80 ? 3.92459 -1.49913 -22.21574 1.000 45.33000 79 GLU D CA 1
ATOM 5605 C C . GLU D 2 80 ? 4.49351 -0.79767 -20.98936 1.000 50.42000 79 GLU D C 1
ATOM 5606 O O . GLU D 2 80 ? 3.73828 -0.27644 -20.16074 1.000 43.52000 79 GLU D O 1
ATOM 5612 N N . PRO D 2 81 ? 5.82197 -0.79265 -20.82038 1.000 50.27000 80 PRO D N 1
ATOM 5613 C CA . PRO D 2 81 ? 6.40222 -0.18058 -19.61104 1.000 46.20000 80 PRO D CA 1
ATOM 5614 C C . PRO D 2 81 ? 6.00458 1.27056 -19.38797 1.000 40.87000 80 PRO D C 1
ATOM 5615 O O . PRO D 2 81 ? 5.86587 1.68911 -18.23162 1.000 43.15000 80 PRO D O 1
ATOM 5619 N N . GLU D 2 82 ? 5.80597 2.05032 -20.45378 1.000 40.15000 81 GLU D N 1
ATOM 5620 C CA . GLU D 2 82 ? 5.39623 3.44280 -20.29439 1.000 48.51000 81 GLU D CA 1
ATOM 5621 C C . GLU D 2 82 ? 4.04333 3.57941 -19.60223 1.000 48.19000 81 GLU D C 1
ATOM 5622 O O . GLU D 2 82 ? 3.70427 4.67681 -19.14313 1.000 47.22000 81 GLU D O 1
ATOM 5628 N N . ASP D 2 83 ? 3.26881 2.49591 -19.51058 1.000 40.36000 82 ASP D N 1
ATOM 5629 C CA . ASP D 2 83 ? 1.93818 2.52898 -18.91599 1.000 43.28000 82 ASP D CA 1
ATOM 5630 C C . ASP D 2 83 ? 1.94428 2.36628 -17.40201 1.000 38.06000 82 ASP D C 1
ATOM 5631 O O . ASP D 2 83 ? 0.88273 2.48391 -16.78224 1.000 40.97000 82 ASP D O 1
ATOM 5636 N N . LEU D 2 84 ? 3.09300 2.08455 -16.79486 1.000 40.66000 83 LEU D N 1
ATOM 5637 C CA . LEU D 2 84 ? 3.16299 1.99673 -15.34326 1.000 38.33000 83 LEU D CA 1
ATOM 5638 C C . LEU D 2 84 ? 2.92220 3.36766 -14.72259 1.000 37.96000 83 LEU D C 1
ATOM 5639 O O . LEU D 2 84 ? 3.37094 4.38865 -15.24843 1.000 41.33000 83 LEU D O 1
ATOM 5644 N N . GLY D 2 85 ? 2.20441 3.39104 -13.60706 1.000 35.55000 84 GLY D N 1
ATOM 5645 C CA . GLY D 2 85 ? 1.92564 4.63387 -12.91513 1.000 37.06000 84 GLY D CA 1
ATOM 5646 C C . GLY D 2 85 ? 0.58713 4.56797 -12.20275 1.000 40.69000 84 GLY D C 1
ATOM 5647 O O . GLY D 2 85 ? 0.05994 3.49188 -11.94947 1.000 36.93000 84 GLY D O 1
ATOM 5648 N N . VAL D 2 86 ? 0.05187 5.74716 -11.88680 1.000 34.59000 85 VAL D N 1
ATOM 5649 C CA . VAL D 2 86 ? -1.17596 5.88470 -11.10845 1.000 36.04000 85 VAL D CA 1
ATOM 5650 C C . VAL D 2 86 ? -2.27222 6.42344 -12.01592 1.000 39.89000 85 VAL D C 1
ATOM 5651 O O . VAL D 2 86 ? -2.08373 7.43999 -12.69449 1.000 37.99000 85 VAL D O 1
ATOM 5655 N N . TYR D 2 87 ? -3.41647 5.74774 -12.02050 1.000 39.24000 86 TYR D N 1
ATOM 5656 C CA . TYR D 2 87 ? -4.55189 6.11861 -12.85079 1.000 37.18000 86 TYR D CA 1
ATOM 5657 C C . TYR D 2 87 ? -5.69520 6.57950 -11.96103 1.000 34.34000 86 TYR D C 1
ATOM 5658 O O . TYR D 2 87 ? -6.07871 5.87569 -11.02084 1.000 38.21000 86 TYR D O 1
ATOM 5667 N N . SER D 2 88 ? -6.22981 7.76124 -12.25568 1.000 34.57000 87 SER D N 1
ATOM 5668 C CA . SER D 2 88 ? -7.29430 8.36269 -11.46716 1.000 31.12000 87 SER D CA 1
ATOM 5669 C C . SER D 2 88 ? -8.47530 8.66731 -12.37412 1.000 35.06000 87 SER D C 1
ATOM 5670 O O . SER D 2 88 ? -8.29471 9.20192 -13.47326 1.000 34.45000 87 SER D O 1
ATOM 5673 N N . CYS D 2 89 ? -9.67340 8.31375 -11.92172 1.000 32.22000 88 CYS D N 1
ATOM 5674 C CA . CYS D 2 89 ? -10.88291 8.76098 -12.59142 1.000 37.58000 88 CYS D CA 1
ATOM 5675 C C . CYS D 2 89 ? -11.31832 10.10179 -12.01832 1.000 38.72000 88 CYS D C 1
ATOM 5676 O O . CYS D 2 89 ? -11.00990 10.44600 -10.87455 1.000 37.71000 88 CYS D O 1
ATOM 5679 N N . GLN D 2 90 ? -12.04061 10.86290 -12.83697 1.000 32.99000 89 GLN D N 1
ATOM 5680 C CA . GLN D 2 90 ? -12.43013 12.22220 -12.49696 1.000 37.64000 89 GLN D CA 1
ATOM 5681 C C . GLN D 2 90 ? -13.85469 12.47444 -12.96061 1.000 42.89000 89 GLN D C 1
ATOM 5682 O O . GLN D 2 90 ? -14.24276 12.06524 -14.05907 1.000 43.59000 89 GLN D O 1
ATOM 5688 N N . TYR D 2 91 ? -14.62892 13.15028 -12.12326 1.000 43.92000 90 TYR D N 1
ATOM 5689 C CA . TYR D 2 91 ? -15.98345 13.54882 -12.47251 1.000 49.31000 90 TYR D CA 1
ATOM 5690 C C . TYR D 2 91 ? -16.05571 15.06413 -12.57086 1.000 52.67000 90 TYR D C 1
ATOM 5691 O O . TYR D 2 91 ? -15.59926 15.77267 -11.66581 1.000 45.94000 90 TYR D O 1
ATOM 5700 N N . TYR D 2 92 ? -16.62292 15.55492 -13.67076 1.000 54.34000 91 TYR D N 1
ATOM 5701 C CA . TYR D 2 92 ? -16.89979 16.97740 -13.84106 1.000 62.77000 91 TYR D CA 1
ATOM 5702 C C . TYR D 2 92 ? -18.38113 17.21810 -13.57474 1.000 76.15000 91 TYR D C 1
ATOM 5703 O O . TYR D 2 92 ? -19.22013 17.05033 -14.46256 1.000 71.89000 91 TYR D O 1
ATOM 5712 N N . GLY D 2 93 ? -18.70511 17.59152 -12.34271 1.000 90.97000 92 GLY D N 1
ATOM 5713 C CA . GLY D 2 93 ? -19.94088 18.29699 -12.10275 1.000 95.74000 92 GLY D CA 1
ATOM 5714 C C . GLY D 2 93 ? -19.79804 19.74057 -12.54091 1.000 96.53000 92 GLY D C 1
ATOM 5715 O O . GLY D 2 93 ? -18.70392 20.30241 -12.54816 1.000 105.93000 92 GLY D O 1
ATOM 5716 N N . GLY D 2 94 ? -20.91556 20.33809 -12.94792 1.000 78.08000 93 GLY D N 1
ATOM 5717 C CA . GLY D 2 94 ? -20.86797 21.72141 -13.39121 1.000 70.58000 93 GLY D CA 1
ATOM 5718 C C . GLY D 2 94 ? -20.19776 22.63139 -12.38186 1.000 55.13000 93 GLY D C 1
ATOM 5719 O O . GLY D 2 94 ? -19.34948 23.45397 -12.73520 1.000 52.76000 93 GLY D O 1
ATOM 5720 N N . SER D 2 95 ? -20.53237 22.46240 -11.10731 1.000 53.45000 94 SER D N 1
ATOM 5721 C CA . SER D 2 95 ? -20.05543 23.33417 -10.04618 1.000 63.52000 94 SER D CA 1
ATOM 5722 C C . SER D 2 95 ? -18.89045 22.75206 -9.25667 1.000 60.23000 94 SER D C 1
ATOM 5723 O O . SER D 2 95 ? -18.40923 23.40553 -8.32617 1.000 64.50000 94 SER D O 1
ATOM 5726 N N . PHE D 2 96 ? -18.42324 21.55237 -9.59354 1.000 61.61000 95 PHE D N 1
ATOM 5727 C CA . PHE D 2 96 ? -17.32935 20.96031 -8.83683 1.000 64.35000 95 PHE D CA 1
ATOM 5728 C C . PHE D 2 96 ? -16.67290 19.85322 -9.64749 1.000 60.77000 95 PHE D C 1
ATOM 5729 O O . PHE D 2 96 ? -17.31057 19.21130 -10.48467 1.000 57.09000 95 PHE D O 1
ATOM 5737 N N . PHE D 2 97 ? -15.39050 19.64219 -9.38307 1.000 58.45000 96 PHE D N 1
ATOM 5738 C CA . PHE D 2 97 ? -14.68775 18.43867 -9.79270 1.000 54.69000 96 PHE D CA 1
ATOM 5739 C C . PHE D 2 97 ? -14.48745 17.53012 -8.58680 1.000 53.25000 96 PHE D C 1
ATOM 5740 O O . PHE D 2 97 ? -14.47152 17.97598 -7.43674 1.000 55.07000 96 PHE D O 1
ATOM 5748 N N . THR D 2 98 ? -14.33871 16.23907 -8.86417 1.000 42.74000 97 THR D N 1
ATOM 5749 C CA . THR D 2 98 ? -13.89759 15.30057 -7.84627 1.000 44.40000 97 THR D CA 1
ATOM 5750 C C . THR D 2 98 ? -13.06827 14.21867 -8.52123 1.000 44.45000 97 THR D C 1
ATOM 5751 O O . THR D 2 98 ? -13.24231 13.93130 -9.70952 1.000 42.91000 97 THR D O 1
ATOM 5755 N N . PHE D 2 99 ? -12.14657 13.64199 -7.75577 1.000 35.44000 98 PHE D N 1
ATOM 5756 C CA . PHE D 2 99 ? -11.23704 12.62187 -8.24784 1.000 31.71000 98 PHE D CA 1
ATOM 5757 C C . PHE D 2 99 ? -11.38238 11.35815 -7.41729 1.000 40.52000 98 PHE D C 1
ATOM 5758 O O . PHE D 2 99 ? -11.68999 11.41370 -6.22251 1.000 39.55000 98 PHE D O 1
ATOM 5766 N N . GLY D 2 100 ? -11.15072 10.21580 -8.05949 1.000 33.77000 99 GLY D N 1
ATOM 5767 C CA . GLY D 2 100 ? -10.96822 8.97997 -7.34277 1.000 34.36000 99 GLY D CA 1
ATOM 5768 C C . GLY D 2 100 ? -9.63050 8.98872 -6.62937 1.000 36.42000 99 GLY D C 1
ATOM 5769 O O . GLY D 2 100 ? -8.78827 9.86663 -6.85144 1.000 34.23000 99 GLY D O 1
ATOM 5770 N N . PRO D 2 101 ? -9.40742 8.00886 -5.74946 1.000 34.93000 100 PRO D N 1
ATOM 5771 C CA . PRO D 2 101 ? -8.16055 7.98370 -4.97358 1.000 35.70000 100 PRO D CA 1
ATOM 5772 C C . PRO D 2 101 ? -6.94904 7.51774 -5.76431 1.000 41.00000 100 PRO D C 1
ATOM 5773 O O . PRO D 2 101 ? -5.82101 7.65817 -5.27153 1.000 38.14000 100 PRO D O 1
ATOM 5777 N N . GLY D 2 102 ? -7.14030 6.97879 -6.96542 1.000 37.85000 101 GLY D N 1
ATOM 5778 C CA . GLY D 2 102 ? -6.03582 6.48893 -7.76326 1.000 30.30000 101 GLY D CA 1
ATOM 5779 C C . GLY D 2 102 ? -5.84163 4.99092 -7.64543 1.000 34.94000 101 GLY D C 1
ATOM 5780 O O . GLY D 2 102 ? -6.05067 4.41237 -6.57531 1.000 41.37000 101 GLY D O 1
ATOM 5781 N N . THR D 2 103 ? -5.46679 4.34917 -8.74909 1.000 36.00000 102 THR D N 1
ATOM 5782 C CA . THR D 2 103 ? -5.06003 2.94934 -8.76311 1.000 33.45000 102 THR D CA 1
ATOM 5783 C C . THR D 2 103 ? -3.65515 2.87488 -9.33857 1.000 34.77000 102 THR D C 1
ATOM 5784 O O . THR D 2 103 ? -3.39276 3.42970 -10.41088 1.000 30.23000 102 THR D O 1
ATOM 5788 N N . GLN D 2 104 ? -2.75577 2.20348 -8.62619 1.000 35.60000 103 GLN D N 1
ATOM 5789 C CA . GLN D 2 104 ? -1.38511 2.03371 -9.08708 1.000 38.84000 103 GLN D CA 1
ATOM 5790 C C . GLN D 2 104 ? -1.28161 0.79472 -9.96763 1.000 32.97000 103 GLN D C 1
ATOM 5791 O O . GLN D 2 104 ? -1.75104 -0.28439 -9.59371 1.000 33.80000 103 GLN D O 1
ATOM 5797 N N . VAL D 2 105 ? -0.67364 0.95521 -11.13672 1.000 31.46000 104 VAL D N 1
ATOM 5798 C CA . VAL D 2 105 ? -0.35180 -0.16077 -12.01791 1.000 36.13000 104 VAL D CA 1
ATOM 5799 C C . VAL D 2 105 ? 1.14442 -0.41051 -11.90770 1.000 35.84000 104 VAL D C 1
ATOM 5800 O O . VAL D 2 105 ? 1.94451 0.48083 -12.20476 1.000 36.01000 104 VAL D O 1
ATOM 5804 N N . ASP D 2 106 ? 1.52863 -1.61104 -11.46554 1.000 36.88000 105 ASP D N 1
ATOM 5805 C CA . ASP D 2 106 ? 2.92778 -1.93245 -11.21108 1.000 36.87000 105 ASP D CA 1
ATOM 5806 C C . ASP D 2 106 ? 3.29456 -3.24685 -11.89959 1.000 39.94000 105 ASP D C 1
ATOM 5807 O O . ASP D 2 106 ? 2.46897 -3.88366 -12.55823 1.000 36.10000 105 ASP D O 1
ATOM 5812 N N . VAL D 2 107 ? 4.54827 -3.65670 -11.72768 1.000 33.86000 106 VAL D N 1
ATOM 5813 C CA . VAL D 2 107 ? 5.11726 -4.78298 -12.45987 1.000 35.52000 106 VAL D CA 1
ATOM 5814 C C . VAL D 2 107 ? 4.82224 -6.07439 -11.71267 1.000 38.62000 106 VAL D C 1
ATOM 5815 O O . VAL D 2 107 ? 5.07504 -6.18230 -10.50626 1.000 37.01000 106 VAL D O 1
ATOM 5819 N N . LYS D 2 108 ? 4.30623 -7.06207 -12.43576 1.000 38.28000 107 LYS D N 1
ATOM 5820 C CA . LYS D 2 108 ? 3.93666 -8.33537 -11.83744 1.000 38.15000 107 LYS D CA 1
ATOM 5821 C C . LYS D 2 108 ? 5.15933 -9.22224 -11.63378 1.000 31.60000 107 LYS D C 1
ATOM 5822 O O . LYS D 2 108 ? 6.08714 -9.22778 -12.44700 1.000 36.11000 107 LYS D O 1
ATOM 5828 N N . ARG D 2 109 ? 5.15674 -9.96085 -10.52842 1.000 36.86000 108 ARG D N 1
ATOM 5829 C CA . ARG D 2 109 ? 6.14176 -11.00031 -10.25711 1.000 40.80000 108 ARG D CA 1
ATOM 5830 C C . ARG D 2 109 ? 5.49571 -11.99066 -9.29741 1.000 38.30000 108 ARG D C 1
ATOM 5831 O O . ARG D 2 109 ? 4.31680 -11.86685 -8.95570 1.000 39.70000 108 ARG D O 1
ATOM 5839 N N . THR D 2 110 ? 6.27045 -12.98158 -8.86531 1.000 36.43000 109 THR D N 1
ATOM 5840 C CA . THR D 2 110 ? 5.73068 -13.96190 -7.93692 1.000 28.95000 109 THR D CA 1
ATOM 5841 C C . THR D 2 110 ? 5.63157 -13.37087 -6.53291 1.000 35.42000 109 THR D C 1
ATOM 5842 O O . THR D 2 110 ? 6.30512 -12.39630 -6.18562 1.000 34.21000 109 THR D O 1
ATOM 5846 N N . VAL D 2 111 ? 4.77150 -13.98313 -5.72196 1.000 29.18000 110 VAL D N 1
ATOM 5847 C CA . VAL D 2 111 ? 4.53350 -13.50396 -4.36835 1.000 35.58000 110 VAL D CA 1
ATOM 5848 C C . VAL D 2 111 ? 5.76554 -13.76480 -3.51612 1.000 33.40000 110 VAL D C 1
ATOM 5849 O O . VAL D 2 111 ? 6.34105 -14.86017 -3.54541 1.000 33.10000 110 VAL D O 1
ATOM 5853 N N . ALA D 2 112 ? 6.18197 -12.75425 -2.75497 1.000 32.96000 111 ALA D N 1
ATOM 5854 C CA . ALA D 2 112 ? 7.32283 -12.86882 -1.85385 1.000 31.05000 111 ALA D CA 1
ATOM 5855 C C . ALA D 2 112 ? 6.94426 -12.26636 -0.51104 1.000 35.26000 111 ALA D C 1
ATOM 5856 O O . ALA D 2 112 ? 6.54574 -11.09808 -0.44141 1.000 31.95000 111 ALA D O 1
ATOM 5858 N N . ALA D 2 113 ? 7.06618 -13.06108 0.54577 1.000 37.33000 112 ALA D N 1
ATOM 5859 C CA . ALA D 2 113 ? 6.76013 -12.57152 1.87271 1.000 35.59000 112 ALA D CA 1
ATOM 5860 C C . ALA D 2 113 ? 7.87025 -11.64275 2.36016 1.000 34.75000 112 ALA D C 1
ATOM 5861 O O . ALA D 2 113 ? 9.03622 -11.81596 2.00176 1.000 34.60000 112 ALA D O 1
ATOM 5863 N N . PRO D 2 114 ? 7.53391 -10.64972 3.18007 1.000 32.23000 113 PRO D N 1
ATOM 5864 C CA . PRO D 2 114 ? 8.57244 -9.76606 3.71937 1.000 36.08000 113 PRO D CA 1
ATOM 5865 C C . PRO D 2 114 ? 9.38484 -10.44753 4.80836 1.000 45.94000 113 PRO D C 1
ATOM 5866 O O . PRO D 2 114 ? 8.86222 -11.23815 5.59739 1.000 40.94000 113 PRO D O 1
ATOM 5870 N N . SER D 2 115 ? 10.68048 -10.13822 4.83515 1.000 40.18000 114 SER D N 1
ATOM 5871 C CA . SER D 2 115 ? 11.48466 -10.34418 6.03212 1.000 33.53000 114 SER D CA 1
ATOM 5872 C C . SER D 2 115 ? 11.26303 -9.15730 6.96389 1.000 34.18000 114 SER D C 1
ATOM 5873 O O . SER D 2 115 ? 11.28031 -8.00380 6.52305 1.000 35.59000 114 SER D O 1
ATOM 5876 N N . VAL D 2 116 ? 11.04106 -9.43360 8.24431 1.000 31.63000 115 VAL D N 1
ATOM 5877 C CA . VAL D 2 116 ? 10.61092 -8.41847 9.19674 1.000 34.32000 115 VAL D CA 1
ATOM 5878 C C . VAL D 2 116 ? 11.68684 -8.24008 10.25691 1.000 37.78000 115 VAL D C 1
ATOM 5879 O O . VAL D 2 116 ? 12.25707 -9.21928 10.74749 1.000 34.25000 115 VAL D O 1
ATOM 5883 N N . PHE D 2 117 ? 11.96139 -6.98297 10.60402 1.000 35.99000 116 PHE D N 1
ATOM 5884 C CA . PHE D 2 117 ? 12.95931 -6.62799 11.60173 1.000 33.05000 116 PHE D CA 1
ATOM 5885 C C . PHE D 2 117 ? 12.42025 -5.48675 12.44933 1.000 37.39000 116 PHE D C 1
ATOM 5886 O O . PHE D 2 117 ? 11.75006 -4.59078 11.93113 1.000 41.96000 116 PHE D O 1
ATOM 5894 N N . ILE D 2 118 ? 12.72437 -5.50876 13.74476 1.000 30.48000 117 ILE D N 1
ATOM 5895 C CA . ILE D 2 118 ? 12.31708 -4.45044 14.65979 1.000 33.69000 117 ILE D CA 1
ATOM 5896 C C . ILE D 2 118 ? 13.56270 -3.87474 15.32134 1.000 40.75000 117 ILE D C 1
ATOM 5897 O O . ILE D 2 118 ? 14.51086 -4.60683 15.62648 1.000 40.40000 117 ILE D O 1
ATOM 5902 N N . PHE D 2 119 ? 13.56619 -2.55622 15.51819 1.000 36.43000 118 PHE D N 1
ATOM 5903 C CA . PHE D 2 119 ? 14.71590 -1.83967 16.06785 1.000 36.81000 118 PHE D CA 1
ATOM 5904 C C . PHE D 2 119 ? 14.26264 -1.01683 17.26526 1.000 36.45000 118 PHE D C 1
ATOM 5905 O O . PHE D 2 119 ? 13.40640 -0.12195 17.11009 1.000 33.81000 118 PHE D O 1
ATOM 5913 N N . PRO D 2 120 ? 14.79560 -1.25815 18.45688 1.000 39.48000 119 PRO D N 1
ATOM 5914 C CA . PRO D 2 120 ? 14.47959 -0.39311 19.59899 1.000 36.41000 119 PRO D CA 1
ATOM 5915 C C . PRO D 2 120 ? 15.08487 0.98429 19.40040 1.000 40.95000 119 PRO D C 1
ATOM 5916 O O . PRO D 2 120 ? 16.01945 1.14915 18.60179 1.000 38.57000 119 PRO D O 1
ATOM 5920 N N . PRO D 2 121 ? 14.58642 2.00285 20.09590 1.000 39.43000 120 PRO D N 1
ATOM 5921 C CA . PRO D 2 121 ? 15.25672 3.30488 20.04255 1.000 45.16000 120 PRO D CA 1
ATOM 5922 C C . PRO D 2 121 ? 16.64633 3.20082 20.64916 1.000 42.91000 120 PRO D C 1
ATOM 5923 O O . PRO D 2 121 ? 16.88727 2.41182 21.56521 1.000 41.15000 120 PRO D O 1
ATOM 5927 N N . SER D 2 122 ? 17.57080 3.99178 20.11021 1.000 40.86000 121 SER D N 1
ATOM 5928 C CA . SER D 2 122 ? 18.93452 3.99606 20.61986 1.000 41.77000 121 SER D CA 1
ATOM 5929 C C . SER D 2 122 ? 19.00507 4.73027 21.95167 1.000 43.36000 121 SER D C 1
ATOM 5930 O O . SER D 2 122 ? 18.18883 5.60593 22.24864 1.000 38.13000 121 SER D O 1
ATOM 5933 N N . ASP D 2 123 ? 19.99911 4.36164 22.76218 1.000 50.49000 122 ASP D N 1
ATOM 5934 C CA . ASP D 2 123 ? 20.21841 5.07405 24.01640 1.000 62.11000 122 ASP D CA 1
ATOM 5935 C C . ASP D 2 123 ? 20.51860 6.54382 23.77141 1.000 54.99000 122 ASP D C 1
ATOM 5936 O O . ASP D 2 123 ? 20.12997 7.39964 24.57504 1.000 53.46000 122 ASP D O 1
ATOM 5941 N N . GLU D 2 124 ? 21.19200 6.85449 22.66180 1.000 48.12000 123 GLU D N 1
ATOM 5942 C CA . GLU D 2 124 ? 21.47767 8.24523 22.33194 1.000 48.17000 123 GLU D CA 1
ATOM 5943 C C . GLU D 2 124 ? 20.19458 9.03788 22.10958 1.000 56.19000 123 GLU D C 1
ATOM 5944 O O . GLU D 2 124 ? 20.05949 10.16154 22.60960 1.000 57.39000 123 GLU D O 1
ATOM 5950 N N . GLN D 2 125 ? 19.23681 8.47182 21.36476 1.000 46.15000 124 GLN D N 1
ATOM 5951 C CA . GLN D 2 125 ? 17.99829 9.20047 21.10540 1.000 40.59000 124 GLN D CA 1
ATOM 5952 C C . GLN D 2 125 ? 17.20298 9.40719 22.38757 1.000 44.52000 124 GLN D C 1
ATOM 5953 O O . GLN D 2 125 ? 16.58487 10.46032 22.57663 1.000 50.35000 124 GLN D O 1
ATOM 5959 N N . LEU D 2 126 ? 17.20645 8.41354 23.27962 1.000 44.97000 125 LEU D N 1
ATOM 5960 C CA . LEU D 2 126 ? 16.45834 8.53926 24.52676 1.000 45.94000 125 LEU D CA 1
ATOM 5961 C C . LEU D 2 126 ? 16.91449 9.74452 25.33876 1.000 56.57000 125 LEU D C 1
ATOM 5962 O O . LEU D 2 126 ? 16.09376 10.39159 25.99837 1.000 56.83000 125 LEU D O 1
ATOM 5967 N N . LYS D 2 127 ? 18.21019 10.07231 25.28824 1.000 61.81000 126 LYS D N 1
ATOM 5968 C CA . LYS D 2 127 ? 18.71705 11.25953 25.96906 1.000 68.35000 126 LYS D CA 1
ATOM 5969 C C . LYS D 2 127 ? 18.06550 12.54159 25.46639 1.000 66.30000 126 LYS D C 1
ATOM 5970 O O . LYS D 2 127 ? 18.07378 13.54963 26.18048 1.000 68.80000 126 LYS D O 1
ATOM 5976 N N . SER D 2 128 ? 17.50474 12.52841 24.26121 1.000 64.20000 127 SER D N 1
ATOM 5977 C CA . SER D 2 128 ? 16.87915 13.70319 23.67199 1.000 62.12000 127 SER D CA 1
ATOM 5978 C C . SER D 2 128 ? 15.41527 13.86141 24.06072 1.000 61.16000 127 SER D C 1
ATOM 5979 O O . SER D 2 128 ? 14.78964 14.84767 23.65940 1.000 67.24000 127 SER D O 1
ATOM 5982 N N . GLY D 2 129 ? 14.85283 12.92024 24.81819 1.000 60.96000 128 GLY D N 1
ATOM 5983 C CA . GLY D 2 129 ? 13.47227 13.00259 25.24972 1.000 57.66000 128 GLY D CA 1
ATOM 5984 C C . GLY D 2 129 ? 12.45603 12.36280 24.32544 1.000 62.89000 128 GLY D C 1
ATOM 5985 O O . GLY D 2 129 ? 11.24866 12.45611 24.59791 1.000 49.28000 128 GLY D O 1
ATOM 5986 N N . THR D 2 130 ? 12.89493 11.72055 23.24412 1.000 56.91000 129 THR D N 1
ATOM 5987 C CA . THR D 2 130 ? 11.99469 11.06125 22.31145 1.000 57.48000 129 THR D CA 1
ATOM 5988 C C . THR D 2 130 ? 12.50371 9.65893 22.01287 1.000 55.09000 129 THR D C 1
ATOM 5989 O O . THR D 2 130 ? 13.69941 9.37350 22.12488 1.000 54.00000 129 THR D O 1
ATOM 5993 N N . ALA D 2 131 ? 11.57777 8.78393 21.63275 1.000 45.66000 130 ALA D N 1
ATOM 5994 C CA . ALA D 2 131 ? 11.88634 7.39414 21.33234 1.000 45.94000 130 ALA D CA 1
ATOM 5995 C C . ALA D 2 131 ? 11.22235 7.01198 20.01999 1.000 45.40000 130 ALA D C 1
ATOM 5996 O O . ALA D 2 131 ? 10.01211 7.18989 19.85896 1.000 42.87000 130 ALA D O 1
ATOM 5998 N N . SER D 2 132 ? 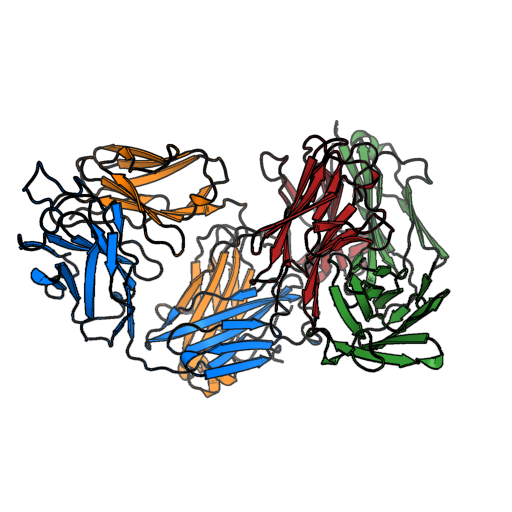12.01411 6.49949 19.08501 1.000 46.80000 131 SER D N 1
ATOM 5999 C CA . SER D 2 132 ? 11.51732 6.02348 17.80316 1.000 39.73000 131 SER D CA 1
ATOM 6000 C C . SER D 2 132 ? 11.72870 4.52081 17.71257 1.000 39.93000 131 SER D C 1
ATOM 6001 O O . SER D 2 132 ? 12.84678 4.03504 17.91225 1.000 46.65000 131 SER D O 1
ATOM 6004 N N . VAL D 2 133 ? 10.65855 3.78869 17.41550 1.000 33.75000 132 VAL D N 1
ATOM 6005 C CA . VAL D 2 133 ? 10.72565 2.34964 17.18879 1.000 29.87000 132 VAL D CA 1
ATOM 6006 C C . VAL D 2 133 ? 10.44568 2.10174 15.71550 1.000 34.42000 132 VAL D C 1
ATOM 6007 O O . VAL D 2 133 ? 9.45396 2.60499 15.17219 1.000 37.31000 132 VAL D O 1
ATOM 6011 N N . VAL D 2 134 ? 11.31607 1.33408 15.06809 1.000 35.56000 133 VAL D N 1
ATOM 6012 C CA . VAL D 2 134 ? 11.23330 1.11246 13.63202 1.000 35.69000 133 VAL D CA 1
ATOM 6013 C C . VAL D 2 134 ? 10.96765 -0.36082 13.36406 1.000 39.65000 133 VAL D C 1
ATOM 6014 O O . VAL D 2 134 ? 11.57797 -1.24147 13.98011 1.000 36.55000 133 VAL D O 1
ATOM 6018 N N . CYS D 2 135 ? 10.04582 -0.62033 12.44512 1.000 31.91000 134 CYS D N 1
ATOM 6019 C CA . CYS D 2 135 ? 9.77579 -1.95522 11.94100 1.000 30.70000 134 CYS D CA 1
ATOM 6020 C C . CYS D 2 135 ? 10.05418 -1.95631 10.44788 1.000 30.42000 134 CYS D C 1
ATOM 6021 O O . CYS D 2 135 ? 9.56768 -1.08080 9.72588 1.000 39.21000 134 CYS D O 1
ATOM 6024 N N . LEU D 2 136 ? 10.83670 -2.92711 9.98951 1.000 31.07000 135 LEU D N 1
ATOM 6025 C CA . LEU D 2 136 ? 11.24251 -3.01369 8.59411 1.000 25.91000 135 LEU D CA 1
ATOM 6026 C C . LEU D 2 136 ? 10.61366 -4.23694 7.94234 1.000 29.07000 135 LEU D C 1
ATOM 6027 O O . LEU D 2 136 ? 10.70546 -5.34536 8.47528 1.000 30.15000 135 LEU D O 1
ATOM 6032 N N . LEU D 2 137 ? 9.97082 -4.02680 6.79758 1.000 36.64000 136 LEU D N 1
ATOM 6033 C CA . LEU D 2 137 ? 9.50390 -5.09861 5.92545 1.000 33.25000 136 LEU D CA 1
ATOM 6034 C C . LEU D 2 137 ? 10.33736 -5.04384 4.65271 1.000 31.36000 136 LEU D C 1
ATOM 6035 O O . LEU D 2 137 ? 10.26422 -4.06045 3.90795 1.000 38.81000 136 LEU D O 1
ATOM 6040 N N . ASN D 2 138 ? 11.12754 -6.08320 4.40414 1.000 35.43000 137 ASN D N 1
ATOM 6041 C CA . ASN D 2 138 ? 12.15626 -6.03553 3.37162 1.000 34.26000 137 ASN D CA 1
ATOM 6042 C C . ASN D 2 138 ? 11.80246 -6.96058 2.21495 1.000 33.30000 137 ASN D C 1
ATOM 6043 O O . ASN D 2 138 ? 11.57215 -8.15610 2.41888 1.000 33.48000 137 ASN D O 1
ATOM 6048 N N . ASN D 2 139 ? 11.76626 -6.39882 1.00609 1.000 31.18000 138 ASN D N 1
ATOM 6049 C CA . ASN D 2 139 ? 11.74337 -7.16125 -0.24271 1.000 32.48000 138 ASN D CA 1
ATOM 6050 C C . ASN D 2 139 ? 10.50229 -8.05022 -0.34645 1.000 28.01000 138 ASN D C 1
ATOM 6051 O O . ASN D 2 139 ? 10.59056 -9.27172 -0.47625 1.000 36.52000 138 ASN D O 1
ATOM 6056 N N . PHE D 2 140 ? 9.33380 -7.42139 -0.32049 1.000 31.11000 139 PHE D N 1
ATOM 6057 C CA . PHE D 2 140 ? 8.10053 -8.18268 -0.42805 1.000 26.57000 139 PHE D CA 1
ATOM 6058 C C . PHE D 2 140 ? 7.34786 -7.81483 -1.69996 1.000 36.95000 139 PHE D C 1
ATOM 6059 O O . PHE D 2 140 ? 7.61262 -6.80084 -2.35133 1.000 30.59000 139 PHE D O 1
ATOM 6067 N N . TYR D 2 141 ? 6.39061 -8.67431 -2.04317 1.000 31.82000 140 TYR D N 1
ATOM 6068 C CA . TYR D 2 141 ? 5.48865 -8.44859 -3.15751 1.000 33.93000 140 TYR D CA 1
ATOM 6069 C C . TYR D 2 141 ? 4.31345 -9.38996 -2.96609 1.000 28.15000 140 TYR D C 1
ATOM 6070 O O . TYR D 2 141 ? 4.52771 -10.53538 -2.55250 1.000 32.14000 140 TYR D O 1
ATOM 6079 N N . PRO D 2 142 ? 3.07237 -8.96368 -3.24758 1.000 33.09000 141 PRO D N 1
ATOM 6080 C CA . PRO D 2 142 ? 2.68912 -7.65303 -3.77914 1.000 28.62000 141 PRO D CA 1
ATOM 6081 C C . PRO D 2 142 ? 2.74665 -6.51660 -2.76061 1.000 36.19000 141 PRO D C 1
ATOM 6082 O O . PRO D 2 142 ? 3.16152 -6.71018 -1.61563 1.000 35.90000 141 PRO D O 1
ATOM 6086 N N . ARG D 2 143 ? 2.29861 -5.33951 -3.20363 1.000 32.12000 142 ARG D N 1
ATOM 6087 C CA . ARG D 2 143 ? 2.49543 -4.10889 -2.44393 1.000 33.84000 142 ARG D CA 1
ATOM 6088 C C . ARG D 2 143 ? 1.69952 -4.10290 -1.13923 1.000 39.68000 142 ARG D C 1
ATOM 6089 O O . ARG D 2 143 ? 2.18386 -3.60022 -0.11916 1.000 35.33000 142 ARG D O 1
ATOM 6097 N N . GLU D 2 144 ? 0.48456 -4.65219 -1.14599 1.000 37.96000 143 GLU D N 1
ATOM 6098 C CA . GLU D 2 144 ? -0.37227 -4.59155 0.03552 1.000 34.76000 143 GLU D CA 1
ATOM 6099 C C . GLU D 2 144 ? 0.27804 -5.28300 1.23020 1.000 38.09000 143 GLU D C 1
ATOM 6100 O O . GLU D 2 144 ? 0.68564 -6.44596 1.15105 1.000 35.21000 143 GLU D O 1
ATOM 6106 N N . ALA D 2 145 ? 0.36739 -4.56051 2.34394 1.000 38.47000 144 ALA D N 1
ATOM 6107 C CA . ALA D 2 145 ? 0.94524 -5.09252 3.56916 1.000 39.35000 144 ALA D CA 1
ATOM 6108 C C . ALA D 2 145 ? 0.33875 -4.35467 4.75112 1.000 37.26000 144 ALA D C 1
ATOM 6109 O O . ALA D 2 145 ? 0.11606 -3.14486 4.68203 1.000 44.42000 144 ALA D O 1
ATOM 6111 N N . LYS D 2 146 ? 0.07349 -5.08530 5.83037 1.000 39.11000 145 LYS D N 1
ATOM 6112 C CA . LYS D 2 146 ? -0.54780 -4.52322 7.02259 1.000 40.21000 145 LYS D CA 1
ATOM 6113 C C . LYS D 2 146 ? 0.43330 -4.62331 8.18203 1.000 37.21000 145 LYS D C 1
ATOM 6114 O O . LYS D 2 146 ? 0.90659 -5.71719 8.50412 1.000 40.01000 145 LYS D O 1
ATOM 6120 N N . VAL D 2 147 ? 0.73890 -3.48467 8.80114 1.000 41.52000 146 VAL D N 1
ATOM 6121 C CA . VAL D 2 147 ? 1.65175 -3.40894 9.93654 1.000 41.06000 146 VAL D CA 1
ATOM 6122 C C . VAL D 2 147 ? 0.89427 -2.82688 11.11928 1.000 40.37000 146 VAL D C 1
ATOM 6123 O O . VAL D 2 147 ? 0.26572 -1.77038 10.99712 1.000 42.80000 146 VAL D O 1
ATOM 6127 N N . GLN D 2 148 ? 0.96628 -3.50553 12.26243 1.000 39.00000 147 GLN D N 1
ATOM 6128 C CA . GLN D 2 148 ? 0.28857 -3.07271 13.47582 1.000 41.78000 147 GLN D CA 1
ATOM 6129 C C . GLN D 2 148 ? 1.27203 -3.05108 14.63285 1.000 31.91000 147 GLN D C 1
ATOM 6130 O O . GLN D 2 148 ? 2.10803 -3.94901 14.76679 1.000 39.74000 147 GLN D O 1
ATOM 6136 N N . TRP D 2 149 ? 1.16034 -2.02659 15.46887 1.000 37.07000 148 TRP D N 1
ATOM 6137 C CA . TRP D 2 149 ? 2.01910 -1.86209 16.63289 1.000 40.50000 148 TRP D CA 1
ATOM 6138 C C . TRP D 2 149 ? 1.24559 -2.22074 17.89355 1.000 39.06000 148 TRP D C 1
ATOM 6139 O O . TRP D 2 149 ? 0.12513 -1.74204 18.09381 1.000 44.62000 148 TRP D O 1
ATOM 6150 N N . LYS D 2 150 ? 1.84885 -3.04583 18.74455 1.000 33.72000 149 LYS D N 1
ATOM 6151 C CA . LYS D 2 150 ? 1.29185 -3.37566 20.04958 1.000 43.57000 149 LYS D CA 1
ATOM 6152 C C . LYS D 2 150 ? 2.29484 -3.02335 21.13758 1.000 47.11000 149 LYS D C 1
ATOM 6153 O O . LYS D 2 150 ? 3.43719 -3.49042 21.11107 1.000 45.44000 149 LYS D O 1
ATOM 6159 N N . VAL D 2 151 ? 1.86007 -2.20701 22.09074 1.000 44.16000 150 VAL D N 1
ATOM 6160 C CA . VAL D 2 151 ? 2.65144 -1.83835 23.25765 1.000 42.08000 150 VAL D CA 1
ATOM 6161 C C . VAL D 2 151 ? 1.95219 -2.42504 24.47787 1.000 46.30000 150 VAL D C 1
ATOM 6162 O O . VAL D 2 151 ? 0.86021 -1.97654 24.84975 1.000 45.91000 150 VAL D O 1
ATOM 6166 N N . ASP D 2 152 ? 2.57912 -3.42492 25.10130 1.000 46.98000 151 ASP D N 1
ATOM 6167 C CA . ASP D 2 152 ? 1.97120 -4.19198 26.19310 1.000 49.45000 151 ASP D CA 1
ATOM 6168 C C . ASP D 2 152 ? 0.61515 -4.76252 25.77592 1.000 48.03000 151 ASP D C 1
ATOM 6169 O O . ASP D 2 152 ? -0.38045 -4.65928 26.49498 1.000 45.48000 151 ASP D O 1
ATOM 6174 N N . ASN D 2 153 ? 0.58436 -5.36174 24.58466 1.000 45.00000 152 ASN D N 1
ATOM 6175 C CA . ASN D 2 153 ? -0.58160 -5.98196 23.95745 1.000 49.32000 152 ASN D CA 1
ATOM 6176 C C . ASN D 2 153 ? -1.66040 -4.99179 23.54278 1.000 48.29000 152 ASN D C 1
ATOM 6177 O O . ASN D 2 153 ? -2.70135 -5.42198 23.03226 1.000 44.94000 152 ASN D O 1
ATOM 6182 N N . ALA D 2 154 ? -1.46104 -3.69249 23.73690 1.000 43.79000 153 ALA D N 1
ATOM 6183 C CA . ALA D 2 154 ? -2.45566 -2.70134 23.35401 1.000 36.96000 153 ALA D CA 1
ATOM 6184 C C . ALA D 2 154 ? -2.14859 -2.16721 21.96157 1.000 41.69000 153 ALA D C 1
ATOM 6185 O O . ALA D 2 154 ? -1.02949 -1.71849 21.69429 1.000 43.38000 153 ALA D O 1
ATOM 6187 N N . LEU D 2 155 ? -3.14955 -2.20400 21.08585 1.000 37.89000 154 LEU D N 1
ATOM 6188 C CA . LEU D 2 155 ? -2.98638 -1.72127 19.72026 1.000 35.13000 154 LEU D CA 1
ATOM 6189 C C . LEU D 2 155 ? -2.77089 -0.21083 19.70587 1.000 47.58000 154 LEU D C 1
ATOM 6190 O O . LEU D 2 155 ? -3.50185 0.53951 20.36138 1.000 46.06000 154 LEU D O 1
ATOM 6195 N N . GLN D 2 156 ? -1.76889 0.23271 18.95120 1.000 45.41000 155 GLN D N 1
ATOM 6196 C CA . GLN D 2 156 ? -1.47196 1.64836 18.80078 1.000 41.56000 155 GLN D CA 1
ATOM 6197 C C . GLN D 2 156 ? -2.15212 2.21183 17.56174 1.000 47.50000 155 GLN D C 1
ATOM 6198 O O . GLN D 2 156 ? -2.36799 1.50847 16.57385 1.000 48.46000 155 GLN D O 1
ATOM 6204 N N . SER D 2 157 ? -2.48643 3.49750 17.62099 1.000 45.65000 156 SER D N 1
ATOM 6205 C CA . SER D 2 157 ? -3.01210 4.18928 16.45587 1.000 50.92000 156 SER D CA 1
ATOM 6206 C C . SER D 2 157 ? -2.66127 5.66450 16.56184 1.000 50.45000 156 SER D C 1
ATOM 6207 O O . SER D 2 157 ? -2.53345 6.20951 17.66086 1.000 48.98000 156 SER D O 1
ATOM 6210 N N . GLY D 2 158 ? -2.48701 6.29948 15.40346 1.000 51.50000 157 GLY D N 1
ATOM 6211 C CA . GLY D 2 158 ? -2.22981 7.72105 15.33126 1.000 44.88000 157 GLY D CA 1
ATOM 6212 C C . GLY D 2 158 ? -0.82038 8.15612 15.66752 1.000 49.89000 157 GLY D C 1
ATOM 6213 O O . GLY D 2 158 ? -0.50667 9.34397 15.50694 1.000 48.00000 157 GLY D O 1
ATOM 6214 N N . ASN D 2 159 ? 0.04557 7.24580 16.12374 1.000 40.65000 158 ASN D N 1
ATOM 6215 C CA . ASN D 2 159 ? 1.39526 7.60463 16.54761 1.000 44.56000 158 ASN D CA 1
ATOM 6216 C C . ASN D 2 159 ? 2.47127 6.92343 15.70530 1.000 40.29000 158 ASN D C 1
ATOM 6217 O O . ASN D 2 159 ? 3.63058 6.85824 16.12255 1.000 36.54000 158 ASN D O 1
ATOM 6222 N N . SER D 2 160 ? 2.12067 6.42248 14.52476 1.000 42.70000 159 SER D N 1
ATOM 6223 C CA . SER D 2 160 ? 3.09055 5.79558 13.64188 1.000 37.64000 159 SER D CA 1
ATOM 6224 C C . SER D 2 160 ? 2.92714 6.33797 12.22938 1.000 38.33000 159 SER D C 1
ATOM 6225 O O . SER D 2 160 ? 1.87242 6.85146 11.85178 1.000 41.63000 159 SER D O 1
ATOM 6228 N N . GLN D 2 161 ? 4.00794 6.24572 11.46097 1.000 41.15000 160 GLN D N 1
ATOM 6229 C CA . GLN D 2 161 ? 4.02530 6.63339 10.05841 1.000 36.63000 160 GLN D CA 1
ATOM 6230 C C . GLN D 2 161 ? 4.78708 5.56819 9.29003 1.000 40.25000 160 GLN D C 1
ATOM 6231 O O . GLN D 2 161 ? 5.77405 5.02287 9.79120 1.000 39.58000 160 GLN D O 1
ATOM 6237 N N . GLU D 2 162 ? 4.33244 5.25962 8.08275 1.000 37.45000 161 GLU D N 1
ATOM 6238 C CA . GLU D 2 162 ? 5.04168 4.28338 7.27872 1.000 46.90000 161 GLU D CA 1
ATOM 6239 C C . GLU D 2 162 ? 5.48093 4.89627 5.95563 1.000 43.72000 161 GLU D C 1
ATOM 6240 O O . GLU D 2 162 ? 4.91328 5.87413 5.47104 1.000 38.97000 161 GLU D O 1
ATOM 6246 N N . SER D 2 163 ? 6.53776 4.31969 5.39699 1.000 31.15000 162 SER D N 1
ATOM 6247 C CA . SER D 2 163 ? 7.15355 4.81742 4.17912 1.000 36.87000 162 SER D CA 1
ATOM 6248 C C . SER D 2 163 ? 7.55322 3.61924 3.33480 1.000 31.70000 162 SER D C 1
ATOM 6249 O O . SER D 2 163 ? 8.00378 2.60221 3.86622 1.000 33.06000 162 SER D O 1
ATOM 6252 N N . VAL D 2 164 ? 7.36745 3.73188 2.02484 1.000 29.39000 163 VAL D N 1
ATOM 6253 C CA . VAL D 2 164 ? 7.56083 2.61673 1.10901 1.000 33.03000 163 VAL D CA 1
ATOM 6254 C C . VAL D 2 164 ? 8.49292 3.05541 -0.00929 1.000 34.50000 163 VAL D C 1
ATOM 6255 O O . VAL D 2 164 ? 8.43477 4.20007 -0.47091 1.000 38.10000 163 VAL D O 1
ATOM 6259 N N . THR D 2 165 ? 9.35380 2.14327 -0.44010 1.000 30.95000 164 THR D N 1
ATOM 6260 C CA . THR D 2 165 ? 10.22794 2.39672 -1.57046 1.000 35.00000 164 THR D CA 1
ATOM 6261 C C . THR D 2 165 ? 9.45913 2.25696 -2.87986 1.000 39.33000 164 THR D C 1
ATOM 6262 O O . THR D 2 165 ? 8.35926 1.69983 -2.93127 1.000 37.99000 164 THR D O 1
ATOM 6266 N N . GLU D 2 166 ? 10.05385 2.77681 -3.94888 1.000 32.88000 165 GLU D N 1
ATOM 6267 C CA . GLU D 2 166 ? 9.55716 2.47159 -5.27924 1.000 36.25000 165 GLU D CA 1
ATOM 6268 C C . GLU D 2 166 ? 9.81962 1.00479 -5.59352 1.000 32.91000 165 GLU D C 1
ATOM 6269 O O . GLU D 2 166 ? 10.69720 0.36794 -5.00296 1.000 37.97000 165 GLU D O 1
ATOM 6275 N N . GLN D 2 167 ? 9.04531 0.46199 -6.52950 1.000 30.69000 166 GLN D N 1
ATOM 6276 C CA . GLN D 2 167 ? 9.24432 -0.93132 -6.90181 1.000 31.70000 166 GLN D CA 1
ATOM 6277 C C . GLN D 2 167 ? 10.64761 -1.11274 -7.46611 1.000 37.54000 166 GLN D C 1
ATOM 6278 O O . GLN D 2 167 ? 11.09228 -0.34611 -8.32661 1.000 38.57000 166 GLN D O 1
ATOM 6284 N N . ASP D 2 168 ? 11.35526 -2.11405 -6.95482 1.000 37.26000 167 ASP D N 1
ATOM 6285 C CA . ASP D 2 168 ? 12.76036 -2.28489 -7.29823 1.000 41.72000 167 ASP D CA 1
ATOM 6286 C C . ASP D 2 168 ? 12.90452 -2.65252 -8.77024 1.000 42.71000 167 ASP D C 1
ATOM 6287 O O . ASP D 2 168 ? 12.20526 -3.53526 -9.27300 1.000 40.46000 167 ASP D O 1
ATOM 6292 N N . SER D 2 169 ? 13.81275 -1.96745 -9.46622 1.000 39.77000 168 SER D N 1
ATOM 6293 C CA . SER D 2 169 ? 13.98240 -2.20345 -10.89512 1.000 37.43000 168 SER D CA 1
ATOM 6294 C C . SER D 2 169 ? 14.59480 -3.56655 -11.19972 1.000 43.46000 168 SER D C 1
ATOM 6295 O O . SER D 2 169 ? 14.47457 -4.04053 -12.33420 1.000 49.25000 168 SER D O 1
ATOM 6298 N N . LYS D 2 170 ? 15.23989 -4.20821 -10.22295 1.000 46.92000 169 LYS D N 1
ATOM 6299 C CA . LYS D 2 170 ? 15.91655 -5.48527 -10.43772 1.000 49.54000 169 LYS D CA 1
ATOM 6300 C C . LYS D 2 170 ? 15.06215 -6.69000 -10.05586 1.000 45.54000 169 LYS D C 1
ATOM 6301 O O . LYS D 2 170 ? 14.98924 -7.65600 -10.81999 1.000 51.01000 169 LYS D O 1
ATOM 6307 N N . ASP D 2 171 ? 14.42387 -6.66779 -8.88175 1.000 38.31000 170 ASP D N 1
ATOM 6308 C CA . ASP D 2 171 ? 13.63519 -7.80411 -8.42111 1.000 33.67000 170 ASP D CA 1
ATOM 6309 C C . ASP D 2 171 ? 12.15474 -7.49706 -8.23657 1.000 32.49000 170 ASP D C 1
ATOM 6310 O O . ASP D 2 171 ? 11.40608 -8.38709 -7.81317 1.000 33.60000 170 ASP D O 1
ATOM 6315 N N . SER D 2 172 ? 11.71456 -6.27019 -8.53052 1.000 32.77000 171 SER D N 1
ATOM 6316 C CA . SER D 2 172 ? 10.29422 -5.90069 -8.53034 1.000 36.10000 171 SER D CA 1
ATOM 6317 C C . SER D 2 172 ? 9.65227 -6.03567 -7.15184 1.000 30.65000 171 SER D C 1
ATOM 6318 O O . SER D 2 172 ? 8.44818 -6.27253 -7.03924 1.000 32.92000 171 SER D O 1
ATOM 6321 N N . THR D 2 173 ? 10.43142 -5.88830 -6.09013 1.000 32.36000 172 THR D N 1
ATOM 6322 C CA . THR D 2 173 ? 9.88407 -5.94650 -4.74441 1.000 28.26000 172 THR D CA 1
ATOM 6323 C C . THR D 2 173 ? 9.76810 -4.54688 -4.15096 1.000 33.33000 172 THR D C 1
ATOM 6324 O O . THR D 2 173 ? 10.31952 -3.56942 -4.66249 1.000 32.92000 172 THR D O 1
ATOM 6328 N N . TYR D 2 174 ? 9.01832 -4.46896 -3.05761 1.000 27.91000 173 TYR D N 1
ATOM 6329 C CA . TYR D 2 174 ? 8.89867 -3.27777 -2.23888 1.000 29.26000 173 TYR D CA 1
ATOM 6330 C C . TYR D 2 174 ? 9.57103 -3.51616 -0.89613 1.000 35.11000 173 TYR D C 1
ATOM 6331 O O . TYR D 2 174 ? 9.75557 -4.65298 -0.45507 1.000 34.98000 173 TYR D O 1
ATOM 6340 N N . SER D 2 175 ? 9.94138 -2.42105 -0.25196 1.000 32.99000 174 SER D N 1
ATOM 6341 C CA . SER D 2 175 ? 10.32975 -2.43889 1.14426 1.000 36.45000 174 SER D CA 1
ATOM 6342 C C . SER D 2 175 ? 9.57204 -1.32545 1.84496 1.000 31.11000 174 SER D C 1
ATOM 6343 O O . SER D 2 175 ? 9.18619 -0.33437 1.22335 1.000 37.14000 174 SER D O 1
ATOM 6346 N N . LEU D 2 176 ? 9.32975 -1.51076 3.13629 1.000 32.22000 175 LEU D N 1
ATOM 6347 C CA . LEU D 2 176 ? 8.48967 -0.59373 3.88704 1.000 30.10000 175 LEU D CA 1
ATOM 6348 C C . LEU D 2 176 ? 9.06543 -0.41580 5.27944 1.000 27.14000 175 LEU D C 1
ATOM 6349 O O . LEU D 2 176 ? 9.49092 -1.38311 5.91345 1.000 31.32000 175 LEU D O 1
ATOM 6354 N N . SER D 2 177 ? 9.07495 0.82349 5.74965 1.000 30.47000 176 SER D N 1
ATOM 6355 C CA . SER D 2 177 ? 9.40516 1.12154 7.13108 1.000 33.08000 176 SER D CA 1
ATOM 6356 C C . SER D 2 177 ? 8.16487 1.65350 7.83296 1.000 35.91000 176 SER D C 1
ATOM 6357 O O . SER D 2 177 ? 7.35076 2.36352 7.23757 1.000 35.57000 176 SER D O 1
ATOM 6360 N N . SER D 2 178 ? 8.01676 1.28737 9.09955 1.000 30.78000 177 SER D N 1
ATOM 6361 C CA . SER D 2 178 ? 6.97057 1.83426 9.95024 1.000 39.87000 177 SER D CA 1
ATOM 6362 C C . SER D 2 178 ? 7.62769 2.30993 11.23290 1.000 37.06000 177 SER D C 1
ATOM 6363 O O . SER D 2 178 ? 8.32186 1.53473 11.89974 1.000 32.74000 177 SER D O 1
ATOM 6366 N N . THR D 2 179 ? 7.41968 3.58095 11.56702 1.000 36.37000 178 THR D N 1
ATOM 6367 C CA . THR D 2 179 ? 8.12022 4.23237 12.66722 1.000 39.07000 178 THR D CA 1
ATOM 6368 C C . THR D 2 179 ? 7.11450 4.66625 13.72120 1.000 44.56000 178 THR D C 1
ATOM 6369 O O . THR D 2 179 ? 6.26970 5.52818 13.45916 1.000 51.51000 178 THR D O 1
ATOM 6373 N N . LEU D 2 180 ? 7.21340 4.07493 14.90709 1.000 36.95000 179 LEU D N 1
ATOM 6374 C CA . LEU D 2 180 ? 6.37435 4.43879 16.04129 1.000 36.55000 179 LEU D CA 1
ATOM 6375 C C . LEU D 2 180 ? 7.11505 5.47525 16.87931 1.000 40.04000 179 LEU D C 1
ATOM 6376 O O . LEU D 2 180 ? 8.24055 5.22631 17.32316 1.000 39.67000 179 LEU D O 1
ATOM 6381 N N . THR D 2 181 ? 6.49394 6.63303 17.09034 1.000 41.58000 180 THR D N 1
ATOM 6382 C CA . THR D 2 181 ? 7.12318 7.74241 17.80013 1.000 44.48000 180 THR D CA 1
ATOM 6383 C C . THR D 2 181 ? 6.45838 7.91181 19.15959 1.000 43.12000 180 THR D C 1
ATOM 6384 O O . THR D 2 181 ? 5.24542 8.12761 19.23880 1.000 41.15000 180 THR D O 1
ATOM 6388 N N . LEU D 2 182 ? 7.25476 7.81577 20.22011 1.000 48.26000 181 LEU D N 1
ATOM 6389 C CA . LEU D 2 182 ? 6.78936 7.99158 21.58701 1.000 43.23000 181 LEU D CA 1
ATOM 6390 C C . LEU D 2 182 ? 7.69590 8.97655 22.31030 1.000 47.42000 181 LEU D C 1
ATOM 6391 O O . LEU D 2 182 ? 8.87749 9.11242 21.98294 1.000 45.35000 181 LEU D O 1
ATOM 6396 N N . SER D 2 183 ? 7.13389 9.66179 23.30060 1.000 43.23000 182 SER D N 1
ATOM 6397 C CA . SER D 2 183 ? 7.96187 10.42382 24.21813 1.000 45.01000 182 SER D CA 1
ATOM 6398 C C . SER D 2 183 ? 8.78226 9.46916 25.07845 1.000 49.38000 182 SER D C 1
ATOM 6399 O O . SER D 2 183 ? 8.40853 8.31170 25.29346 1.000 43.14000 182 SER D O 1
ATOM 6402 N N . LYS D 2 184 ? 9.92029 9.96660 25.57205 1.000 48.42000 183 LYS D N 1
ATOM 6403 C CA . LYS D 2 184 ? 10.75027 9.15185 26.45387 1.000 46.07000 183 LYS D CA 1
ATOM 6404 C C . LYS D 2 184 ? 9.98028 8.73595 27.69955 1.000 56.30000 183 LYS D C 1
ATOM 6405 O O . LYS D 2 184 ? 10.12006 7.60350 28.17475 1.000 58.43000 183 LYS D O 1
ATOM 6411 N N . ALA D 2 185 ? 9.15731 9.63876 28.23910 1.000 57.33000 184 ALA D N 1
ATOM 6412 C CA . ALA D 2 185 ? 8.36861 9.31207 29.42330 1.000 58.38000 184 ALA D CA 1
ATOM 6413 C C . ALA D 2 185 ? 7.39433 8.17564 29.13682 1.000 53.41000 184 ALA D C 1
ATOM 6414 O O . ALA D 2 185 ? 7.31372 7.20464 29.89835 1.000 57.41000 184 ALA D O 1
ATOM 6416 N N . ASP D 2 186 ? 6.64714 8.27706 28.03370 1.000 54.47000 185 ASP D N 1
ATOM 6417 C CA . ASP D 2 186 ? 5.70121 7.22090 27.68630 1.000 53.40000 185 ASP D CA 1
ATOM 6418 C C . ASP D 2 186 ? 6.40991 5.91983 27.33763 1.000 48.03000 185 ASP D C 1
ATOM 6419 O O . ASP D 2 186 ? 5.88339 4.83766 27.61702 1.000 52.11000 185 ASP D O 1
ATOM 6424 N N . TYR D 2 187 ? 7.60223 6.00063 26.74359 1.000 52.09000 186 TYR D N 1
ATOM 6425 C CA . TYR D 2 187 ? 8.32580 4.78902 26.37461 1.000 47.46000 186 TYR D CA 1
ATOM 6426 C C . TYR D 2 187 ? 8.76418 4.00375 27.60380 1.000 51.78000 186 TYR D C 1
ATOM 6427 O O . TYR D 2 187 ? 8.75461 2.76779 27.59162 1.000 51.72000 186 TYR D O 1
ATOM 6436 N N . GLU D 2 188 ? 9.15722 4.69752 28.67076 1.000 51.64000 187 GLU D N 1
ATOM 6437 C CA . GLU D 2 188 ? 9.64126 4.03471 29.87636 1.000 57.04000 187 GLU D CA 1
ATOM 6438 C C . GLU D 2 188 ? 8.52110 3.42214 30.71010 1.000 55.76000 187 GLU D C 1
ATOM 6439 O O . GLU D 2 188 ? 8.81087 2.74664 31.70333 1.000 58.92000 187 GLU D O 1
ATOM 6445 N N . LYS D 2 189 ? 7.26131 3.63145 30.33577 1.000 56.48000 188 LYS D N 1
ATOM 6446 C CA . LYS D 2 189 ? 6.12786 3.12716 31.09928 1.000 63.33000 188 LYS D CA 1
ATOM 6447 C C . LYS D 2 189 ? 5.63985 1.76389 30.62509 1.000 59.58000 188 LYS D C 1
ATOM 6448 O O . LYS D 2 189 ? 4.69196 1.22713 31.20687 1.000 61.08000 188 LYS D O 1
ATOM 6454 N N . HIS D 2 190 ? 6.25530 1.19087 29.59421 1.000 58.09000 189 HIS D N 1
ATOM 6455 C CA . HIS D 2 190 ? 5.81245 -0.08178 29.04682 1.000 48.80000 189 HIS D CA 1
ATOM 6456 C C . HIS D 2 190 ? 7.02198 -0.96497 28.79745 1.000 49.30000 189 HIS D C 1
ATOM 6457 O O . HIS D 2 190 ? 8.14761 -0.48149 28.65984 1.000 52.17000 189 HIS D O 1
ATOM 6464 N N . LYS D 2 191 ? 6.77578 -2.27228 28.72616 1.000 43.03000 190 LYS D N 1
ATOM 6465 C CA . LYS D 2 191 ? 7.84320 -3.25041 28.57149 1.000 43.33000 190 LYS D CA 1
ATOM 6466 C C . LYS D 2 191 ? 7.91504 -3.85179 27.17681 1.000 45.56000 190 LYS D C 1
ATOM 6467 O O . LYS D 2 191 ? 8.99122 -3.87534 26.57475 1.000 50.44000 190 LYS D O 1
ATOM 6473 N N . VAL D 2 192 ? 6.80271 -4.35139 26.64446 1.000 50.74000 191 VAL D N 1
ATOM 6474 C CA . VAL D 2 192 ? 6.81200 -5.14792 25.42134 1.000 44.49000 191 VAL D CA 1
ATOM 6475 C C . VAL D 2 192 ? 6.41632 -4.26109 24.24787 1.000 45.80000 191 VAL D C 1
ATOM 6476 O O . VAL D 2 192 ? 5.32255 -3.68546 24.23062 1.000 46.39000 191 VAL D O 1
ATOM 6480 N N . TYR D 2 193 ? 7.30783 -4.15262 23.26649 1.000 41.77000 192 TYR D N 1
ATOM 6481 C CA . TYR D 2 193 ? 7.04667 -3.44110 22.02384 1.000 40.64000 192 TYR D CA 1
ATOM 6482 C C . TYR D 2 193 ? 7.08019 -4.45414 20.89272 1.000 37.08000 192 TYR D C 1
ATOM 6483 O O . TYR D 2 193 ? 8.04128 -5.21435 20.77168 1.000 40.60000 192 TYR D O 1
ATOM 6492 N N . ALA D 2 194 ? 6.02503 -4.48422 20.08569 1.000 42.84000 193 ALA D N 1
ATOM 6493 C CA . ALA D 2 194 ? 5.86540 -5.54176 19.10103 1.000 38.50000 193 ALA D CA 1
ATOM 6494 C C . ALA D 2 194 ? 5.34560 -4.97197 17.79295 1.000 35.79000 193 ALA D C 1
ATOM 6495 O O . ALA D 2 194 ? 4.50455 -4.07137 17.78106 1.000 35.00000 193 ALA D O 1
ATOM 6497 N N . CYS D 2 195 ? 5.85629 -5.51341 16.69560 1.000 41.85000 194 CYS D N 1
ATOM 6498 C CA . CYS D 2 195 ? 5.40743 -5.18882 15.35213 1.000 35.05000 194 CYS D CA 1
ATOM 6499 C C . CYS D 2 195 ? 4.80462 -6.44595 14.74219 1.000 34.11000 194 CYS D C 1
ATOM 6500 O O . CYS D 2 195 ? 5.43960 -7.50433 14.75405 1.000 37.02000 194 CYS D O 1
ATOM 6503 N N . GLU D 2 196 ? 3.58644 -6.33537 14.21820 1.000 38.69000 195 GLU D N 1
ATOM 6504 C CA . GLU D 2 196 ? 2.85889 -7.47798 13.67575 1.000 37.60000 195 GLU D CA 1
ATOM 6505 C C . GLU D 2 196 ? 2.51092 -7.22854 12.21637 1.000 32.27000 195 GLU D C 1
ATOM 6506 O O . GLU D 2 196 ? 1.89302 -6.21245 11.88508 1.000 34.45000 195 GLU D O 1
ATOM 6512 N N . VAL D 2 197 ? 2.88601 -8.16818 11.35417 1.000 33.40000 196 VAL D N 1
ATOM 6513 C CA . VAL D 2 197 ? 2.83332 -7.98249 9.91145 1.000 38.46000 196 VAL D CA 1
ATOM 6514 C C . VAL D 2 197 ? 1.87871 -9.00091 9.30622 1.000 39.04000 196 VAL D C 1
ATOM 6515 O O . VAL D 2 197 ? 1.93750 -10.19211 9.63217 1.000 37.54000 196 VAL D O 1
ATOM 6519 N N . THR D 2 198 ? 1.01034 -8.52646 8.42080 1.000 38.25000 197 THR D N 1
ATOM 6520 C CA . THR D 2 198 ? 0.09183 -9.35881 7.65948 1.000 45.06000 197 THR D CA 1
ATOM 6521 C C . THR D 2 198 ? 0.40842 -9.17594 6.18544 1.000 36.79000 197 THR D C 1
ATOM 6522 O O . THR D 2 198 ? 0.49185 -8.04095 5.70520 1.000 36.95000 197 THR D O 1
ATOM 6526 N N . HIS D 2 199 ? 0.58639 -10.28500 5.47182 1.000 34.34000 198 HIS D N 1
ATOM 6527 C CA . HIS D 2 199 ? 0.88387 -10.21607 4.05015 1.000 33.32000 198 HIS D CA 1
ATOM 6528 C C . HIS D 2 199 ? 0.37093 -11.47719 3.37409 1.000 32.32000 198 HIS D C 1
ATOM 6529 O O . HIS D 2 199 ? 0.31763 -12.54565 3.98725 1.000 39.58000 198 HIS D O 1
ATOM 6536 N N . GLN D 2 200 ? -0.01836 -11.33536 2.10160 1.000 34.28000 199 GLN D N 1
ATOM 6537 C CA . GLN D 2 200 ? -0.50226 -12.47769 1.32916 1.000 39.84000 199 GLN D CA 1
ATOM 6538 C C . GLN D 2 200 ? 0.49527 -13.62874 1.30487 1.000 45.90000 199 GLN D C 1
ATOM 6539 O O . GLN D 2 200 ? 0.09558 -14.79703 1.25569 1.000 43.79000 199 GLN D O 1
ATOM 6545 N N . GLY D 2 201 ? 1.78738 -13.32506 1.32335 1.000 39.27000 200 GLY D N 1
ATOM 6546 C CA . GLY D 2 201 ? 2.80033 -14.34968 1.21368 1.000 36.21000 200 GLY D CA 1
ATOM 6547 C C . GLY D 2 201 ? 3.06664 -15.15135 2.46094 1.000 40.23000 200 GLY D C 1
ATOM 6548 O O . GLY D 2 201 ? 3.83562 -16.11432 2.41010 1.000 40.74000 200 GLY D O 1
ATOM 6549 N N . LEU D 2 202 ? 2.45514 -14.79416 3.58363 1.000 36.08000 201 LEU D N 1
ATOM 6550 C CA . LEU D 2 202 ? 2.70452 -15.46744 4.84915 1.000 43.60000 201 LEU D CA 1
ATOM 6551 C C . LEU D 2 202 ? 1.64026 -16.52554 5.12069 1.000 48.34000 201 LEU D C 1
ATOM 6552 O O . LEU D 2 202 ? 0.47170 -16.36845 4.75766 1.000 42.92000 201 LEU D O 1
ATOM 6557 N N . SER D 2 203 ? 2.06128 -17.61200 5.76777 1.000 57.13000 202 SER D N 1
ATOM 6558 C CA . SER D 2 203 ? 1.13429 -18.64005 6.22304 1.000 68.12000 202 SER D CA 1
ATOM 6559 C C . SER D 2 203 ? 0.60146 -18.36822 7.62086 1.000 67.51000 202 SER D C 1
ATOM 6560 O O . SER D 2 203 ? -0.48396 -18.84946 7.96252 1.000 62.39000 202 SER D O 1
ATOM 6563 N N . SER D 2 204 ? 1.34321 -17.62106 8.43004 1.000 64.54000 203 SER D N 1
ATOM 6564 C CA . SER D 2 204 ? 0.95324 -17.23042 9.77299 1.000 66.94000 203 SER D CA 1
ATOM 6565 C C . SER D 2 204 ? 1.47176 -15.82146 10.02008 1.000 63.74000 203 SER D C 1
ATOM 6566 O O . SER D 2 204 ? 2.44908 -15.40446 9.38863 1.000 58.07000 203 SER D O 1
ATOM 6569 N N . PRO D 2 205 ? 0.83623 -15.06489 10.91433 1.000 59.00000 204 PRO D N 1
ATOM 6570 C CA . PRO D 2 205 ? 1.30284 -13.69597 11.16110 1.000 60.89000 204 PRO D CA 1
ATOM 6571 C C . PRO D 2 205 ? 2.70612 -13.69546 11.74820 1.000 54.24000 204 PRO D C 1
ATOM 6572 O O . PRO D 2 205 ? 3.04495 -14.51236 12.60760 1.000 51.98000 204 PRO D O 1
ATOM 6576 N N . VAL D 2 206 ? 3.53114 -12.78315 11.25379 1.000 47.33000 205 VAL D N 1
ATOM 6577 C CA . VAL D 2 206 ? 4.88815 -12.61342 11.75321 1.000 45.06000 205 VAL D CA 1
ATOM 6578 C C . VAL D 2 206 ? 4.87343 -11.52004 12.80932 1.000 48.26000 205 VAL D C 1
ATOM 6579 O O . VAL D 2 206 ? 4.30147 -10.44493 12.59575 1.000 46.46000 205 VAL D O 1
ATOM 6583 N N . THR D 2 207 ? 5.48562 -11.79844 13.95693 1.000 50.91000 206 THR D N 1
ATOM 6584 C CA . THR D 2 207 ? 5.60115 -10.82514 15.03115 1.000 51.24000 206 THR D CA 1
ATOM 6585 C C . THR D 2 207 ? 7.06292 -10.68973 15.42102 1.000 53.20000 206 THR D C 1
ATOM 6586 O O . THR D 2 207 ? 7.74235 -11.69315 15.65929 1.000 49.19000 206 THR D O 1
ATOM 6590 N N . LYS D 2 208 ? 7.54434 -9.45269 15.46950 1.000 44.89000 207 LYS D N 1
ATOM 6591 C CA . LYS D 2 208 ? 8.86849 -9.14139 15.98306 1.000 41.39000 207 LYS D CA 1
ATOM 6592 C C . LYS D 2 208 ? 8.69596 -8.22767 17.18335 1.000 33.17000 207 LYS D C 1
ATOM 6593 O O . LYS D 2 208 ? 7.95705 -7.24119 17.11058 1.000 36.50000 207 LYS D O 1
ATOM 6599 N N . SER D 2 209 ? 9.36046 -8.56237 18.28693 1.000 33.57000 208 SER D N 1
ATOM 6600 C CA . SER D 2 209 ? 9.15752 -7.82034 19.51990 1.000 41.89000 208 SER D CA 1
ATOM 6601 C C . SER D 2 209 ? 10.45207 -7.75866 20.31769 1.000 44.59000 208 SER D C 1
ATOM 6602 O O . SER D 2 209 ? 11.39268 -8.52115 20.08445 1.000 42.27000 208 SER D O 1
ATOM 6605 N N . PHE D 2 210 ? 10.48255 -6.83160 21.27053 1.000 38.40000 209 PHE D N 1
ATOM 6606 C CA . PHE D 2 210 ? 11.57104 -6.75183 22.23038 1.000 39.26000 209 PHE D CA 1
ATOM 6607 C C . PHE D 2 210 ? 11.01268 -6.25427 23.55258 1.000 39.19000 209 PHE D C 1
ATOM 6608 O O . PHE D 2 210 ? 10.00540 -5.54321 23.58960 1.000 45.53000 209 PHE D O 1
ATOM 6616 N N . ASN D 2 211 ? 11.67418 -6.63822 24.63626 1.000 41.57000 210 ASN D N 1
ATOM 6617 C CA . ASN D 2 211 ? 11.39063 -6.07661 25.94779 1.000 49.65000 210 ASN D CA 1
ATOM 6618 C C . ASN D 2 211 ? 12.29999 -4.87650 26.17147 1.000 48.56000 210 ASN D C 1
ATOM 6619 O O . ASN D 2 211 ? 13.52104 -4.98715 26.02700 1.000 49.20000 210 ASN D O 1
ATOM 6624 N N . ARG D 2 212 ? 11.70518 -3.73417 26.51013 1.000 46.26000 211 ARG D N 1
ATOM 6625 C CA . ARG D 2 212 ? 12.48542 -2.52817 26.75934 1.000 45.29000 211 ARG D CA 1
ATOM 6626 C C . ARG D 2 212 ? 13.52453 -2.78145 27.84505 1.000 54.77000 211 ARG D C 1
ATOM 6627 O O . ARG D 2 212 ? 13.18886 -3.22262 28.94795 1.000 51.88000 211 ARG D O 1
ATOM 6635 N N . GLY D 2 213 ? 14.78822 -2.51535 27.52570 1.000 69.79000 212 GLY D N 1
ATOM 6636 C CA . GLY D 2 213 ? 15.86495 -2.67306 28.47960 1.000 76.64000 212 GLY D CA 1
ATOM 6637 C C . GLY D 2 213 ? 16.55759 -4.01677 28.47491 1.000 86.57000 212 GLY D C 1
ATOM 6638 O O . GLY D 2 213 ? 17.29354 -4.31592 29.42304 1.000 94.00000 212 GLY D O 1
ATOM 6639 N N . GLU D 2 214 ? 16.35174 -4.83629 27.44865 1.000 86.91000 213 GLU D N 1
ATOM 6640 C CA . GLU D 2 214 ? 17.00003 -6.13334 27.34571 1.000 88.35000 213 GLU D CA 1
ATOM 6641 C C . GLU D 2 214 ? 17.83951 -6.19659 26.07739 1.000 94.66000 213 GLU D C 1
ATOM 6642 O O . GLU D 2 214 ? 17.64836 -5.41822 25.13908 1.000 96.81000 213 GLU D O 1
ATOM 6648 N N . CYS D 2 215 ? 18.77702 -7.13883 26.06224 1.000 98.31000 214 CYS D N 1
ATOM 6649 C CA . CYS D 2 215 ? 19.62652 -7.36001 24.89709 1.000 101.63000 214 CYS D CA 1
ATOM 6650 C C . CYS D 2 215 ? 19.25032 -8.65683 24.18945 1.000 96.86000 214 CYS D C 1
ATOM 6651 O O . CYS D 2 215 ? 18.08911 -9.06471 24.20045 1.000 97.69000 214 CYS D O 1
#

B-factor: mean 54.58, std 18.66, range [25.91, 146.66]

Secondary structure (DSSP, 8-state):
--EEEE---EEE-TT--EEEEEEEESS-SSSB-EEEEEE-TTS-EEEEEEEETTTTEEEE-GGGTTTEEEEEETTTTEEEEEE-S--GGG-EEEEEEE--TTTT-TT----B------EE---EEEEE-----B--EEEEE------TTEEEEEEEEEEEBSS--EEEEGGGT--TTEEEPPPEE-TTS-EEEEEEEEEEGGGTTTS--EEEEEEGGGTEEEEEE-----/---EEEE-SEEEE-TT--EEEEEEEEEEE-GGGEEEEEE-TTS--EEEEETTTEEPTT--TTEEEEEEEEEEEEEE-S--GGG-EEEEEEE--SSS-EE---EEEEE----BBPEEEEEPPPHHHHTTTEEEEEEEEEEEBSS-EEEEEEETTEEP-SSEEEEEPPPPTTT--EEEEEEEEEEHHHHHT--EEEEEEEETTSSS-EEEEEETT--/--EEEEPPPEEE-TT--EEEEEEEETS--TT-EEEEEEE-TTS-EEEEEEE-SSTT-EEE-GGGTTTEEEEEEGGGTEEEEEE-S--GGG-EEEEEEEEE---EEEE---EEEEE-----BPPEEEEE------EEEEEEEEEEEBSS--EEEEGGGT--TTEEEPPPEE-TTS-EEEEEEEEEEGGGTTTS--EEEEEEGGGTEEEEEE-----/---EEEE-SEEEE-TT--EEEEEEESS---GGGEEEEEE-TTS--EEEEETTTEEPTT--TTEEEEEETTEEEEEESS--GGG-EEEEEEEEETTEEEE---EEEEE----BPPEEEEEPPPHHHHTTTEEEEEEEEEEEBSS--EEEEEETTEEP-SSEEEEEPPPPTTT--EEEEEEEEEEHHHHTT--EEEEEEE-TT-SS-EEEEEETT--

Nearest PDB structures (foldseek):
  6uul-assembly2_C  TM=1.005E+00  e=1.002E-42  Homo sapiens
  1pg7-assembly2_I  TM=9.038E-01  e=1.905E-29  unclassified
  6txz-assembly2_I  TM=8.283E-01  e=1.288E-28  Homo sapiens
  8dgw-assembly1_H  TM=5.949E-01  e=8.781E-30  Homo sapiens
  3n85-assembly1_H  TM=5.881E-01  e=3.363E-29  Homo sapiens

Solvent-accessible surface area: 40053 Å² total; per-residue (Å²): 181,8,107,3,61,25,37,52,71,53,82,53,105,74,57,38,54,3,63,0,28,0,80,19,67,37,24,31,24,46,13,12,4,5,6,4,3,5,35,20,100,89,122,26,13,52,12,0,0,0,44,0,2,73,76,28,85,96,90,34,7,153,129,2,114,128,44,7,104,7,56,36,56,58,120,135,86,12,6,44,0,28,0,81,63,1,70,78,101,1,13,4,47,1,11,0,0,5,67,69,37,60,21,135,9,102,209,38,136,58,37,85,26,44,32,2,5,45,8,30,0,90,21,1,95,0,16,3,3,65,16,84,80,101,21,13,46,6,13,25,4,29,3,90,104,214,72,9,32,18,15,3,0,0,0,5,0,14,32,0,8,36,71,86,19,71,25,41,2,38,104,40,89,37,99,90,33,43,26,60,3,68,23,41,45,28,129,66,7,21,22,9,15,4,0,0,0,19,4,60,43,109,32,34,83,122,86,58,13,52,0,30,2,48,0,160,62,35,128,32,146,40,100,45,89,5,102,56,135,132,185,36,67,6,71,22,58,51,126,44,29,34,12,43,87,45,69,78,4,70,0,40,2,132,6,66,100,122,16,58,43,54,91,0,0,0,2,3,26,55,188,92,99,63,2,79,6,0,0,12,40,2,72,52,94,19,106,78,16,42,109,35,1,33,6,132,35,82,27,39,72,1,38,0,17,0,55,172,6,63,97,86,0,55,7,45,0,4,0,4,22,9,1,53,41,86,9,32,20,1,84,13,0,76,2,5,50,105,28,40,45,0,2,7,24,11,28,29,4,53,14,19,99,74,1,24,170,77,39,51,0,2,0,0,0,0,0,8,19,0,8,36,76,148,22,103,26,55,6,58,7,63,129,52,105,46,102,87,42,51,72,85,16,31,20,110,40,49,104,166,25,17,2,16,0,0,5,3,27,0,62,17,49,81,60,68,8,70,147,62,95,52,0,11,0,38,0,50,10,132,8,35,129,68,72,45,73,87,62,28,48,72,72,142,109,219,23,102,2,60,23,38,53,69,42,77,58,126,77,55,41,43,1,56,0,17,0,95,11,82,65,34,43,9,84,89,27,1,1,10,3,4,6,45,17,106,86,128,20,10,48,18,0,0,0,7,27,63,76,80,48,86,58,63,78,5,154,138,2,124,93,49,6,105,10,62,36,42,76,121,127,89,2,5,42,0,28,0,86,61,2,70,74,113,2,10,4,46,0,21,0,6,22,38,104,81,189,28,37,32,36,26,0,86,20,2,102,0,11,6,3,65,22,88,78,100,26,12,47,8,14,28,4,24,4,88,148,130,45,92,14,3,0,0,0,5,0,16,32,0,9,42,72,88,18,77,22,41,2,33,102,42,92,37,100,90,34,40,28,57,4,71,28,46,42,29,118,71,7,25,23,9,15,4,0,1,0,26,6,79,37,92,25,25,82,112,90,63,13,49,0,9,0,49,0,170,55,32,145,36,115,36,93,50,104,5,103,62,122,138,144,24,86,6,72,23,59,52,126,34,30,29,9,38,82,42,64,80,8,64,0,42,1,129,3,70,78,139,28,56,55,68,115,0,9,0,4,1,23,60,198,92,92,51,3,74,11,0,0,24,43,5,69,51,98,18,103,75,15,35,113,36,1,61,16,153,36,58,62,36,55,2,30,0,30,0,42,167,6,73,95,94,1,54,14,53,0,3,0,11,16,54,4,44,66,54,12,27,18,1,81,14,0,60,2,4,54,103,76,101,88,22,43,8,60,10,38,22,4,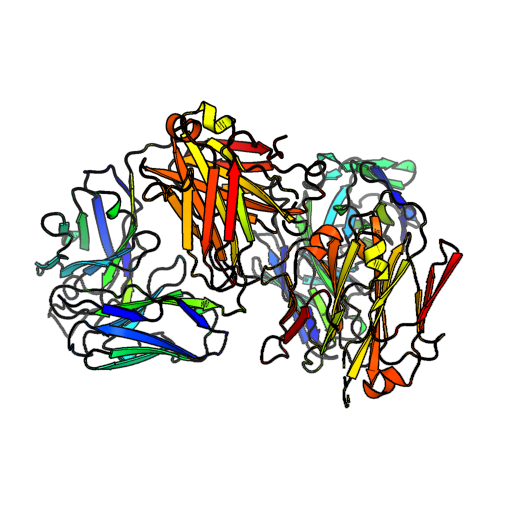57,8,17,80,74,2,26,173,78,33,50,0,3,0,0,0,0,0,8,51,0,8,21,57,131,18,78,25,25,6,12,5,60,55,18,20,39,51,68,22,48,77,88,18,30,20,123,38,46,108,184,60,20,6,5,0,0,6,4,27,0,60,7,48,80,65,23,7,68,125,49,117,49,0,8,0,16,0,66,12,117,31,42,124,71,80,36,65,80,64,31,50,74,74,113,135

Radius of gyration: 31.84 Å; Cα contacts (8 Å, |Δi|>4): 2278; chains: 4; bounding box: 94×81×77 Å

CATH classification: 2.60.40.10 (+1 more: 2.60.40.10)

Foldseek 3Di:
DKAKEKDAAEEAEAQAKDKMKIAMDFFDQQAKKKWKWWDDPPGDIHTAKIARAPVGDIDGDPVQPPFKDKYADVVRRMIMIMGGRDDQVPFTWMKIFIDCPPGNCPPDDHHDYDDDGPYIYPTYGYQHAPDDFDAWDKDKAAWDDVPVQKIKIKIKTDFGDDDDKDKDKPVNPDDPQKDWDDWDQDPNRGTITMIMGMDGPVCQVPDWIWMWIADVVVRDIDIDIHHHDD/DKAKAKDDQEAADAQQAKDKIKIFIPWFDFLQFKWKWWDDPPDDIDTQDHSQAHGDPPHDPQWGWDDGTTMIMIMGGRDDPVRFGWMKMWGGDDDDIDIYPTYGYFHDDDFDFWDKDKDWFDPVVLVVFKTKIKIKTPFGDDPDKDKWKAFQNHTDDDQKDKDKDDQDPPNRGIMMMIMGIGTSVVVVVTFKIKIWMDDPPDPHIDIDIATVPRD/DKAKDKDAADEAEAQFKDKMKIAIDPDALAQWKKWKWWDAVPGDIDTAWIGHNDAPRIGGDPVQPPFWDWHDDRVRRMIMIMGGRDAQRPFTWMKIWIWDPVTDIDIHPTYGYQHAPDDADAWDKDWQAWEQCDKTKIWIKTDFGDDDDKDKDKPVPPDDPQKDWDDWDQDRNSGIITMIMGMDRNVCQVPDWIWMWMDDVVVRDIDIDTHHHDD/DKAKAWDDQEAADAAQAKDKIKIFIPDFDQLQFKWKWWDDPPDDIDTQAGSQAHGDPPHDPQWGWDDDGRMIMIMGGRDDPVRFGWMKMWGDDPVDIDIYPTHGYFHDDDFDFWDKDKDWFDPVVLVVFKTKIKMKTPFGDDPDKDKWKAFQNHTDDPQKDKDKDDQDPPRRGIMMMIMGMDTSVVVVVTFKIKMWMDDPPDPDIDMDIGTPPDD